Protein AF-0000000066475375 (afdb_homodimer)

Radius of gyration: 39.16 Å; Cα contacts (8 Å, |Δi|>4): 1827; chains: 2; bounding box: 102×163×121 Å

Sequence (1042 aa):
MEREALLHTSSFPKNSESSFPTKSISKSLLIIFALSNIAFFICFSKIKFSIGGSEIVRPEVIVSVPTETSTTTSTSLSSTSQFISSTNAPALRSPENKIFPQNSTNCPYEEWNQVRTDFIPNTDLHKQWSKKWKSNFKYLYHTLPSVAAAFLHEDQIVVTLTAENQADEIVYCRYYDCRRREIMDHFESTIFPRGTVYCARRPGAKFITVSKTLKKILEYSVPIVSRLGKPQHYFTVCMAPLYGDEPKFLQIVDFIEYHKLQGATFFHIYLRNVSDYDRVLLDNYAKTGDIELITLQDHFWRADYMWHNGQINDCHHRNRYFSKWTALIDIDERLEMKSDKFKIVADYLDSIQDDSIANLHFRVKWVMKHHDTPAKYENETQLKREMLFHKYQNLSQLGAIWDQPKCIIRPENVAIMTIHGPREMYKGEKMTVVPENVGFIRHYRNVELRIFHKAFERMMSHAPFNISPIDKDIDQDLSKKIMDRVKWIYEIVQPTCEQKAKMYRVESTSPSCNNETKTLNMEREALLHTSSFPKNSESSFPTKSISKSLLIIFALSNIAFFICFSKIKFSIGGSEIVRPEVIVSVPTETSTTTSTSLSSTSQFISSTNAPALRSPENKIFPQNSTNCPYEEWNQVRTDFIPNTDLHKQWSKKWKSNFKYLYHTLPSVAAAFLHEDQIVVTLTAENQADEIVYCRYYDCRRREIMDHFESTIFPRGTVYCARRPGAKFITVSKTLKKILEYSVPIVSRLGKPQHYFTVCMAPLYGDEPKFLQIVDFIEYHKLQGATFFHIYLRNVSDYDRVLLDNYAKTGDIELITLQDHFWRADYMWHNGQINDCHHRNRYFSKWTALIDIDERLEMKSDKFKIVADYLDSIQDDSIANLHFRVKWVMKHHDTPAKYENETQLKREMLFHKYQNLSQLGAIWDQPKCIIRPENVAIMTIHGPREMYKGEKMTVVPENVGFIRHYRNVELRIFHKAFERMMSHAPFNISPIDKDIDQDLSKKIMDRVKWIYEIVQPTCEQKAKMYRVESTSPSCNNETKTLN

Organism: Caenorhabditis elegans (NCBI:txid6239)

pLDDT: mean 76.48, std 29.84, range [13.13, 98.69]

Solvent-accessible surface area (backbone atoms only — not comparable to full-atom values): 61323 Å² total; per-residue (Å²): 141,75,87,83,84,84,87,91,84,93,83,92,86,91,87,95,88,93,85,87,93,84,94,85,92,86,94,82,97,84,95,82,92,92,87,95,81,93,78,92,74,92,80,89,87,80,87,76,86,76,85,89,84,84,77,84,77,79,77,73,82,75,78,77,74,76,74,78,72,81,77,79,75,73,78,73,77,70,78,74,75,73,77,72,74,82,70,80,65,77,76,67,76,70,66,80,74,72,66,52,50,85,34,76,81,56,62,78,67,49,89,87,24,58,53,72,40,92,54,63,85,64,51,69,59,50,51,54,50,18,64,72,53,40,65,74,59,74,60,54,75,72,58,80,66,38,73,64,46,33,39,29,48,94,56,30,27,44,31,30,26,58,30,52,68,52,35,62,39,66,31,32,36,40,34,14,30,75,81,66,47,72,45,96,69,66,39,82,34,42,26,34,58,55,17,31,33,66,32,52,34,49,57,42,42,41,26,38,34,68,31,76,52,91,84,62,85,85,56,71,43,23,42,54,42,76,40,73,60,76,32,81,32,41,32,31,39,36,35,42,53,63,76,74,83,62,47,48,49,63,47,50,45,49,41,54,52,47,42,40,71,28,52,36,61,37,33,44,38,37,47,42,84,68,50,74,74,32,44,57,56,53,48,49,38,38,54,42,52,42,36,45,84,40,75,73,76,57,46,52,67,71,54,64,71,51,49,50,47,26,49,49,41,41,49,43,59,65,29,35,56,32,26,51,28,37,32,50,49,51,54,51,42,39,86,43,53,63,23,87,86,25,69,31,56,36,53,48,58,56,68,62,78,61,76,48,66,23,22,41,33,27,27,24,24,44,23,76,29,81,65,73,56,64,82,65,91,86,47,69,67,57,50,59,55,62,34,61,69,68,63,48,31,44,32,33,41,76,42,52,83,80,49,74,22,33,33,38,26,27,36,75,26,50,69,34,70,50,88,50,42,58,75,40,60,75,45,51,41,68,68,39,75,47,53,72,66,43,26,33,28,46,32,55,43,50,53,66,50,83,58,52,67,63,44,53,61,58,54,58,72,31,54,70,65,41,85,53,68,69,59,66,67,56,48,55,53,41,51,50,52,43,50,53,53,51,40,44,66,68,55,52,47,69,75,53,59,68,55,50,46,56,42,20,59,73,68,53,31,79,64,54,69,81,65,58,65,62,76,84,104,140,85,79,72,80,73,82,87,82,92,80,84,79,86,78,87,79,82,86,84,91,86,96,83,95,93,90,87,95,86,93,87,91,95,88,96,88,94,88,96,85,90,92,85,89,85,92,83,91,87,90,91,83,86,78,88,80,79,80,74,85,70,82,78,75,77,75,81,74,83,79,79,76,74,78,71,78,72,77,73,74,73,76,71,74,82,68,81,65,74,77,67,76,70,66,81,75,72,65,49,49,86,35,75,81,55,63,79,68,49,88,87,23,60,53,71,40,91,56,64,84,64,51,69,59,49,51,53,50,17,65,72,53,40,60,79,60,80,64,60,72,72,67,72,61,39,73,63,46,34,39,29,49,94,59,29,27,44,31,29,26,58,27,52,68,49,35,61,38,66,31,31,37,38,32,14,29,74,81,67,48,72,45,97,70,65,40,82,36,43,26,33,59,53,16,31,34,69,31,50,33,48,56,44,42,38,24,38,32,68,30,77,53,91,82,63,84,84,56,71,42,23,41,56,41,74,40,74,60,73,33,80,32,40,31,30,38,36,36,43,53,63,76,74,82,61,45,48,48,63,46,49,47,50,41,55,54,47,41,42,72,27,54,37,61,36,32,45,36,37,47,43,83,67,48,74,74,33,43,56,55,53,48,50,37,39,54,43,52,43,38,46,82,39,74,74,77,59,46,54,61,70,55,64,71,51,49,49,48,24,50,50,40,44,49,44,60,64,29,36,54,32,24,50,28,37,32,52,48,51,53,51,41,38,85,42,53,63,22,89,86,25,72,31,57,37,54,48,58,55,67,61,77,61,76,48,67,24,22,41,33,26,29,22,25,44,23,78,30,83,67,74,56,63,82,66,91,86,48,70,67,57,50,59,56,63,35,61,68,69,62,48,31,43,32,32,41,77,42,53,81,80,48,75,22,32,35,38,28,27,34,75,25,50,69,34,69,49,87,50,41,59,76,40,60,76,44,51,40,70,69,39,75,46,53,74,67,43,26,33,29,46,32,55,43,51,50,68,46,80,55,47,67,64,42,52,62,59,55,57,71,32,55,68,63,40,83,53,70,71,60,67,68,57,49,55,52,41,51,48,52,42,51,53,53,50,41,45,66,69,55,52,46,70,74,51,58,68,53,50,45,54,42,21,60,73,68,56,30,83,64,56,68,80,66,60,64,61,76,83,103

InterPro domains:
  IPR008166 Glycosyltransferase family 92 [PF01697] (233-477)

Structure (mmCIF, N/CA/C/O backbone):
data_AF-0000000066475375-model_v1
#
loop_
_entity.id
_entity.type
_entity.pdbx_description
1 polymer 'Glycosyltransferase family 92 protein'
#
loop_
_atom_site.group_PDB
_atom_site.id
_atom_site.type_symbol
_atom_site.label_atom_id
_atom_site.label_alt_id
_atom_site.label_comp_id
_atom_site.label_asym_id
_atom_site.label_entity_id
_atom_site.label_seq_id
_atom_site.pdbx_PDB_ins_code
_atom_site.Cartn_x
_atom_site.Cartn_y
_atom_site.Cartn_z
_atom_site.occupancy
_atom_site.B_iso_or_equiv
_atom_site.auth_seq_id
_atom_site.auth_comp_id
_atom_site.auth_asym_id
_atom_site.auth_atom_id
_atom_site.pdbx_PDB_model_num
ATOM 1 N N . MET A 1 1 ? -10.789 -69.938 -59.812 1 15.35 1 MET A N 1
ATOM 2 C CA . MET A 1 1 ? -10.016 -71.188 -59.844 1 15.35 1 MET A CA 1
ATOM 3 C C . MET A 1 1 ? -8.797 -71.062 -58.938 1 15.35 1 MET A C 1
ATOM 5 O O . MET A 1 1 ? -8.445 -70 -58.469 1 15.35 1 MET A O 1
ATOM 9 N N . GLU A 1 2 ? -7.582 -71.75 -59.344 1 13.13 2 GLU A N 1
ATOM 10 C CA . GLU A 1 2 ? -6.617 -72.812 -59.031 1 13.13 2 GLU A CA 1
ATOM 11 C C . GLU A 1 2 ? -5.344 -72.25 -58.438 1 13.13 2 GLU A C 1
ATOM 13 O O . GLU A 1 2 ? -4.465 -73 -57.969 1 13.13 2 GLU A O 1
ATOM 18 N N . ARG A 1 3 ? -4.941 -71.062 -58.75 1 13.98 3 ARG A N 1
ATOM 19 C CA . ARG A 1 3 ? -3.498 -71.062 -58.969 1 13.98 3 ARG A CA 1
ATOM 20 C C . ARG A 1 3 ? -2.752 -71.562 -57.75 1 13.98 3 ARG A C 1
ATOM 22 O O . ARG A 1 3 ? -3.064 -71.188 -56.625 1 13.98 3 ARG A O 1
ATOM 29 N N . GLU A 1 4 ? -1.695 -72.312 -57.781 1 13.79 4 GLU A N 1
ATOM 30 C CA . GLU A 1 4 ? -0.788 -73.375 -57.406 1 13.79 4 GLU A CA 1
ATOM 31 C C . GLU A 1 4 ? 0.041 -73.062 -56.188 1 13.79 4 GLU A C 1
ATOM 33 O O . GLU A 1 4 ? 0.058 -71.875 -55.75 1 13.79 4 GLU A O 1
ATOM 38 N N . ALA A 1 5 ? 1.519 -73.125 -56.25 1 14.45 5 ALA A N 1
ATOM 39 C CA . ALA A 1 5 ? 2.369 -74.25 -55.875 1 14.45 5 ALA A CA 1
ATOM 40 C C . ALA A 1 5 ? 3.105 -74 -54.562 1 14.45 5 ALA A C 1
ATOM 42 O O . ALA A 1 5 ? 3.051 -74.812 -53.656 1 14.45 5 ALA A O 1
ATOM 43 N N . LEU A 1 6 ? 4.543 -74 -54.531 1 14.45 6 LEU A N 1
ATOM 44 C CA . LEU A 1 6 ? 5.453 -75.062 -54.188 1 14.45 6 LEU A CA 1
ATOM 45 C C . LEU A 1 6 ? 6.105 -74.875 -52.844 1 14.45 6 LEU A C 1
ATOM 47 O O . LEU A 1 6 ? 6.012 -73.75 -52.281 1 14.45 6 LEU A O 1
ATOM 51 N N . LEU A 1 7 ? 7.59 -74.812 -52.719 1 14.62 7 LEU A N 1
ATOM 52 C CA . LEU A 1 7 ? 8.453 -75.875 -52.25 1 14.62 7 LEU A CA 1
ATOM 53 C C . LEU A 1 7 ? 8.852 -75.688 -50.812 1 14.62 7 LEU A C 1
ATOM 55 O O . LEU A 1 7 ? 8.633 -74.625 -50.25 1 14.62 7 LEU A O 1
ATOM 59 N N . HIS A 1 8 ? 10.25 -75.625 -50.438 1 14.86 8 HIS A N 1
ATOM 60 C CA . HIS A 1 8 ? 11.219 -76.625 -49.969 1 14.86 8 HIS A CA 1
ATOM 61 C C . HIS A 1 8 ? 11.57 -76.375 -48.5 1 14.86 8 HIS A C 1
ATOM 63 O O . HIS A 1 8 ? 11.359 -75.25 -47.969 1 14.86 8 HIS A O 1
ATOM 69 N N . THR A 1 9 ? 12.711 -77.125 -47.844 1 14.41 9 THR A N 1
ATOM 70 C CA . THR A 1 9 ? 13.133 -78.188 -46.938 1 14.41 9 THR A CA 1
ATOM 71 C C . THR A 1 9 ? 13.836 -77.562 -45.719 1 14.41 9 THR A C 1
ATOM 73 O O . THR A 1 9 ? 13.516 -77.938 -44.562 1 14.41 9 THR A O 1
ATOM 76 N N . SER A 1 10 ? 15.18 -77 -45.719 1 14.77 10 SER A N 1
ATOM 77 C CA . SER A 1 10 ? 16.281 -77.875 -45.281 1 14.77 10 SER A CA 1
ATOM 78 C C . SER A 1 10 ? 16.5 -77.75 -43.781 1 14.77 10 SER A C 1
ATOM 80 O O . SER A 1 10 ? 16.094 -76.75 -43.156 1 14.77 10 SER A O 1
ATOM 82 N N . SER A 1 11 ? 17.625 -78.438 -43.094 1 14.4 11 SER A N 1
ATOM 83 C CA . SER A 1 11 ? 18.125 -79.5 -42.219 1 14.4 11 SER A CA 1
ATOM 84 C C . SER A 1 11 ? 18.703 -78.875 -40.938 1 14.4 11 SER A C 1
ATOM 86 O O . SER A 1 11 ? 18.406 -79.375 -39.844 1 14.4 11 SER A O 1
ATOM 88 N N . PHE A 1 12 ? 19.953 -78.188 -40.875 1 15.47 12 PHE A N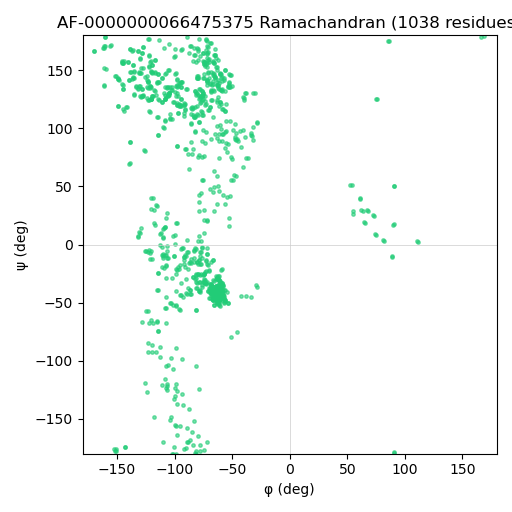 1
ATOM 89 C CA . PHE A 1 12 ? 21.047 -78.938 -40.281 1 15.47 12 PHE A CA 1
ATOM 90 C C . PHE A 1 12 ? 20.969 -78.938 -38.781 1 15.47 12 PHE A C 1
ATOM 92 O O . PHE A 1 12 ? 20.375 -78.062 -38.188 1 15.47 12 PHE A O 1
ATOM 99 N N . PRO A 1 13 ? 21.922 -79.688 -37.969 1 14.77 13 PRO A N 1
ATOM 100 C CA . PRO A 1 13 ? 22.203 -80.75 -36.938 1 14.77 13 PRO A CA 1
ATOM 101 C C . PRO A 1 13 ? 22.5 -80.125 -35.594 1 14.77 13 PRO A C 1
ATOM 103 O O . PRO A 1 13 ? 21.891 -80.5 -34.594 1 14.77 13 PRO A O 1
ATOM 106 N N . LYS A 1 14 ? 23.953 -80 -35.312 1 15.59 14 LYS A N 1
ATOM 107 C CA . LYS A 1 14 ? 24.766 -80.875 -34.438 1 15.59 14 LYS A CA 1
ATOM 108 C C . LYS A 1 14 ? 24.641 -80.438 -32.969 1 15.59 14 LYS A C 1
ATOM 110 O O . LYS A 1 14 ? 24.25 -79.312 -32.688 1 15.59 14 LYS A O 1
ATOM 115 N N . ASN A 1 15 ? 25.766 -80.688 -32 1 14.55 15 ASN A N 1
ATOM 116 C CA . ASN A 1 15 ? 26.25 -81.625 -30.969 1 14.55 15 ASN A CA 1
ATOM 117 C C . ASN A 1 15 ? 26.406 -80.938 -29.625 1 14.55 15 ASN A C 1
ATOM 119 O O . ASN A 1 15 ? 25.891 -81.375 -28.609 1 14.55 15 ASN A O 1
ATOM 123 N N . SER A 1 16 ? 27.703 -80.188 -29.25 1 14.88 16 SER A N 1
ATOM 124 C CA . SER A 1 16 ? 28.766 -80.812 -28.422 1 14.88 16 SER A CA 1
ATOM 125 C C . SER A 1 16 ? 28.609 -80.375 -26.969 1 14.88 16 SER A C 1
ATOM 127 O O . SER A 1 16 ? 27.953 -79.375 -26.672 1 14.88 16 SER A O 1
ATOM 129 N N . GLU A 1 17 ? 29.75 -80.562 -25.984 1 15.53 17 GLU A N 1
ATOM 130 C CA . GLU A 1 17 ? 30.266 -81.375 -24.844 1 15.53 17 GLU A CA 1
ATOM 131 C C . GLU A 1 17 ? 30.25 -80.5 -23.578 1 15.53 17 GLU A C 1
ATOM 133 O O . GLU A 1 17 ? 29.609 -80.875 -22.578 1 15.53 17 GLU A O 1
ATOM 138 N N . SER A 1 18 ? 31.578 -80.25 -22.828 1 15.48 18 SER A N 1
ATOM 139 C CA . SER A 1 18 ? 32.25 -80.938 -21.734 1 15.48 18 SER A CA 1
ATOM 140 C C . SER A 1 18 ? 32.094 -80.188 -20.422 1 15.48 18 SER A C 1
ATOM 142 O O . SER A 1 18 ? 31.703 -79 -20.391 1 15.48 18 SER A O 1
ATOM 144 N N . SER A 1 19 ? 33.188 -80.25 -19.406 1 14.96 19 SER A N 1
ATOM 145 C CA . SER A 1 19 ? 33.688 -80.875 -18.156 1 14.96 19 SER A CA 1
ATOM 146 C C . SER A 1 19 ? 33.781 -79.812 -17.062 1 14.96 19 SER A C 1
ATOM 148 O O . SER A 1 19 ? 33.25 -79.938 -15.969 1 14.96 19 SER A O 1
ATOM 150 N N . PHE A 1 20 ? 35.062 -79 -16.766 1 15.2 20 PHE A N 1
ATOM 151 C CA . PHE A 1 20 ? 35.938 -79.438 -15.68 1 15.2 20 PHE A CA 1
ATOM 152 C C . PHE A 1 20 ? 35.656 -78.625 -14.398 1 15.2 20 PHE A C 1
ATOM 154 O O . PHE A 1 20 ? 34.906 -77.688 -14.422 1 15.2 20 PHE A O 1
ATOM 161 N N . PRO A 1 21 ? 36.812 -77.938 -13.727 1 15.38 21 PRO A N 1
ATOM 162 C CA . PRO A 1 21 ? 37.531 -78.25 -12.5 1 15.38 21 PRO A CA 1
ATOM 163 C C . PRO A 1 21 ? 37.094 -77.375 -11.32 1 15.38 21 PRO A C 1
ATOM 165 O O . PRO A 1 21 ? 36.469 -76.375 -11.516 1 15.38 21 PRO A O 1
ATOM 168 N N . THR A 1 22 ? 37.875 -77.5 -9.984 1 14.95 22 THR A N 1
ATOM 169 C CA . THR A 1 22 ? 38.062 -77.75 -8.562 1 14.95 22 THR A CA 1
ATOM 170 C C . THR A 1 22 ? 38.312 -76.438 -7.809 1 14.95 22 THR A C 1
ATOM 172 O O . THR A 1 22 ? 37.75 -76.25 -6.734 1 14.95 22 THR A O 1
ATOM 175 N N . LYS A 1 23 ? 39.531 -75.625 -7.977 1 15.29 23 LYS A N 1
ATOM 176 C CA . LYS A 1 23 ? 40.531 -75.562 -6.922 1 15.29 23 LYS A CA 1
ATOM 177 C C . LYS A 1 23 ? 40.125 -74.562 -5.855 1 15.29 23 LYS A C 1
ATOM 179 O O . LYS A 1 23 ? 39.344 -73.625 -6.145 1 15.29 23 LYS A O 1
ATOM 184 N N . SER A 1 24 ? 41 -74.25 -4.664 1 14.84 24 SER A N 1
ATOM 185 C CA . SER A 1 24 ? 41.438 -74.375 -3.273 1 14.84 24 SER A CA 1
ATOM 186 C C . SER A 1 24 ? 41.531 -72.938 -2.648 1 14.84 24 SER A C 1
ATOM 188 O O . SER A 1 24 ? 41.031 -72.75 -1.546 1 14.84 24 SER A O 1
ATOM 190 N N . ILE A 1 25 ? 42.469 -71.938 -3.053 1 14.99 25 ILE A N 1
ATOM 191 C CA . ILE A 1 25 ? 43.594 -71.688 -2.168 1 14.99 25 ILE A CA 1
ATOM 192 C C . ILE A 1 25 ? 43.188 -70.688 -1.085 1 14.99 25 ILE A C 1
ATOM 194 O O . ILE A 1 25 ? 42.219 -69.938 -1.268 1 14.99 25 ILE A O 1
ATOM 198 N N . SER A 1 26 ? 44.25 -70 -0.368 1 14.74 26 SER A N 1
ATOM 199 C CA . SER A 1 26 ? 45.031 -69.875 0.853 1 14.74 26 SER A CA 1
ATOM 200 C C . SER A 1 26 ? 44.75 -68.562 1.557 1 14.74 26 SER A C 1
ATOM 202 O O . SER A 1 26 ? 44.438 -68.5 2.748 1 14.74 26 SER A O 1
ATOM 204 N N . LYS A 1 27 ? 45.625 -67.375 1.377 1 15.04 27 LYS A N 1
ATOM 205 C CA . LYS A 1 27 ? 46.688 -66.938 2.271 1 15.04 27 LYS A CA 1
ATOM 206 C C . LYS A 1 27 ? 46.188 -65.875 3.234 1 15.04 27 LYS A C 1
ATOM 208 O O . LYS A 1 27 ? 45.188 -65.188 2.971 1 15.04 27 LYS A O 1
ATOM 213 N N . SER A 1 28 ? 47.156 -64.875 3.896 1 14.52 28 SER A N 1
ATOM 214 C CA . SER A 1 28 ? 47.906 -64.625 5.105 1 14.52 28 SER A CA 1
ATOM 215 C C . SER A 1 28 ? 47.531 -63.281 5.719 1 14.52 28 SER A C 1
ATOM 217 O O . SER A 1 28 ? 47.281 -63.188 6.922 1 14.52 28 SER A O 1
ATOM 219 N N . LEU A 1 29 ? 47.781 -61.906 5.172 1 15.08 29 LEU A N 1
ATOM 220 C CA . LEU A 1 29 ? 48.875 -61.188 5.855 1 15.08 29 LEU A CA 1
ATOM 221 C C . LEU A 1 29 ? 48.344 -60.438 7.066 1 15.08 29 LEU A C 1
ATOM 223 O O . LEU A 1 29 ? 47.219 -59.906 7.043 1 15.08 29 LEU A O 1
ATOM 227 N N . LEU A 1 30 ? 49.25 -59.875 8.188 1 14.87 30 LEU A N 1
ATOM 228 C CA . LEU A 1 30 ? 49.781 -59.719 9.539 1 14.87 30 LEU A CA 1
ATOM 229 C C . LEU A 1 30 ? 49.5 -58.312 10.07 1 14.87 30 LEU A C 1
ATOM 231 O O . LEU A 1 30 ? 49.031 -58.156 11.195 1 14.87 30 LEU A O 1
ATOM 235 N N . ILE A 1 31 ? 50.031 -57.031 9.602 1 15.45 31 ILE A N 1
ATOM 236 C CA . ILE A 1 31 ? 51.031 -56.406 10.438 1 15.45 31 ILE A CA 1
ATOM 237 C C . ILE A 1 31 ? 50.375 -55.625 11.57 1 15.45 31 ILE A C 1
ATOM 239 O O . ILE A 1 31 ? 49.281 -55.125 11.406 1 15.45 31 ILE A O 1
ATOM 243 N N . ILE A 1 32 ? 51.156 -55.062 12.742 1 14.93 32 ILE A N 1
ATOM 244 C CA . ILE A 1 32 ? 51.594 -54.938 14.125 1 14.93 32 ILE A CA 1
ATOM 245 C C . ILE A 1 32 ? 51.375 -53.5 14.609 1 14.93 32 ILE A C 1
ATOM 247 O O . ILE A 1 32 ? 50.844 -53.281 15.695 1 14.93 32 ILE A O 1
ATOM 251 N N . PHE A 1 33 ? 51.906 -52.281 14.039 1 15.56 33 PHE A N 1
ATOM 252 C CA . PHE A 1 33 ? 52.875 -51.594 14.875 1 15.56 33 PHE A CA 1
ATOM 253 C C . PHE A 1 33 ? 52.156 -50.812 15.992 1 15.56 33 PHE A C 1
ATOM 255 O O . PHE A 1 33 ? 50.969 -50.531 15.891 1 15.56 33 PHE A O 1
ATOM 262 N N . ALA A 1 34 ? 52.906 -49.875 16.891 1 15.18 34 ALA A N 1
ATOM 263 C CA . ALA A 1 34 ? 53.594 -49.594 18.141 1 15.18 34 ALA A CA 1
ATOM 264 C C . ALA A 1 34 ? 52.969 -48.375 18.844 1 15.18 34 ALA A C 1
ATOM 266 O O . ALA A 1 34 ? 52.188 -47.656 18.25 1 15.18 34 ALA A O 1
ATOM 267 N N . LEU A 1 35 ? 53.812 -47.188 19.281 1 15.72 35 LEU A N 1
ATOM 268 C CA . LEU A 1 35 ? 54.375 -46.781 20.578 1 15.72 35 LEU A CA 1
ATOM 269 C C . LEU A 1 35 ? 53.625 -45.625 21.188 1 15.72 35 LEU A C 1
ATOM 271 O O . LEU A 1 35 ? 53.156 -45.719 22.328 1 15.72 35 LEU A O 1
ATOM 275 N N . SER A 1 36 ? 54.188 -44.188 21.172 1 15.54 36 SER A N 1
ATOM 276 C CA . SER A 1 36 ? 54.875 -43.531 22.266 1 15.54 36 SER A CA 1
ATOM 277 C C . SER A 1 36 ? 53.938 -42.594 23.016 1 15.54 36 SER A C 1
ATOM 279 O O . SER A 1 36 ? 52.938 -42.125 22.469 1 15.54 36 SER A O 1
ATOM 281 N N . ASN A 1 37 ? 54.312 -41.938 24.438 1 16.5 37 ASN A N 1
ATOM 282 C CA . ASN A 1 37 ? 54.125 -41.531 25.828 1 16.5 37 ASN A CA 1
ATOM 283 C C . ASN A 1 37 ? 53.938 -40.031 25.953 1 16.5 37 ASN A C 1
ATOM 285 O O . ASN A 1 37 ? 53.406 -39.531 26.953 1 16.5 37 ASN A O 1
ATOM 289 N N . ILE A 1 38 ? 54.438 -38.969 25.109 1 16.92 38 ILE A N 1
ATOM 290 C CA . ILE A 1 38 ? 55.219 -38 25.844 1 16.92 38 ILE A CA 1
ATOM 291 C C . ILE A 1 38 ? 54.312 -37.125 26.672 1 16.92 38 ILE A C 1
ATOM 293 O O . ILE A 1 38 ? 53.25 -36.688 26.219 1 16.92 38 ILE A O 1
ATOM 297 N N . ALA A 1 39 ? 54.75 -36.562 28.062 1 16.47 39 ALA A N 1
ATOM 298 C CA . ALA A 1 39 ? 54.625 -36.094 29.438 1 16.47 39 ALA A CA 1
ATOM 299 C C . ALA A 1 39 ? 54.5 -34.594 29.516 1 16.47 39 ALA A C 1
ATOM 301 O O . ALA A 1 39 ? 53.938 -34.031 30.469 1 16.47 39 ALA A O 1
ATOM 302 N N . PHE A 1 40 ? 54.812 -33.594 28.531 1 17.06 40 PHE A N 1
ATOM 303 C CA . PHE A 1 40 ? 55.625 -32.531 29.109 1 17.06 40 PHE A CA 1
ATOM 304 C C . PHE A 1 40 ? 54.812 -31.688 30.078 1 17.06 40 PHE A C 1
ATOM 306 O O . PHE A 1 40 ? 53.625 -31.438 29.844 1 17.06 40 PHE A O 1
ATOM 313 N N . PHE A 1 41 ? 55.438 -31.125 31.375 1 16.64 41 PHE A N 1
ATOM 314 C CA . PHE A 1 41 ? 55.438 -30.625 32.75 1 16.64 41 PHE A CA 1
ATOM 315 C C . PHE A 1 41 ? 55.281 -29.109 32.781 1 16.64 41 PHE A C 1
ATOM 317 O O . PHE A 1 41 ? 54.906 -28.531 33.781 1 16.64 41 PHE A O 1
ATOM 324 N N . ILE A 1 42 ? 55.469 -28.219 31.75 1 16.67 42 ILE A N 1
ATOM 325 C CA . ILE A 1 42 ? 56.312 -27.125 32.219 1 16.67 42 ILE A CA 1
ATOM 326 C C . ILE A 1 42 ? 55.562 -26.375 33.344 1 16.67 42 ILE A C 1
ATOM 328 O O . ILE A 1 42 ? 54.344 -26.188 33.281 1 16.67 42 ILE A O 1
ATOM 332 N N . CYS A 1 43 ? 56.375 -25.781 34.312 1 15.46 43 CYS A N 1
ATOM 333 C CA . CYS A 1 43 ? 56.688 -25.312 35.656 1 15.46 43 CYS A CA 1
ATOM 334 C C . CYS A 1 43 ? 56.062 -23.938 35.938 1 15.46 43 CYS A C 1
ATOM 336 O O . CYS A 1 43 ? 55.312 -23.766 36.906 1 15.46 43 CYS A O 1
ATOM 338 N N . PHE A 1 44 ? 56.906 -22.797 35.938 1 16.42 44 PHE A N 1
ATOM 339 C CA . PHE A 1 44 ? 57.438 -22.109 37.094 1 16.42 44 PHE A CA 1
ATOM 340 C C . PHE A 1 44 ? 56.531 -20.938 37.5 1 16.42 44 PHE A C 1
ATOM 342 O O . PHE A 1 44 ? 55.625 -20.578 36.781 1 16.42 44 PHE A O 1
ATOM 349 N N . SER A 1 45 ? 57.188 -19.609 37.688 1 15.43 45 SER A N 1
ATOM 350 C CA . SER A 1 45 ? 57.688 -18.781 38.781 1 15.43 45 SER A CA 1
ATOM 351 C C . SER A 1 45 ? 56.781 -17.562 38.969 1 15.43 45 SER A C 1
ATOM 353 O O . SER A 1 45 ? 56.062 -17.156 38.062 1 15.43 45 SER A O 1
ATOM 355 N N . LYS A 1 46 ? 57 -16.75 40.188 1 16.77 46 LYS A N 1
ATOM 356 C CA . LYS A 1 46 ? 56.438 -15.984 41.312 1 16.77 46 LYS A CA 1
ATOM 357 C C . LYS A 1 46 ? 56.312 -14.5 40.938 1 16.77 46 LYS A C 1
ATOM 359 O O . LYS A 1 46 ? 55.5 -13.781 41.5 1 16.77 46 LYS A O 1
ATOM 364 N N . ILE A 1 47 ? 56.906 -13.875 39.812 1 16.66 47 ILE A N 1
ATOM 365 C CA . ILE A 1 47 ? 57.688 -12.734 40.281 1 16.66 47 ILE A CA 1
ATOM 366 C C . ILE A 1 47 ? 56.781 -11.609 40.75 1 16.66 47 ILE A C 1
ATOM 368 O O . ILE A 1 47 ? 55.812 -11.266 40.031 1 16.66 47 ILE A O 1
ATOM 372 N N . LYS A 1 48 ? 57.125 -10.914 41.969 1 16.53 48 LYS A N 1
ATOM 373 C CA . LYS A 1 48 ? 56.688 -10.094 43.094 1 16.53 48 LYS A CA 1
ATOM 374 C C . LYS A 1 48 ? 56.562 -8.625 42.688 1 16.53 48 LYS A C 1
ATOM 376 O O . LYS A 1 48 ? 55.719 -7.895 43.219 1 16.53 48 LYS A O 1
ATOM 381 N N . PHE A 1 49 ? 57.125 -8.055 41.531 1 16.56 49 PHE A N 1
ATOM 382 C CA . PHE A 1 49 ? 57.875 -6.867 41.938 1 16.56 49 PHE A CA 1
ATOM 383 C C . PHE A 1 49 ? 56.938 -5.789 42.469 1 16.56 49 PHE A C 1
ATOM 385 O O . PHE A 1 49 ? 55.781 -5.703 42.062 1 16.56 49 PHE A O 1
ATOM 392 N N . SER A 1 50 ? 57.438 -4.93 43.562 1 15.59 50 SER A N 1
ATOM 393 C CA . SER A 1 50 ? 57.25 -4.031 44.688 1 15.59 50 SER A CA 1
ATOM 394 C C . SER A 1 50 ? 56.906 -2.617 44.25 1 15.59 50 SER A C 1
ATOM 396 O O . SER A 1 50 ? 56.219 -1.878 44.938 1 15.59 50 SER A O 1
ATOM 398 N N . ILE A 1 51 ? 57.281 -2.117 43.031 1 16.91 51 ILE A N 1
ATOM 399 C CA . ILE A 1 51 ? 58 -0.873 43.281 1 16.91 51 ILE A CA 1
ATOM 400 C C . ILE A 1 51 ? 57.062 0.16 43.875 1 16.91 51 ILE A C 1
ATOM 402 O O . ILE A 1 51 ? 55.844 0.101 43.656 1 16.91 51 ILE A O 1
ATOM 406 N N . GLY A 1 52 ? 57.719 1.243 44.5 1 16.41 52 GLY A N 1
ATOM 407 C CA . GLY A 1 52 ? 57.844 2.289 45.5 1 16.41 52 GLY A CA 1
ATOM 408 C C . GLY A 1 52 ? 56.906 3.459 45.281 1 16.41 52 GLY A C 1
ATOM 409 O O . GLY A 1 52 ? 56.312 3.588 44.188 1 16.41 52 GLY A O 1
ATOM 410 N N . GLY A 1 53 ? 56.938 4.441 46.219 1 17.12 53 GLY A N 1
ATOM 411 C CA . GLY A 1 53 ? 56.219 5.293 47.156 1 17.12 53 GLY A CA 1
ATOM 412 C C . GLY A 1 53 ? 55.844 6.641 46.594 1 17.12 53 GLY A C 1
ATOM 413 O O . GLY A 1 53 ? 54.812 7.223 46.969 1 17.12 53 GLY A O 1
ATOM 414 N N . SER A 1 54 ? 56.781 7.246 45.625 1 16.73 54 SER A N 1
ATOM 415 C CA . SER A 1 54 ? 57.188 8.578 46.062 1 16.73 54 SER A CA 1
ATOM 416 C C . SER A 1 54 ? 56.094 9.609 45.781 1 16.73 54 SER A C 1
ATOM 418 O O . SER A 1 54 ? 55.25 9.406 44.938 1 16.73 54 SER A O 1
ATOM 420 N N . GLU A 1 55 ? 56.188 10.828 46.5 1 18.03 55 GLU A N 1
ATOM 421 C CA . GLU A 1 55 ? 55.562 11.93 47.219 1 18.03 55 GLU A CA 1
ATOM 422 C C . GLU A 1 55 ? 55.188 13.062 46.281 1 18.03 55 GLU A C 1
ATOM 424 O O . GLU A 1 55 ? 54.5 14.008 46.688 1 18.03 55 GLU A O 1
ATOM 429 N N . ILE A 1 56 ? 55.375 12.953 44.875 1 17.67 56 ILE A N 1
ATOM 430 C CA . ILE A 1 56 ? 55.781 14.266 44.375 1 17.67 56 ILE A CA 1
ATOM 431 C C . ILE A 1 56 ? 54.688 15.281 44.656 1 17.67 56 ILE A C 1
ATOM 433 O O . ILE A 1 56 ? 53.5 14.992 44.438 1 17.67 56 ILE A O 1
ATOM 437 N N . VAL A 1 57 ? 55.188 16.516 45.094 1 17.5 57 VAL A N 1
ATOM 438 C CA . VAL A 1 57 ? 54.938 17.828 45.688 1 17.5 57 VAL A CA 1
ATOM 439 C C . VAL A 1 57 ? 54.094 18.672 44.719 1 17.5 57 VAL A C 1
ATOM 441 O O . VAL A 1 57 ? 54.438 18.797 43.531 1 17.5 57 VAL A O 1
ATOM 444 N N . ARG A 1 58 ? 52.844 18.938 45.031 1 17.41 58 ARG A N 1
ATOM 445 C CA . ARG A 1 58 ? 51.656 19.5 44.375 1 17.41 58 ARG A CA 1
ATOM 446 C C . ARG A 1 58 ? 51.812 20.984 44.094 1 17.41 58 ARG A C 1
ATOM 448 O O . ARG A 1 58 ? 51.281 21.828 44.812 1 17.41 58 ARG A O 1
ATOM 455 N N . PRO A 1 59 ? 53.156 21.234 43.438 1 17.22 59 PRO A N 1
ATOM 456 C CA . PRO A 1 59 ? 53.375 22.672 43.688 1 17.22 59 PRO A CA 1
ATOM 457 C C . PRO A 1 59 ? 52.188 23.516 43.219 1 17.22 59 PRO A C 1
ATOM 459 O O . PRO A 1 59 ? 51.438 23.094 42.344 1 17.22 59 PRO A O 1
ATOM 462 N N . GLU A 1 60 ? 51.938 24.641 43.969 1 18.78 60 GLU A N 1
ATOM 463 C CA . GLU A 1 60 ? 50.969 25.656 44.281 1 18.78 60 GLU A CA 1
ATOM 464 C C . GLU A 1 60 ? 50.844 26.672 43.156 1 18.78 60 GLU A C 1
ATOM 466 O O . GLU A 1 60 ? 50.031 27.625 43.25 1 18.78 60 GLU A O 1
ATOM 471 N N . VAL A 1 61 ? 51.094 26.234 41.812 1 18 61 VAL A N 1
ATOM 472 C CA . VAL A 1 61 ? 51.406 27.391 41 1 18 61 VAL A CA 1
ATOM 473 C C . VAL A 1 61 ? 50.25 28.391 41.031 1 18 61 VAL A C 1
ATOM 475 O O . VAL A 1 61 ? 49.094 28.016 40.812 1 18 61 VAL A O 1
ATOM 478 N N . ILE A 1 62 ? 50.531 29.609 41.594 1 18.59 62 ILE A N 1
ATOM 479 C CA . ILE A 1 62 ? 49.906 30.859 42 1 18.59 62 ILE A CA 1
ATOM 480 C C . ILE A 1 62 ? 49.406 31.625 40.75 1 18.59 62 ILE A C 1
ATOM 482 O O . ILE A 1 62 ? 50.219 32.156 40 1 18.59 62 ILE A O 1
ATOM 486 N N . VAL A 1 63 ? 48.75 31 39.781 1 17.72 63 VAL A N 1
ATOM 487 C CA . VAL A 1 63 ? 48.656 31.766 38.531 1 17.72 63 VAL A CA 1
ATOM 488 C C . VAL A 1 63 ? 47.812 33.031 38.781 1 17.72 63 VAL A C 1
ATOM 490 O O . VAL A 1 63 ? 46.688 32.938 39.281 1 17.72 63 VAL A O 1
ATOM 493 N N . SER A 1 64 ? 48.625 34.125 39.062 1 17.7 64 SER A N 1
ATOM 494 C CA . SER A 1 64 ? 48.188 35.5 39.344 1 17.7 64 SER A CA 1
ATOM 495 C C . SER A 1 64 ? 47.312 36.031 38.188 1 17.7 64 SER A C 1
ATOM 497 O O . SER A 1 64 ? 47.688 35.969 37.031 1 17.7 64 SER A O 1
ATOM 499 N N . VAL A 1 65 ? 46.062 35.938 38.375 1 19.45 65 VAL A N 1
ATOM 500 C CA . VAL A 1 65 ? 44.938 36.281 37.5 1 19.45 65 VAL A CA 1
ATOM 501 C C . VAL A 1 65 ? 44.938 37.781 37.219 1 19.45 65 VAL A C 1
ATOM 503 O O . VAL A 1 65 ? 44.656 38.594 38.125 1 19.45 65 VAL A O 1
ATOM 506 N N . PRO A 1 66 ? 46.156 38.219 36.594 1 18.45 66 PRO A N 1
ATOM 507 C CA . PRO A 1 66 ? 46.125 39.656 36.594 1 18.45 66 PRO A CA 1
ATOM 508 C C . PRO A 1 66 ? 44.812 40.219 35.969 1 18.45 66 PRO A C 1
ATOM 510 O O . PRO A 1 66 ? 44.188 39.531 35.156 1 18.45 66 PRO A O 1
ATOM 513 N N . THR A 1 67 ? 44.312 41.219 36.656 1 19.44 67 THR A N 1
ATOM 514 C CA . THR A 1 67 ? 43.094 42 36.719 1 19.44 67 THR A CA 1
ATOM 515 C C . THR A 1 67 ? 42.969 42.938 35.5 1 19.44 67 THR A C 1
ATOM 517 O O . THR A 1 67 ? 42.031 43.719 35.406 1 19.44 67 THR A O 1
ATOM 520 N N . GLU A 1 68 ? 43.75 42.594 34.344 1 18.81 68 GLU A N 1
ATOM 521 C CA . GLU A 1 68 ? 43.906 43.812 33.562 1 18.81 68 GLU A CA 1
ATOM 522 C C . GLU A 1 68 ? 42.562 44.375 33.125 1 18.81 68 GLU A C 1
ATOM 524 O O . GLU A 1 68 ? 41.625 43.594 32.875 1 18.81 68 GLU A O 1
ATOM 529 N N . THR A 1 69 ? 42.406 45.656 33.312 1 20.05 69 THR A N 1
ATOM 530 C CA . THR A 1 69 ? 41.438 46.75 33.312 1 20.05 69 THR A CA 1
ATOM 531 C C . THR A 1 69 ? 41 47.094 31.906 1 20.05 69 THR A C 1
ATOM 533 O O . THR A 1 69 ? 40.25 48.062 31.703 1 20.05 69 THR A O 1
ATOM 536 N N . SER A 1 70 ? 41.156 46.156 30.875 1 18.67 70 SER A N 1
ATOM 537 C CA . SER A 1 70 ? 41.156 46.875 29.609 1 18.67 70 SER A CA 1
ATOM 538 C C . SER A 1 70 ? 39.812 47.594 29.375 1 18.67 70 SER A C 1
ATOM 540 O O . SER A 1 70 ? 38.781 47.094 29.797 1 18.67 70 SER A O 1
ATOM 542 N N . THR A 1 71 ? 39.938 48.906 29.109 1 20.77 71 THR A N 1
ATOM 543 C CA . THR A 1 71 ? 39.125 50.094 28.797 1 20.77 71 THR A CA 1
ATOM 544 C C . THR A 1 71 ? 38.25 49.812 27.578 1 20.77 71 THR A C 1
ATOM 546 O O . THR A 1 71 ? 38.75 49.469 26.516 1 20.77 71 THR A O 1
ATOM 549 N N . THR A 1 72 ? 36.969 49.438 27.812 1 19.5 72 THR A N 1
ATOM 550 C CA . THR A 1 72 ? 35.875 49.062 26.953 1 19.5 72 THR A CA 1
ATOM 551 C C . THR A 1 72 ? 35.469 50.219 26.031 1 19.5 72 THR A C 1
ATOM 553 O O . THR A 1 72 ? 34.875 51.219 26.484 1 19.5 72 THR A O 1
ATOM 556 N N . THR A 1 73 ? 36.531 50.844 25.312 1 20.42 73 THR A N 1
ATOM 557 C CA . THR A 1 73 ? 36 51.969 24.562 1 20.42 73 THR A CA 1
ATOM 558 C C . THR A 1 73 ? 34.875 51.531 23.641 1 20.42 73 THR A C 1
ATOM 560 O O . THR A 1 73 ? 35 50.531 22.938 1 20.42 73 THR A O 1
ATOM 563 N N . SER A 1 74 ? 33.625 52.031 23.906 1 19.48 74 SER A N 1
ATOM 564 C CA . SER A 1 74 ? 32.281 51.875 23.391 1 19.48 74 SER A CA 1
ATOM 565 C C . SER A 1 74 ? 32.188 52.344 21.938 1 19.48 74 SER A C 1
ATOM 567 O O . SER A 1 74 ? 31.094 52.531 21.406 1 19.48 74 SER A O 1
ATOM 569 N N . THR A 1 75 ? 33.312 52.125 21.078 1 19.8 75 THR A N 1
ATOM 570 C CA . THR A 1 75 ? 33.094 52.812 19.812 1 19.8 75 THR A CA 1
ATOM 571 C C . THR A 1 75 ? 31.812 52.344 19.141 1 19.8 75 THR A C 1
ATOM 573 O O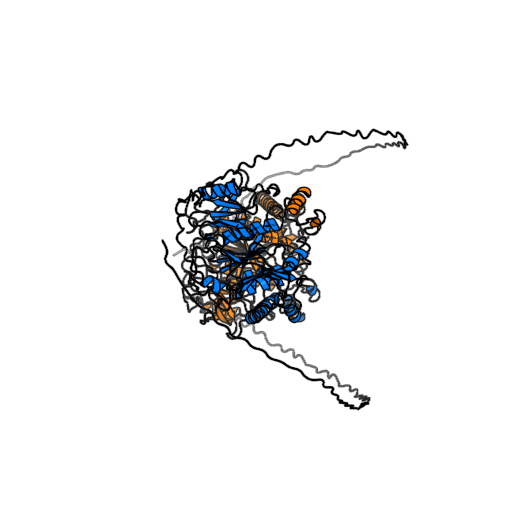 . THR A 1 75 ? 31.547 51.156 19.047 1 19.8 75 THR A O 1
ATOM 576 N N . SER A 1 76 ? 30.828 53.281 18.984 1 20.33 76 SER A N 1
ATOM 577 C CA . SER A 1 76 ? 29.484 53.312 18.422 1 20.33 76 SER A CA 1
ATOM 578 C C . SER A 1 76 ? 29.484 52.969 16.938 1 20.33 76 SER A C 1
ATOM 580 O O . SER A 1 76 ? 28.469 53.062 16.25 1 20.33 76 SER A O 1
ATOM 582 N N . LEU A 1 77 ? 30.25 51.844 16.516 1 19.52 77 LEU A N 1
ATOM 583 C CA . LEU A 1 77 ? 30.297 51.75 15.055 1 19.52 77 LEU A CA 1
ATOM 584 C C . LEU A 1 77 ? 28.906 51.594 14.469 1 19.52 77 LEU A C 1
ATOM 586 O O . LEU A 1 77 ? 28.141 50.719 14.883 1 19.52 77 LEU A O 1
ATOM 590 N N . SER A 1 78 ? 28.391 52.656 13.93 1 20.8 78 SER A N 1
ATOM 591 C CA . SER A 1 78 ? 27.188 52.906 13.133 1 20.8 78 SER A CA 1
ATOM 592 C C . SER A 1 78 ? 27.156 52 11.906 1 20.8 78 SER A C 1
ATOM 594 O O . SER A 1 78 ? 26.406 52.25 10.961 1 20.8 78 SER A O 1
ATOM 596 N N . SER A 1 79 ? 27.562 50.656 12.039 1 19.25 79 SER A N 1
ATOM 597 C CA . SER A 1 79 ? 27.656 49.969 10.758 1 19.25 79 SER A CA 1
ATOM 598 C C . SER A 1 79 ? 26.328 49.969 10.023 1 19.25 79 SER A C 1
ATOM 600 O O . SER A 1 79 ? 25.297 49.562 10.586 1 19.25 79 SER A O 1
ATOM 602 N N . THR A 1 80 ? 26.125 50.906 9.133 1 21.23 80 THR A N 1
ATOM 603 C CA . THR A 1 80 ? 25.125 51.062 8.078 1 21.23 80 THR A CA 1
ATOM 604 C C . THR A 1 80 ? 25.016 49.781 7.25 1 21.23 80 THR A C 1
ATOM 606 O O . THR A 1 80 ? 25.922 49.5 6.465 1 21.23 80 THR A O 1
ATOM 609 N N . SER A 1 81 ? 24.672 48.656 7.852 1 20.06 81 SER A N 1
ATOM 610 C CA . SER A 1 81 ? 24.547 47.469 6.996 1 20.06 81 SER A CA 1
ATOM 611 C C . SER A 1 81 ? 23.562 47.719 5.859 1 20.06 81 SER A C 1
ATOM 613 O O . SER A 1 81 ? 22.391 47.969 6.102 1 20.06 81 SER A O 1
ATOM 615 N N . GLN A 1 82 ? 24.047 48.344 4.797 1 21.39 82 GLN A N 1
ATOM 616 C CA . GLN A 1 82 ? 23.359 48.406 3.514 1 21.39 82 GLN A CA 1
ATOM 617 C C . GLN A 1 82 ? 22.844 47.031 3.09 1 21.39 82 GLN A C 1
ATOM 619 O O . GLN A 1 82 ? 23.641 46.094 2.959 1 21.39 82 GLN A O 1
ATOM 624 N N . PHE A 1 83 ? 21.625 46.719 3.467 1 21.88 83 PHE A N 1
ATOM 625 C CA . PHE A 1 83 ? 20.891 45.562 2.941 1 21.88 83 PHE A CA 1
ATOM 626 C C . PHE A 1 83 ? 20.922 45.562 1.419 1 21.88 83 PHE A C 1
ATOM 628 O O . PHE A 1 83 ? 20.406 46.469 0.771 1 21.88 83 PHE A O 1
ATOM 635 N N . ILE A 1 84 ? 22.109 45.188 0.862 1 23.81 84 ILE A N 1
ATOM 636 C CA . ILE A 1 84 ? 22.125 44.969 -0.58 1 23.81 84 ILE A CA 1
ATOM 637 C C . ILE A 1 84 ? 20.969 44.062 -0.979 1 23.81 84 ILE A C 1
ATOM 639 O O . ILE A 1 84 ? 20.844 42.938 -0.476 1 23.81 84 ILE A O 1
ATOM 643 N N . SER A 1 85 ? 19.938 44.688 -1.438 1 23.77 85 SER A N 1
ATOM 644 C CA . SER A 1 85 ? 18.828 44.062 -2.148 1 23.77 85 SER A CA 1
ATOM 645 C C . SER A 1 85 ? 19.328 43.188 -3.301 1 23.77 85 SER A C 1
ATOM 647 O O . SER A 1 85 ? 19.828 43.688 -4.293 1 23.77 85 SER A O 1
ATOM 649 N N . SER A 1 86 ? 20.219 42.219 -3.018 1 25.81 86 SER A N 1
ATOM 650 C CA . SER A 1 86 ? 20.641 41.375 -4.125 1 25.81 86 SER A CA 1
ATOM 651 C C . SER A 1 86 ? 19.453 40.906 -4.965 1 25.81 86 SER A C 1
ATOM 653 O O . SER A 1 86 ? 18.578 40.188 -4.484 1 25.81 86 SER A O 1
ATOM 655 N N . THR A 1 87 ? 19.078 41.656 -6 1 27.11 87 THR A N 1
ATOM 656 C CA . THR A 1 87 ? 18.047 41.688 -7.031 1 27.11 87 THR A CA 1
ATOM 657 C C . THR A 1 87 ? 17.969 40.344 -7.75 1 27.11 87 THR A C 1
ATOM 659 O O . THR A 1 87 ? 16.875 39.812 -7.957 1 27.11 87 THR A O 1
ATOM 662 N N . ASN A 1 88 ? 18.969 40.125 -8.742 1 27.5 88 ASN A N 1
ATOM 663 C CA . ASN A 1 88 ? 18.625 39.5 -10.023 1 27.5 88 ASN A CA 1
ATOM 664 C C . ASN A 1 88 ? 18.5 38 -9.914 1 27.5 88 ASN A C 1
ATOM 666 O O . ASN A 1 88 ? 19.469 37.281 -10.172 1 27.5 88 ASN A O 1
ATOM 670 N N . ALA A 1 89 ? 17.938 37.469 -8.992 1 31.94 89 ALA A N 1
ATOM 671 C CA . ALA A 1 89 ? 17.859 36.031 -9.133 1 31.94 89 ALA A CA 1
ATOM 672 C C . ALA A 1 89 ? 17.188 35.656 -10.453 1 31.94 89 ALA A C 1
ATOM 674 O O . ALA A 1 89 ? 16.156 36.219 -10.828 1 31.94 89 ALA A O 1
ATOM 675 N N . PRO A 1 90 ? 18.031 35.156 -11.453 1 32.47 90 PRO A N 1
ATOM 676 C CA . PRO A 1 90 ? 17.328 34.781 -12.695 1 32.47 90 PRO A CA 1
ATOM 677 C C . PRO A 1 90 ? 15.977 34.125 -12.438 1 32.47 90 PRO A C 1
ATOM 679 O O . PRO A 1 90 ? 15.773 33.5 -11.398 1 32.47 90 PRO A O 1
ATOM 682 N N . ALA A 1 91 ? 14.984 34.656 -13.156 1 33.44 91 ALA A N 1
ATOM 683 C CA . ALA A 1 91 ? 13.609 34.156 -13.141 1 33.44 91 ALA A CA 1
ATOM 684 C C . ALA A 1 91 ? 13.586 32.625 -13.195 1 33.44 91 ALA A C 1
ATOM 686 O O . ALA A 1 91 ? 14.156 32.031 -14.102 1 33.44 91 ALA A O 1
ATOM 687 N N . LEU A 1 92 ? 13.469 31.969 -12.18 1 38.66 92 LEU A N 1
ATOM 688 C CA . LEU A 1 92 ? 13.148 30.547 -12.133 1 38.66 92 LEU A CA 1
ATOM 689 C C . LEU A 1 92 ? 12.211 30.156 -13.281 1 38.66 92 LEU A C 1
ATOM 691 O O . LEU A 1 92 ? 11.188 30.812 -13.492 1 38.66 92 LEU A O 1
ATOM 695 N N . ARG A 1 93 ? 12.672 29.672 -14.336 1 39.41 93 ARG A N 1
ATOM 696 C CA . ARG A 1 93 ? 11.711 29.156 -15.312 1 39.41 93 ARG A CA 1
ATOM 697 C C . ARG A 1 93 ? 10.5 28.547 -14.609 1 39.41 93 ARG A C 1
ATOM 699 O O . ARG A 1 93 ? 10.633 27.578 -13.867 1 39.41 93 ARG A O 1
ATOM 706 N N . SER A 1 94 ? 9.453 29.344 -14.43 1 38.09 94 SER A N 1
ATOM 707 C CA . SER A 1 94 ? 8.219 28.797 -13.867 1 38.09 94 SER A CA 1
ATOM 708 C C . SER A 1 94 ? 7.82 27.5 -14.562 1 38.09 94 SER A C 1
ATOM 710 O O . SER A 1 94 ? 7.688 27.453 -15.781 1 38.09 94 SER A O 1
ATOM 712 N N . PRO A 1 95 ? 8.188 26.359 -14.102 1 44.5 95 PRO A N 1
ATOM 713 C CA . PRO A 1 95 ? 7.605 25.188 -14.766 1 44.5 95 PRO A CA 1
ATOM 714 C C . PRO A 1 95 ? 6.191 25.438 -15.281 1 44.5 95 PRO A C 1
ATOM 716 O O . PRO A 1 95 ? 5.477 26.297 -14.734 1 44.5 95 PRO A O 1
ATOM 719 N N . GLU A 1 96 ? 5.906 25.125 -16.516 1 47 96 GLU A N 1
ATOM 720 C CA . GLU A 1 96 ? 4.543 25.141 -17.047 1 47 96 GLU A CA 1
ATOM 721 C C . GLU A 1 96 ? 3.527 24.859 -15.945 1 47 96 GLU A C 1
ATOM 723 O O . GLU A 1 96 ? 3.691 23.906 -15.18 1 47 96 GLU A O 1
ATOM 728 N N . ASN A 1 97 ? 2.826 25.844 -15.469 1 55.44 97 ASN A N 1
ATOM 729 C CA . ASN A 1 97 ? 1.778 25.922 -14.461 1 55.44 97 ASN A CA 1
ATOM 730 C C . ASN A 1 97 ? 0.871 24.688 -14.508 1 55.44 97 ASN A C 1
ATOM 732 O O . ASN A 1 97 ? 0.081 24.531 -15.438 1 55.44 97 ASN A O 1
ATOM 736 N N . LYS A 1 98 ? 1.41 23.625 -14.023 1 66.06 98 LYS A N 1
ATOM 737 C CA . LYS A 1 98 ? 0.439 22.547 -13.898 1 66.06 98 LYS A CA 1
ATOM 738 C C . LYS A 1 98 ? -0.902 23.062 -13.391 1 66.06 98 LYS A C 1
ATOM 740 O O . LYS A 1 98 ? -0.946 23.969 -12.562 1 66.06 98 LYS A O 1
ATOM 745 N N . ILE A 1 99 ? -1.835 22.734 -14.125 1 74 99 ILE A N 1
ATOM 746 C CA . ILE A 1 99 ? -3.199 23.141 -13.789 1 74 99 ILE A CA 1
ATOM 747 C C . ILE A 1 99 ? -3.719 22.281 -12.633 1 74 99 ILE A C 1
ATOM 749 O O . ILE A 1 99 ? -3.986 21.094 -12.805 1 74 99 ILE A O 1
ATOM 753 N N . PHE A 1 100 ? -3.621 22.875 -11.484 1 79.25 100 PHE A N 1
ATOM 754 C CA . PHE A 1 100 ? -4.211 22.266 -10.297 1 79.25 100 PHE A CA 1
ATOM 755 C C . PHE A 1 100 ? -5.727 22.438 -10.297 1 79.25 100 PHE A C 1
ATOM 757 O O . PHE A 1 100 ? -6.254 23.312 -10.992 1 79.25 100 PHE A O 1
ATOM 764 N N . PRO A 1 101 ? -6.434 21.531 -9.508 1 78.56 101 PRO A N 1
ATOM 765 C CA . PRO A 1 101 ? -7.84 21.859 -9.266 1 78.56 101 PRO A CA 1
ATOM 766 C C . PRO A 1 101 ? -8.031 23.281 -8.742 1 78.56 101 PRO A C 1
ATOM 768 O O . PRO A 1 101 ? -7.258 23.75 -7.902 1 78.56 101 PRO A O 1
ATOM 771 N N . GLN A 1 102 ? -8.977 23.906 -9.289 1 78.75 102 GLN A N 1
ATOM 772 C CA . GLN A 1 102 ? -9.156 25.344 -9.055 1 78.75 102 GLN A CA 1
ATOM 773 C C . GLN A 1 102 ? -9.609 25.609 -7.621 1 78.75 102 GLN A C 1
ATOM 775 O O . GLN A 1 102 ? -9.242 26.625 -7.027 1 78.75 102 GLN A O 1
ATOM 780 N N . ASN A 1 103 ? -10.445 24.672 -7.242 1 81 103 ASN A N 1
ATOM 781 C CA . ASN A 1 103 ? -10.969 24.797 -5.891 1 81 103 ASN A CA 1
ATOM 782 C C . ASN A 1 103 ? -11.305 23.438 -5.289 1 81 103 ASN A C 1
ATOM 784 O O . ASN A 1 103 ? -11.078 22.406 -5.918 1 81 103 ASN A O 1
ATOM 788 N N . SER A 1 104 ? -11.852 23.469 -4.137 1 83.75 104 SER A N 1
ATOM 789 C CA . SER A 1 104 ? -12.07 22.25 -3.371 1 83.75 104 SER A CA 1
ATOM 790 C C . SER A 1 104 ? -13.281 21.484 -3.885 1 83.75 104 SER A C 1
ATOM 792 O O . SER A 1 104 ? -13.477 20.312 -3.541 1 83.75 104 SER A O 1
ATOM 794 N N . THR A 1 105 ? -14.055 22.047 -4.742 1 85.81 105 THR A N 1
ATOM 795 C CA . THR A 1 105 ? -15.266 21.375 -5.195 1 85.81 105 THR A CA 1
ATOM 796 C C . THR A 1 105 ? -15.102 20.859 -6.625 1 85.81 105 THR A C 1
ATOM 798 O O . THR A 1 105 ? -15.914 20.062 -7.102 1 85.81 105 THR A O 1
ATOM 801 N N . ASN A 1 106 ? -14.055 21.328 -7.18 1 86.06 106 ASN A N 1
ATOM 802 C CA . ASN A 1 106 ? -13.812 20.969 -8.57 1 86.06 106 ASN A CA 1
ATOM 803 C C . ASN A 1 106 ? -13.273 19.547 -8.703 1 86.06 106 ASN A C 1
ATOM 805 O O . ASN A 1 106 ? -12.336 19.172 -8.008 1 86.06 106 ASN A O 1
ATOM 809 N N . CYS A 1 107 ? -13.93 18.797 -9.539 1 89 107 CYS A N 1
ATOM 810 C CA . CYS A 1 107 ? -13.492 17.453 -9.898 1 89 107 CYS A CA 1
ATOM 811 C C . CYS A 1 107 ? -13.367 17.297 -11.406 1 89 107 CYS A C 1
ATOM 813 O O . CYS A 1 107 ? -14.25 16.75 -12.062 1 89 107 CYS A O 1
ATOM 815 N N . PRO A 1 108 ? -12.297 17.766 -11.883 1 84.44 108 PRO A N 1
ATOM 816 C CA . PRO A 1 108 ? -12.172 17.672 -13.344 1 84.44 108 PRO A CA 1
ATOM 817 C C . PRO A 1 108 ? -12.062 16.219 -13.836 1 84.44 108 PRO A C 1
ATOM 819 O O . PRO A 1 108 ? -11.477 15.375 -13.148 1 84.44 108 PRO A O 1
ATOM 822 N N . TYR A 1 109 ? -12.633 16.062 -15.055 1 89 109 TYR A N 1
ATOM 823 C CA . TYR A 1 109 ? -12.5 14.75 -15.664 1 89 109 TYR A CA 1
ATOM 824 C C . TYR A 1 109 ? -11.07 14.5 -16.125 1 89 109 TYR A C 1
ATOM 826 O O . TYR A 1 109 ? -10.391 15.43 -16.578 1 89 109 TYR A O 1
ATOM 834 N N . GLU A 1 110 ? -10.68 13.312 -15.914 1 88.5 110 GLU A N 1
ATOM 835 C CA . GLU A 1 110 ? -9.43 12.836 -16.484 1 88.5 110 GLU A CA 1
ATOM 836 C C . GLU A 1 110 ? -9.656 12.125 -17.812 1 88.5 110 GLU A C 1
ATOM 838 O O . GLU A 1 110 ? -10.805 11.852 -18.188 1 88.5 110 GLU A O 1
ATOM 843 N N . GLU A 1 111 ? -8.664 11.898 -18.484 1 87.5 111 GLU A N 1
ATOM 844 C CA . GLU A 1 111 ? -8.773 11.273 -19.797 1 87.5 111 GLU A CA 1
ATOM 845 C C . GLU A 1 111 ? -9.477 9.922 -19.703 1 87.5 111 GLU A C 1
ATOM 847 O O . GLU A 1 111 ? -10.281 9.57 -20.578 1 87.5 111 GLU A O 1
ATOM 852 N N . TRP A 1 112 ? -9.242 9.195 -18.594 1 92.19 112 TRP A N 1
ATOM 853 C CA . TRP A 1 112 ? -9.695 7.812 -18.531 1 92.19 112 TRP A CA 1
ATOM 854 C C . TRP A 1 112 ? -11.133 7.738 -18.016 1 92.19 112 TRP A C 1
ATOM 856 O O . TRP A 1 112 ? -11.797 6.703 -18.141 1 92.19 112 TRP A O 1
ATOM 866 N N . ASN A 1 113 ? -11.68 8.766 -17.422 1 95.25 113 ASN A N 1
ATOM 867 C CA . ASN A 1 113 ? -13 8.648 -16.812 1 95.25 113 ASN A CA 1
ATOM 868 C C . ASN A 1 113 ? -14.008 9.602 -17.453 1 95.25 113 ASN A C 1
ATOM 870 O O . ASN A 1 113 ? -14.867 10.156 -16.766 1 95.25 113 ASN A O 1
ATOM 874 N N . GLN A 1 114 ? -13.984 9.773 -18.797 1 95.56 114 GLN A N 1
ATOM 875 C CA . GLN A 1 114 ? -14.859 10.688 -19.516 1 95.56 114 GLN A CA 1
ATOM 876 C C . GLN A 1 114 ? -15.922 9.93 -20.297 1 95.56 114 GLN A C 1
ATOM 878 O O . GLN A 1 114 ? -16.844 10.531 -20.859 1 95.56 114 GLN A O 1
ATOM 883 N N . VAL A 1 115 ? -15.859 8.695 -20.391 1 97.12 115 VAL A N 1
ATOM 884 C CA . VAL A 1 115 ? -16.656 7.895 -21.312 1 97.12 115 VAL A CA 1
ATOM 885 C C . VAL A 1 115 ? -17.859 7.305 -20.578 1 97.12 115 VAL A C 1
ATOM 887 O O . VAL A 1 115 ? -17.734 6.852 -19.438 1 97.12 115 VAL A O 1
ATOM 890 N N . ARG A 1 116 ? -18.984 7.367 -21.219 1 97.69 116 ARG A N 1
ATOM 891 C CA . ARG A 1 116 ? -20.172 6.664 -20.766 1 97.69 116 ARG A CA 1
ATOM 892 C C . ARG A 1 116 ? -20.453 5.434 -21.625 1 97.69 116 ARG A C 1
ATOM 894 O O . ARG A 1 116 ? -20.344 5.488 -22.859 1 97.69 116 ARG A O 1
ATOM 901 N N . THR A 1 117 ? -20.672 4.332 -20.953 1 97.81 117 THR A N 1
ATOM 902 C CA . THR A 1 117 ? -21.172 3.137 -21.625 1 97.81 117 THR A CA 1
ATOM 903 C C . THR A 1 117 ? -22.484 2.672 -21.016 1 97.81 117 THR A C 1
ATOM 905 O O . THR A 1 117 ? -22.766 2.965 -19.844 1 97.81 117 THR A O 1
ATOM 908 N N . ASP A 1 118 ? -23.328 1.965 -21.812 1 96.75 118 ASP A N 1
ATOM 909 C CA . ASP A 1 118 ? -24.625 1.517 -21.297 1 96.75 118 ASP A CA 1
ATOM 910 C C . ASP A 1 118 ? -24.844 0.034 -21.594 1 96.75 118 ASP A C 1
ATOM 912 O O . ASP A 1 118 ? -25.938 -0.482 -21.406 1 96.75 118 ASP A O 1
ATOM 916 N N . PHE A 1 119 ? -23.812 -0.588 -22.031 1 95.44 119 PHE A N 1
ATOM 917 C CA . PHE A 1 119 ? -23.891 -2.016 -22.328 1 95.44 119 PHE A CA 1
ATOM 918 C C . PHE A 1 119 ? -22.641 -2.736 -21.828 1 95.44 119 PHE A C 1
ATOM 920 O O . PHE A 1 119 ? -21.547 -2.156 -21.812 1 95.44 119 PHE A O 1
ATOM 927 N N . ILE A 1 120 ? -22.781 -4.008 -21.422 1 96.44 120 ILE A N 1
ATOM 928 C CA . ILE A 1 120 ? -21.672 -4.852 -21 1 96.44 120 ILE A CA 1
ATOM 929 C C . ILE A 1 120 ? -21.359 -5.879 -22.078 1 96.44 120 ILE A C 1
ATOM 931 O O . ILE A 1 120 ? -22.25 -6.598 -22.531 1 96.44 120 ILE A O 1
ATOM 935 N N . PRO A 1 121 ? -20.141 -5.941 -22.453 1 95.44 121 PRO A N 1
ATOM 936 C CA . PRO A 1 121 ? -19.766 -6.977 -23.422 1 95.44 121 PRO A CA 1
ATOM 937 C C . PRO A 1 121 ? -20.047 -8.391 -22.906 1 95.44 121 PRO A C 1
ATOM 939 O O . PRO A 1 121 ? -19.953 -8.648 -21.703 1 95.44 121 PRO A O 1
ATOM 942 N N . ASN A 1 122 ? -20.438 -9.375 -23.844 1 94.12 122 ASN A N 1
ATOM 943 C CA . ASN A 1 122 ? -20.609 -10.797 -23.594 1 94.12 122 ASN A CA 1
ATOM 944 C C . ASN A 1 122 ? -21.734 -11.055 -22.594 1 94.12 122 ASN A C 1
ATOM 946 O O . ASN A 1 122 ? -21.672 -12 -21.797 1 94.12 122 ASN A O 1
ATOM 950 N N . THR A 1 123 ? -22.688 -10.211 -22.547 1 93.06 123 THR A N 1
ATOM 951 C CA . THR A 1 123 ? -23.766 -10.281 -21.562 1 93.06 123 THR A CA 1
ATOM 952 C C . THR A 1 123 ? -24.484 -11.633 -21.656 1 93.06 123 THR A C 1
ATOM 954 O O . THR A 1 123 ? -24.766 -12.25 -20.625 1 93.06 123 THR A O 1
ATOM 957 N N . ASP A 1 124 ? -24.797 -12.109 -22.859 1 93 124 ASP A N 1
ATOM 958 C CA . ASP A 1 124 ? -25.516 -13.375 -23.031 1 93 124 ASP A CA 1
ATOM 959 C C . ASP A 1 124 ? -24.672 -14.547 -22.531 1 93 124 ASP A C 1
ATOM 961 O O . ASP A 1 124 ? -25.188 -15.43 -21.844 1 93 124 ASP A O 1
ATOM 965 N N . LEU A 1 125 ? -23.453 -14.484 -22.859 1 94 125 LEU A N 1
ATOM 966 C CA . LEU A 1 125 ? -22.547 -15.523 -22.406 1 94 125 LEU A CA 1
ATOM 967 C C . LEU A 1 125 ? -22.438 -15.523 -20.875 1 94 125 LEU A C 1
ATOM 969 O O . LEU A 1 125 ? -22.438 -16.578 -20.25 1 94 125 LEU A O 1
ATOM 973 N N . HIS A 1 126 ? -22.312 -14.367 -20.328 1 94 126 HIS A N 1
ATOM 974 C CA . HIS A 1 126 ? -22.234 -14.227 -18.875 1 94 126 HIS A CA 1
ATOM 975 C C . HIS A 1 126 ? -23.5 -14.773 -18.203 1 94 126 HIS A C 1
ATOM 977 O O . HIS A 1 126 ? -23.406 -15.43 -17.156 1 94 126 HIS A O 1
ATOM 983 N N . LYS A 1 127 ? -24.562 -14.516 -18.766 1 90.94 127 LYS A N 1
ATOM 984 C CA . LYS A 1 127 ? -25.828 -15.031 -18.234 1 90.94 127 LYS A CA 1
ATOM 985 C C . LYS A 1 127 ? -25.859 -16.547 -18.281 1 90.94 127 LYS A C 1
ATOM 987 O O . LYS A 1 127 ? -26.312 -17.203 -17.328 1 90.94 127 LYS A O 1
ATOM 992 N N . GLN A 1 128 ? -25.469 -17.109 -19.359 1 92.5 128 GLN A N 1
ATOM 993 C CA . GLN A 1 128 ? -25.406 -18.562 -19.5 1 92.5 128 GLN A CA 1
ATOM 994 C C . GLN A 1 128 ? -24.531 -19.172 -18.422 1 92.5 128 GLN A C 1
ATOM 996 O O . GLN A 1 128 ? -24.906 -20.156 -17.781 1 92.5 128 GLN A O 1
ATOM 1001 N N . TRP A 1 129 ? -23.359 -18.594 -18.25 1 92.31 129 TRP A N 1
ATOM 1002 C CA . TRP A 1 129 ? -22.438 -19.125 -17.25 1 92.31 129 TRP A CA 1
ATOM 1003 C C . TRP A 1 129 ? -22.984 -18.938 -15.836 1 92.31 129 TRP A C 1
ATOM 1005 O O . TRP A 1 129 ? -22.781 -19.781 -14.961 1 92.31 129 TRP A O 1
ATOM 1015 N N . SER A 1 130 ? -23.641 -17.828 -15.633 1 89.06 130 SER A N 1
ATOM 1016 C CA . SER A 1 130 ? -24.234 -17.594 -14.328 1 89.06 130 SER A CA 1
ATOM 1017 C C . SER A 1 130 ? -25.297 -18.625 -14 1 89.06 130 SER A C 1
ATOM 1019 O O . SER A 1 130 ? -25.406 -19.078 -12.859 1 89.06 130 SER A O 1
ATOM 1021 N N . LYS A 1 131 ? -26.031 -19.016 -14.938 1 85.44 131 LYS A N 1
ATOM 1022 C CA . LYS A 1 131 ? -27.047 -20.047 -14.75 1 85.44 131 LYS A CA 1
ATOM 1023 C C . LYS A 1 131 ? -26.391 -21.406 -14.5 1 85.44 131 LYS A C 1
ATOM 1025 O O . LYS A 1 131 ? -26.828 -22.172 -13.641 1 85.44 131 LYS A O 1
ATOM 1030 N N . LYS A 1 132 ? -25.375 -21.641 -15.195 1 86 132 LYS A N 1
ATOM 1031 C CA . LYS A 1 132 ? -24.672 -22.922 -15.125 1 86 132 LYS A CA 1
ATOM 1032 C C . LYS A 1 132 ? -24 -23.109 -13.773 1 86 132 LYS A C 1
ATOM 1034 O O . LYS A 1 132 ? -23.984 -24.219 -13.234 1 86 132 LYS A O 1
ATOM 1039 N N . TRP A 1 133 ? -23.453 -22.047 -13.297 1 83.31 133 TRP A N 1
ATOM 1040 C CA . TRP A 1 133 ? -22.609 -22.172 -12.117 1 83.31 133 TRP A CA 1
ATOM 1041 C C . TRP A 1 133 ? -23.266 -21.531 -10.898 1 83.31 133 TRP A C 1
ATOM 1043 O O . TRP A 1 133 ? -22.594 -21.125 -9.961 1 83.31 133 TRP A O 1
ATOM 1053 N N . LYS A 1 134 ? -24.5 -21.266 -11.086 1 73.5 134 LYS A N 1
ATOM 1054 C CA . LYS A 1 134 ? -25.25 -20.766 -9.938 1 73.5 134 LYS A CA 1
ATOM 1055 C C . LYS A 1 134 ? -25.125 -21.703 -8.742 1 73.5 134 LYS A C 1
ATOM 1057 O O . LYS A 1 134 ? -25.281 -22.922 -8.891 1 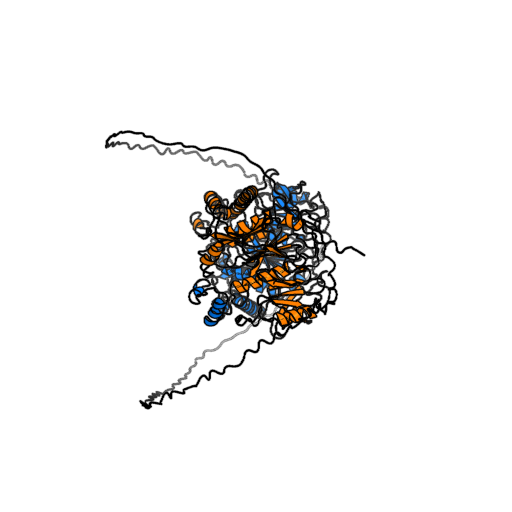73.5 134 LYS A O 1
ATOM 1062 N N . SER A 1 135 ? -24.094 -21.484 -8 1 57.72 135 SER A N 1
ATOM 1063 C CA . SER A 1 135 ? -23.719 -22.297 -6.855 1 57.72 135 SER A CA 1
ATOM 1064 C C . SER A 1 135 ? -24.938 -22.703 -6.031 1 57.72 135 SER A C 1
ATOM 1066 O O . SER A 1 135 ? -25.812 -21.875 -5.785 1 57.72 135 SER A O 1
ATOM 1068 N N . ASN A 1 136 ? -25.438 -23.906 -6.219 1 51.16 136 ASN A N 1
ATOM 1069 C CA . ASN A 1 136 ? -26.203 -24.453 -5.102 1 51.16 136 ASN A CA 1
ATOM 1070 C C . ASN A 1 136 ? -25.406 -24.406 -3.801 1 51.16 136 ASN A C 1
ATOM 1072 O O . ASN A 1 136 ? -25.609 -25.25 -2.912 1 51.16 136 ASN A O 1
ATOM 1076 N N . PHE A 1 137 ? -24.391 -23.625 -3.855 1 50.16 137 PHE A N 1
ATOM 1077 C CA . PHE A 1 137 ? -23.578 -23.875 -2.674 1 50.16 137 PHE A CA 1
ATOM 1078 C C . PHE A 1 137 ? -24.344 -23.562 -1.401 1 50.16 137 PHE A C 1
ATOM 1080 O O . PHE A 1 137 ? -24.578 -22.391 -1.077 1 50.16 137 PHE A O 1
ATOM 1087 N N . LYS A 1 138 ? -25.203 -24.391 -1.088 1 45.66 138 LYS A N 1
ATOM 1088 C CA . LYS A 1 138 ? -25.984 -24.422 0.139 1 45.66 138 LYS A CA 1
ATOM 1089 C C . LYS A 1 138 ? -25.188 -23.906 1.328 1 45.66 138 LYS A C 1
ATOM 1091 O O . LYS A 1 138 ? -25.75 -23.453 2.324 1 45.66 138 LYS A O 1
ATOM 1096 N N . TYR A 1 139 ? -24 -24.297 1.489 1 44.12 139 TYR A N 1
ATOM 1097 C CA . TYR A 1 139 ? -23.344 -24.125 2.781 1 44.12 139 TYR A CA 1
ATOM 1098 C C . TYR A 1 139 ? -22.703 -22.734 2.883 1 44.12 139 TYR A C 1
ATOM 1100 O O . TYR A 1 139 ? -22.125 -22.391 3.918 1 44.12 139 TYR A O 1
ATOM 1108 N N . LEU A 1 140 ? -22.625 -22.031 1.716 1 50.78 140 LEU A N 1
ATOM 1109 C CA . LEU A 1 140 ? -21.891 -20.797 1.938 1 50.78 140 LEU A CA 1
ATOM 1110 C C . LEU A 1 140 ? -22.828 -19.703 2.455 1 50.78 140 LEU A C 1
ATOM 1112 O O . LEU A 1 140 ? -23.812 -19.359 1.797 1 50.78 140 LEU A O 1
ATOM 1116 N N . TYR A 1 141 ? -23.125 -19.844 3.777 1 49.62 141 TYR A N 1
ATOM 1117 C CA . TYR A 1 141 ? -23.875 -18.734 4.367 1 49.62 141 TYR A CA 1
ATOM 1118 C C . TYR A 1 141 ? -23.516 -17.406 3.707 1 49.62 141 TYR A C 1
ATOM 1120 O O . TYR A 1 141 ? -22.328 -17.125 3.482 1 49.62 141 TYR A O 1
ATOM 1128 N N . HIS A 1 142 ? -24.484 -17.078 2.822 1 51.5 142 HIS A N 1
ATOM 1129 C CA . HIS A 1 142 ? -24.578 -15.852 2.049 1 51.5 142 HIS A CA 1
ATOM 1130 C C . HIS A 1 142 ? -24.188 -14.641 2.893 1 51.5 142 HIS A C 1
ATOM 1132 O O . HIS A 1 142 ? -24.969 -14.172 3.717 1 51.5 142 HIS A O 1
ATOM 1138 N N . THR A 1 143 ? -22.984 -14.602 3.236 1 58.16 143 THR A N 1
ATOM 1139 C CA . THR A 1 143 ? -22.672 -13.289 3.787 1 58.16 143 THR A CA 1
ATOM 1140 C C . THR A 1 143 ? -22.719 -12.219 2.697 1 58.16 143 THR A C 1
ATOM 1142 O O . THR A 1 143 ? -22.594 -12.531 1.51 1 58.16 143 THR A O 1
ATOM 1145 N N . LEU A 1 144 ? -23.391 -11.062 2.936 1 67.5 144 LEU A N 1
ATOM 1146 C CA . LEU A 1 144 ? -23.422 -9.875 2.094 1 67.5 144 LEU A CA 1
ATOM 1147 C C . LEU A 1 144 ? -22.047 -9.594 1.509 1 67.5 144 LEU A C 1
ATOM 1149 O O . LEU A 1 144 ? -21.031 -9.719 2.203 1 67.5 144 LEU A O 1
ATOM 1153 N N . PRO A 1 145 ? -22.031 -9.516 0.121 1 75.75 145 PRO A N 1
ATOM 1154 C CA . PRO A 1 145 ? -20.734 -9.25 -0.509 1 75.75 145 PRO A CA 1
ATOM 1155 C C . PRO A 1 145 ? -20.156 -7.902 -0.093 1 75.75 145 PRO A C 1
ATOM 1157 O O . PRO A 1 145 ? -20.891 -6.973 0.235 1 75.75 145 PRO A O 1
ATOM 1160 N N . SER A 1 146 ? -18.875 -7.961 0.08 1 86.44 146 SER A N 1
ATOM 1161 C CA . SER A 1 146 ? -18.141 -6.707 0.202 1 86.44 146 SER A CA 1
ATOM 1162 C C . SER A 1 146 ? -17.297 -6.441 -1.039 1 86.44 146 SER A C 1
ATOM 1164 O O . SER A 1 146 ? -16.844 -7.379 -1.708 1 86.44 146 SER A O 1
ATOM 1166 N N . VAL A 1 147 ? -17.156 -5.211 -1.379 1 93.25 147 VAL A N 1
ATOM 1167 C CA . VAL A 1 147 ? -16.406 -4.812 -2.564 1 93.25 147 VAL A CA 1
ATOM 1168 C C . VAL A 1 147 ? -14.914 -4.938 -2.293 1 93.25 147 VAL A C 1
ATOM 1170 O O . VAL A 1 147 ? -14.422 -4.48 -1.258 1 93.25 147 VAL A O 1
ATOM 1173 N N . ALA A 1 148 ? -14.211 -5.598 -3.219 1 94.69 148 ALA A N 1
ATOM 1174 C CA . ALA A 1 148 ? -12.773 -5.785 -3.066 1 94.69 148 ALA A CA 1
ATOM 1175 C C . ALA A 1 148 ? -11.992 -4.762 -3.889 1 94.69 148 ALA A C 1
ATOM 1177 O O . ALA A 1 148 ? -11.125 -4.062 -3.363 1 94.69 148 ALA A O 1
ATOM 1178 N N . ALA A 1 149 ? -12.281 -4.641 -5.148 1 97.38 149 ALA A N 1
ATOM 1179 C CA . ALA A 1 149 ? -11.562 -3.754 -6.055 1 97.38 149 ALA A CA 1
ATOM 1180 C C . ALA A 1 149 ? -12.375 -3.475 -7.316 1 97.38 149 ALA A C 1
ATOM 1182 O O . ALA A 1 149 ? -13.445 -4.062 -7.516 1 97.38 149 ALA A O 1
ATOM 1183 N N . ALA A 1 150 ? -11.922 -2.547 -8.125 1 98.56 150 ALA A N 1
ATOM 1184 C CA . ALA A 1 150 ? -12.578 -2.189 -9.383 1 98.56 150 ALA A CA 1
ATOM 1185 C C . ALA A 1 150 ? -11.547 -1.828 -10.453 1 98.56 150 ALA A C 1
ATOM 1187 O O . ALA A 1 150 ? -10.609 -1.078 -10.188 1 98.56 150 ALA A O 1
ATOM 1188 N N . PHE A 1 151 ? -11.719 -2.357 -11.648 1 98.62 151 PHE A N 1
ATOM 1189 C CA . PHE A 1 151 ? -10.797 -2.145 -12.758 1 98.62 151 PHE A CA 1
ATOM 1190 C C . PHE A 1 151 ? -11.539 -1.661 -13.992 1 98.62 151 PHE A C 1
ATOM 1192 O O . PHE A 1 151 ? -12.508 -2.291 -14.438 1 98.62 151 PHE A O 1
ATOM 1199 N N . LEU A 1 152 ? -11.086 -0.593 -14.555 1 98.56 152 LEU A N 1
ATOM 1200 C CA . LEU A 1 152 ? -11.727 0.009 -15.719 1 98.56 152 LEU A CA 1
ATOM 1201 C C . LEU A 1 152 ? -11.055 -0.455 -17.016 1 98.56 152 LEU A C 1
ATOM 1203 O O . LEU A 1 152 ? -9.852 -0.287 -17.188 1 98.56 152 LEU A O 1
ATOM 1207 N N . HIS A 1 153 ? -11.852 -1.051 -17.812 1 96.94 153 HIS A N 1
ATOM 1208 C CA . HIS A 1 153 ? -11.492 -1.394 -19.172 1 96.94 153 HIS A CA 1
ATOM 1209 C C . HIS A 1 153 ? -12.109 -0.418 -20.172 1 96.94 153 HIS A C 1
ATOM 1211 O O . HIS A 1 153 ? -12.75 0.56 -19.766 1 96.94 153 HIS A O 1
ATOM 1217 N N . GLU A 1 154 ? -11.891 -0.577 -21.438 1 95.25 154 GLU A N 1
ATOM 1218 C CA . GLU A 1 154 ? -12.367 0.334 -22.469 1 95.25 154 GLU A CA 1
ATOM 1219 C C . GLU A 1 154 ? -13.891 0.434 -22.469 1 95.25 154 GLU A C 1
ATOM 1221 O O . GLU A 1 154 ? -14.453 1.518 -22.656 1 95.25 154 GLU A O 1
ATOM 1226 N N . ASP A 1 155 ? -14.508 -0.654 -22.125 1 96 155 ASP A N 1
ATOM 1227 C CA . ASP A 1 155 ? -15.945 -0.691 -22.375 1 96 155 ASP A CA 1
ATOM 1228 C C . ASP A 1 155 ? -16.719 -0.939 -21.078 1 96 155 ASP A C 1
ATOM 1230 O O . ASP A 1 155 ? -17.938 -0.906 -21.062 1 96 155 ASP A O 1
ATOM 1234 N N . GLN A 1 156 ? -16 -1.167 -20.031 1 98.06 156 GLN A N 1
ATOM 1235 C CA . GLN A 1 156 ? -16.688 -1.535 -18.797 1 98.06 156 GLN A CA 1
ATOM 1236 C C . GLN A 1 156 ? -15.789 -1.343 -17.578 1 98.06 156 GLN A C 1
ATOM 1238 O O . GLN A 1 156 ? -14.594 -1.06 -17.734 1 98.06 156 GLN A O 1
ATOM 1243 N N . ILE A 1 157 ? -16.391 -1.433 -16.375 1 98.69 157 ILE A N 1
ATOM 1244 C CA . ILE A 1 157 ? -15.672 -1.526 -15.109 1 98.69 157 ILE A CA 1
ATOM 1245 C C . ILE A 1 157 ? -15.938 -2.885 -14.469 1 98.69 157 ILE A C 1
ATOM 1247 O O . ILE A 1 157 ? -17.094 -3.283 -14.297 1 98.69 157 ILE A O 1
ATOM 1251 N N . VAL A 1 158 ? -14.945 -3.604 -14.164 1 98.5 158 VAL A N 1
ATOM 1252 C CA . VAL A 1 158 ? -15.062 -4.895 -13.492 1 98.5 158 VAL A CA 1
ATOM 1253 C C . VAL A 1 158 ? -14.883 -4.715 -11.984 1 98.5 158 VAL A C 1
ATOM 1255 O O . VAL A 1 158 ? -13.828 -4.266 -11.531 1 98.5 158 VAL A O 1
ATOM 1258 N N . VAL A 1 159 ? -15.875 -5.066 -11.203 1 97.75 159 VAL A N 1
ATOM 1259 C CA . VAL A 1 159 ? -15.82 -4.977 -9.742 1 97.75 159 VAL A CA 1
ATOM 1260 C C . VAL A 1 159 ? -15.734 -6.375 -9.141 1 97.75 159 VAL A C 1
ATOM 1262 O O . VAL A 1 159 ? -16.562 -7.242 -9.453 1 97.75 159 VAL A O 1
ATOM 1265 N N . THR A 1 160 ? -14.734 -6.609 -8.336 1 96.56 160 THR A N 1
ATOM 1266 C CA . THR A 1 160 ? -14.602 -7.898 -7.672 1 96.56 160 THR A CA 1
ATOM 1267 C C . THR A 1 160 ? -15.156 -7.836 -6.254 1 96.56 160 THR A C 1
ATOM 1269 O O . THR A 1 160 ? -14.992 -6.832 -5.562 1 96.56 160 THR A O 1
ATOM 1272 N N . LEU A 1 161 ? -15.797 -8.914 -5.848 1 92.69 161 LEU A N 1
ATOM 1273 C CA . LEU A 1 161 ? -16.422 -9.023 -4.535 1 92.69 161 LEU A CA 1
ATOM 1274 C C . LEU A 1 161 ? -15.758 -10.125 -3.711 1 92.69 161 LEU A C 1
ATOM 1276 O O . LEU A 1 161 ? -15.133 -11.031 -4.266 1 92.69 161 LEU A O 1
ATOM 1280 N N . THR A 1 162 ? -15.898 -10.062 -2.381 1 85.81 162 THR A N 1
ATOM 1281 C CA . THR A 1 162 ? -15.336 -11.078 -1.497 1 85.81 162 THR A CA 1
ATOM 1282 C C . THR A 1 162 ? -16.328 -12.219 -1.274 1 85.81 162 THR A C 1
ATOM 1284 O O . THR A 1 162 ? -15.992 -13.234 -0.671 1 85.81 162 THR A O 1
ATOM 1287 N N . ALA A 1 163 ? -17.578 -12.172 -1.738 1 76 163 ALA A N 1
ATOM 1288 C CA . ALA A 1 163 ? -18.547 -13.258 -1.589 1 76 163 ALA A CA 1
ATOM 1289 C C . ALA A 1 163 ? -18.75 -13.992 -2.908 1 76 163 ALA A C 1
ATOM 1291 O O . ALA A 1 163 ? -18.891 -13.367 -3.961 1 76 163 ALA A O 1
ATOM 1292 N N . GLU A 1 164 ? -18.766 -15.305 -2.832 1 66.69 164 GLU A N 1
ATOM 1293 C CA . GLU A 1 164 ? -18.828 -16.078 -4.062 1 66.69 164 GLU A CA 1
ATOM 1294 C C . GLU A 1 164 ? -20.219 -16.688 -4.254 1 66.69 164 GLU A C 1
ATOM 1296 O O . GLU A 1 164 ? -20.516 -17.266 -5.309 1 66.69 164 GLU A O 1
ATOM 1301 N N . ASN A 1 165 ? -21.031 -16.547 -3.344 1 70.81 165 ASN A N 1
ATOM 1302 C CA . ASN A 1 165 ? -22.234 -17.375 -3.422 1 70.81 165 ASN A CA 1
ATOM 1303 C C . ASN A 1 165 ? -23.453 -16.547 -3.814 1 70.81 165 ASN A C 1
ATOM 1305 O O . ASN A 1 165 ? -24.594 -16.922 -3.5 1 70.81 165 ASN A O 1
ATOM 1309 N N . GLN A 1 166 ? -23.266 -15.531 -4.473 1 79.44 166 GLN A N 1
ATOM 1310 C CA . GLN A 1 166 ? -24.406 -14.672 -4.793 1 79.44 166 GLN A CA 1
ATOM 1311 C C . GLN A 1 166 ? -24.578 -14.531 -6.305 1 79.44 166 GLN A C 1
ATOM 1313 O O . GLN A 1 166 ? -25.094 -13.516 -6.781 1 79.44 166 GLN A O 1
ATOM 1318 N N . ALA A 1 167 ? -24.203 -15.555 -7.02 1 83.06 167 ALA A N 1
ATOM 1319 C CA . ALA A 1 167 ? -24.266 -15.461 -8.477 1 83.06 167 ALA A CA 1
ATOM 1320 C C . ALA A 1 167 ? -25.703 -15.258 -8.953 1 83.06 167 ALA A C 1
ATOM 1322 O O . ALA A 1 167 ? -26.625 -15.883 -8.438 1 83.06 167 ALA A O 1
ATOM 1323 N N . ASP A 1 168 ? -25.906 -14.398 -9.883 1 86.44 168 ASP A N 1
ATOM 1324 C CA . ASP A 1 168 ? -27.141 -14.094 -10.602 1 86.44 168 ASP A CA 1
ATOM 1325 C C . ASP A 1 168 ? -28.031 -13.156 -9.789 1 86.44 168 ASP A C 1
ATOM 1327 O O . ASP A 1 168 ? -29.141 -12.82 -10.219 1 86.44 168 ASP A O 1
ATOM 1331 N N . GLU A 1 169 ? -27.562 -12.727 -8.664 1 86.19 169 GLU A N 1
ATOM 1332 C CA . GLU A 1 169 ? -28.312 -11.719 -7.914 1 86.19 169 GLU A CA 1
ATOM 1333 C C . GLU A 1 169 ? -28.188 -10.344 -8.555 1 86.19 169 GLU A C 1
ATOM 1335 O O . GLU A 1 169 ? -27.109 -9.977 -9.031 1 86.19 169 GLU A O 1
ATOM 1340 N N . ILE A 1 170 ? -29.297 -9.633 -8.477 1 91.12 170 ILE A N 1
ATOM 1341 C CA . ILE A 1 170 ? -29.312 -8.281 -9.031 1 91.12 170 ILE A CA 1
ATOM 1342 C C . ILE A 1 170 ? -28.625 -7.32 -8.055 1 91.12 170 ILE A C 1
ATOM 1344 O O . ILE A 1 170 ? -28.859 -7.379 -6.848 1 91.12 170 ILE A O 1
ATOM 1348 N N . VAL A 1 171 ? -27.781 -6.523 -8.586 1 92.75 171 VAL A N 1
ATOM 1349 C CA . VAL A 1 171 ? -27.109 -5.492 -7.801 1 92.75 171 VAL A CA 1
ATOM 1350 C C . VAL A 1 171 ? -27.047 -4.195 -8.602 1 92.75 171 VAL A C 1
ATOM 1352 O O . VAL A 1 171 ? -27.375 -4.176 -9.797 1 92.75 171 VAL A O 1
ATOM 1355 N N . TYR A 1 172 ? -26.688 -3.115 -7.941 1 95.19 172 TYR A N 1
ATOM 1356 C CA . TYR A 1 172 ? -26.562 -1.803 -8.562 1 95.19 172 TYR A CA 1
ATOM 1357 C C . TYR A 1 172 ? -25.141 -1.257 -8.414 1 95.19 172 TYR A C 1
ATOM 1359 O O . TYR A 1 172 ? -24.609 -1.193 -7.301 1 95.19 172 TYR A O 1
ATOM 1367 N N . CYS A 1 173 ? -24.562 -0.916 -9.57 1 97.19 173 CYS A N 1
ATOM 1368 C CA . CYS A 1 173 ? -23.297 -0.173 -9.555 1 97.19 173 CYS A CA 1
ATOM 1369 C C . CYS A 1 173 ? -23.531 1.293 -9.211 1 97.19 173 CYS A C 1
ATOM 1371 O O . CYS A 1 173 ? -24.312 1.973 -9.875 1 97.19 173 CYS A O 1
ATOM 1373 N N . ARG A 1 174 ? -22.859 1.702 -8.211 1 96.88 174 ARG A N 1
ATOM 1374 C CA . ARG A 1 174 ? -22.969 3.078 -7.738 1 96.88 174 ARG A CA 1
ATOM 1375 C C . ARG A 1 174 ? -21.641 3.812 -7.859 1 96.88 174 ARG A C 1
ATOM 1377 O O . ARG A 1 174 ? -20.594 3.295 -7.445 1 96.88 174 ARG A O 1
ATOM 1384 N N . TYR A 1 175 ? -21.672 5.031 -8.414 1 97.75 175 TYR A N 1
ATOM 1385 C CA . TYR A 1 175 ? -20.469 5.758 -8.82 1 97.75 175 TYR A CA 1
ATOM 1386 C C . TYR A 1 175 ? -20.297 7.012 -7.973 1 97.75 175 TYR A C 1
ATOM 1388 O O . TYR A 1 175 ? -21.266 7.656 -7.582 1 97.75 175 TYR A O 1
ATOM 1396 N N . TYR A 1 176 ? -19.016 7.336 -7.75 1 96.94 176 TYR A N 1
ATOM 1397 C CA . TYR A 1 176 ? -18.672 8.523 -6.977 1 96.94 176 TYR A CA 1
ATOM 1398 C C . TYR A 1 176 ? -17.562 9.312 -7.652 1 96.94 176 TYR A C 1
ATOM 1400 O O . TYR A 1 176 ? -16.688 8.734 -8.305 1 96.94 176 TYR A O 1
ATOM 1408 N N . ASP A 1 177 ? -17.609 10.594 -7.469 1 95.62 177 ASP A N 1
ATOM 1409 C CA . ASP A 1 177 ? -16.594 11.461 -8.07 1 95.62 177 ASP A CA 1
ATOM 1410 C C . ASP A 1 177 ? -15.391 11.617 -7.148 1 95.62 177 ASP A C 1
ATOM 1412 O O . ASP A 1 177 ? -15.234 10.859 -6.188 1 95.62 177 ASP A O 1
ATOM 1416 N N . CYS A 1 178 ? -14.453 12.57 -7.473 1 93.06 178 CYS A N 1
ATOM 1417 C CA . CYS A 1 178 ? -13.18 12.734 -6.781 1 93.06 178 CYS A CA 1
ATOM 1418 C C . CYS A 1 178 ? -13.391 13.195 -5.348 1 93.06 178 CYS A C 1
ATOM 1420 O O . CYS A 1 178 ? -12.469 13.133 -4.527 1 93.06 178 CYS A O 1
ATOM 1422 N N . ARG A 1 179 ? -14.641 13.656 -4.98 1 92.31 179 ARG A N 1
ATOM 1423 C CA . ARG A 1 179 ? -14.961 14.102 -3.629 1 92.31 179 ARG A CA 1
ATOM 1424 C C . ARG A 1 179 ? -15.898 13.125 -2.936 1 92.31 179 ARG A C 1
ATOM 1426 O O . ARG A 1 179 ? -16.5 13.453 -1.907 1 92.31 179 ARG A O 1
ATOM 1433 N N . ARG A 1 180 ? -16.156 12.062 -3.57 1 93.12 180 ARG A N 1
ATOM 1434 C CA . ARG A 1 180 ? -16.984 10.984 -3.047 1 93.12 180 ARG A CA 1
ATOM 1435 C C . ARG A 1 180 ? -18.453 11.375 -3.037 1 93.12 180 ARG A C 1
ATOM 1437 O O . ARG A 1 180 ? -19.203 10.992 -2.135 1 93.12 180 ARG A O 1
ATOM 1444 N N . ARG A 1 181 ? -18.781 12.297 -3.902 1 94.06 181 ARG A N 1
ATOM 1445 C CA . ARG A 1 181 ? -20.203 12.57 -4.133 1 94.06 181 ARG A CA 1
ATOM 1446 C C . ARG A 1 181 ? -20.797 11.57 -5.117 1 94.06 181 ARG A C 1
ATOM 1448 O O . ARG A 1 181 ? -20.219 11.312 -6.176 1 94.06 181 ARG A O 1
ATOM 1455 N N . GLU A 1 182 ? -21.875 11.047 -4.773 1 95.25 182 GLU A N 1
ATOM 1456 C CA . GLU A 1 182 ? -22.469 10.023 -5.621 1 95.25 182 GLU A CA 1
ATOM 1457 C C . GLU A 1 182 ? -22.953 10.617 -6.941 1 95.25 182 GLU A C 1
ATOM 1459 O O . GLU A 1 182 ? -23.578 11.68 -6.957 1 95.25 182 GLU A O 1
ATOM 1464 N N . ILE A 1 183 ? -22.609 9.977 -7.969 1 96.5 183 ILE A N 1
ATOM 1465 C CA . ILE A 1 183 ? -23.141 10.266 -9.297 1 96.5 183 ILE A CA 1
ATOM 1466 C C . ILE A 1 183 ? -24.453 9.523 -9.492 1 96.5 183 ILE A C 1
ATOM 1468 O O . ILE A 1 183 ? -24.484 8.297 -9.57 1 96.5 183 ILE A O 1
ATOM 1472 N N . MET A 1 184 ? -25.578 10.273 -9.578 1 95.44 184 MET A N 1
ATOM 1473 C CA . MET A 1 184 ? -26.922 9.688 -9.602 1 95.44 184 MET A CA 1
ATOM 1474 C C . MET A 1 184 ? -27.219 9.086 -10.969 1 95.44 184 MET A C 1
ATOM 1476 O O . MET A 1 184 ? -28.172 9.5 -11.641 1 95.44 184 MET A O 1
ATOM 1480 N N . ASP A 1 185 ? -26.453 8.219 -11.469 1 96.94 185 ASP A N 1
ATOM 1481 C CA . ASP A 1 185 ? -26.562 7.453 -12.711 1 96.94 185 ASP A CA 1
ATOM 1482 C C . ASP A 1 185 ? -26.125 6.004 -12.5 1 96.94 185 ASP A C 1
ATOM 1484 O O . ASP A 1 185 ? -25.125 5.562 -13.07 1 96.94 185 ASP A O 1
ATOM 1488 N N . HIS A 1 186 ? -26.969 5.312 -11.742 1 96.56 186 HIS A N 1
ATOM 1489 C CA . HIS A 1 186 ? -26.656 3.941 -11.352 1 96.56 186 HIS A CA 1
ATOM 1490 C C . HIS A 1 186 ? -26.812 2.982 -12.523 1 96.56 186 HIS A C 1
ATOM 1492 O O . HIS A 1 186 ? -27.516 3.295 -13.492 1 96.56 186 HIS A O 1
ATOM 1498 N N . PHE A 1 187 ? -26.172 1.884 -12.484 1 97.94 187 PHE A N 1
ATOM 1499 C CA . PHE A 1 187 ? -26.281 0.833 -13.484 1 97.94 187 PHE A CA 1
ATOM 1500 C C . PHE A 1 187 ? -26.688 -0.488 -12.844 1 97.94 187 PHE A C 1
ATOM 1502 O O . PHE A 1 187 ? -26.047 -0.952 -11.906 1 97.94 187 PHE A O 1
ATOM 1509 N N . GLU A 1 188 ? -27.75 -1.055 -13.328 1 96.31 188 GLU A N 1
ATOM 1510 C CA . GLU A 1 188 ? -28.203 -2.357 -12.852 1 96.31 188 GLU A CA 1
ATOM 1511 C C . GLU A 1 188 ? -27.406 -3.49 -13.5 1 96.31 188 GLU A C 1
ATOM 1513 O O . GLU A 1 188 ? -27.234 -3.514 -14.719 1 96.31 188 GLU A O 1
ATOM 1518 N N . SER A 1 189 ? -26.906 -4.41 -12.672 1 95.62 189 SER A N 1
ATOM 1519 C CA . SER A 1 189 ? -26.141 -5.562 -13.125 1 95.62 189 SER A CA 1
ATOM 1520 C C . SER A 1 189 ? -26.453 -6.801 -12.289 1 95.62 189 SER A C 1
ATOM 1522 O O . SER A 1 189 ? -27.438 -6.828 -11.555 1 95.62 189 SER A O 1
ATOM 1524 N N . THR A 1 190 ? -25.703 -7.859 -12.555 1 93 190 THR A N 1
ATOM 1525 C CA . THR A 1 190 ? -25.812 -9.102 -11.797 1 93 190 THR A CA 1
ATOM 1526 C C . THR A 1 190 ? -24.453 -9.57 -11.312 1 93 190 THR A C 1
ATOM 1528 O O . THR A 1 190 ? -23.422 -9.211 -11.891 1 93 190 THR A O 1
ATOM 1531 N N . ILE A 1 191 ? -24.469 -10.273 -10.219 1 91.56 191 ILE A N 1
ATOM 1532 C CA . ILE A 1 191 ? -23.234 -10.852 -9.727 1 91.56 191 ILE A CA 1
ATOM 1533 C C . ILE A 1 191 ? -22.859 -12.07 -10.562 1 91.56 191 ILE A C 1
ATOM 1535 O O . ILE A 1 191 ? -23.641 -13.023 -10.672 1 91.56 191 ILE A O 1
ATOM 1539 N N . PHE A 1 192 ? -21.812 -12 -11.258 1 92.88 192 PHE A N 1
ATOM 1540 C CA . PHE A 1 192 ? -21.219 -13.078 -12.039 1 92.88 192 PHE A CA 1
ATOM 1541 C C . PHE A 1 192 ? -20.578 -14.117 -11.133 1 92.88 192 PHE A C 1
ATOM 1543 O O . PHE A 1 192 ? -20.219 -13.812 -9.992 1 92.88 192 PHE A O 1
ATOM 1550 N N . PRO A 1 193 ? -20.469 -15.344 -11.516 1 88.19 193 PRO A N 1
ATOM 1551 C CA . PRO A 1 193 ? -19.891 -16.375 -10.656 1 88.19 193 PRO A CA 1
ATOM 1552 C C . PRO A 1 193 ? -18.516 -15.969 -10.102 1 88.19 193 PRO A C 1
ATOM 1554 O O . PRO A 1 193 ? -17.75 -15.305 -10.789 1 88.19 193 PRO A O 1
ATOM 1557 N N . ARG A 1 194 ? -18.219 -16.391 -8.891 1 87.5 194 ARG A N 1
ATOM 1558 C CA . ARG A 1 194 ? -16.984 -16.156 -8.148 1 87.5 194 ARG A CA 1
ATOM 1559 C C . ARG A 1 194 ? -16.922 -14.719 -7.637 1 87.5 194 ARG A C 1
ATOM 1561 O O . ARG A 1 194 ? -15.898 -14.297 -7.094 1 87.5 194 ARG A O 1
ATOM 1568 N N . GLY A 1 195 ? -17.938 -13.977 -7.738 1 89.62 195 GLY A N 1
ATOM 1569 C CA . GLY A 1 195 ? -18.031 -12.688 -7.07 1 89.62 195 GLY A CA 1
ATOM 1570 C C . GLY A 1 195 ? -17.516 -11.539 -7.914 1 89.62 195 GLY A C 1
ATOM 1571 O O . GLY A 1 195 ? -16.703 -10.742 -7.449 1 89.62 195 GLY A O 1
ATOM 1572 N N . THR A 1 196 ? -17.984 -11.453 -9.164 1 95.31 196 THR A N 1
ATOM 1573 C CA . THR A 1 196 ? -17.641 -10.367 -10.07 1 95.31 196 THR A CA 1
ATOM 1574 C C . THR A 1 196 ? -18.875 -9.625 -10.531 1 95.31 196 THR A C 1
ATOM 1576 O O . THR A 1 196 ? -19.922 -10.242 -10.805 1 95.31 196 THR A O 1
ATOM 1579 N N . VAL A 1 197 ? -18.812 -8.328 -10.555 1 96.38 197 VAL A N 1
ATOM 1580 C CA . VAL A 1 197 ? -19.875 -7.512 -11.125 1 96.38 197 VAL A CA 1
ATOM 1581 C C . VAL A 1 197 ? -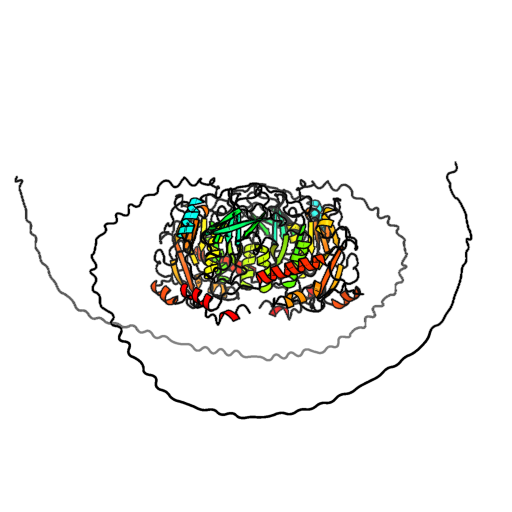19.328 -6.668 -12.273 1 96.38 197 VAL A C 1
ATOM 1583 O O . VAL A 1 197 ? -18.328 -5.957 -12.102 1 96.38 197 VAL A O 1
ATOM 1586 N N . TYR A 1 198 ? -19.953 -6.785 -13.445 1 98.06 198 TYR A N 1
ATOM 1587 C CA . TYR A 1 198 ? -19.609 -5.938 -14.586 1 98.06 198 TYR A CA 1
ATOM 1588 C C . TYR A 1 198 ? -20.453 -4.68 -14.609 1 98.06 198 TYR A C 1
ATOM 1590 O O . TYR A 1 198 ? -21.688 -4.754 -14.664 1 98.06 198 TYR A O 1
ATOM 1598 N N . CYS A 1 199 ? -19.828 -3.561 -14.562 1 98.5 199 CYS A N 1
ATOM 1599 C CA . CYS A 1 199 ? -20.5 -2.271 -14.477 1 98.5 199 CYS A CA 1
ATOM 1600 C C . CYS A 1 199 ? -20.203 -1.418 -15.703 1 98.5 199 CYS A C 1
ATOM 1602 O O . CYS A 1 199 ? -19.125 -1.502 -16.281 1 98.5 199 CYS A O 1
ATOM 1604 N N . ALA A 1 200 ? -21.141 -0.603 -16.078 1 98.69 200 ALA A N 1
ATOM 1605 C CA . ALA A 1 200 ? -20.953 0.375 -17.156 1 98.69 200 ALA A CA 1
ATOM 1606 C C . ALA A 1 200 ? -20.047 1.522 -16.688 1 98.69 200 ALA A C 1
ATOM 1608 O O . ALA A 1 200 ? -19.891 1.744 -15.492 1 98.69 200 ALA A O 1
ATOM 1609 N N . ARG A 1 201 ? -19.422 2.154 -17.641 1 98.56 201 ARG A N 1
ATOM 1610 C CA . ARG A 1 201 ? -18.609 3.324 -17.328 1 98.56 201 ARG A CA 1
ATOM 1611 C C . ARG A 1 201 ? -19.469 4.57 -17.172 1 98.56 201 ARG A C 1
ATOM 1613 O O . ARG A 1 201 ? -20.484 4.723 -17.859 1 98.56 201 ARG A O 1
ATOM 1620 N N . ARG A 1 202 ? -19.172 5.477 -16.266 1 98.56 202 ARG A N 1
ATOM 1621 C CA . ARG A 1 202 ? -19.812 6.77 -16.062 1 98.56 202 ARG A CA 1
ATOM 1622 C C . ARG A 1 202 ? -18.781 7.895 -16.031 1 98.56 202 ARG A C 1
ATOM 1624 O O . ARG A 1 202 ? -17.75 7.789 -15.367 1 98.56 202 ARG A O 1
ATOM 1631 N N . PRO A 1 203 ? -19.047 8.977 -16.75 1 97.62 203 PRO A N 1
ATOM 1632 C CA . PRO A 1 203 ? -18.141 10.117 -16.719 1 97.62 203 PRO A CA 1
ATOM 1633 C C . PRO A 1 203 ? -17.953 10.703 -15.312 1 97.62 203 PRO A C 1
ATOM 1635 O O . PRO A 1 203 ? -18.938 10.859 -14.578 1 97.62 203 PRO A O 1
ATOM 1638 N N . GLY A 1 204 ? -16.703 10.938 -14.992 1 96.31 204 GLY A N 1
ATOM 1639 C CA . GLY A 1 204 ? -16.391 11.578 -13.727 1 96.31 204 GLY A CA 1
ATOM 1640 C C . GLY A 1 204 ? -16.219 10.594 -12.586 1 96.31 204 GLY A C 1
ATOM 1641 O O . GLY A 1 204 ? -15.75 10.961 -11.508 1 96.31 204 GLY A O 1
ATOM 1642 N N . ALA A 1 205 ? -16.578 9.297 -12.789 1 98.19 205 ALA A N 1
ATOM 1643 C CA . ALA A 1 205 ? -16.469 8.305 -11.727 1 98.19 205 ALA A CA 1
ATOM 1644 C C . ALA A 1 205 ? -15.016 8.023 -11.375 1 98.19 205 ALA A C 1
ATOM 1646 O O . ALA A 1 205 ? -14.203 7.742 -12.258 1 98.19 205 ALA A O 1
ATOM 1647 N N . LYS A 1 206 ? -14.711 8.188 -10.148 1 97.62 206 LYS A N 1
ATOM 1648 C CA . LYS A 1 206 ? -13.375 7.863 -9.648 1 97.62 206 LYS A CA 1
ATOM 1649 C C . LYS A 1 206 ? -13.43 6.703 -8.656 1 97.62 206 LYS A C 1
ATOM 1651 O O . LYS A 1 206 ? -12.422 6.039 -8.414 1 97.62 206 LYS A O 1
ATOM 1656 N N . PHE A 1 207 ? -14.594 6.551 -8.062 1 97.88 207 PHE A N 1
ATOM 1657 C CA . PHE A 1 207 ? -14.859 5.477 -7.113 1 97.88 207 PHE A CA 1
ATOM 1658 C C . PHE A 1 207 ? -16.141 4.746 -7.465 1 97.88 207 PHE A C 1
ATOM 1660 O O . PHE A 1 207 ? -17 5.289 -8.164 1 97.88 207 PHE A O 1
ATOM 1667 N N . ILE A 1 208 ? -16.281 3.545 -6.961 1 98 208 ILE A N 1
ATOM 1668 C CA . ILE A 1 208 ? -17.469 2.75 -7.27 1 98 208 ILE A CA 1
ATOM 1669 C C . ILE A 1 208 ? -17.766 1.788 -6.121 1 98 208 ILE A C 1
ATOM 1671 O O . ILE A 1 208 ? -16.844 1.347 -5.426 1 98 208 ILE A O 1
ATOM 1675 N N . THR A 1 209 ? -18.969 1.559 -5.887 1 96.25 209 THR A N 1
ATOM 1676 C CA . THR A 1 209 ? -19.438 0.492 -5.004 1 96.25 209 THR A CA 1
ATOM 1677 C C . THR A 1 209 ? -20.609 -0.249 -5.617 1 96.25 209 THR A C 1
ATOM 1679 O O . THR A 1 209 ? -21.078 0.108 -6.699 1 96.25 209 THR A O 1
ATOM 1682 N N . VAL A 1 210 ? -20.922 -1.359 -5.031 1 94.12 210 VAL A N 1
ATOM 1683 C CA . VAL A 1 210 ? -22.047 -2.182 -5.457 1 94.12 210 VAL A CA 1
ATOM 1684 C C . VAL A 1 210 ? -23 -2.402 -4.281 1 94.12 210 VAL A C 1
ATOM 1686 O O . VAL A 1 210 ? -22.562 -2.629 -3.152 1 94.12 210 VAL A O 1
ATOM 1689 N N . SER A 1 211 ? -24.297 -2.254 -4.555 1 91.19 211 SER A N 1
ATOM 1690 C CA . SER A 1 211 ? -25.281 -2.486 -3.516 1 91.19 211 SER A CA 1
ATOM 1691 C C . SER A 1 211 ? -26.469 -3.297 -4.051 1 91.19 211 SER A C 1
ATOM 1693 O O . SER A 1 211 ? -26.734 -3.289 -5.25 1 91.19 211 SER A O 1
ATOM 1695 N N . LYS A 1 212 ? -27.125 -3.996 -3.146 1 87.44 212 LYS A N 1
ATOM 1696 C CA . LYS A 1 212 ? -28.312 -4.766 -3.529 1 87.44 212 LYS A CA 1
ATOM 1697 C C . LYS A 1 212 ? -29.516 -3.855 -3.77 1 87.44 212 LYS A C 1
ATOM 1699 O O . LYS A 1 212 ? -30.391 -4.184 -4.559 1 87.44 212 LYS A O 1
ATOM 1704 N N . THR A 1 213 ? -29.5 -2.727 -2.979 1 88.62 213 THR A N 1
ATOM 1705 C CA . THR A 1 213 ? -30.562 -1.741 -3.141 1 88.62 213 THR A CA 1
ATOM 1706 C C . THR A 1 213 ? -29.984 -0.333 -3.248 1 88.62 213 THR A C 1
ATOM 1708 O O . THR A 1 213 ? -28.812 -0.113 -2.938 1 88.62 213 THR A O 1
ATOM 1711 N N . LEU A 1 214 ? -30.781 0.544 -3.656 1 88.88 214 LEU A N 1
ATOM 1712 C CA . LEU A 1 214 ? -30.328 1.928 -3.789 1 88.88 214 LEU A CA 1
ATOM 1713 C C . LEU A 1 214 ? -30.641 2.721 -2.523 1 88.88 214 LEU A C 1
ATOM 1715 O O . LEU A 1 214 ? -30.266 3.891 -2.412 1 88.88 214 LEU A O 1
ATOM 1719 N N . LYS A 1 215 ? -31.266 2.25 -1.499 1 80.44 215 LYS A N 1
ATOM 1720 C CA . LYS A 1 215 ? -31.641 2.984 -0.294 1 80.44 215 LYS A CA 1
ATOM 1721 C C . LYS A 1 215 ? -30.469 3.098 0.672 1 80.44 215 LYS A C 1
ATOM 1723 O O . LYS A 1 215 ? -30.234 4.156 1.266 1 80.44 215 LYS A O 1
ATOM 1728 N N . LYS A 1 216 ? -29.859 2.004 1.09 1 69.06 216 LYS A N 1
ATOM 1729 C CA . LYS A 1 216 ? -28.781 2.082 2.064 1 69.06 216 LYS A CA 1
ATOM 1730 C C . LYS A 1 216 ? -27.469 1.538 1.481 1 69.06 216 LYS A C 1
ATOM 1732 O O . LYS A 1 216 ? -27.484 0.538 0.761 1 69.06 216 LYS A O 1
ATOM 1737 N N . ILE A 1 217 ? -26.422 2.559 1.68 1 62.12 217 ILE A N 1
ATOM 1738 C CA . ILE A 1 217 ? -25.109 2.074 1.255 1 62.12 217 ILE A CA 1
ATOM 1739 C C . ILE A 1 217 ? -24.391 1.431 2.438 1 62.12 217 ILE A C 1
ATOM 1741 O O . ILE A 1 217 ? -24.141 2.086 3.453 1 62.12 217 ILE A O 1
ATOM 1745 N N . LEU A 1 218 ? -24.234 0.19 2.295 1 67.88 218 LEU A N 1
ATOM 1746 C CA . LEU A 1 218 ? -23.531 -0.447 3.408 1 67.88 218 LEU A CA 1
ATOM 1747 C C . LEU A 1 218 ? -22.047 -0.612 3.1 1 67.88 218 LEU A C 1
ATOM 1749 O O . LEU A 1 218 ? -21.219 -0.589 4.008 1 67.88 218 LEU A O 1
ATOM 1753 N N . GLU A 1 219 ? -21.656 -0.55 1.791 1 83.12 219 GLU A N 1
ATOM 1754 C CA . GLU A 1 219 ? -20.266 -0.851 1.472 1 83.12 219 GLU A CA 1
ATOM 1755 C C . GLU A 1 219 ? -19.5 0.41 1.069 1 83.12 219 GLU A C 1
ATOM 1757 O O . GLU A 1 219 ? -20.047 1.283 0.395 1 83.12 219 GLU A O 1
ATOM 1762 N N . TYR A 1 220 ? -18.344 0.498 1.608 1 91.5 220 TYR A N 1
ATOM 1763 C CA . TYR A 1 220 ? -17.484 1.604 1.189 1 91.5 220 TYR A CA 1
ATOM 1764 C C . TYR A 1 220 ? -17.094 1.463 -0.276 1 91.5 220 TYR A C 1
ATOM 1766 O O . TYR A 1 220 ? -16.906 0.348 -0.771 1 91.5 220 TYR A O 1
ATOM 1774 N N . SER A 1 221 ? -17.016 2.588 -0.954 1 95.62 221 SER A N 1
ATOM 1775 C CA . SER A 1 221 ? -16.562 2.58 -2.342 1 95.62 221 SER A CA 1
ATOM 1776 C C . SER A 1 221 ? -15.055 2.361 -2.434 1 95.62 221 SER A C 1
ATOM 1778 O O . SER A 1 221 ? -14.328 2.6 -1.468 1 95.62 221 SER A O 1
ATOM 1780 N N . VAL A 1 222 ? -14.617 1.837 -3.562 1 97.19 222 VAL A N 1
ATOM 1781 C CA . VAL A 1 222 ? -13.203 1.626 -3.85 1 97.19 222 VAL A CA 1
ATOM 1782 C C . VAL A 1 222 ? -12.805 2.424 -5.086 1 97.19 222 VAL A C 1
ATOM 1784 O O . VAL A 1 222 ? -13.656 2.803 -5.895 1 97.19 222 VAL A O 1
ATOM 1787 N N . PRO A 1 223 ? -11.508 2.783 -5.188 1 97.94 223 PRO A N 1
ATOM 1788 C CA . PRO A 1 223 ? -11.07 3.506 -6.383 1 97.94 223 PRO A CA 1
ATOM 1789 C C . PRO A 1 223 ? -11.195 2.668 -7.656 1 97.94 223 PRO A C 1
ATOM 1791 O O . PRO A 1 223 ? -10.969 1.454 -7.621 1 97.94 223 PRO A O 1
ATOM 1794 N N . ILE A 1 224 ? -11.539 3.328 -8.719 1 98.5 224 ILE A N 1
ATOM 1795 C CA . ILE A 1 224 ? -11.508 2.703 -10.031 1 98.5 224 ILE A CA 1
ATOM 1796 C C . ILE A 1 224 ? -10.102 2.773 -10.609 1 98.5 224 ILE A C 1
ATOM 1798 O O . ILE A 1 224 ? -9.562 3.865 -10.828 1 98.5 224 ILE A O 1
ATOM 1802 N N . VAL A 1 225 ? -9.492 1.639 -10.836 1 97.75 225 VAL A N 1
ATOM 1803 C CA . VAL A 1 225 ? -8.141 1.573 -11.391 1 97.75 225 VAL A CA 1
ATOM 1804 C C . VAL A 1 225 ? -8.211 1.414 -12.906 1 97.75 225 VAL A C 1
ATOM 1806 O O . VAL A 1 225 ? -8.734 0.417 -13.406 1 97.75 225 VAL A O 1
ATOM 1809 N N . SER A 1 226 ? -7.684 2.34 -13.617 1 96.56 226 SER A N 1
ATOM 1810 C CA . SER A 1 226 ? -7.738 2.311 -15.078 1 96.56 226 SER A CA 1
ATOM 1811 C C . SER A 1 226 ? -6.746 1.302 -15.648 1 96.56 226 SER A C 1
ATOM 1813 O O . SER A 1 226 ? -5.582 1.272 -15.242 1 96.56 226 SER A O 1
ATOM 1815 N N . ARG A 1 227 ? -7.184 0.496 -16.531 1 96.31 227 ARG A N 1
ATOM 1816 C CA . ARG A 1 227 ? -6.355 -0.439 -17.297 1 96.31 227 ARG A CA 1
ATOM 1817 C C . ARG A 1 227 ? -6.359 -0.1 -18.781 1 96.31 227 ARG A C 1
ATOM 1819 O O . ARG A 1 227 ? -6.277 -0.993 -19.625 1 96.31 227 ARG A O 1
ATOM 1826 N N . LEU A 1 228 ? -6.457 1.207 -19.078 1 93.38 228 LEU A N 1
ATOM 1827 C CA . LEU A 1 228 ? -6.504 1.664 -20.469 1 93.38 228 LEU A CA 1
ATOM 1828 C C . LEU A 1 228 ? -5.102 1.745 -21.062 1 93.38 228 LEU A C 1
ATOM 1830 O O . LEU A 1 228 ? -4.926 1.6 -22.266 1 93.38 228 LEU A O 1
ATOM 1834 N N . GLY A 1 229 ? -4.129 1.993 -20.234 1 86.12 229 GLY A N 1
ATOM 1835 C CA . GLY A 1 229 ? -2.77 2.133 -20.734 1 86.12 229 GLY A CA 1
ATOM 1836 C C . GLY A 1 229 ? -2.154 0.815 -21.172 1 86.12 229 GLY A C 1
ATOM 1837 O O . GLY A 1 229 ? -2.787 -0.237 -21.062 1 86.12 229 GLY A O 1
ATOM 1838 N N . LYS A 1 230 ? -0.979 0.899 -21.703 1 86.06 230 LYS A N 1
ATOM 1839 C CA . LYS A 1 230 ? -0.251 -0.305 -22.094 1 86.06 230 LYS A CA 1
ATOM 1840 C C . LYS A 1 230 ? 0.067 -1.176 -20.875 1 86.06 230 LYS A C 1
ATOM 1842 O O . LYS A 1 230 ? 0.47 -0.667 -19.828 1 86.06 230 LYS A O 1
ATOM 1847 N N . PRO A 1 231 ? -0.143 -2.494 -21.125 1 88.81 231 PRO A N 1
ATOM 1848 C CA . PRO A 1 231 ? 0.203 -3.377 -20.016 1 88.81 231 PRO A CA 1
ATOM 1849 C C . PRO A 1 231 ? 1.673 -3.273 -19.609 1 88.81 231 PRO A C 1
ATOM 1851 O O . PRO A 1 231 ? 2.551 -3.217 -20.484 1 88.81 231 PRO A O 1
ATOM 1854 N N . GLN A 1 232 ? 1.94 -3.365 -18.422 1 86.88 232 GLN A N 1
ATOM 1855 C CA . GLN A 1 232 ? 3.244 -3.004 -17.875 1 86.88 232 GLN A CA 1
ATOM 1856 C C . GLN A 1 232 ? 4.125 -4.234 -17.703 1 86.88 232 GLN A C 1
ATOM 1858 O O . GLN A 1 232 ? 5.352 -4.121 -17.609 1 86.88 232 GLN A O 1
ATOM 1863 N N . HIS A 1 233 ? 3.488 -5.422 -17.625 1 93.88 233 HIS A N 1
ATOM 1864 C CA . HIS A 1 233 ? 4.262 -6.586 -17.203 1 93.88 233 HIS A CA 1
ATOM 1865 C C . HIS A 1 233 ? 4.074 -7.75 -18.172 1 93.88 233 HIS A C 1
ATOM 1867 O O . HIS A 1 233 ? 3.023 -7.875 -18.812 1 93.88 233 HIS A O 1
ATOM 1873 N N . TYR A 1 234 ? 5.129 -8.516 -18.297 1 95.44 234 TYR A N 1
ATOM 1874 C CA . TYR A 1 234 ? 5.082 -9.727 -19.125 1 95.44 234 TYR A CA 1
ATOM 1875 C C . TYR A 1 234 ? 4.641 -10.93 -18.297 1 95.44 234 TYR A C 1
ATOM 1877 O O . TYR A 1 234 ? 3.797 -11.711 -18.734 1 95.44 234 TYR A O 1
ATOM 1885 N N . PHE A 1 235 ? 5.148 -10.992 -17.172 1 97.5 235 PHE A N 1
ATOM 1886 C CA . PHE A 1 235 ? 4.91 -12.133 -16.297 1 97.5 235 PHE A CA 1
ATOM 1887 C C . PHE A 1 235 ? 4.773 -11.68 -14.852 1 97.5 235 PHE A C 1
ATOM 1889 O O . PHE A 1 235 ? 5.703 -11.109 -14.281 1 97.5 235 PHE A O 1
ATOM 1896 N N . THR A 1 236 ? 3.592 -11.898 -14.164 1 98.12 236 THR A N 1
ATOM 1897 C CA . THR A 1 236 ? 3.324 -11.57 -12.766 1 98.12 236 THR A CA 1
ATOM 1898 C C . THR A 1 236 ? 2.91 -12.812 -11.984 1 98.12 236 THR A C 1
ATOM 1900 O O . THR A 1 236 ? 2.588 -13.844 -12.578 1 98.12 236 THR A O 1
ATOM 1903 N N . VAL A 1 237 ? 2.986 -12.719 -10.648 1 98.56 237 VAL A N 1
ATOM 1904 C CA . VAL A 1 237 ? 2.629 -13.844 -9.797 1 98.56 237 VAL A CA 1
ATOM 1905 C C . VAL A 1 237 ? 1.669 -13.383 -8.703 1 98.56 237 VAL A C 1
ATOM 1907 O O . VAL A 1 237 ? 1.854 -12.312 -8.117 1 98.56 237 VAL A O 1
ATOM 1910 N N . CYS A 1 238 ? 0.597 -14.188 -8.445 1 97.69 238 CYS A N 1
ATOM 1911 C CA . CYS A 1 238 ? -0.359 -13.977 -7.363 1 97.69 238 CYS A CA 1
ATOM 1912 C C . CYS A 1 238 ? -0.093 -14.922 -6.199 1 97.69 238 CYS A C 1
ATOM 1914 O O . CYS A 1 238 ? 0.088 -16.125 -6.402 1 97.69 238 CYS A O 1
ATOM 1916 N N . MET A 1 239 ? -0.087 -14.32 -5.008 1 93.94 239 MET A N 1
ATOM 1917 C CA . MET A 1 239 ? 0.164 -15.18 -3.852 1 93.94 239 MET A CA 1
ATOM 1918 C C . MET A 1 239 ? -0.57 -14.656 -2.619 1 93.94 239 MET A C 1
ATOM 1920 O O . MET A 1 239 ? -0.667 -13.445 -2.418 1 93.94 239 MET A O 1
ATOM 1924 N N . ALA A 1 240 ? -1.087 -15.586 -1.847 1 87.62 240 ALA A N 1
ATOM 1925 C CA . ALA A 1 240 ? -1.656 -15.25 -0.545 1 87.62 240 ALA A CA 1
ATOM 1926 C C . ALA A 1 240 ? -1.086 -16.141 0.554 1 87.62 240 ALA A C 1
ATOM 1928 O O . ALA A 1 240 ? -1.068 -17.359 0.421 1 87.62 240 ALA A O 1
ATOM 1929 N N . PRO A 1 241 ? -0.57 -15.5 1.615 1 85.56 241 PRO A N 1
ATOM 1930 C CA . PRO A 1 241 ? -0.122 -16.297 2.756 1 85.56 241 PRO A CA 1
ATOM 1931 C C . PRO A 1 241 ? -1.281 -16.844 3.584 1 85.56 241 PRO A C 1
ATOM 1933 O O . PRO A 1 241 ? -1.475 -16.438 4.73 1 85.56 241 PRO A O 1
ATOM 1936 N N . LEU A 1 242 ? -1.845 -17.859 2.986 1 82 242 LEU A N 1
ATOM 1937 C CA . LEU A 1 242 ? -3.039 -18.406 3.617 1 82 242 LEU A CA 1
ATOM 1938 C C . LEU A 1 242 ? -2.703 -19.672 4.398 1 82 242 LEU A C 1
ATOM 1940 O O . LEU A 1 242 ? -1.604 -20.219 4.27 1 82 242 LEU A O 1
ATOM 1944 N N . TYR A 1 243 ? -3.533 -20.078 5.293 1 76.5 243 TYR A N 1
ATOM 1945 C CA . TYR A 1 243 ? -3.629 -21.375 5.977 1 76.5 243 TYR A CA 1
ATOM 1946 C C . TYR A 1 243 ? -2.539 -21.5 7.035 1 76.5 243 TYR A C 1
ATOM 1948 O O . TYR A 1 243 ? -1.358 -21.297 6.75 1 76.5 243 TYR A O 1
ATOM 1956 N N . GLY A 1 244 ? -2.924 -21.766 8.195 1 74.69 244 GLY A N 1
ATOM 1957 C CA . GLY A 1 244 ? -2.055 -22.203 9.273 1 74.69 244 GLY A CA 1
ATOM 1958 C C . GLY A 1 244 ? -1.404 -21.062 10.031 1 74.69 244 GLY A C 1
ATOM 1959 O O . GLY A 1 244 ? -1.614 -19.891 9.695 1 74.69 244 GLY A O 1
ATOM 1960 N N . ASP A 1 245 ? -0.712 -21.422 11.039 1 79.56 245 ASP A N 1
ATOM 1961 C CA . ASP A 1 245 ? -0.1 -20.453 11.945 1 79.56 245 ASP A CA 1
ATOM 1962 C C . ASP A 1 245 ? 1.423 -20.484 11.828 1 79.56 245 ASP A C 1
ATOM 1964 O O . ASP A 1 245 ? 2.123 -19.875 12.641 1 79.56 245 ASP A O 1
ATOM 1968 N N . GLU A 1 246 ? 1.873 -21.203 10.828 1 87.12 246 GLU A N 1
ATOM 1969 C CA . GLU A 1 246 ? 3.314 -21.234 10.602 1 87.12 246 GLU A CA 1
ATOM 1970 C C . GLU A 1 246 ? 3.852 -19.844 10.281 1 87.12 246 GLU A C 1
ATOM 1972 O O . GLU A 1 246 ? 3.252 -19.109 9.492 1 87.12 246 GLU A O 1
ATOM 1977 N N . PRO A 1 247 ? 5.07 -19.5 11.008 1 91.69 247 PRO A N 1
ATOM 1978 C CA . PRO A 1 247 ? 5.691 -18.234 10.602 1 91.69 247 PRO A CA 1
ATOM 1979 C C . PRO A 1 247 ? 6.008 -18.188 9.109 1 91.69 247 PRO A C 1
ATOM 1981 O O . PRO A 1 247 ? 6.383 -19.203 8.523 1 91.69 247 PRO A O 1
ATOM 1984 N N . LYS A 1 248 ? 5.988 -16.984 8.523 1 94.88 248 LYS A N 1
ATOM 1985 C CA . LYS A 1 248 ? 5.953 -17.016 7.066 1 94.88 248 LYS A CA 1
ATOM 1986 C C . LYS A 1 248 ? 7.09 -16.188 6.469 1 94.88 248 LYS A C 1
ATOM 1988 O O . LYS A 1 248 ? 7.32 -16.219 5.258 1 94.88 248 LYS A O 1
ATOM 1993 N N . PHE A 1 249 ? 7.914 -15.461 7.191 1 96.56 249 PHE A N 1
ATOM 1994 C CA . PHE A 1 249 ? 8.867 -14.531 6.59 1 96.56 249 PHE A CA 1
ATOM 1995 C C . PHE A 1 249 ? 9.812 -15.266 5.645 1 96.56 249 PHE A C 1
ATOM 1997 O O . PHE A 1 249 ? 10.117 -14.773 4.555 1 96.56 249 PHE A O 1
ATOM 2004 N N . LEU A 1 250 ? 10.234 -16.484 6.078 1 97.31 250 LEU A N 1
ATOM 2005 C CA . LEU A 1 250 ? 11.164 -17.234 5.242 1 97.31 250 LEU A CA 1
ATOM 2006 C C . LEU A 1 250 ? 10.477 -17.75 3.979 1 97.31 250 LEU A C 1
ATOM 2008 O O . LEU A 1 250 ? 11.055 -17.703 2.891 1 97.31 250 LEU A O 1
ATOM 2012 N N . GLN A 1 251 ? 9.25 -18.203 4.102 1 96.19 251 GLN A N 1
ATOM 2013 C CA . GLN A 1 251 ? 8.5 -18.641 2.934 1 96.19 251 GLN A CA 1
ATOM 2014 C C . GLN A 1 251 ? 8.242 -17.484 1.972 1 96.19 251 GLN A C 1
ATOM 2016 O O . GLN A 1 251 ? 8.281 -17.672 0.753 1 96.19 251 GLN A O 1
ATOM 2021 N N . ILE A 1 252 ? 7.996 -16.344 2.549 1 97.31 252 ILE A N 1
ATOM 2022 C CA . ILE A 1 252 ? 7.699 -15.172 1.739 1 97.31 252 ILE A CA 1
ATOM 2023 C C . ILE A 1 252 ? 8.93 -14.773 0.925 1 97.31 252 ILE A C 1
ATOM 2025 O O . ILE A 1 252 ? 8.852 -14.617 -0.295 1 97.31 252 ILE A O 1
ATOM 2029 N N . VAL A 1 253 ? 10.055 -14.617 1.572 1 98.31 253 VAL A N 1
ATOM 2030 C CA . VAL A 1 253 ? 11.258 -14.18 0.87 1 98.31 253 VAL A CA 1
ATOM 2031 C C . VAL A 1 253 ? 11.688 -15.25 -0.131 1 98.31 253 VAL A C 1
ATOM 2033 O O . VAL A 1 253 ? 12.133 -14.93 -1.237 1 98.31 253 VAL A O 1
ATOM 2036 N N . ASP A 1 254 ? 11.578 -16.516 0.247 1 97.81 254 ASP A N 1
ATOM 2037 C CA . ASP A 1 254 ? 11.867 -17.625 -0.658 1 97.81 254 ASP A CA 1
ATOM 2038 C C . ASP A 1 254 ? 11 -17.547 -1.912 1 97.81 254 ASP A C 1
ATOM 2040 O O . ASP A 1 254 ? 11.508 -17.609 -3.031 1 97.81 254 ASP A O 1
ATOM 2044 N N . PHE A 1 255 ? 9.75 -17.391 -1.704 1 97.88 255 PHE A N 1
ATOM 2045 C CA . PHE A 1 255 ? 8.773 -17.359 -2.781 1 97.88 255 PHE A CA 1
ATOM 2046 C C . PHE A 1 255 ? 9.055 -16.203 -3.744 1 97.88 255 PHE A C 1
ATOM 2048 O O . PHE A 1 255 ? 9.164 -16.422 -4.953 1 97.88 255 PHE A O 1
ATOM 2055 N N . ILE A 1 256 ? 9.195 -14.961 -3.236 1 98.38 256 ILE A N 1
ATOM 2056 C CA . ILE A 1 256 ? 9.344 -13.766 -4.059 1 98.38 256 ILE A CA 1
ATOM 2057 C C . ILE A 1 256 ? 10.672 -13.812 -4.805 1 98.38 256 ILE A C 1
ATOM 2059 O O . ILE A 1 256 ? 10.711 -13.648 -6.027 1 98.38 256 ILE A O 1
ATOM 2063 N N . GLU A 1 257 ? 11.773 -14.125 -4.121 1 98.44 257 GLU A N 1
ATOM 2064 C CA . GLU A 1 257 ? 13.086 -14.125 -4.758 1 98.44 257 GLU A CA 1
ATOM 2065 C C . GLU A 1 257 ? 13.203 -15.234 -5.793 1 98.44 257 GLU A C 1
ATOM 2067 O O . GLU A 1 257 ? 13.844 -15.062 -6.832 1 98.44 257 GLU A O 1
ATOM 2072 N N . TYR A 1 258 ? 12.617 -16.391 -5.516 1 98.25 258 TYR A N 1
ATOM 2073 C CA . TYR A 1 258 ? 12.648 -17.484 -6.477 1 98.25 258 TYR A CA 1
ATOM 2074 C C . TYR A 1 258 ? 11.945 -17.094 -7.773 1 98.25 258 TYR A C 1
ATOM 2076 O O . TYR A 1 258 ? 12.492 -17.281 -8.859 1 98.25 258 TYR A O 1
ATOM 2084 N N . HIS A 1 259 ? 10.766 -16.562 -7.652 1 98.38 259 HIS A N 1
ATOM 2085 C CA . HIS A 1 259 ? 9.984 -16.297 -8.859 1 98.38 259 HIS A CA 1
ATOM 2086 C C . HIS A 1 259 ? 10.516 -15.078 -9.594 1 98.38 259 HIS A C 1
ATOM 2088 O O . HIS A 1 259 ? 10.32 -14.945 -10.805 1 98.38 259 HIS A O 1
ATOM 2094 N N . LYS A 1 260 ? 11.156 -14.164 -8.875 1 97.44 260 LYS A N 1
ATOM 2095 C CA . LYS A 1 260 ? 11.914 -13.133 -9.586 1 97.44 260 LYS A CA 1
ATOM 2096 C C . LYS A 1 260 ? 12.977 -13.758 -10.484 1 97.44 260 LYS A C 1
ATOM 2098 O O . LYS A 1 260 ? 13.141 -13.352 -11.633 1 97.44 260 LYS A O 1
ATOM 2103 N N . LEU A 1 261 ? 13.703 -14.766 -9.977 1 97.19 261 LEU A N 1
ATOM 2104 C CA . LEU A 1 261 ? 14.711 -15.469 -10.75 1 97.19 261 LEU A CA 1
ATOM 2105 C C . LEU A 1 261 ? 14.086 -16.188 -11.938 1 97.19 261 LEU A C 1
ATOM 2107 O O . LEU A 1 261 ? 14.742 -16.391 -12.961 1 97.19 261 LEU A O 1
ATOM 2111 N N . GLN A 1 262 ? 12.805 -16.547 -11.75 1 97.19 262 GLN A N 1
ATOM 2112 C CA . GLN A 1 262 ? 12.102 -17.234 -12.828 1 97.19 262 GLN A CA 1
ATOM 2113 C C . GLN A 1 262 ? 11.586 -16.25 -13.867 1 97.19 262 GLN A C 1
ATOM 2115 O O . GLN A 1 262 ? 10.953 -16.656 -14.852 1 97.19 262 GLN A O 1
ATOM 2120 N N . GLY A 1 263 ? 11.75 -14.961 -13.633 1 96.25 263 GLY A N 1
ATOM 2121 C CA . GLY A 1 263 ? 11.43 -13.961 -14.641 1 96.25 263 GLY A CA 1
ATOM 2122 C C . GLY A 1 263 ? 10.227 -13.109 -14.281 1 96.25 263 GLY A C 1
ATOM 2123 O O . GLY A 1 263 ? 9.828 -12.234 -15.047 1 96.25 263 GLY A O 1
ATOM 2124 N N . ALA A 1 264 ? 9.633 -13.312 -13.109 1 97.5 264 ALA A N 1
ATOM 2125 C CA . ALA A 1 264 ? 8.516 -12.469 -12.688 1 97.5 264 ALA A CA 1
ATOM 2126 C C . ALA A 1 264 ? 8.977 -11.047 -12.383 1 97.5 264 ALA A C 1
ATOM 2128 O O . ALA A 1 264 ? 10.031 -10.852 -11.766 1 97.5 264 ALA A O 1
ATOM 2129 N N . THR A 1 265 ? 8.141 -10.062 -12.828 1 95.94 265 THR A N 1
ATOM 2130 C CA . THR A 1 265 ? 8.547 -8.672 -12.641 1 95.94 265 THR A CA 1
ATOM 2131 C C . THR A 1 265 ? 7.664 -7.988 -11.609 1 95.94 265 THR A C 1
ATOM 2133 O O . THR A 1 265 ? 7.938 -6.855 -11.203 1 95.94 265 THR A O 1
ATOM 2136 N N . PHE A 1 266 ? 6.613 -8.648 -11.195 1 97.44 266 PHE A N 1
ATOM 2137 C CA . PHE A 1 266 ? 5.711 -8.039 -10.227 1 97.44 266 PHE A CA 1
ATOM 2138 C C . PHE A 1 266 ? 4.875 -9.094 -9.523 1 97.44 266 PHE A C 1
ATOM 2140 O O . PHE A 1 266 ? 4.582 -10.148 -10.094 1 97.44 266 PHE A O 1
ATOM 2147 N N . PHE A 1 267 ? 4.461 -8.82 -8.266 1 98.5 267 PHE A N 1
ATOM 2148 C CA . PHE A 1 267 ? 3.699 -9.758 -7.449 1 98.5 267 PHE A CA 1
ATOM 2149 C C . PHE A 1 267 ? 2.484 -9.078 -6.828 1 98.5 267 PHE A C 1
ATOM 2151 O O . PHE A 1 267 ? 2.572 -7.941 -6.367 1 98.5 267 PHE A O 1
ATOM 2158 N N . HIS A 1 268 ? 1.36 -9.727 -6.906 1 98.38 268 HIS A N 1
ATOM 2159 C CA . HIS A 1 268 ? 0.218 -9.359 -6.074 1 98.38 268 HIS A CA 1
ATOM 2160 C C . HIS A 1 268 ? 0.132 -10.242 -4.836 1 98.38 268 HIS A C 1
ATOM 2162 O O . HIS A 1 268 ? -0.118 -11.445 -4.938 1 98.38 268 HIS A O 1
ATOM 2168 N N . ILE A 1 269 ? 0.342 -9.641 -3.67 1 97.81 269 ILE A N 1
ATOM 2169 C CA . ILE A 1 269 ? 0.356 -10.383 -2.414 1 97.81 269 ILE A CA 1
ATOM 2170 C C . ILE A 1 269 ? -0.87 -10.008 -1.582 1 97.81 269 ILE A C 1
ATOM 2172 O O . ILE A 1 269 ? -1.088 -8.836 -1.278 1 97.81 269 ILE A O 1
ATOM 2176 N N . TYR A 1 270 ? -1.646 -11 -1.238 1 96.12 270 TYR A N 1
ATOM 2177 C CA . TYR A 1 270 ? -2.871 -10.805 -0.475 1 96.12 270 TYR A CA 1
ATOM 2178 C C . TYR A 1 270 ? -2.643 -11.078 1.007 1 96.12 270 TYR A C 1
ATOM 2180 O O . TYR A 1 270 ? -2.301 -12.195 1.393 1 96.12 270 TYR A O 1
ATOM 2188 N N . LEU A 1 271 ? -2.896 -10.055 1.778 1 91 271 LEU A N 1
ATOM 2189 C CA . LEU A 1 271 ? -2.557 -10.078 3.197 1 91 271 LEU A CA 1
ATOM 2190 C C . LEU A 1 271 ? -3.609 -10.836 3.998 1 91 271 LEU A C 1
ATOM 2192 O O . LEU A 1 271 ? -4.773 -10.43 4.035 1 91 271 LEU A O 1
ATOM 2196 N N . ARG A 1 272 ? -3.115 -11.836 4.578 1 86.38 272 ARG A N 1
ATOM 2197 C CA . ARG A 1 272 ? -3.875 -12.617 5.551 1 86.38 272 ARG A CA 1
ATOM 2198 C C . ARG A 1 272 ? -2.951 -13.461 6.426 1 86.38 272 ARG A C 1
ATOM 2200 O O . ARG A 1 272 ? -1.963 -14.016 5.938 1 86.38 272 ARG A O 1
ATOM 2207 N N . ASN A 1 273 ? -3.193 -13.508 7.727 1 81.88 273 ASN A N 1
ATOM 2208 C CA . ASN A 1 273 ? -2.461 -14.391 8.633 1 81.88 273 ASN A CA 1
ATOM 2209 C C . ASN A 1 273 ? -0.968 -14.078 8.633 1 81.88 273 ASN A C 1
ATOM 2211 O O . ASN A 1 273 ? -0.14 -14.984 8.508 1 81.88 273 ASN A O 1
ATOM 2215 N N . VAL A 1 274 ? -0.607 -12.859 8.602 1 88.62 274 VAL A N 1
ATOM 2216 C CA . VAL A 1 274 ? 0.791 -12.445 8.664 1 88.62 274 VAL A CA 1
ATOM 2217 C C . VAL A 1 274 ? 1.061 -11.75 10 1 88.62 274 VAL A C 1
ATOM 2219 O O . VAL A 1 274 ? 0.186 -11.062 10.531 1 88.62 274 VAL A O 1
ATOM 2222 N N . SER A 1 275 ? 2.23 -11.992 10.5 1 90.44 275 SER A N 1
ATOM 2223 C CA . SER A 1 275 ? 2.68 -11.328 11.711 1 90.44 275 SER A CA 1
ATOM 2224 C C . SER A 1 275 ? 3.326 -9.977 11.398 1 90.44 275 SER A C 1
ATOM 2226 O O . SER A 1 275 ? 3.576 -9.664 10.234 1 90.44 275 SER A O 1
ATOM 2228 N N . ASP A 1 276 ? 3.58 -9.25 12.492 1 89.56 276 ASP A N 1
ATOM 2229 C CA . ASP A 1 276 ? 4.316 -8 12.328 1 89.56 276 ASP A CA 1
ATOM 2230 C C . ASP A 1 276 ? 5.695 -8.25 11.719 1 89.56 276 ASP A C 1
ATOM 2232 O O . ASP A 1 276 ? 6.188 -7.438 10.93 1 89.56 276 ASP A O 1
ATOM 2236 N N . TYR A 1 277 ? 6.238 -9.383 12.125 1 93.31 277 TYR A N 1
ATOM 2237 C CA . TYR A 1 277 ? 7.555 -9.75 11.617 1 93.31 277 TYR A CA 1
ATOM 2238 C C . TYR A 1 277 ? 7.5 -10.008 10.109 1 93.31 277 TYR A C 1
ATOM 2240 O O . TYR A 1 277 ? 8.398 -9.602 9.375 1 93.31 277 TYR A O 1
ATOM 2248 N N . ASP A 1 278 ? 6.434 -10.617 9.609 1 94.31 278 ASP A N 1
ATOM 2249 C CA . ASP A 1 278 ? 6.227 -10.844 8.18 1 94.31 278 ASP A CA 1
ATOM 2250 C C . ASP A 1 278 ? 5.996 -9.531 7.438 1 94.31 278 ASP A C 1
ATOM 2252 O O . ASP A 1 278 ? 6.48 -9.352 6.316 1 94.31 278 ASP A O 1
ATOM 2256 N N . ARG A 1 279 ? 5.32 -8.664 8.117 1 93.25 279 ARG A N 1
ATOM 2257 C CA . ARG A 1 279 ? 4.863 -7.438 7.473 1 93.25 279 ARG A CA 1
ATOM 2258 C C . ARG A 1 279 ? 6.039 -6.523 7.141 1 93.25 279 ARG A C 1
ATOM 2260 O O . ARG A 1 279 ? 6.012 -5.809 6.141 1 93.25 279 ARG A O 1
ATOM 2267 N N . VAL A 1 280 ? 7.043 -6.523 7.969 1 93.38 280 VAL A N 1
ATOM 2268 C CA . VAL A 1 280 ? 8.203 -5.676 7.711 1 93.38 280 VAL A CA 1
ATOM 2269 C C . VAL A 1 280 ? 8.844 -6.074 6.383 1 93.38 280 VAL A C 1
ATOM 2271 O O . VAL A 1 280 ? 9.25 -5.211 5.598 1 93.38 280 VAL A O 1
ATOM 2274 N N . LEU A 1 281 ? 8.914 -7.301 6.18 1 95.56 281 LEU A N 1
ATOM 2275 C CA . LEU A 1 281 ? 9.461 -7.836 4.934 1 95.56 281 LEU A CA 1
ATOM 2276 C C . LEU A 1 281 ? 8.586 -7.453 3.748 1 95.56 281 LEU A C 1
ATOM 2278 O O . LEU A 1 281 ? 9.086 -6.949 2.738 1 95.56 281 LEU A O 1
ATOM 2282 N N . LEU A 1 282 ? 7.305 -7.625 3.881 1 96.25 282 LEU A N 1
ATOM 2283 C CA . LEU A 1 282 ? 6.355 -7.316 2.818 1 96.25 282 LEU A CA 1
ATOM 2284 C C . LEU A 1 282 ? 6.34 -5.82 2.52 1 96.25 282 LEU A C 1
ATOM 2286 O O . LEU A 1 282 ? 6.289 -5.418 1.355 1 96.25 282 LEU A O 1
ATOM 2290 N N . ASP A 1 283 ? 6.406 -5.055 3.527 1 95.38 283 ASP A N 1
ATOM 2291 C CA . ASP A 1 283 ? 6.445 -3.605 3.346 1 95.38 283 ASP A CA 1
ATOM 2292 C C . ASP A 1 283 ? 7.688 -3.182 2.566 1 95.38 283 ASP A C 1
ATOM 2294 O O . ASP A 1 283 ? 7.633 -2.244 1.768 1 95.38 283 ASP A O 1
ATOM 2298 N N . ASN A 1 284 ? 8.805 -3.805 2.836 1 95.56 284 ASN A N 1
ATOM 2299 C CA . ASN A 1 284 ? 10.023 -3.479 2.096 1 95.56 284 ASN A CA 1
ATOM 2300 C C . ASN A 1 284 ? 9.883 -3.816 0.615 1 95.56 284 ASN A C 1
ATOM 2302 O O . ASN A 1 284 ? 10.312 -3.047 -0.245 1 95.56 284 ASN A O 1
ATOM 2306 N N . TYR A 1 285 ? 9.289 -4.977 0.325 1 97.31 285 TYR A N 1
ATOM 2307 C CA . TYR A 1 285 ? 9.078 -5.352 -1.068 1 97.31 285 TYR A CA 1
ATOM 2308 C C . TYR A 1 285 ? 8.125 -4.375 -1.759 1 97.31 285 TYR A C 1
ATOM 2310 O O . TYR A 1 285 ? 8.258 -4.117 -2.957 1 97.31 285 TYR A O 1
ATOM 2318 N N . ALA A 1 286 ? 7.121 -3.877 -0.996 1 96.94 286 ALA A N 1
ATOM 2319 C CA . ALA A 1 286 ? 6.246 -2.85 -1.552 1 96.94 286 ALA A CA 1
ATOM 2320 C C . ALA A 1 286 ? 7.02 -1.567 -1.845 1 96.94 286 ALA A C 1
ATOM 2322 O O . ALA A 1 286 ? 6.855 -0.966 -2.91 1 96.94 286 ALA A O 1
ATOM 2323 N N . LYS A 1 287 ? 7.852 -1.207 -0.957 1 95.69 287 LYS A N 1
ATOM 2324 C CA . LYS A 1 287 ? 8.656 0.001 -1.092 1 95.69 287 LYS A CA 1
ATOM 2325 C C . LYS A 1 287 ? 9.555 -0.073 -2.322 1 95.69 287 LYS A C 1
ATOM 2327 O O . LYS A 1 287 ? 9.703 0.91 -3.053 1 95.69 287 LYS A O 1
ATOM 2332 N N . THR A 1 288 ? 10.148 -1.225 -2.566 1 96.44 288 THR A N 1
ATOM 2333 C CA . THR A 1 288 ? 11.086 -1.366 -3.674 1 96.44 288 THR A CA 1
ATOM 2334 C C . THR A 1 288 ? 10.344 -1.614 -4.984 1 96.44 288 THR A C 1
ATOM 2336 O O . THR A 1 288 ? 10.969 -1.731 -6.043 1 96.44 288 THR A O 1
ATOM 2339 N N . GLY A 1 289 ? 9.031 -1.771 -4.938 1 96.94 289 GLY A N 1
ATOM 2340 C CA . GLY A 1 289 ? 8.219 -1.823 -6.141 1 96.94 289 GLY A CA 1
ATOM 2341 C C . GLY A 1 289 ? 8.047 -3.23 -6.68 1 96.94 289 GLY A C 1
ATOM 2342 O O . GLY A 1 289 ? 7.625 -3.416 -7.824 1 96.94 289 GLY A O 1
ATOM 2343 N N . ASP A 1 290 ? 8.328 -4.207 -5.805 1 97.81 290 ASP A N 1
ATOM 2344 C CA . ASP A 1 290 ? 8.242 -5.598 -6.238 1 97.81 290 ASP A CA 1
ATOM 2345 C C . ASP A 1 290 ? 6.809 -6.117 -6.148 1 97.81 290 ASP A C 1
ATOM 2347 O O . ASP A 1 290 ? 6.422 -7.016 -6.895 1 97.81 290 ASP A O 1
ATOM 2351 N N . ILE A 1 291 ? 6.043 -5.508 -5.195 1 98.19 291 ILE A N 1
ATOM 2352 C CA . ILE A 1 291 ? 4.754 -6.137 -4.934 1 98.19 291 ILE A CA 1
ATOM 2353 C C . ILE A 1 291 ? 3.689 -5.062 -4.727 1 98.19 291 ILE A C 1
ATOM 2355 O O . ILE A 1 291 ? 4.016 -3.896 -4.488 1 98.19 291 ILE A O 1
ATOM 2359 N N . GLU A 1 292 ? 2.471 -5.441 -4.941 1 97.69 292 GLU A N 1
ATOM 2360 C CA . GLU A 1 292 ? 1.296 -4.77 -4.391 1 97.69 292 GLU A CA 1
ATOM 2361 C C . GLU A 1 292 ? 0.69 -5.57 -3.242 1 97.69 292 GLU A C 1
ATOM 2363 O O . GLU A 1 292 ? 0.513 -6.785 -3.352 1 97.69 292 GLU A O 1
ATOM 2368 N N . LEU A 1 293 ? 0.461 -4.871 -2.17 1 96.25 293 LEU A N 1
ATOM 2369 C CA . LEU A 1 293 ? -0.196 -5.5 -1.031 1 96.25 293 LEU A CA 1
ATOM 2370 C C . LEU A 1 293 ? -1.701 -5.258 -1.069 1 96.25 293 LEU A C 1
ATOM 2372 O O . LEU A 1 293 ? -2.146 -4.113 -1.19 1 96.25 293 LEU A O 1
ATOM 2376 N N . ILE A 1 294 ? -2.455 -6.367 -1.021 1 96.38 294 ILE A N 1
ATOM 2377 C CA . ILE A 1 294 ? -3.912 -6.301 -1.025 1 96.38 294 ILE A CA 1
ATOM 2378 C C . ILE A 1 294 ? -4.461 -6.93 0.254 1 96.38 294 ILE A C 1
ATOM 2380 O O . ILE A 1 294 ? -4.094 -8.047 0.61 1 96.38 294 ILE A O 1
ATOM 2384 N N . THR A 1 295 ? -5.285 -6.25 0.949 1 90.19 295 THR A N 1
ATOM 2385 C CA . THR A 1 295 ? -5.812 -6.777 2.203 1 90.19 295 THR A CA 1
ATOM 2386 C C . THR A 1 295 ? -7.098 -7.566 1.962 1 90.19 295 THR A C 1
ATOM 2388 O O . THR A 1 295 ? -7.992 -7.102 1.253 1 90.19 295 THR A O 1
ATOM 2391 N N . LEU A 1 296 ? -7.117 -8.688 2.566 1 89.06 296 LEU A N 1
ATOM 2392 C CA . LEU A 1 296 ? -8.328 -9.5 2.574 1 89.06 296 LEU A CA 1
ATOM 2393 C C . LEU A 1 296 ? -9.109 -9.305 3.869 1 89.06 296 LEU A C 1
ATOM 2395 O O . LEU A 1 296 ? -8.906 -10.047 4.836 1 89.06 296 LEU A O 1
ATOM 2399 N N . GLN A 1 297 ? -9.891 -8.297 3.865 1 85.31 297 GLN A N 1
ATOM 2400 C CA . GLN A 1 297 ? -10.703 -7.961 5.031 1 85.31 297 GLN A CA 1
ATOM 2401 C C . GLN A 1 297 ? -12.055 -7.379 4.617 1 85.31 297 GLN A C 1
ATOM 2403 O O . GLN A 1 297 ? -12.141 -6.641 3.631 1 85.31 297 GLN A O 1
ATOM 2408 N N . ASP A 1 298 ? -13.031 -7.82 5.312 1 85.44 298 ASP A N 1
ATOM 2409 C CA . ASP A 1 298 ? -14.344 -7.199 5.16 1 85.44 298 ASP A CA 1
ATOM 2410 C C . ASP A 1 298 ? -15.172 -7.336 6.441 1 85.44 298 ASP A C 1
ATOM 2412 O O . ASP A 1 298 ? -14.641 -7.711 7.488 1 85.44 298 ASP A O 1
ATOM 2416 N N . HIS A 1 299 ? -16.344 -6.898 6.371 1 86.25 299 HIS A N 1
ATOM 2417 C CA . HIS A 1 299 ? -17.203 -6.816 7.543 1 86.25 299 HIS A CA 1
ATOM 2418 C C . HIS A 1 299 ? -17.766 -8.188 7.91 1 86.25 299 HIS A C 1
ATOM 2420 O O . HIS A 1 299 ? -18.438 -8.328 8.938 1 86.25 299 HIS A O 1
ATOM 2426 N N . PHE A 1 300 ? -17.391 -9.234 7.219 1 84.62 300 PHE A N 1
ATOM 2427 C CA . PHE A 1 300 ? -17.922 -10.562 7.449 1 84.62 300 PHE A CA 1
ATOM 2428 C C . PHE A 1 300 ? -16.812 -11.57 7.703 1 84.62 300 PHE A C 1
ATOM 2430 O O . PHE A 1 300 ? -15.75 -11.492 7.082 1 84.62 300 PHE A O 1
ATOM 2437 N N . TRP A 1 301 ? -17.141 -12.492 8.586 1 85.19 301 TRP A N 1
ATOM 2438 C CA . TRP A 1 301 ? -16.203 -13.602 8.789 1 85.19 301 TRP A CA 1
ATOM 2439 C C . TRP A 1 301 ? -16.109 -14.469 7.539 1 85.19 301 TRP A C 1
ATOM 2441 O O . TRP A 1 301 ? -17.125 -14.758 6.902 1 85.19 301 TRP A O 1
ATOM 2451 N N . ARG A 1 302 ? -14.977 -14.836 7.227 1 84.25 302 ARG A N 1
ATOM 2452 C CA . ARG A 1 302 ? -14.734 -15.781 6.141 1 84.25 302 ARG A CA 1
ATOM 2453 C C . ARG A 1 302 ? -13.633 -16.766 6.512 1 84.25 302 ARG A C 1
ATOM 2455 O O . ARG A 1 302 ? -12.641 -16.391 7.133 1 84.25 302 ARG A O 1
ATOM 2462 N N . ALA A 1 303 ? -13.867 -18 6.086 1 83.06 303 ALA A N 1
ATOM 2463 C CA . ALA A 1 303 ? -12.812 -19 6.266 1 83.06 303 ALA A CA 1
ATOM 2464 C C . ALA A 1 303 ? -11.688 -18.812 5.262 1 83.06 303 ALA A C 1
ATOM 2466 O O . ALA A 1 303 ? -11.867 -18.141 4.238 1 83.06 303 ALA A O 1
ATOM 2467 N N . ASP A 1 304 ? -10.539 -19.438 5.516 1 84.25 304 ASP A N 1
ATOM 2468 C CA . ASP A 1 304 ? -9.367 -19.281 4.66 1 84.25 304 ASP A CA 1
ATOM 2469 C C . ASP A 1 304 ? -9.664 -19.734 3.232 1 84.25 304 ASP A C 1
ATOM 2471 O O . ASP A 1 304 ? -9.188 -19.125 2.271 1 84.25 304 ASP A O 1
ATOM 2475 N N . TYR A 1 305 ? -10.406 -20.812 3.088 1 83.06 305 TYR A N 1
ATOM 2476 C CA . TYR A 1 305 ? -10.68 -21.297 1.74 1 83.06 305 TYR A CA 1
ATOM 2477 C C . TYR A 1 305 ? -11.555 -20.312 0.974 1 83.06 305 TYR A C 1
ATOM 2479 O O . TYR A 1 305 ? -11.445 -20.203 -0.25 1 83.06 305 TYR A O 1
ATOM 2487 N N . MET A 1 306 ? -12.438 -19.562 1.673 1 84.75 306 MET A N 1
ATOM 2488 C CA . MET A 1 306 ? -13.242 -18.531 1.048 1 84.75 306 MET A CA 1
ATOM 2489 C C . MET A 1 306 ? -12.375 -17.359 0.604 1 84.75 306 MET A C 1
ATOM 2491 O O . MET A 1 306 ? -12.531 -16.844 -0.507 1 84.75 306 MET A O 1
ATOM 2495 N N . TRP A 1 307 ? -11.453 -17.016 1.458 1 89.88 307 TRP A N 1
ATOM 2496 C CA . TRP A 1 307 ? -10.5 -15.969 1.102 1 89.88 307 TRP A CA 1
ATOM 2497 C C . TRP A 1 307 ? -9.641 -16.406 -0.08 1 89.88 307 TRP A C 1
ATOM 2499 O O . TRP A 1 307 ? -9.281 -15.578 -0.928 1 89.88 307 TRP A O 1
ATOM 2509 N N . HIS A 1 308 ? -9.32 -17.672 -0.094 1 90.81 308 HIS A N 1
ATOM 2510 C CA . HIS A 1 308 ? -8.516 -18.203 -1.187 1 90.81 308 HIS A CA 1
ATOM 2511 C C . HIS A 1 308 ? -9.219 -18.016 -2.527 1 90.81 308 HIS A C 1
ATOM 2513 O O . HIS A 1 308 ? -8.602 -17.578 -3.5 1 90.81 308 HIS A O 1
ATOM 2519 N N . ASN A 1 309 ? -10.477 -18.297 -2.521 1 89.19 309 ASN A N 1
ATOM 2520 C CA . ASN A 1 309 ? -11.258 -18.109 -3.742 1 89.19 309 ASN A CA 1
ATOM 2521 C C . ASN A 1 309 ? -11.352 -16.641 -4.137 1 89.19 309 ASN A C 1
ATOM 2523 O O . ASN A 1 309 ? -11.219 -16.312 -5.316 1 89.19 309 ASN A O 1
ATOM 2527 N N . GLY A 1 310 ? -11.625 -15.789 -3.129 1 91.12 310 GLY A N 1
ATOM 2528 C CA . GLY A 1 310 ? -11.672 -14.359 -3.389 1 91.12 310 GLY A CA 1
ATOM 2529 C C . GLY A 1 310 ? -10.367 -13.812 -3.941 1 91.12 310 GLY A C 1
ATOM 2530 O O . GLY A 1 310 ? -10.375 -12.984 -4.855 1 91.12 310 GLY A O 1
ATOM 2531 N N . GLN A 1 311 ? -9.281 -14.32 -3.369 1 94.81 311 GLN A N 1
ATOM 2532 C CA . GLN A 1 311 ? -7.949 -13.906 -3.809 1 94.81 311 GLN A CA 1
ATOM 2533 C C . GLN A 1 311 ? -7.703 -14.297 -5.262 1 94.81 311 GLN A C 1
ATOM 2535 O O . GLN A 1 311 ? -7.184 -13.5 -6.047 1 94.81 311 GLN A O 1
ATOM 2540 N N . ILE A 1 312 ? -8.07 -15.453 -5.641 1 95.5 312 ILE A N 1
ATOM 2541 C CA . ILE A 1 312 ? -7.863 -15.945 -7 1 95.5 312 ILE A CA 1
ATOM 2542 C C . ILE A 1 312 ? -8.672 -15.109 -7.984 1 95.5 312 ILE A C 1
ATOM 2544 O O . ILE A 1 312 ? -8.156 -14.672 -9.016 1 95.5 312 ILE A O 1
ATOM 2548 N N . ASN A 1 313 ? -9.898 -14.891 -7.648 1 94.81 313 ASN A N 1
ATOM 2549 C CA . ASN A 1 313 ? -10.766 -14.102 -8.523 1 94.81 313 ASN A CA 1
ATOM 2550 C C . ASN A 1 313 ? -10.25 -12.672 -8.68 1 94.81 313 ASN A C 1
ATOM 2552 O O . ASN A 1 313 ? -10.133 -12.172 -9.805 1 94.81 313 ASN A O 1
ATOM 2556 N N . ASP A 1 314 ? -9.984 -12.039 -7.59 1 96.69 314 ASP A N 1
ATOM 2557 C CA . ASP A 1 314 ? -9.516 -10.656 -7.633 1 96.69 314 ASP A CA 1
ATOM 2558 C C . ASP A 1 314 ? -8.195 -10.547 -8.406 1 96.69 314 ASP A C 1
ATOM 2560 O O . ASP A 1 314 ? -8.031 -9.648 -9.227 1 96.69 314 ASP A O 1
ATOM 2564 N N . CYS A 1 315 ? -7.305 -11.438 -8.125 1 97.88 315 CYS A N 1
ATOM 2565 C CA . CYS A 1 315 ? -5.992 -11.375 -8.766 1 97.88 315 CYS A CA 1
ATOM 2566 C C . CYS A 1 315 ? -6.113 -11.594 -10.273 1 97.88 315 CYS A C 1
ATOM 2568 O O . CYS A 1 315 ? -5.395 -10.969 -11.055 1 97.88 315 CYS A O 1
ATOM 2570 N N . HIS A 1 316 ? -6.977 -12.508 -10.664 1 97.62 316 HIS A N 1
ATOM 2571 C CA . HIS A 1 316 ? -7.258 -12.703 -12.078 1 97.62 316 HIS A CA 1
ATOM 2572 C C . HIS A 1 316 ? -7.656 -11.391 -12.75 1 97.62 316 HIS A C 1
ATOM 2574 O O . HIS A 1 316 ? -7.035 -10.969 -13.727 1 97.62 316 HIS A O 1
ATOM 2580 N N . HIS A 1 317 ? -8.57 -10.688 -12.211 1 97.94 317 HIS A N 1
ATOM 2581 C CA . HIS A 1 317 ? -9.07 -9.453 -12.805 1 97.94 317 HIS A CA 1
ATOM 2582 C C . HIS A 1 317 ? -8.055 -8.32 -12.672 1 97.94 317 HIS A C 1
ATOM 2584 O O . HIS A 1 317 ? -7.953 -7.465 -13.555 1 97.94 317 HIS A O 1
ATOM 2590 N N . ARG A 1 318 ? -7.328 -8.344 -11.617 1 97.81 318 ARG A N 1
ATOM 2591 C CA . ARG A 1 318 ? -6.277 -7.359 -11.383 1 97.81 318 ARG A CA 1
ATOM 2592 C C . ARG A 1 318 ? -5.203 -7.438 -12.461 1 97.81 318 ARG A C 1
ATOM 2594 O O . ARG A 1 318 ? -4.574 -6.43 -12.797 1 97.81 318 ARG A O 1
ATOM 2601 N N . ASN A 1 319 ? -5.039 -8.562 -13.031 1 97.94 319 ASN A N 1
ATOM 2602 C CA . ASN A 1 319 ? -3.953 -8.766 -13.984 1 97.94 319 ASN A CA 1
ATOM 2603 C C . ASN A 1 319 ? -4.449 -8.688 -15.43 1 97.94 319 ASN A C 1
ATOM 2605 O O . ASN A 1 319 ? -3.65 -8.664 -16.359 1 97.94 319 ASN A O 1
ATOM 2609 N N . ARG A 1 320 ? -5.801 -8.664 -15.641 1 97.25 320 ARG A N 1
ATOM 2610 C CA . ARG A 1 320 ? -6.312 -8.422 -16.984 1 97.25 320 ARG A CA 1
ATOM 2611 C C . ARG A 1 320 ? -5.859 -7.062 -17.5 1 97.25 320 ARG A C 1
ATOM 2613 O O . ARG A 1 320 ? -6.051 -6.039 -16.844 1 97.25 320 ARG A O 1
ATOM 2620 N N . TYR A 1 321 ? -5.168 -7.086 -18.672 1 95.56 321 TYR A N 1
ATOM 2621 C CA . TYR A 1 321 ? -4.605 -5.918 -19.328 1 95.56 321 TYR A CA 1
ATOM 2622 C C . TYR A 1 321 ? -3.508 -5.281 -18.484 1 95.56 321 TYR A C 1
ATOM 2624 O O . TYR A 1 321 ? -3.221 -4.09 -18.625 1 95.56 321 TYR A O 1
ATOM 2632 N N . PHE A 1 322 ? -2.99 -6 -17.594 1 96.19 322 PHE A N 1
ATOM 2633 C CA . PHE A 1 322 ? -1.871 -5.578 -16.75 1 96.19 322 PHE A CA 1
ATOM 2634 C C . PHE A 1 322 ? -0.643 -6.441 -17.016 1 96.19 322 PHE A C 1
ATOM 2636 O O . PHE A 1 322 ? 0.483 -5.938 -17.031 1 96.19 322 PHE A O 1
ATOM 2643 N N . SER A 1 323 ? -0.893 -7.734 -17.219 1 96.5 323 SER A N 1
ATOM 2644 C CA . SER A 1 323 ? 0.172 -8.703 -17.438 1 96.5 323 SER A CA 1
ATOM 2645 C C . SER A 1 323 ? -0.188 -9.672 -18.562 1 96.5 323 SER A C 1
ATOM 2647 O O . SER A 1 323 ? -1.341 -10.094 -18.688 1 96.5 323 SER A O 1
ATOM 2649 N N . LYS A 1 324 ? 0.825 -10.039 -19.375 1 96.12 324 LYS A N 1
ATOM 2650 C CA . LYS A 1 324 ? 0.574 -11.016 -20.422 1 96.12 324 LYS A CA 1
ATOM 2651 C C . LYS A 1 324 ? 0.32 -12.398 -19.844 1 96.12 324 LYS A C 1
ATOM 2653 O O . LYS A 1 324 ? -0.576 -13.117 -20.281 1 96.12 324 LYS A O 1
ATOM 2658 N N . TRP A 1 325 ? 1.173 -12.734 -18.922 1 97.69 325 TRP A N 1
ATOM 2659 C CA . TRP A 1 325 ? 1.079 -14.008 -18.219 1 97.69 325 TRP A CA 1
ATOM 2660 C C . TRP A 1 325 ? 0.989 -13.797 -16.703 1 97.69 325 TRP A C 1
ATOM 2662 O O . TRP A 1 325 ? 1.661 -12.914 -16.156 1 97.69 325 TRP A O 1
ATOM 2672 N N . THR A 1 326 ? 0.172 -14.555 -16.031 1 98.25 326 THR A N 1
ATOM 2673 C CA . THR A 1 326 ? 0.072 -14.484 -14.578 1 98.25 326 THR A CA 1
ATOM 2674 C C . THR A 1 326 ? 0.041 -15.883 -13.961 1 98.25 326 THR A C 1
ATOM 2676 O O . THR A 1 326 ? -0.74 -16.734 -14.391 1 98.25 326 THR A O 1
ATOM 2679 N N . ALA A 1 327 ? 0.897 -16.078 -13 1 98.56 327 ALA A N 1
ATOM 2680 C CA . ALA A 1 327 ? 0.899 -17.344 -12.266 1 98.56 327 ALA A CA 1
ATOM 2681 C C . ALA A 1 327 ? 0.052 -17.234 -11 1 98.56 327 ALA A C 1
ATOM 2683 O O . ALA A 1 327 ? 0.096 -16.234 -10.289 1 98.56 327 ALA A O 1
ATOM 2684 N N . LEU A 1 328 ? -0.74 -18.203 -10.75 1 97.44 328 LEU A N 1
ATOM 2685 C CA . LEU A 1 328 ? -1.479 -18.375 -9.5 1 97.44 328 LEU A CA 1
ATOM 2686 C C . LEU A 1 328 ? -0.93 -19.547 -8.695 1 97.44 328 LEU A C 1
ATOM 2688 O O . LEU A 1 328 ? -1.207 -20.703 -9.016 1 97.44 328 LEU A O 1
ATOM 2692 N N . ILE A 1 329 ? -0.123 -19.219 -7.688 1 95.06 329 ILE A N 1
ATOM 2693 C CA . ILE A 1 329 ? 0.675 -20.203 -6.957 1 95.06 329 ILE A CA 1
ATOM 2694 C C . ILE A 1 329 ? 0.575 -19.922 -5.457 1 95.06 329 ILE A C 1
ATOM 2696 O O . ILE A 1 329 ? 0.519 -18.766 -5.027 1 95.06 329 ILE A O 1
ATOM 2700 N N . ASP A 1 330 ? 0.551 -20.953 -4.652 1 94.19 330 ASP A N 1
ATOM 2701 C CA . ASP A 1 330 ? 0.499 -20.812 -3.199 1 94.19 330 ASP A CA 1
ATOM 2702 C C . ASP A 1 330 ? 1.892 -20.562 -2.623 1 94.19 330 ASP A C 1
ATOM 2704 O O . ASP A 1 330 ? 2.898 -20.859 -3.27 1 94.19 330 ASP A O 1
ATOM 2708 N N . ILE A 1 331 ? 1.921 -20.094 -1.428 1 94.69 331 ILE A N 1
ATOM 2709 C CA . ILE A 1 331 ? 3.152 -19.656 -0.783 1 94.69 331 ILE A CA 1
ATOM 2710 C C . ILE A 1 331 ? 4.109 -20.828 -0.628 1 94.69 331 ILE A C 1
ATOM 2712 O O . ILE A 1 331 ? 5.328 -20.656 -0.62 1 94.69 331 ILE A O 1
ATOM 2716 N N . ASP A 1 332 ? 3.588 -22.062 -0.496 1 93.19 332 ASP A N 1
ATOM 2717 C CA . ASP A 1 332 ? 4.43 -23.234 -0.275 1 93.19 332 ASP A CA 1
ATOM 2718 C C . ASP A 1 332 ? 4.684 -23.984 -1.582 1 93.19 332 ASP A C 1
ATOM 2720 O O . ASP A 1 332 ? 5.043 -25.156 -1.567 1 93.19 332 ASP A O 1
ATOM 2724 N N . GLU A 1 333 ? 4.461 -23.297 -2.643 1 95.5 333 GLU A N 1
ATOM 2725 C CA . GLU A 1 333 ? 4.652 -23.891 -3.963 1 95.5 333 GLU A CA 1
ATOM 2726 C C . GLU A 1 333 ? 5.695 -23.109 -4.77 1 95.5 333 GLU A C 1
ATOM 2728 O O . GLU A 1 333 ? 5.812 -21.891 -4.633 1 95.5 333 GLU A O 1
ATOM 2733 N N . ARG A 1 334 ? 6.426 -23.891 -5.68 1 96.25 334 ARG A N 1
ATOM 2734 C CA . ARG A 1 334 ? 7.383 -23.312 -6.613 1 96.25 334 ARG A CA 1
ATOM 2735 C C . ARG A 1 334 ? 7.191 -23.875 -8.016 1 96.25 334 ARG A C 1
ATOM 2737 O O . ARG A 1 334 ? 7.008 -25.078 -8.188 1 96.25 334 ARG A O 1
ATOM 2744 N N . LEU A 1 335 ? 7.219 -22.969 -8.938 1 97.25 335 LEU A N 1
ATOM 2745 C CA . LEU A 1 335 ? 7.285 -23.391 -10.328 1 97.25 335 LEU A CA 1
ATOM 2746 C C . LEU A 1 335 ? 8.703 -23.797 -10.711 1 97.25 335 LEU A C 1
ATOM 2748 O O . LEU A 1 335 ? 9.547 -22.938 -10.992 1 97.25 335 LEU A O 1
ATOM 2752 N N . GLU A 1 336 ? 8.961 -25.062 -10.844 1 96.88 336 GLU A N 1
ATOM 2753 C CA . GLU A 1 336 ? 10.32 -25.516 -11.117 1 96.88 336 GLU A CA 1
ATOM 2754 C C . GLU A 1 336 ? 10.469 -25.969 -12.57 1 96.88 336 GLU A C 1
ATOM 2756 O O . GLU A 1 336 ? 9.672 -26.766 -13.062 1 96.88 336 GLU A O 1
ATOM 2761 N N . MET A 1 337 ? 11.5 -25.422 -13.227 1 96.88 337 MET A N 1
ATOM 2762 C CA . MET A 1 337 ? 11.82 -25.797 -14.602 1 96.88 337 MET A CA 1
ATOM 2763 C C . MET A 1 337 ? 12.867 -26.906 -14.633 1 96.88 337 MET A C 1
ATOM 2765 O O . MET A 1 337 ? 13.812 -26.891 -13.844 1 96.88 337 MET A O 1
ATOM 2769 N N . LYS A 1 338 ? 12.742 -27.891 -15.516 1 92.5 338 LYS A N 1
ATOM 2770 C CA . LYS A 1 338 ? 13.648 -29.016 -15.609 1 92.5 338 LYS A CA 1
ATOM 2771 C C . LYS A 1 338 ? 14.289 -29.109 -16.984 1 92.5 338 LYS A C 1
ATOM 2773 O O . LYS A 1 338 ? 15.266 -29.828 -17.188 1 92.5 338 LYS A O 1
ATOM 2778 N N . SER A 1 339 ? 13.867 -28.344 -17.828 1 91.75 339 SER A N 1
ATOM 2779 C CA . SER A 1 339 ? 14.336 -28.391 -19.203 1 91.75 339 SER A CA 1
ATOM 2780 C C . SER A 1 339 ? 15.688 -27.703 -19.359 1 91.75 339 SER A C 1
ATOM 2782 O O . SER A 1 339 ? 15.938 -26.672 -18.734 1 91.75 339 SER A O 1
ATOM 2784 N N . ASP A 1 340 ? 16.547 -28.281 -20.234 1 90.56 340 ASP A N 1
ATOM 2785 C CA . ASP A 1 340 ? 17.797 -27.609 -20.578 1 90.56 340 ASP A CA 1
ATOM 2786 C C . ASP A 1 340 ? 17.547 -26.422 -21.516 1 90.56 340 ASP A C 1
ATOM 2788 O O . ASP A 1 340 ? 18.359 -25.5 -21.562 1 90.56 340 ASP A O 1
ATOM 2792 N N . LYS A 1 341 ? 16.5 -26.562 -22.172 1 92.44 341 LYS A N 1
ATOM 2793 C CA . LYS A 1 341 ? 16.156 -25.516 -23.141 1 92.44 341 LYS A CA 1
ATOM 2794 C C . LYS A 1 341 ? 15.539 -24.312 -22.438 1 92.44 341 LYS A C 1
ATOM 2796 O O . LYS A 1 341 ? 15.773 -23.156 -22.828 1 92.44 341 LYS A O 1
ATOM 2801 N N . PHE A 1 342 ? 14.719 -24.578 -21.484 1 94.88 342 PHE A N 1
ATOM 2802 C CA . PHE A 1 342 ? 14.031 -23.531 -20.734 1 94.88 342 PHE A CA 1
ATOM 2803 C C . PHE A 1 342 ? 14.492 -23.516 -19.281 1 94.88 342 PHE A C 1
ATOM 2805 O O . PHE A 1 342 ? 13.867 -24.141 -18.422 1 94.88 342 PHE A O 1
ATOM 2812 N N . LYS A 1 343 ? 15.453 -22.703 -19 1 91.81 343 LYS A N 1
ATOM 2813 C CA . LYS A 1 343 ? 16.078 -22.719 -17.672 1 91.81 343 LYS A CA 1
ATOM 2814 C C . LYS A 1 343 ? 15.203 -22 -16.656 1 91.81 343 LYS A C 1
ATOM 2816 O O . LYS A 1 343 ? 15.234 -22.328 -15.469 1 91.81 343 LYS A O 1
ATOM 2821 N N . ILE A 1 344 ? 14.484 -21 -17.109 1 95.44 344 ILE A N 1
ATOM 2822 C CA . ILE A 1 344 ? 13.562 -20.281 -16.234 1 95.44 344 ILE A CA 1
ATOM 2823 C C . ILE A 1 344 ? 12.18 -20.219 -16.891 1 95.44 344 ILE A C 1
ATOM 2825 O O . ILE A 1 344 ? 12.039 -20.469 -18.078 1 95.44 344 ILE A O 1
ATOM 2829 N N . VAL A 1 345 ? 11.164 -19.891 -16.125 1 97.75 345 VAL A N 1
ATOM 2830 C CA . VAL A 1 345 ? 9.773 -19.875 -16.562 1 97.75 345 VAL A CA 1
ATOM 2831 C C . VAL A 1 345 ? 9.609 -18.906 -17.719 1 97.75 345 VAL A C 1
ATOM 2833 O O . VAL A 1 345 ? 8.945 -19.219 -18.719 1 97.75 345 VAL A O 1
ATOM 2836 N N . ALA A 1 346 ? 10.234 -17.781 -17.688 1 96.38 346 ALA A N 1
ATOM 2837 C CA . ALA A 1 346 ? 10.094 -16.75 -18.703 1 96.38 346 ALA A CA 1
ATOM 2838 C C . ALA A 1 346 ? 10.562 -17.266 -20.062 1 96.38 346 ALA A C 1
ATOM 2840 O O . ALA A 1 346 ? 9.984 -16.922 -21.109 1 96.38 346 ALA A O 1
ATOM 2841 N N . ASP A 1 347 ? 11.617 -18.141 -20.078 1 95.5 347 ASP A N 1
ATOM 2842 C CA . ASP A 1 347 ? 12.094 -18.734 -21.312 1 95.5 347 ASP A CA 1
ATOM 2843 C C . ASP A 1 347 ? 11.008 -19.594 -21.969 1 95.5 347 ASP A C 1
ATOM 2845 O O . ASP A 1 347 ? 10.828 -19.578 -23.188 1 95.5 347 ASP A O 1
ATOM 2849 N N . TYR A 1 348 ? 10.406 -20.344 -21.188 1 97.38 348 TYR A N 1
ATOM 2850 C CA . TYR A 1 348 ? 9.336 -21.188 -21.672 1 97.38 348 TYR A CA 1
ATOM 2851 C C . TYR A 1 348 ? 8.172 -20.359 -22.203 1 97.38 348 TYR A C 1
ATOM 2853 O O . TYR A 1 348 ? 7.668 -20.609 -23.297 1 97.38 348 TYR A O 1
ATOM 2861 N N . LEU A 1 349 ? 7.781 -19.312 -21.469 1 97.5 349 LEU A N 1
ATOM 2862 C CA . LEU A 1 349 ? 6.695 -18.438 -21.875 1 97.5 349 LEU A CA 1
ATOM 2863 C C . LEU A 1 349 ? 7.031 -17.75 -23.203 1 97.5 349 LEU A C 1
ATOM 2865 O O . LEU A 1 349 ? 6.164 -17.609 -24.062 1 97.5 349 LEU A O 1
ATOM 2869 N N . ASP A 1 350 ? 8.273 -17.375 -23.406 1 96.31 350 ASP A N 1
ATOM 2870 C CA . ASP A 1 350 ? 8.742 -16.734 -24.625 1 96.31 350 ASP A CA 1
ATOM 2871 C C . ASP A 1 350 ? 8.562 -17.656 -25.828 1 96.31 350 ASP A C 1
ATOM 2873 O O . ASP A 1 350 ? 8.391 -17.188 -26.953 1 96.31 350 ASP A O 1
ATOM 2877 N N . SER A 1 351 ? 8.625 -18.906 -25.578 1 95.69 351 SER A N 1
ATOM 2878 C CA . SER A 1 351 ? 8.586 -19.875 -26.672 1 95.69 351 SER A CA 1
ATOM 2879 C C . SER A 1 351 ? 7.16 -20.125 -27.156 1 95.69 351 SER A C 1
ATOM 2881 O O . SER A 1 351 ? 6.945 -20.703 -28.219 1 95.69 351 SER A O 1
ATOM 2883 N N . ILE A 1 352 ? 6.199 -19.703 -26.359 1 95.25 352 ILE A N 1
ATOM 2884 C CA . ILE A 1 352 ? 4.801 -19.969 -26.688 1 95.25 352 ILE A CA 1
ATOM 2885 C C . ILE A 1 352 ? 4.297 -18.922 -27.688 1 95.25 352 ILE A C 1
ATOM 2887 O O . ILE A 1 352 ? 4.078 -17.766 -27.312 1 95.25 352 ILE A O 1
ATOM 2891 N N . GLN A 1 353 ? 4.055 -19.344 -28.922 1 91.5 353 GLN A N 1
ATOM 2892 C CA . GLN A 1 353 ? 3.576 -18.453 -29.969 1 91.5 353 GLN A CA 1
ATOM 2893 C C . GLN A 1 353 ? 2.113 -18.734 -30.297 1 91.5 353 GLN A C 1
ATOM 2895 O O . GLN A 1 353 ? 1.432 -17.891 -30.891 1 91.5 353 GLN A O 1
ATOM 2900 N N . ASP A 1 354 ? 1.702 -19.906 -29.875 1 93.06 354 ASP A N 1
ATOM 2901 C CA . ASP A 1 354 ? 0.331 -20.344 -30.141 1 93.06 354 ASP A CA 1
ATOM 2902 C C . ASP A 1 354 ? -0.664 -19.547 -29.297 1 93.06 354 ASP A C 1
ATOM 2904 O O . ASP A 1 354 ? -0.711 -19.688 -28.078 1 93.06 354 ASP A O 1
ATOM 2908 N N . ASP A 1 355 ? -1.496 -18.797 -29.906 1 90.81 355 ASP A N 1
ATOM 2909 C CA . ASP A 1 355 ? -2.443 -17.922 -29.234 1 90.81 355 ASP A CA 1
ATOM 2910 C C . ASP A 1 355 ? -3.576 -18.719 -28.594 1 90.81 355 ASP A C 1
ATOM 2912 O O . ASP A 1 355 ? -4.336 -18.188 -27.781 1 90.81 355 ASP A O 1
ATOM 2916 N N . SER A 1 356 ? -3.656 -19.938 -28.984 1 94.31 356 SER A N 1
ATOM 2917 C CA . SER A 1 356 ? -4.711 -20.766 -28.406 1 94.31 356 SER A CA 1
ATOM 2918 C C . SER A 1 356 ? -4.344 -21.219 -27 1 94.31 356 SER A C 1
ATOM 2920 O O . SER A 1 356 ? -5.207 -21.688 -26.25 1 94.31 356 SER A O 1
ATOM 2922 N N . ILE A 1 357 ? -3.125 -21.109 -26.688 1 96.06 357 ILE A N 1
ATOM 2923 C CA . ILE A 1 357 ? -2.691 -21.484 -25.344 1 96.06 357 ILE A CA 1
ATOM 2924 C C . ILE A 1 357 ? -2.996 -20.359 -24.375 1 96.06 357 ILE A C 1
ATOM 2926 O O . ILE A 1 357 ? -2.381 -19.297 -24.438 1 96.06 357 ILE A O 1
ATOM 2930 N N . ALA A 1 358 ? -3.93 -20.594 -23.469 1 96 358 ALA A N 1
ATOM 2931 C CA . ALA A 1 358 ? -4.367 -19.562 -22.547 1 96 358 ALA A CA 1
ATOM 2932 C C . ALA A 1 358 ? -4.152 -19.984 -21.094 1 96 358 ALA A C 1
ATOM 2934 O O . ALA A 1 358 ? -4.215 -19.156 -20.188 1 96 358 ALA A O 1
ATOM 2935 N N . ASN A 1 359 ? -3.879 -21.219 -20.906 1 97.69 359 ASN A N 1
ATOM 2936 C CA . ASN A 1 359 ? -3.609 -21.797 -19.594 1 97.69 359 ASN A CA 1
ATOM 2937 C C . ASN A 1 359 ? -2.545 -22.891 -19.656 1 97.69 359 ASN A C 1
ATOM 2939 O O . ASN A 1 359 ? -2.723 -23.891 -20.359 1 97.69 359 ASN A O 1
ATOM 2943 N N . LEU A 1 360 ? -1.47 -22.625 -19.031 1 98.12 360 LEU A N 1
ATOM 2944 C CA . LEU A 1 360 ? -0.448 -23.641 -18.828 1 98.12 360 LEU A CA 1
ATOM 2945 C C . LEU A 1 360 ? -0.669 -24.359 -17.5 1 98.12 360 LEU A C 1
ATOM 2947 O O . LEU A 1 360 ? -0.6 -23.75 -16.438 1 98.12 360 LEU A O 1
ATOM 2951 N N . HIS A 1 361 ? -0.877 -25.656 -17.578 1 97.38 361 HIS A N 1
ATOM 2952 C CA . HIS A 1 361 ? -1.261 -26.516 -16.469 1 97.38 361 HIS A CA 1
ATOM 2953 C C . HIS A 1 361 ? -0.07 -27.312 -15.945 1 97.38 361 HIS A C 1
ATOM 2955 O O . HIS A 1 361 ? 0.37 -28.266 -16.594 1 97.38 361 HIS A O 1
ATOM 2961 N N . PHE A 1 362 ? 0.42 -26.938 -14.734 1 97.81 362 PHE A N 1
ATOM 2962 C CA . PHE A 1 362 ? 1.574 -27.609 -14.141 1 97.81 362 PHE A CA 1
ATOM 2963 C C . PHE A 1 362 ? 1.134 -28.672 -13.141 1 97.81 362 PHE A C 1
ATOM 2965 O O . PHE A 1 362 ? 0.358 -28.375 -12.227 1 97.81 362 PHE A O 1
ATOM 2972 N N . ARG A 1 363 ? 1.648 -29.844 -13.32 1 97.25 363 ARG A N 1
ATOM 2973 C CA . ARG A 1 363 ? 1.396 -30.906 -12.359 1 97.25 363 ARG A CA 1
ATOM 2974 C C . ARG A 1 363 ? 2.311 -30.781 -11.141 1 97.25 363 ARG A C 1
ATOM 2976 O O . ARG A 1 363 ? 3.256 -29.984 -11.156 1 97.25 363 ARG A O 1
ATOM 2983 N N . VAL A 1 364 ? 1.966 -31.609 -10.086 1 95.88 364 VAL A N 1
ATOM 2984 C CA . VAL A 1 364 ? 2.607 -31.328 -8.805 1 95.88 364 VAL A CA 1
ATOM 2985 C C . VAL A 1 364 ? 3.516 -32.5 -8.422 1 95.88 364 VAL A C 1
ATOM 2987 O O . VAL A 1 364 ? 3.197 -33.656 -8.703 1 95.88 364 VAL A O 1
ATOM 2990 N N . LYS A 1 365 ? 4.641 -32.219 -7.887 1 96.56 365 LYS A N 1
ATOM 2991 C CA . LYS A 1 365 ? 5.438 -33.125 -7.059 1 96.56 365 LYS A CA 1
ATOM 2992 C C . LYS A 1 365 ? 5.551 -32.594 -5.629 1 96.56 365 LYS A C 1
ATOM 2994 O O . LYS A 1 365 ? 5.785 -31.406 -5.414 1 96.56 365 LYS A O 1
ATOM 2999 N N . TRP A 1 366 ? 5.457 -33.469 -4.695 1 94.75 366 TRP A N 1
ATOM 3000 C CA . TRP A 1 366 ? 5.375 -33.062 -3.293 1 94.75 366 TRP A CA 1
ATOM 3001 C C . TRP A 1 366 ? 6.734 -33.188 -2.611 1 94.75 366 TRP A C 1
ATOM 3003 O O . TRP A 1 366 ? 7.523 -34.094 -2.945 1 94.75 366 TRP A O 1
ATOM 3013 N N . VAL A 1 367 ? 6.949 -32.312 -1.722 1 95.38 367 VAL A N 1
ATOM 3014 C CA . VAL A 1 367 ? 8.031 -32.375 -0.745 1 95.38 367 VAL A CA 1
ATOM 3015 C C . VAL A 1 367 ? 7.449 -32.375 0.668 1 95.38 367 VAL A C 1
ATOM 3017 O O . VAL A 1 367 ? 6.688 -31.469 1.027 1 95.38 367 VAL A O 1
ATOM 3020 N N . MET A 1 368 ? 7.789 -33.344 1.448 1 91.56 368 MET A N 1
ATOM 3021 C CA . MET A 1 368 ? 7.266 -33.406 2.811 1 91.56 368 MET A CA 1
ATOM 3022 C C . MET A 1 368 ? 8.117 -32.594 3.766 1 91.56 368 MET A C 1
ATOM 3024 O O . MET A 1 368 ? 9.328 -32.781 3.867 1 91.56 368 MET A O 1
ATOM 3028 N N . LYS A 1 369 ? 7.453 -31.594 4.32 1 90.44 369 LYS A N 1
ATOM 3029 C CA . LYS A 1 369 ? 8.062 -30.812 5.387 1 90.44 369 LYS A CA 1
ATOM 3030 C C . LYS A 1 369 ? 7.613 -31.297 6.758 1 90.44 369 LYS A C 1
ATOM 3032 O O . LYS A 1 369 ? 6.418 -31.484 7 1 90.44 369 LYS A O 1
ATOM 3037 N N . HIS A 1 370 ? 8.539 -31.406 7.703 1 87.69 370 HIS A N 1
ATOM 3038 C CA . HIS A 1 370 ? 8.211 -32 8.992 1 87.69 370 HIS A CA 1
ATOM 3039 C C . HIS A 1 370 ? 8.273 -30.969 10.109 1 87.69 370 HIS A C 1
ATOM 3041 O O . HIS A 1 370 ? 7.984 -31.281 11.273 1 87.69 370 HIS A O 1
ATOM 3047 N N . HIS A 1 371 ? 8.602 -29.75 9.812 1 88.81 371 HIS A N 1
ATOM 3048 C CA . HIS A 1 371 ? 8.703 -28.719 10.828 1 88.81 371 HIS A CA 1
ATOM 3049 C C . HIS A 1 371 ? 8.273 -27.359 10.289 1 88.81 371 HIS A C 1
ATOM 3051 O O . HIS A 1 371 ? 8.305 -27.141 9.07 1 88.81 371 HIS A O 1
ATOM 3057 N N . ASP A 1 372 ? 7.902 -26.5 11.211 1 91 372 ASP A N 1
ATOM 3058 C CA . ASP A 1 372 ? 7.645 -25.094 10.867 1 91 372 ASP A CA 1
ATOM 3059 C C . ASP A 1 372 ? 8.938 -24.359 10.531 1 91 372 ASP A C 1
ATOM 3061 O O . ASP A 1 372 ? 10.008 -24.719 11.023 1 91 372 ASP A O 1
ATOM 3065 N N . THR A 1 373 ? 8.836 -23.406 9.641 1 93.25 373 THR A N 1
ATOM 3066 C CA . THR A 1 373 ? 9.953 -22.5 9.438 1 93.25 373 THR A CA 1
ATOM 3067 C C . THR A 1 373 ? 10.18 -21.625 10.672 1 93.25 373 THR A C 1
ATOM 3069 O O . THR A 1 373 ? 9.266 -21.453 11.484 1 93.25 373 THR A O 1
ATOM 3072 N N . PRO A 1 374 ? 11.375 -21.109 10.828 1 95.12 374 PRO A N 1
ATOM 3073 C CA . PRO A 1 374 ? 11.641 -20.312 12.023 1 95.12 374 PRO A CA 1
ATOM 3074 C C . PRO A 1 374 ? 10.789 -19.047 12.086 1 95.12 374 PRO A C 1
ATOM 3076 O O . PRO A 1 374 ? 10.469 -18.453 11.047 1 95.12 374 PRO A O 1
ATOM 3079 N N . ALA A 1 375 ? 10.547 -18.594 13.328 1 94.44 375 ALA A N 1
ATOM 3080 C CA . ALA A 1 375 ? 9.711 -17.406 13.547 1 94.44 375 ALA A CA 1
ATOM 3081 C C . ALA A 1 375 ? 10.508 -16.125 13.297 1 94.44 375 ALA A C 1
ATOM 3083 O O . ALA A 1 375 ? 9.922 -15.078 13 1 94.44 375 ALA A O 1
ATOM 3084 N N . LYS A 1 376 ? 11.828 -16.266 13.469 1 96.94 376 LYS A N 1
ATOM 3085 C CA . LYS A 1 376 ? 12.656 -15.078 13.344 1 96.94 376 LYS A CA 1
ATOM 3086 C C . LYS A 1 376 ? 14.016 -15.422 12.734 1 96.94 376 LYS A C 1
ATOM 3088 O O . LYS A 1 376 ? 14.461 -16.578 12.797 1 96.94 376 LYS A O 1
ATOM 3093 N N . TYR A 1 377 ? 14.609 -14.43 12.172 1 97.62 377 TYR A N 1
ATOM 3094 C CA . TYR A 1 377 ? 16 -14.5 11.727 1 97.62 377 TYR A CA 1
ATOM 3095 C C . TYR A 1 377 ? 16.953 -14.359 12.906 1 97.62 377 TYR A C 1
ATOM 3097 O O . TYR A 1 377 ? 16.844 -13.422 13.703 1 97.62 377 TYR A O 1
ATOM 3105 N N . GLU A 1 378 ? 17.891 -15.32 13.023 1 97.12 378 GLU A N 1
ATOM 3106 C CA . GLU A 1 378 ? 18.859 -15.281 14.109 1 97.12 378 GLU A CA 1
ATOM 3107 C C . GLU A 1 378 ? 20.25 -14.906 13.594 1 97.12 378 GLU A C 1
ATOM 3109 O O . GLU A 1 378 ? 20.906 -14 14.133 1 97.12 378 GLU A O 1
ATOM 3114 N N . ASN A 1 379 ? 20.734 -15.656 12.617 1 97.06 379 ASN A N 1
ATOM 3115 C CA . ASN A 1 379 ? 22.031 -15.414 11.984 1 97.06 379 ASN A CA 1
ATOM 3116 C C . ASN A 1 379 ? 22.125 -16.094 10.625 1 97.06 379 ASN A C 1
ATOM 3118 O O . ASN A 1 379 ? 21.203 -16.812 10.219 1 97.06 379 ASN A O 1
ATOM 3122 N N . GLU A 1 380 ? 23.234 -15.891 10 1 97.12 380 GLU A N 1
ATOM 3123 C CA . GLU A 1 380 ? 23.422 -16.391 8.641 1 97.12 380 GLU A CA 1
ATOM 3124 C C . GLU A 1 380 ? 23.406 -17.922 8.609 1 97.12 380 GLU A C 1
ATOM 3126 O O . GLU A 1 380 ? 22.844 -18.516 7.688 1 97.12 380 GLU A O 1
ATOM 3131 N N . THR A 1 381 ? 23.984 -18.469 9.539 1 97.56 381 THR A N 1
ATOM 3132 C CA . THR A 1 381 ? 24.094 -19.922 9.578 1 97.56 381 THR A CA 1
ATOM 3133 C C . THR A 1 381 ? 22.719 -20.562 9.727 1 97.56 381 THR A C 1
ATOM 3135 O O . THR A 1 381 ? 22.375 -21.5 9 1 97.56 381 THR A O 1
ATOM 3138 N N . GLN A 1 382 ? 21.984 -20.016 10.625 1 97.62 382 GLN A N 1
ATOM 3139 C CA . GLN A 1 382 ? 20.625 -20.516 10.805 1 97.62 382 GLN A CA 1
ATOM 3140 C C . GLN A 1 382 ? 19.797 -20.344 9.531 1 97.62 382 GLN A C 1
ATOM 3142 O O . GLN A 1 382 ? 19.062 -21.25 9.133 1 97.62 382 GLN A O 1
ATOM 3147 N N . LEU A 1 383 ? 19.891 -19.203 8.938 1 98 383 LEU A N 1
ATOM 3148 C CA . LEU A 1 383 ? 19.109 -18.906 7.742 1 98 383 LEU A CA 1
ATOM 3149 C C . LEU A 1 383 ? 19.453 -19.891 6.617 1 98 383 LEU A C 1
ATOM 3151 O O . LEU A 1 383 ? 18.547 -20.469 6 1 98 383 LEU A O 1
ATOM 3155 N N . LYS A 1 384 ? 20.719 -20.094 6.418 1 97.5 384 LYS A N 1
ATOM 3156 C CA . LYS A 1 384 ? 21.156 -21 5.352 1 97.5 384 LYS A CA 1
ATOM 3157 C C . LYS A 1 384 ? 20.641 -22.406 5.582 1 97.5 384 LYS A C 1
ATOM 3159 O O . LYS A 1 384 ? 20.188 -23.078 4.641 1 97.5 384 LYS A O 1
ATOM 3164 N N . ARG A 1 385 ? 20.672 -22.812 6.77 1 97.12 385 ARG A N 1
ATOM 3165 C CA . ARG A 1 385 ? 20.219 -24.156 7.121 1 97.12 385 ARG A CA 1
ATOM 3166 C C . ARG A 1 385 ? 18.719 -24.297 6.949 1 97.12 385 ARG A C 1
ATOM 3168 O O . ARG A 1 385 ? 18.219 -25.344 6.535 1 97.12 385 ARG A O 1
ATOM 3175 N N . GLU A 1 386 ? 18.031 -23.219 7.215 1 97.5 386 GLU A N 1
ATOM 3176 C CA . GLU A 1 386 ? 16.578 -23.297 7.305 1 97.5 386 GLU A CA 1
ATOM 3177 C C . GLU A 1 386 ? 15.93 -23.016 5.953 1 97.5 386 GLU A C 1
ATOM 3179 O O . GLU A 1 386 ? 14.719 -23.203 5.789 1 97.5 386 GLU A O 1
ATOM 3184 N N . MET A 1 387 ? 16.703 -22.578 4.973 1 97.88 387 MET A N 1
ATOM 3185 C CA . MET A 1 387 ? 16.125 -22.391 3.645 1 97.88 387 MET A CA 1
ATOM 3186 C C . MET A 1 387 ? 15.43 -23.672 3.166 1 97.88 387 MET A C 1
ATOM 3188 O O . MET A 1 387 ? 15.992 -24.766 3.268 1 97.88 387 MET A O 1
ATOM 3192 N N . LEU A 1 388 ? 14.25 -23.531 2.602 1 96.5 388 LEU A N 1
ATOM 3193 C CA . LEU A 1 388 ? 13.383 -24.672 2.312 1 96.5 388 LEU A CA 1
ATOM 3194 C C . LEU A 1 388 ? 14.062 -25.656 1.37 1 96.5 388 LEU A C 1
ATOM 3196 O O . LEU A 1 388 ? 14.023 -26.859 1.594 1 96.5 388 LEU A O 1
ATOM 3200 N N . PHE A 1 389 ? 14.719 -25.141 0.359 1 96.69 389 PHE A N 1
ATOM 3201 C CA . PHE A 1 389 ? 15.297 -25.984 -0.684 1 96.69 389 PHE A CA 1
ATOM 3202 C C . PHE A 1 389 ? 16.609 -26.609 -0.209 1 96.69 389 PHE A C 1
ATOM 3204 O O . PHE A 1 389 ? 17.109 -27.531 -0.836 1 96.69 389 PHE A O 1
ATOM 3211 N N . HIS A 1 390 ? 17.172 -26.141 0.879 1 97.12 390 HIS A N 1
ATOM 3212 C CA . HIS A 1 390 ? 18.312 -26.781 1.516 1 97.12 390 HIS A CA 1
ATOM 3213 C C . HIS A 1 390 ? 17.859 -27.875 2.492 1 97.12 390 HIS A C 1
ATOM 3215 O O . HIS A 1 390 ? 18.422 -28.953 2.527 1 97.12 390 HIS A O 1
ATOM 3221 N N . LYS A 1 391 ? 16.875 -27.578 3.213 1 96.69 391 LYS A N 1
ATOM 3222 C CA . LYS A 1 391 ? 16.438 -28.422 4.324 1 96.69 391 LYS A CA 1
ATOM 3223 C C . LYS A 1 391 ? 15.594 -29.594 3.834 1 96.69 391 LYS A C 1
ATOM 3225 O O . LYS A 1 391 ? 15.633 -30.688 4.41 1 96.69 391 LYS A O 1
ATOM 3230 N N . TYR A 1 392 ? 14.773 -29.375 2.836 1 96.38 392 TYR A N 1
ATOM 3231 C CA . TYR A 1 392 ? 13.852 -30.375 2.33 1 96.38 392 TYR A CA 1
ATOM 3232 C C . TYR A 1 392 ? 14.086 -30.641 0.847 1 96.38 392 TYR A C 1
ATOM 3234 O O . TYR A 1 392 ? 13.789 -29.781 0.007 1 96.38 392 TYR A O 1
ATOM 3242 N N . GLN A 1 393 ? 14.523 -31.875 0.521 1 96.31 393 GLN A N 1
ATOM 3243 C CA . GLN A 1 393 ? 14.906 -32.188 -0.854 1 96.31 393 GLN A CA 1
ATOM 3244 C C . GLN A 1 393 ? 14.266 -33.5 -1.324 1 96.31 393 GLN A C 1
ATOM 3246 O O . GLN A 1 393 ? 14.57 -33.969 -2.412 1 96.31 393 GLN A O 1
ATOM 3251 N N . ASN A 1 394 ? 13.383 -34.031 -0.474 1 95.56 394 ASN A N 1
ATOM 3252 C CA . ASN A 1 394 ? 12.672 -35.219 -0.876 1 95.56 394 ASN A CA 1
ATOM 3253 C C . ASN A 1 394 ? 11.555 -34.906 -1.864 1 95.56 394 ASN A C 1
ATOM 3255 O O . ASN A 1 394 ? 10.695 -34.062 -1.592 1 95.56 394 ASN A O 1
ATOM 3259 N N . LEU A 1 395 ? 11.547 -35.438 -2.938 1 96.69 395 LEU A N 1
ATOM 3260 C CA . LEU A 1 395 ? 10.578 -35.156 -3.986 1 96.69 395 LEU A CA 1
ATOM 3261 C C . LEU A 1 395 ? 9.805 -36.406 -4.387 1 96.69 395 LEU A C 1
ATOM 3263 O O . LEU A 1 395 ? 10.398 -37.438 -4.637 1 96.69 395 LEU A O 1
ATOM 3267 N N . SER A 1 396 ? 8.578 -36.281 -4.5 1 96.81 396 SER A N 1
ATOM 3268 C CA . SER A 1 396 ? 7.711 -37.406 -4.844 1 96.81 396 SER A CA 1
ATOM 3269 C C . SER A 1 396 ? 7.699 -37.656 -6.348 1 96.81 396 SER A C 1
ATOM 3271 O O . SER A 1 396 ? 8.344 -36.938 -7.109 1 96.81 396 SER A O 1
ATOM 3273 N N . GLN A 1 397 ? 6.902 -38.688 -6.68 1 96.12 397 GLN A N 1
ATOM 3274 C CA . GLN A 1 397 ? 6.531 -38.875 -8.078 1 96.12 397 GLN A CA 1
ATOM 3275 C C . GLN A 1 397 ? 5.566 -37.781 -8.539 1 96.12 397 GLN A C 1
ATOM 3277 O O . GLN A 1 397 ? 4.996 -37.062 -7.719 1 96.12 397 GLN A O 1
ATOM 3282 N N . LEU A 1 398 ? 5.512 -37.625 -9.859 1 96.31 398 LEU A N 1
ATOM 3283 C CA . LEU A 1 398 ? 4.629 -36.625 -10.445 1 96.31 398 LEU A CA 1
ATOM 3284 C C . LEU A 1 398 ? 3.166 -37 -10.195 1 96.31 398 LEU A C 1
ATOM 3286 O O . LEU A 1 398 ? 2.754 -38.125 -10.383 1 96.31 398 LEU A O 1
ATOM 3290 N N . GLY A 1 399 ? 2.434 -36.062 -9.766 1 95.19 399 GLY A N 1
ATOM 3291 C CA . GLY A 1 399 ? 1.009 -36.281 -9.562 1 95.19 399 GLY A CA 1
ATOM 3292 C C . GLY A 1 399 ? 0.235 -36.375 -10.867 1 95.19 399 GLY A C 1
ATOM 3293 O O . GLY A 1 399 ? 0.746 -36.031 -11.93 1 95.19 399 GLY A O 1
ATOM 3294 N N . ALA A 1 400 ? -1 -36.844 -10.672 1 94.31 400 ALA A N 1
ATOM 3295 C CA . ALA A 1 400 ? -1.907 -36.906 -11.82 1 94.31 400 ALA A CA 1
ATOM 3296 C C . ALA A 1 400 ? -2.301 -35.5 -12.266 1 94.31 400 ALA A C 1
ATOM 3298 O O . ALA A 1 400 ? -1.964 -34.5 -11.609 1 94.31 400 ALA A O 1
ATOM 3299 N N . ILE A 1 401 ? -2.979 -35.406 -13.328 1 93.69 401 ILE A N 1
ATOM 3300 C CA . ILE A 1 401 ? -3.305 -34.156 -13.992 1 93.69 401 ILE A CA 1
ATOM 3301 C C . ILE A 1 401 ? -4.145 -33.281 -13.055 1 93.69 401 ILE A C 1
ATOM 3303 O O . ILE A 1 401 ? -4.031 -32.031 -13.07 1 93.69 401 ILE A O 1
ATOM 3307 N N . TRP A 1 402 ? -4.945 -33.812 -12.172 1 91.25 402 TRP A N 1
ATOM 3308 C CA . TRP A 1 402 ? -5.844 -33 -11.336 1 91.25 402 TRP A CA 1
ATOM 3309 C C . TRP A 1 402 ? -5.492 -33.156 -9.859 1 91.25 402 TRP A C 1
ATOM 3311 O O . TRP A 1 402 ? -6.332 -32.938 -8.984 1 91.25 402 TRP A O 1
ATOM 3321 N N . ASP A 1 403 ? -4.234 -33.656 -9.594 1 91.5 403 ASP A N 1
ATOM 3322 C CA . ASP A 1 403 ? -3.742 -33.688 -8.219 1 91.5 403 ASP A CA 1
ATOM 3323 C C . ASP A 1 403 ? -3.227 -32.312 -7.805 1 91.5 403 ASP A C 1
ATOM 3325 O O . ASP A 1 403 ? -2.018 -32.062 -7.781 1 91.5 403 ASP A O 1
ATOM 3329 N N . GLN A 1 404 ? -4.035 -31.359 -7.523 1 90 404 GLN A N 1
ATOM 3330 C CA . GLN A 1 404 ? -3.803 -30 -7.039 1 90 404 GLN A CA 1
ATOM 3331 C C . GLN A 1 404 ? -2.834 -29.25 -7.949 1 90 404 GLN A C 1
ATOM 3333 O O . GLN A 1 404 ? -1.857 -28.672 -7.477 1 90 404 GLN A O 1
ATOM 3338 N N . PRO A 1 405 ? -3.1 -29.25 -9.219 1 93.69 405 PRO A N 1
ATOM 3339 C CA . PRO A 1 405 ? -2.25 -28.5 -10.148 1 93.69 405 PRO A CA 1
ATOM 3340 C C . PRO A 1 405 ? -2.307 -27 -9.922 1 93.69 405 PRO A C 1
ATOM 3342 O O . PRO A 1 405 ? -3.148 -26.516 -9.156 1 93.69 405 PRO A O 1
ATOM 3345 N N . LYS A 1 406 ? -1.367 -26.312 -10.453 1 96.19 406 LYS A N 1
ATOM 3346 C CA . LYS A 1 406 ? -1.395 -24.859 -10.547 1 96.19 406 LYS A CA 1
ATOM 3347 C C . LYS A 1 406 ? -1.15 -24.391 -11.977 1 96.19 406 LYS A C 1
ATOM 3349 O O . LYS A 1 406 ? -0.837 -25.203 -12.859 1 96.19 406 LYS A O 1
ATOM 3354 N N . CYS A 1 407 ? -1.353 -23.109 -12.211 1 96.75 407 CYS A N 1
ATOM 3355 C CA . CYS A 1 407 ? -1.365 -22.719 -13.617 1 96.75 407 CYS A CA 1
ATOM 3356 C C . CYS A 1 407 ? -0.758 -21.344 -13.812 1 96.75 407 CYS A C 1
ATOM 3358 O O . CYS A 1 407 ? -0.605 -20.594 -12.852 1 96.75 407 CYS A O 1
ATOM 3360 N N . ILE A 1 408 ? -0.284 -21.078 -14.984 1 98.38 408 ILE A N 1
ATOM 3361 C CA . ILE A 1 408 ? -0.003 -19.766 -15.555 1 98.38 408 ILE A CA 1
ATOM 3362 C C . ILE A 1 408 ? -1.025 -19.453 -16.641 1 98.38 408 ILE A C 1
ATOM 3364 O O . ILE A 1 408 ? -1.192 -20.219 -17.594 1 98.38 408 ILE A O 1
ATOM 3368 N N . ILE A 1 409 ? -1.621 -18.312 -16.531 1 98.31 409 ILE A N 1
ATOM 3369 C CA . ILE A 1 409 ? -2.719 -18.016 -17.438 1 98.31 409 ILE A CA 1
ATOM 3370 C C . ILE A 1 409 ? -2.404 -16.75 -18.234 1 98.31 409 ILE A C 1
ATOM 3372 O O . ILE A 1 409 ? -1.527 -15.969 -17.844 1 98.31 409 ILE A O 1
ATOM 3376 N N . ARG A 1 410 ? -3.053 -16.641 -19.375 1 97.19 410 ARG A N 1
ATOM 3377 C CA . ARG A 1 410 ? -3.305 -15.344 -20 1 97.19 410 ARG A CA 1
ATOM 3378 C C . ARG A 1 410 ? -4.578 -14.711 -19.453 1 97.19 410 ARG A C 1
ATOM 3380 O O . ARG A 1 410 ? -5.684 -15.055 -19.875 1 97.19 410 ARG A O 1
ATOM 3387 N N . PRO A 1 411 ? -4.477 -13.703 -18.562 1 97.12 411 PRO A N 1
ATOM 3388 C CA . PRO A 1 411 ? -5.637 -13.25 -17.797 1 97.12 411 PRO A CA 1
ATOM 3389 C C . PRO A 1 411 ? -6.785 -12.773 -18.688 1 97.12 411 PRO A C 1
ATOM 3391 O O . PRO A 1 411 ? -7.953 -12.984 -18.359 1 97.12 411 PRO A O 1
ATOM 3394 N N . GLU A 1 412 ? -6.508 -12.195 -19.828 1 95.19 412 GLU A N 1
ATOM 3395 C CA . GLU A 1 412 ? -7.539 -11.617 -20.688 1 95.19 412 GLU A CA 1
ATOM 3396 C C . GLU A 1 412 ? -8.406 -12.711 -21.312 1 95.19 412 GLU A C 1
ATOM 3398 O O . GLU A 1 412 ? -9.547 -12.453 -21.703 1 95.19 412 GLU A O 1
ATOM 3403 N N . ASN A 1 413 ? -7.863 -13.922 -21.391 1 96.69 413 ASN A N 1
ATOM 3404 C CA . ASN A 1 413 ? -8.555 -15.008 -22.078 1 96.69 413 ASN A CA 1
ATOM 3405 C C . ASN A 1 413 ? -9.422 -15.812 -21.109 1 96.69 413 ASN A C 1
ATOM 3407 O O . ASN A 1 413 ? -10.258 -16.609 -21.547 1 96.69 413 ASN A O 1
ATOM 3411 N N . VAL A 1 414 ? -9.258 -15.578 -19.859 1 97.25 414 VAL A N 1
ATOM 3412 C CA . VAL A 1 414 ? -9.961 -16.344 -18.844 1 97.25 414 VAL A CA 1
ATOM 3413 C C . VAL A 1 414 ? -11.219 -15.609 -18.406 1 97.25 414 VAL A C 1
ATOM 3415 O O . VAL A 1 414 ? -11.203 -14.391 -18.219 1 97.25 414 VAL A O 1
ATOM 3418 N N . ALA A 1 415 ? -12.305 -16.375 -18.219 1 96.5 415 ALA A N 1
ATOM 3419 C CA . ALA A 1 415 ? -13.547 -15.758 -17.766 1 96.5 415 ALA A CA 1
ATOM 3420 C C . ALA A 1 415 ? -13.781 -16.047 -16.281 1 96.5 415 ALA A C 1
ATOM 3422 O O . ALA A 1 415 ? -14.094 -15.141 -15.508 1 96.5 415 ALA A O 1
ATOM 3423 N N . ILE A 1 416 ? -13.68 -17.297 -15.891 1 94.75 416 ILE A N 1
ATOM 3424 C CA . ILE A 1 416 ? -13.898 -17.734 -14.516 1 94.75 416 ILE A CA 1
ATOM 3425 C C . ILE A 1 416 ? -12.703 -18.562 -14.039 1 94.75 416 ILE A C 1
ATOM 3427 O O . ILE A 1 416 ? -12.297 -19.516 -14.703 1 94.75 416 ILE A O 1
ATOM 3431 N N . MET A 1 417 ? -12.203 -18.156 -12.898 1 93.88 417 MET A N 1
ATOM 3432 C CA . MET A 1 417 ? -11.086 -18.891 -12.305 1 93.88 417 MET A CA 1
ATOM 3433 C C . MET A 1 417 ? -11.555 -19.719 -11.125 1 93.88 417 MET A C 1
ATOM 3435 O O . MET A 1 417 ? -12.508 -19.359 -10.43 1 93.88 417 MET A O 1
ATOM 3439 N N . THR A 1 418 ? -10.883 -20.797 -10.93 1 90.62 418 THR A N 1
ATOM 3440 C CA . THR A 1 418 ? -10.914 -21.562 -9.695 1 90.62 418 THR A CA 1
ATOM 3441 C C . THR A 1 418 ? -9.516 -21.703 -9.102 1 90.62 418 THR A C 1
ATOM 3443 O O . THR A 1 418 ? -8.539 -21.234 -9.695 1 90.62 418 THR A O 1
ATOM 3446 N N . ILE A 1 419 ? -9.43 -22.312 -7.98 1 89.12 419 ILE A N 1
ATOM 3447 C CA . ILE A 1 419 ? -8.172 -22.391 -7.242 1 89.12 419 ILE A CA 1
ATOM 3448 C C . ILE A 1 419 ? -7.133 -23.141 -8.062 1 89.12 419 ILE A C 1
ATOM 3450 O O . ILE A 1 419 ? -5.941 -22.812 -8.023 1 89.12 419 ILE A O 1
ATOM 3454 N N . HIS A 1 420 ? -7.547 -24.094 -8.906 1 91.12 420 HIS A N 1
ATOM 3455 C CA . HIS A 1 420 ? -6.582 -24.969 -9.57 1 91.12 420 HIS A CA 1
ATOM 3456 C C . HIS A 1 420 ? -6.496 -24.656 -11.062 1 91.12 420 HIS A C 1
ATOM 3458 O O . HIS A 1 420 ? -5.605 -25.141 -11.758 1 91.12 420 HIS A O 1
ATOM 3464 N N . GLY A 1 421 ? -7.418 -23.875 -11.562 1 92.88 421 GLY A N 1
ATOM 3465 C CA . GLY A 1 421 ? -7.395 -23.531 -12.977 1 92.88 421 GLY A CA 1
ATOM 3466 C C . GLY A 1 421 ? -8.672 -22.859 -13.453 1 92.88 421 GLY A C 1
ATOM 3467 O O . GLY A 1 421 ? -9.633 -22.734 -12.688 1 92.88 421 GLY A O 1
ATOM 3468 N N . PRO A 1 422 ? -8.68 -22.516 -14.734 1 95.44 422 PRO A N 1
ATOM 3469 C CA . PRO A 1 422 ? -9.859 -21.844 -15.281 1 95.44 422 PRO A CA 1
ATOM 3470 C C . PRO A 1 422 ? -11.055 -22.781 -15.43 1 95.44 422 PRO A C 1
ATOM 3472 O O . PRO A 1 422 ? -10.883 -23.953 -15.773 1 95.44 422 PRO A O 1
ATOM 3475 N N . ARG A 1 423 ? -12.18 -22.25 -15.141 1 93.44 423 ARG A N 1
ATOM 3476 C CA . ARG A 1 423 ? -13.438 -22.969 -15.328 1 93.44 423 ARG A CA 1
ATOM 3477 C C . ARG A 1 423 ? -14.07 -22.625 -16.672 1 93.44 423 ARG A C 1
ATOM 3479 O O . ARG A 1 423 ? -14.617 -23.5 -17.344 1 93.44 423 ARG A O 1
ATOM 3486 N N . GLU A 1 424 ? -14.086 -21.391 -17.062 1 95.5 424 GLU A N 1
ATOM 3487 C CA . GLU A 1 424 ? -14.594 -20.906 -18.344 1 95.5 424 GLU A CA 1
ATOM 3488 C C . GLU A 1 424 ? -13.594 -19.969 -19.016 1 95.5 424 GLU A C 1
ATOM 3490 O O . GLU A 1 424 ? -12.844 -19.266 -18.344 1 95.5 424 GLU A O 1
ATOM 3495 N N . MET A 1 425 ? -13.586 -20 -20.359 1 96.25 425 MET A N 1
ATOM 3496 C CA . MET A 1 425 ? -12.656 -19.219 -21.156 1 96.25 425 MET A CA 1
ATOM 3497 C C . MET A 1 425 ? -13.398 -18.328 -22.141 1 96.25 425 MET A C 1
ATOM 3499 O O . MET A 1 425 ? -14.414 -18.719 -22.719 1 96.25 425 MET A O 1
ATOM 3503 N N . TYR A 1 426 ? -12.875 -17.156 -22.312 1 95.31 426 TYR A N 1
ATOM 3504 C CA . TYR A 1 426 ? -13.328 -16.344 -23.422 1 95.31 426 TYR A CA 1
A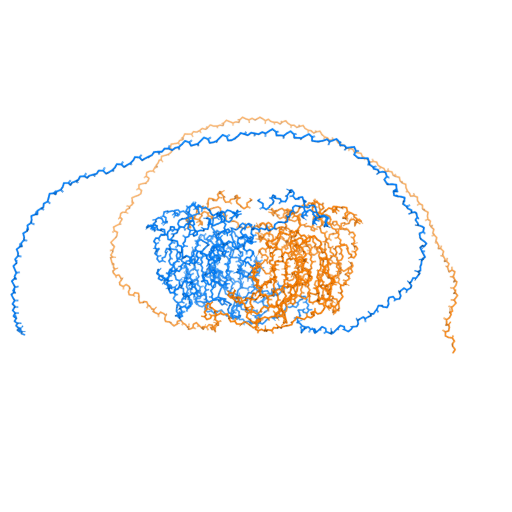TOM 3505 C C . TYR A 1 426 ? -12.68 -16.797 -24.734 1 95.31 426 TYR A C 1
ATOM 3507 O O . TYR A 1 426 ? -13.312 -16.781 -25.781 1 95.31 426 TYR A O 1
ATOM 3515 N N . LYS A 1 427 ? -11.375 -17.141 -24.625 1 94.06 427 LYS A N 1
ATOM 3516 C CA . LYS A 1 427 ? -10.578 -17.531 -25.781 1 94.06 427 LYS A CA 1
ATOM 3517 C C . LYS A 1 427 ? -9.492 -18.531 -25.375 1 94.06 427 LYS A C 1
ATOM 3519 O O . LYS A 1 427 ? -8.891 -18.406 -24.312 1 94.06 427 LYS A O 1
ATOM 3524 N N . GLY A 1 428 ? -9.281 -19.469 -26.281 1 93.19 428 GLY A N 1
ATOM 3525 C CA . GLY A 1 428 ? -8.172 -20.406 -26.094 1 93.19 428 GLY A CA 1
ATOM 3526 C C . GLY A 1 428 ? -8.562 -21.656 -25.328 1 93.19 428 GLY A C 1
ATOM 3527 O O . GLY A 1 428 ? -9.734 -21.844 -24.984 1 93.19 428 GLY A O 1
ATOM 3528 N N . GLU A 1 429 ? -7.539 -22.469 -25.172 1 90.69 429 GLU A N 1
ATOM 3529 C CA . GLU A 1 429 ? -7.746 -23.75 -24.516 1 90.69 429 GLU A CA 1
ATOM 3530 C C . GLU A 1 429 ? -7.777 -23.594 -23 1 90.69 429 GLU A C 1
ATOM 3532 O O . GLU A 1 429 ? -7.008 -22.812 -22.438 1 90.69 429 GLU A O 1
ATOM 3537 N N . LYS A 1 430 ? -8.602 -24.406 -22.453 1 88.19 430 LYS A N 1
ATOM 3538 C CA . LYS A 1 430 ? -8.781 -24.359 -21 1 88.19 430 LYS A CA 1
ATOM 3539 C C . LYS A 1 430 ? -7.578 -24.953 -20.281 1 88.19 430 LYS A C 1
ATOM 3541 O O . LYS A 1 430 ? -7.289 -24.594 -19.141 1 88.19 430 LYS A O 1
ATOM 3546 N N . MET A 1 431 ? -6.984 -25.891 -20.969 1 93.44 431 MET A N 1
ATOM 3547 C CA . MET A 1 431 ? -5.883 -26.578 -20.312 1 93.44 431 MET A CA 1
ATOM 3548 C C . MET A 1 431 ? -4.836 -27.047 -21.312 1 93.44 431 MET A C 1
ATOM 3550 O O . MET A 1 431 ? -5.156 -27.781 -22.25 1 93.44 431 MET A O 1
ATOM 3554 N N . THR A 1 432 ? -3.717 -26.594 -21.188 1 96.5 432 THR A N 1
ATOM 3555 C CA . THR A 1 432 ? -2.523 -27.125 -21.844 1 96.5 432 THR A CA 1
ATOM 3556 C C . THR A 1 432 ? -1.539 -27.672 -20.812 1 96.5 432 THR A C 1
ATOM 3558 O O . THR A 1 432 ? -0.898 -26.906 -20.078 1 96.5 432 THR A O 1
ATOM 3561 N N . VAL A 1 433 ? -1.386 -28.969 -20.766 1 97.25 433 VAL A N 1
ATOM 3562 C CA . VAL A 1 433 ? -0.55 -29.609 -19.766 1 97.25 433 VAL A CA 1
ATOM 3563 C C . VAL A 1 433 ? 0.924 -29.391 -20.094 1 97.25 433 VAL A C 1
ATOM 3565 O O . VAL A 1 433 ? 1.357 -29.625 -21.219 1 97.25 433 VAL A O 1
ATOM 3568 N N . VAL A 1 434 ? 1.662 -28.922 -19.172 1 97.56 434 VAL A N 1
ATOM 3569 C CA . VAL A 1 434 ? 3.105 -28.766 -19.312 1 97.56 434 VAL A CA 1
ATOM 3570 C C . VAL A 1 434 ? 3.793 -30.125 -19.141 1 97.56 434 VAL A C 1
ATOM 3572 O O . VAL A 1 434 ? 3.588 -30.797 -18.141 1 97.56 434 VAL A O 1
ATOM 3575 N N . PRO A 1 435 ? 4.586 -30.469 -20.125 1 96.12 435 PRO A N 1
ATOM 3576 C CA . PRO A 1 435 ? 5.277 -31.75 -20 1 96.12 435 PRO A CA 1
ATOM 3577 C C . PRO A 1 435 ? 6.199 -31.812 -18.781 1 96.12 435 PRO A C 1
ATOM 3579 O O . PRO A 1 435 ? 6.82 -30.812 -18.422 1 96.12 435 PRO A O 1
ATOM 3582 N N . GLU A 1 436 ? 6.316 -32.969 -18.203 1 93.12 436 GLU A N 1
ATOM 3583 C CA . GLU A 1 436 ? 7.105 -33.188 -17 1 93.12 436 GLU A CA 1
ATOM 3584 C C . GLU A 1 436 ? 8.562 -32.812 -17.219 1 93.12 436 GLU A C 1
ATOM 3586 O O . GLU A 1 436 ? 9.242 -32.375 -16.281 1 93.12 436 GLU A O 1
ATOM 3591 N N . ASN A 1 437 ? 9.07 -33.031 -18.406 1 95.12 437 ASN A N 1
ATOM 3592 C CA . ASN A 1 437 ? 10.477 -32.75 -18.688 1 95.12 437 ASN A CA 1
ATOM 3593 C C . ASN A 1 437 ? 10.695 -31.25 -18.891 1 95.12 437 ASN A C 1
ATOM 3595 O O . ASN A 1 437 ? 11.836 -30.797 -19.031 1 95.12 437 ASN A O 1
ATOM 3599 N N . VAL A 1 438 ? 9.633 -30.5 -18.922 1 97.12 438 VAL A N 1
ATOM 3600 C CA . VAL A 1 438 ? 9.734 -29.047 -19.016 1 97.12 438 VAL A CA 1
ATOM 3601 C C . VAL A 1 438 ? 9.648 -28.422 -17.625 1 97.12 438 VAL A C 1
ATOM 3603 O O . VAL A 1 438 ? 10.508 -27.625 -17.25 1 97.12 438 VAL A O 1
ATOM 3606 N N . GLY A 1 439 ? 8.602 -28.719 -16.922 1 97.25 439 GLY A N 1
ATOM 3607 C CA . GLY A 1 439 ? 8.492 -28.156 -15.594 1 97.25 439 GLY A CA 1
ATOM 3608 C C . GLY A 1 439 ? 7.359 -28.75 -14.781 1 97.25 439 GLY A C 1
ATOM 3609 O O . GLY A 1 439 ? 6.508 -29.453 -15.32 1 97.25 439 GLY A O 1
ATOM 3610 N N . PHE A 1 440 ? 7.301 -28.531 -13.484 1 97.75 440 PHE A N 1
ATOM 3611 C CA . PHE A 1 440 ? 6.281 -28.969 -12.547 1 97.75 440 PHE A CA 1
ATOM 3612 C C . PHE A 1 440 ? 6.242 -28.062 -11.32 1 97.75 440 PHE A C 1
ATOM 3614 O O . PHE A 1 440 ? 7.055 -27.141 -11.203 1 97.75 440 PHE A O 1
ATOM 3621 N N . ILE A 1 441 ? 5.203 -28.25 -10.453 1 97.31 441 ILE A N 1
ATOM 3622 C CA . ILE A 1 441 ? 5.098 -27.531 -9.18 1 97.31 441 ILE A CA 1
ATOM 3623 C C . ILE A 1 441 ? 5.773 -28.328 -8.078 1 97.31 441 ILE A C 1
ATOM 3625 O O . ILE A 1 441 ? 5.426 -29.5 -7.844 1 97.31 441 ILE A O 1
ATOM 3629 N N . ARG A 1 442 ? 6.781 -27.812 -7.523 1 96.94 442 ARG A N 1
ATOM 3630 C CA . ARG A 1 442 ? 7.348 -28.375 -6.301 1 96.94 442 ARG A CA 1
ATOM 3631 C C . ARG A 1 442 ? 6.598 -27.875 -5.07 1 96.94 442 ARG A C 1
ATOM 3633 O O . ARG A 1 442 ? 6.699 -26.703 -4.707 1 96.94 442 ARG A O 1
ATOM 3640 N N . HIS A 1 443 ? 5.848 -28.688 -4.395 1 95.5 443 HIS A N 1
ATOM 3641 C CA . HIS A 1 443 ? 4.93 -28.312 -3.326 1 95.5 443 HIS A CA 1
ATOM 3642 C C . HIS A 1 443 ? 5.453 -28.75 -1.966 1 95.5 443 HIS A C 1
ATOM 3644 O O . HIS A 1 443 ? 5.449 -29.953 -1.654 1 95.5 443 HIS A O 1
ATOM 3650 N N . TYR A 1 444 ? 5.914 -27.797 -1.161 1 93.31 444 TYR A N 1
ATOM 3651 C CA . TYR A 1 444 ? 6.41 -28.047 0.187 1 93.31 444 TYR A CA 1
ATOM 3652 C C . TYR A 1 444 ? 5.262 -28.125 1.185 1 93.31 444 TYR A C 1
ATOM 3654 O O . TYR A 1 444 ? 4.852 -27.109 1.75 1 93.31 444 TYR A O 1
ATOM 3662 N N . ARG A 1 445 ? 4.816 -29.312 1.512 1 89.62 445 ARG A N 1
ATOM 3663 C CA . ARG A 1 445 ? 3.668 -29.469 2.396 1 89.62 445 ARG A CA 1
ATOM 3664 C C . ARG A 1 445 ? 4.113 -29.797 3.816 1 89.62 445 ARG A C 1
ATOM 3666 O O . ARG A 1 445 ? 4.812 -30.797 4.039 1 89.62 445 ARG A O 1
ATOM 3673 N N . ASN A 1 446 ? 3.691 -28.969 4.723 1 87.38 446 ASN A N 1
ATOM 3674 C CA . ASN A 1 446 ? 3.926 -29.234 6.137 1 87.38 446 ASN A CA 1
ATOM 3675 C C . ASN A 1 446 ? 2.984 -30.312 6.66 1 87.38 446 ASN A C 1
ATOM 3677 O O . ASN A 1 446 ? 1.78 -30.094 6.789 1 87.38 446 ASN A O 1
ATOM 3681 N N . VAL A 1 447 ? 3.48 -31.438 6.988 1 80.88 447 VAL A N 1
ATOM 3682 C CA . VAL A 1 447 ? 2.648 -32.594 7.332 1 80.88 447 VAL A CA 1
ATOM 3683 C C . VAL A 1 447 ? 2.287 -32.531 8.812 1 80.88 447 VAL A C 1
ATOM 3685 O O . VAL A 1 447 ? 1.418 -33.281 9.273 1 80.88 447 VAL A O 1
ATOM 3688 N N . GLU A 1 448 ? 3.07 -31.688 9.461 1 70.12 448 GLU A N 1
ATOM 3689 C CA . GLU A 1 448 ? 2.686 -31.516 10.859 1 70.12 448 GLU A CA 1
ATOM 3690 C C . GLU A 1 448 ? 1.468 -30.609 10.992 1 70.12 448 GLU A C 1
ATOM 3692 O O . GLU A 1 448 ? 0.799 -30.594 12.023 1 70.12 448 GLU A O 1
ATOM 3697 N N . LEU A 1 449 ? 1.508 -29.828 9.852 1 60.09 449 LEU A N 1
ATOM 3698 C CA . LEU A 1 449 ? 0.492 -28.781 9.906 1 60.09 449 LEU A CA 1
ATOM 3699 C C . LEU A 1 449 ? -0.907 -29.391 9.945 1 60.09 449 LEU A C 1
ATOM 3701 O O . LEU A 1 449 ? -1.2 -30.344 9.227 1 60.09 449 LEU A O 1
ATOM 3705 N N . ARG A 1 450 ? -1.7 -29.016 11.008 1 56.94 450 ARG A N 1
ATOM 3706 C CA . ARG A 1 450 ? -2.936 -29.422 11.672 1 56.94 450 ARG A CA 1
ATOM 3707 C C . ARG A 1 450 ? -4.152 -29.094 10.812 1 56.94 450 ARG A C 1
ATOM 3709 O O . ARG A 1 450 ? -5.27 -29.5 11.125 1 56.94 450 ARG A O 1
ATOM 3716 N N . ILE A 1 451 ? -3.834 -28.422 9.625 1 58.25 451 ILE A N 1
ATOM 3717 C CA . ILE A 1 451 ? -5.031 -27.844 9.031 1 58.25 451 ILE A CA 1
ATOM 3718 C C . ILE A 1 451 ? -5.688 -28.859 8.102 1 58.25 451 ILE A C 1
ATOM 3720 O O . ILE A 1 451 ? -6.914 -28.969 8.055 1 58.25 451 ILE A O 1
ATOM 3724 N N . PHE A 1 452 ? -4.832 -29.609 7.414 1 64.38 452 PHE A N 1
ATOM 3725 C CA . PHE A 1 452 ? -5.43 -30.469 6.402 1 64.38 452 PHE A CA 1
ATOM 3726 C C . PHE A 1 452 ? -5.473 -31.922 6.879 1 64.38 452 PHE A C 1
ATOM 3728 O O . PHE A 1 452 ? -4.426 -32.531 7.082 1 64.38 452 PHE A O 1
ATOM 3735 N N . HIS A 1 453 ? -6.656 -32.312 7.066 1 65.44 453 HIS A N 1
ATOM 3736 C CA . HIS A 1 453 ? -6.852 -33.688 7.52 1 65.44 453 HIS A CA 1
ATOM 3737 C C . HIS A 1 453 ? -6.207 -34.688 6.559 1 65.44 453 HIS A C 1
ATOM 3739 O O . HIS A 1 453 ? -6.293 -34.531 5.34 1 65.44 453 HIS A O 1
ATOM 3745 N N . LYS A 1 454 ? -5.465 -35.625 7 1 71.25 454 LYS A N 1
ATOM 3746 C CA . LYS A 1 454 ? -4.887 -36.75 6.281 1 71.25 454 LYS A CA 1
ATOM 3747 C C . LYS A 1 454 ? -3.816 -36.281 5.293 1 71.25 454 LYS A C 1
ATOM 3749 O O . LYS A 1 454 ? -3.678 -36.844 4.211 1 71.25 454 LYS A O 1
ATOM 3754 N N . ALA A 1 455 ? -3.217 -35.25 5.609 1 73.12 455 ALA A N 1
ATOM 3755 C CA . ALA A 1 455 ? -2.193 -34.719 4.715 1 73.12 455 ALA A CA 1
ATOM 3756 C C . ALA A 1 455 ? -1.066 -35.719 4.508 1 73.12 455 ALA A C 1
ATOM 3758 O O . ALA A 1 455 ? -0.61 -35.938 3.383 1 73.12 455 ALA A O 1
ATOM 3759 N N . PHE A 1 456 ? -0.688 -36.344 5.57 1 79.38 456 PHE A N 1
ATOM 3760 C CA . PHE A 1 456 ? 0.409 -37.281 5.488 1 79.38 456 PHE A CA 1
ATOM 3761 C C . PHE A 1 456 ? 0.044 -38.469 4.578 1 79.38 456 PHE A C 1
ATOM 3763 O O . PHE A 1 456 ? 0.833 -38.844 3.717 1 79.38 456 PHE A O 1
ATOM 3770 N N . GLU A 1 457 ? -1.077 -38.969 4.727 1 80.81 457 GLU A N 1
ATOM 3771 C CA . GLU A 1 457 ? -1.533 -40.094 3.906 1 80.81 457 GLU A CA 1
ATOM 3772 C C . GLU A 1 457 ? -1.604 -39.719 2.432 1 80.81 457 GLU A C 1
ATOM 3774 O O . GLU A 1 457 ? -1.208 -40.5 1.561 1 80.81 457 GLU A O 1
ATOM 3779 N N . ARG A 1 458 ? -2.068 -38.594 2.236 1 79.44 458 ARG A N 1
ATOM 3780 C CA . ARG A 1 458 ? -2.154 -38.094 0.866 1 79.44 458 ARG A CA 1
ATOM 3781 C C . ARG A 1 458 ? -0.768 -37.969 0.247 1 79.44 458 ARG A C 1
ATOM 3783 O O . ARG A 1 458 ? -0.567 -38.312 -0.922 1 79.44 458 ARG A O 1
ATOM 3790 N N . MET A 1 459 ? 0.111 -37.531 1.023 1 84.38 459 MET A N 1
ATOM 3791 C CA . MET A 1 459 ? 1.472 -37.375 0.518 1 84.38 459 MET A CA 1
ATOM 3792 C C . MET A 1 459 ? 2.107 -38.719 0.223 1 84.38 459 MET A C 1
ATOM 3794 O O . MET A 1 459 ? 2.746 -38.906 -0.816 1 84.38 459 MET A O 1
ATOM 3798 N N . MET A 1 460 ? 1.853 -39.688 1.075 1 88.12 460 MET A N 1
ATOM 3799 C CA . MET A 1 460 ? 2.486 -40.969 0.946 1 88.12 460 MET A CA 1
ATOM 3800 C C . MET A 1 460 ? 1.936 -41.75 -0.259 1 88.12 460 MET A C 1
ATOM 3802 O O . MET A 1 460 ? 2.586 -42.656 -0.778 1 88.12 460 MET A O 1
ATOM 3806 N N . SER A 1 461 ? 0.812 -41.281 -0.701 1 89.75 461 SER A N 1
ATOM 3807 C CA . SER A 1 461 ? 0.249 -41.906 -1.895 1 89.75 461 SER A CA 1
ATOM 3808 C C . SER A 1 461 ? 1.049 -41.531 -3.141 1 89.75 461 SER A C 1
ATOM 3810 O O . SER A 1 461 ? 0.884 -42.156 -4.195 1 89.75 461 SER A O 1
ATOM 3812 N N . HIS A 1 462 ? 1.931 -40.656 -3.006 1 93.12 462 HIS A N 1
ATOM 3813 C CA . HIS A 1 462 ? 2.77 -40.25 -4.125 1 93.12 462 HIS A CA 1
ATOM 3814 C C . HIS A 1 462 ? 4.199 -40.75 -3.961 1 93.12 462 HIS A C 1
ATOM 3816 O O . HIS A 1 462 ? 5.113 -40.281 -4.633 1 93.12 462 HIS A O 1
ATOM 3822 N N . ALA A 1 463 ? 4.367 -41.656 -3.09 1 93.94 463 ALA A N 1
ATOM 3823 C CA . ALA A 1 463 ? 5.664 -42.312 -2.922 1 93.94 463 ALA A CA 1
ATOM 3824 C C . ALA A 1 463 ? 6.07 -43.062 -4.191 1 93.94 463 ALA A C 1
ATOM 3826 O O . ALA A 1 463 ? 5.223 -43.375 -5.035 1 93.94 463 ALA A O 1
ATOM 3827 N N . PRO A 1 464 ? 7.418 -43.375 -4.418 1 95.69 464 PRO A N 1
ATOM 3828 C CA . PRO A 1 464 ? 8.523 -43.094 -3.498 1 95.69 464 PRO A CA 1
ATOM 3829 C C . PRO A 1 464 ? 9.016 -41.656 -3.6 1 95.69 464 PRO A C 1
ATOM 3831 O O . PRO A 1 464 ? 8.75 -40.969 -4.594 1 95.69 464 PRO A O 1
ATOM 3834 N N . PHE A 1 465 ? 9.625 -41.219 -2.564 1 96 465 PHE A N 1
ATOM 3835 C CA . PHE A 1 465 ? 10.289 -39.938 -2.504 1 96 465 PHE A CA 1
ATOM 3836 C C . PHE A 1 465 ? 11.789 -40.062 -2.742 1 96 465 PHE A C 1
ATOM 3838 O O . PHE A 1 465 ? 12.422 -40.969 -2.189 1 96 465 PHE A O 1
ATOM 3845 N N . ASN A 1 466 ? 12.336 -39.281 -3.613 1 96.69 466 ASN A N 1
ATOM 3846 C CA . ASN A 1 466 ? 13.766 -39.281 -3.902 1 96.69 466 ASN A CA 1
ATOM 3847 C C . ASN A 1 466 ? 14.391 -37.906 -3.605 1 96.69 466 ASN A C 1
ATOM 3849 O O . ASN A 1 466 ? 13.742 -36.875 -3.768 1 96.69 466 ASN A O 1
ATOM 3853 N N . ILE A 1 467 ? 15.664 -38 -3.188 1 97.25 467 ILE A N 1
ATOM 3854 C CA . ILE A 1 467 ? 16.391 -36.75 -2.943 1 97.25 467 ILE A CA 1
ATOM 3855 C C . ILE A 1 467 ? 16.656 -36.031 -4.27 1 97.25 467 ILE A C 1
ATOM 3857 O O . ILE A 1 467 ? 17.281 -36.594 -5.164 1 97.25 467 ILE A O 1
ATOM 3861 N N . SER A 1 468 ? 16.125 -34.875 -4.402 1 96.12 468 SER A N 1
ATOM 3862 C CA . SER A 1 468 ? 16.219 -34.094 -5.633 1 96.12 468 SER A CA 1
ATOM 3863 C C . SER A 1 468 ? 16.469 -32.625 -5.336 1 96.12 468 SER A C 1
ATOM 3865 O O . SER A 1 468 ? 15.539 -31.812 -5.328 1 96.12 468 SER A O 1
ATOM 3867 N N . PRO A 1 469 ? 17.734 -32.219 -5.219 1 95.88 469 PRO A N 1
ATOM 3868 C CA . PRO A 1 469 ? 18.031 -30.781 -5.02 1 95.88 469 PRO A CA 1
ATOM 3869 C C . PRO A 1 469 ? 17.641 -29.938 -6.227 1 95.88 469 PRO A C 1
ATOM 3871 O O . PRO A 1 469 ? 17.516 -30.453 -7.34 1 95.88 469 PRO A O 1
ATOM 3874 N N . ILE A 1 470 ? 17.406 -28.688 -5.988 1 95 470 ILE A N 1
ATOM 3875 C CA . ILE A 1 470 ? 17.125 -27.781 -7.102 1 95 470 ILE A CA 1
ATOM 3876 C C . ILE A 1 470 ? 18.406 -27.531 -7.895 1 95 470 ILE A C 1
ATOM 3878 O O . ILE A 1 470 ? 19.484 -27.969 -7.496 1 95 470 ILE A O 1
ATOM 3882 N N . ASP A 1 471 ? 18.219 -26.859 -9.07 1 94.06 471 ASP A N 1
ATOM 3883 C CA . ASP A 1 471 ? 19.359 -26.516 -9.914 1 94.06 471 ASP A CA 1
ATOM 3884 C C . ASP A 1 471 ? 20.422 -25.766 -9.125 1 94.06 471 ASP A C 1
ATOM 3886 O O . ASP A 1 471 ? 20.109 -24.859 -8.352 1 94.06 471 ASP A O 1
ATOM 3890 N N . LYS A 1 472 ? 21.703 -26.109 -9.391 1 94.81 472 LYS A N 1
ATOM 3891 C CA . LYS A 1 472 ? 22.812 -25.594 -8.602 1 94.81 472 LYS A CA 1
ATOM 3892 C C . LYS A 1 472 ? 22.953 -24.078 -8.781 1 94.81 472 LYS A C 1
ATOM 3894 O O . LYS A 1 472 ? 23.219 -23.359 -7.816 1 94.81 472 LYS A O 1
ATOM 3899 N N . ASP A 1 473 ? 22.844 -23.641 -9.969 1 95.19 473 ASP A N 1
ATOM 3900 C CA . ASP A 1 473 ? 22.969 -22.203 -10.219 1 95.19 473 ASP A CA 1
ATOM 3901 C C . ASP A 1 473 ? 21.828 -21.422 -9.562 1 95.19 473 ASP A C 1
ATOM 3903 O O . ASP A 1 473 ? 22.062 -20.359 -8.984 1 95.19 473 ASP A O 1
ATOM 3907 N N . ILE A 1 474 ? 20.625 -21.938 -9.648 1 96.06 474 ILE A N 1
ATOM 3908 C CA . ILE A 1 474 ? 19.469 -21.312 -9.008 1 96.06 474 ILE A CA 1
ATOM 3909 C C . ILE A 1 474 ? 19.656 -21.297 -7.492 1 96.06 474 ILE A C 1
ATOM 3911 O O . ILE A 1 474 ? 19.344 -20.312 -6.824 1 96.06 474 ILE A O 1
ATOM 3915 N N . ASP A 1 475 ? 20.156 -22.422 -6.953 1 97.25 475 ASP A N 1
ATOM 3916 C CA . ASP A 1 475 ? 20.422 -22.5 -5.52 1 97.25 475 ASP A CA 1
ATOM 3917 C C . ASP A 1 475 ? 21.359 -21.391 -5.07 1 97.25 475 ASP A C 1
ATOM 3919 O O . ASP A 1 475 ? 21.094 -20.703 -4.082 1 97.25 475 ASP A O 1
ATOM 3923 N N . GLN A 1 476 ? 22.422 -21.219 -5.793 1 97.94 476 GLN A N 1
ATOM 3924 C CA . GLN A 1 476 ? 23.422 -20.219 -5.434 1 97.94 476 GLN A CA 1
ATOM 3925 C C . GLN A 1 476 ? 22.828 -18.812 -5.484 1 97.94 476 GLN A C 1
ATOM 3927 O O . GLN A 1 476 ? 22.953 -18.047 -4.527 1 97.94 476 GLN A O 1
ATOM 3932 N N . ASP A 1 477 ? 22.188 -18.5 -6.547 1 97.69 477 ASP A N 1
ATOM 3933 C CA . ASP A 1 477 ? 21.609 -17.172 -6.723 1 97.69 477 ASP A CA 1
ATOM 3934 C C . ASP A 1 477 ? 20.5 -16.906 -5.699 1 97.69 477 ASP A C 1
ATOM 3936 O O . ASP A 1 477 ? 20.438 -15.828 -5.102 1 97.69 477 ASP A O 1
ATOM 3940 N N . LEU A 1 478 ? 19.625 -17.891 -5.535 1 98.25 478 LEU A N 1
ATOM 3941 C CA . LEU A 1 478 ? 18.516 -17.75 -4.613 1 98.25 478 LEU A CA 1
ATOM 3942 C C . LEU A 1 478 ? 19 -17.578 -3.18 1 98.25 478 LEU A C 1
ATOM 3944 O O . LEU A 1 478 ? 18.5 -16.719 -2.447 1 98.25 478 LEU A O 1
ATOM 3948 N N . SER A 1 479 ? 19.969 -18.391 -2.807 1 98.5 479 SER A N 1
ATOM 3949 C CA . SER A 1 479 ? 20.547 -18.281 -1.467 1 98.5 479 SER A CA 1
ATOM 3950 C C . SER A 1 479 ? 21.109 -16.891 -1.211 1 98.5 479 SER A C 1
ATOM 3952 O O . SER A 1 479 ? 20.875 -16.312 -0.15 1 98.5 479 SER A O 1
ATOM 3954 N N . LYS A 1 480 ? 21.781 -16.406 -2.166 1 97.56 480 LYS A N 1
ATOM 3955 C CA . LYS A 1 480 ? 22.375 -15.07 -2.035 1 97.56 480 LYS A CA 1
ATOM 3956 C C . LYS A 1 480 ? 21.281 -14 -1.911 1 97.56 480 LYS A C 1
ATOM 3958 O O . LYS A 1 480 ? 21.359 -13.125 -1.044 1 97.56 480 LYS A O 1
ATOM 3963 N N . LYS A 1 481 ? 20.281 -14.023 -2.744 1 97.5 481 LYS A N 1
ATOM 3964 C CA . LYS A 1 481 ? 19.219 -13.031 -2.75 1 97.5 481 LYS A CA 1
ATOM 3965 C C . LYS A 1 481 ? 18.438 -13.062 -1.439 1 97.5 481 LYS A C 1
ATOM 3967 O O . LYS A 1 481 ? 18.094 -12.016 -0.893 1 97.5 481 LYS A O 1
ATOM 3972 N N . ILE A 1 482 ? 18.125 -14.266 -0.962 1 98.38 482 ILE A N 1
ATOM 3973 C CA . ILE A 1 482 ? 17.422 -14.414 0.308 1 98.38 482 ILE A CA 1
ATOM 3974 C C . ILE A 1 482 ? 18.266 -13.828 1.437 1 98.38 482 ILE A C 1
ATOM 3976 O O . ILE A 1 482 ? 17.766 -13.055 2.258 1 98.38 482 ILE A O 1
ATOM 3980 N N . MET A 1 483 ? 19.547 -14.211 1.434 1 97.75 483 MET A N 1
ATOM 3981 C CA . MET A 1 483 ? 20.469 -13.734 2.467 1 97.75 483 MET A CA 1
ATOM 3982 C C . MET A 1 483 ? 20.547 -12.211 2.461 1 97.75 483 MET A C 1
ATOM 3984 O O . MET A 1 483 ? 20.422 -11.57 3.506 1 97.75 483 MET A O 1
ATOM 3988 N N . ASP A 1 484 ? 20.719 -11.625 1.329 1 95.12 484 ASP A N 1
ATOM 3989 C CA . ASP A 1 484 ? 20.844 -10.172 1.199 1 95.12 484 ASP A CA 1
ATOM 3990 C C . ASP A 1 484 ? 19.594 -9.461 1.69 1 95.12 484 ASP A C 1
ATOM 3992 O O . ASP A 1 484 ? 19.672 -8.508 2.463 1 95.12 484 ASP A O 1
ATOM 3996 N N . ARG A 1 485 ? 18.438 -9.922 1.281 1 96.88 485 ARG A N 1
ATOM 3997 C CA . ARG A 1 485 ? 17.172 -9.281 1.643 1 96.88 485 ARG A CA 1
ATOM 3998 C C . ARG A 1 485 ? 16.906 -9.398 3.141 1 96.88 485 ARG A C 1
ATOM 4000 O O . ARG A 1 485 ? 16.547 -8.414 3.789 1 96.88 485 ARG A O 1
ATOM 4007 N N . VAL A 1 486 ? 17.078 -10.586 3.631 1 97.56 486 VAL A N 1
ATOM 4008 C CA . VAL A 1 486 ? 16.797 -10.828 5.043 1 97.56 486 VAL A CA 1
ATOM 4009 C C . VAL A 1 486 ? 17.75 -10.016 5.906 1 97.56 486 VAL A C 1
ATOM 4011 O O . VAL A 1 486 ? 17.328 -9.375 6.875 1 97.56 486 VAL A O 1
ATOM 4014 N N . LYS A 1 487 ? 18.969 -9.977 5.555 1 95.06 487 LYS A N 1
ATOM 4015 C CA . LYS A 1 487 ? 19.953 -9.211 6.324 1 95.06 487 LYS A CA 1
ATOM 4016 C C . LYS A 1 487 ? 19.656 -7.715 6.258 1 95.06 487 LYS A C 1
ATOM 4018 O O . LYS A 1 487 ? 19.719 -7.016 7.273 1 95.06 487 LYS A O 1
ATOM 4023 N N . TRP A 1 488 ? 19.344 -7.297 5.121 1 92.62 488 TRP A N 1
ATOM 4024 C CA . TRP A 1 488 ? 19.062 -5.875 4.961 1 92.62 488 TRP A CA 1
ATOM 4025 C C . TRP A 1 488 ? 17.891 -5.457 5.852 1 92.62 488 TRP A C 1
ATOM 4027 O O . TRP A 1 488 ? 17.906 -4.367 6.422 1 92.62 488 TRP A O 1
ATOM 4037 N N . ILE A 1 489 ? 16.938 -6.281 5.98 1 94.19 489 ILE A N 1
ATOM 4038 C CA . ILE A 1 489 ? 15.68 -5.926 6.641 1 94.19 489 ILE A CA 1
ATOM 4039 C C . ILE A 1 489 ? 15.812 -6.148 8.148 1 94.19 489 ILE A C 1
ATOM 4041 O O . ILE A 1 489 ? 15.352 -5.332 8.945 1 94.19 489 ILE A O 1
ATOM 4045 N N . TYR A 1 490 ? 16.5 -7.234 8.531 1 95 490 TYR A N 1
ATOM 4046 C CA . TYR A 1 490 ? 16.359 -7.629 9.93 1 95 490 TYR A CA 1
ATOM 4047 C C . TYR A 1 490 ? 17.672 -7.395 10.688 1 95 490 TYR A C 1
ATOM 4049 O O . TYR A 1 490 ? 17.672 -7.363 11.922 1 95 490 TYR A O 1
ATOM 4057 N N . GLU A 1 491 ? 18.766 -7.281 9.984 1 92.44 491 GLU A N 1
ATOM 4058 C CA . GLU A 1 491 ? 20.016 -6.922 10.648 1 92.44 491 GLU A CA 1
ATOM 4059 C C . GLU A 1 491 ? 20.219 -5.41 10.672 1 92.44 491 GLU A C 1
ATOM 4061 O O . GLU A 1 491 ? 21 -4.871 9.891 1 92.44 491 GLU A O 1
ATOM 4066 N N . ILE A 1 492 ? 19.641 -4.816 11.57 1 89.62 492 ILE A N 1
ATOM 4067 C CA . ILE A 1 492 ? 19.672 -3.363 11.68 1 89.62 492 ILE A CA 1
ATOM 4068 C C . ILE A 1 492 ? 20.984 -2.93 12.352 1 89.62 492 ILE A C 1
ATOM 4070 O O . ILE A 1 492 ? 21.328 -3.42 13.43 1 89.62 492 ILE A O 1
ATOM 4074 N N . VAL A 1 493 ? 21.594 -2.037 11.688 1 86.56 493 VAL A N 1
ATOM 4075 C CA . VAL A 1 493 ? 22.828 -1.48 12.258 1 86.56 493 VAL A CA 1
ATOM 4076 C C . VAL A 1 493 ? 22.469 -0.56 13.43 1 86.56 493 VAL A C 1
ATOM 4078 O O . VAL A 1 493 ? 21.75 0.424 13.258 1 86.56 493 VAL A O 1
ATOM 4081 N N . GLN A 1 494 ? 23.016 -0.929 14.586 1 85.44 494 GLN A N 1
ATOM 4082 C CA . GLN A 1 494 ? 22.703 -0.191 15.805 1 85.44 494 GLN A CA 1
ATOM 4083 C C . GLN A 1 494 ? 23.859 0.724 16.203 1 85.44 494 GLN A C 1
ATOM 4085 O O . GLN A 1 494 ? 25.016 0.324 16.141 1 85.44 494 GLN A O 1
ATOM 4090 N N . PRO A 1 495 ? 23.422 1.941 16.562 1 82.38 495 PRO A N 1
ATOM 4091 C CA . PRO A 1 495 ? 24.453 2.727 17.25 1 82.38 495 PRO A CA 1
ATOM 4092 C C . PRO A 1 495 ? 24.734 2.217 18.672 1 82.38 495 PRO A C 1
ATOM 4094 O O . PRO A 1 495 ? 23.969 1.42 19.203 1 82.38 495 PRO A O 1
ATOM 4097 N N . THR A 1 496 ? 25.859 2.68 19.219 1 83.12 496 THR A N 1
ATOM 4098 C CA . THR A 1 496 ? 26.172 2.318 20.594 1 83.12 496 THR A CA 1
ATOM 4099 C C . THR A 1 496 ? 25.234 3.027 21.562 1 83.12 496 THR A C 1
ATOM 4101 O O . THR A 1 496 ? 24.594 4.02 21.203 1 83.12 496 THR A O 1
ATOM 4104 N N . CYS A 1 497 ? 25.156 2.449 22.688 1 82.88 497 CYS A N 1
ATOM 4105 C CA . CYS A 1 497 ? 24.328 3.055 23.734 1 82.88 497 CYS A CA 1
ATOM 4106 C C . CYS A 1 497 ? 24.781 4.484 24.016 1 82.88 497 CYS A C 1
ATOM 4108 O O . CYS A 1 497 ? 23.938 5.359 24.266 1 82.88 497 CYS A O 1
ATOM 4110 N N . GLU A 1 498 ? 26.047 4.656 24 1 79.56 498 GLU A N 1
ATOM 4111 C CA . GLU A 1 498 ? 26.594 5.996 24.219 1 79.56 498 GLU A CA 1
ATOM 4112 C C . GLU A 1 498 ? 26.156 6.957 23.125 1 79.56 498 GLU A C 1
ATOM 4114 O O . GLU A 1 498 ? 25.797 8.102 23.406 1 79.56 498 GLU A O 1
ATOM 4119 N N . GLN A 1 499 ? 26.172 6.438 21.891 1 79.38 499 GLN A N 1
ATOM 4120 C CA . GLN A 1 499 ? 25.75 7.254 20.766 1 79.38 499 GLN A CA 1
ATOM 4121 C C . GLN A 1 499 ? 24.266 7.605 20.859 1 79.38 499 GLN A C 1
ATOM 4123 O O . GLN A 1 499 ? 23.875 8.75 20.625 1 79.38 499 GLN A O 1
ATOM 4128 N N . LYS A 1 500 ? 23.453 6.703 21.219 1 80.19 500 LYS A N 1
ATOM 4129 C CA . LYS A 1 500 ? 22.016 6.938 21.375 1 80.19 500 LYS A CA 1
ATOM 4130 C C . LYS A 1 500 ? 21.75 7.965 22.484 1 80.19 500 LYS A C 1
ATOM 4132 O O . LYS A 1 500 ? 20.938 8.867 22.312 1 80.19 500 LYS A O 1
ATOM 4137 N N . ALA A 1 501 ? 22.484 7.777 23.594 1 77.75 501 ALA A N 1
ATOM 4138 C CA . ALA A 1 501 ? 22.328 8.703 24.703 1 77.75 501 ALA A CA 1
ATOM 4139 C C . ALA A 1 501 ? 22.656 10.133 24.297 1 77.75 501 ALA A C 1
ATOM 4141 O O . ALA A 1 501 ? 21.969 11.078 24.688 1 77.75 501 ALA A O 1
ATOM 4142 N N . LYS A 1 502 ? 23.672 10.234 23.516 1 76 502 LYS A N 1
ATOM 4143 C CA . LYS A 1 502 ? 24.062 11.555 23.047 1 76 502 LYS A CA 1
ATOM 4144 C C . LYS A 1 502 ? 22.984 12.164 22.156 1 76 502 LYS A C 1
ATOM 4146 O O . LYS A 1 502 ? 22.703 13.367 22.25 1 76 502 LYS A O 1
ATOM 4151 N N . MET A 1 503 ? 22.391 11.328 21.391 1 76 503 MET A N 1
ATOM 4152 C CA . MET A 1 503 ? 21.344 11.797 20.484 1 76 503 MET A CA 1
ATOM 4153 C C . MET A 1 503 ? 20.109 12.242 21.25 1 76 503 MET A C 1
ATOM 4155 O O . MET A 1 503 ? 19.516 13.281 20.953 1 76 503 MET A O 1
ATOM 4159 N N . TYR A 1 504 ? 19.688 11.57 22.203 1 75.75 504 TYR A N 1
ATOM 4160 C CA . TYR A 1 504 ? 18.484 11.867 22.969 1 75.75 504 TYR A CA 1
ATOM 4161 C C . TYR A 1 504 ? 18.703 13.07 23.891 1 75.75 504 TYR A C 1
ATOM 4163 O O . TYR A 1 504 ? 17.766 13.812 24.172 1 75.75 504 TYR A O 1
ATOM 4171 N N . ARG A 1 505 ? 19.875 13.203 24.359 1 70.94 505 ARG A N 1
ATOM 4172 C CA . ARG A 1 505 ? 20.188 14.367 25.188 1 70.94 505 ARG A CA 1
ATOM 4173 C C . ARG A 1 505 ? 19.969 15.664 24.406 1 70.94 505 ARG A C 1
ATOM 4175 O O . ARG A 1 505 ? 19.438 16.641 24.953 1 70.94 505 ARG A O 1
ATOM 4182 N N . VAL A 1 506 ? 20.25 15.586 23.172 1 66.38 506 VAL A N 1
ATOM 4183 C CA . VAL A 1 506 ? 20.109 16.766 22.344 1 66.38 506 VAL A CA 1
ATOM 4184 C C . VAL A 1 506 ? 18.641 17.094 22.125 1 66.38 506 VAL A C 1
ATOM 4186 O O . VAL A 1 506 ? 18.25 18.266 22.125 1 66.38 506 VAL A O 1
ATOM 4189 N N . GLU A 1 507 ? 17.828 16.078 22.078 1 63.47 507 GLU A N 1
ATOM 4190 C CA . GLU A 1 507 ? 16.422 16.297 21.734 1 63.47 507 GLU A CA 1
ATOM 4191 C C . GLU A 1 507 ? 15.539 16.281 22.984 1 63.47 507 GLU A C 1
ATOM 4193 O O . GLU A 1 507 ? 14.312 16.375 22.891 1 63.47 507 GLU A O 1
ATOM 4198 N N . SER A 1 508 ? 16.234 16.234 24.125 1 55.53 508 SER A N 1
ATOM 4199 C CA . SER A 1 508 ? 15.555 16.25 25.422 1 55.53 508 SER A CA 1
ATOM 4200 C C . SER A 1 508 ? 14.523 15.125 25.5 1 55.53 508 SER A C 1
ATOM 4202 O O . SER A 1 508 ? 13.414 15.328 26 1 55.53 508 SER A O 1
ATOM 4204 N N . THR A 1 509 ? 14.82 14.078 24.766 1 60.06 509 THR A N 1
ATOM 4205 C CA . THR A 1 509 ? 14.016 12.867 24.875 1 60.06 509 THR A CA 1
ATOM 4206 C C . THR A 1 509 ? 14.812 11.75 25.562 1 60.06 509 THR A C 1
ATOM 4208 O O . THR A 1 509 ? 16.047 11.797 25.594 1 60.06 509 THR A O 1
ATOM 4211 N N . SER A 1 510 ? 14.391 10.914 26.672 1 54.91 510 SER A N 1
ATOM 4212 C CA . SER A 1 510 ? 15.141 9.961 27.5 1 54.91 510 SER A CA 1
ATOM 4213 C C . SER A 1 510 ? 15.18 8.578 26.844 1 54.91 510 SER A C 1
ATOM 4215 O O . SER A 1 510 ? 14.164 7.875 26.828 1 54.91 510 SER A O 1
ATOM 4217 N N . PRO A 1 511 ? 16.219 8.305 25.938 1 55.12 511 PRO A N 1
ATOM 4218 C CA . PRO A 1 511 ? 16.25 6.898 25.516 1 55.12 511 PRO A CA 1
ATOM 4219 C C . PRO A 1 511 ? 16.828 5.98 26.594 1 55.12 511 PRO A C 1
ATOM 4221 O O . PRO A 1 511 ? 17.75 6.367 27.312 1 55.12 511 PRO A O 1
ATOM 4224 N N . SER A 1 512 ? 16.188 5.367 27.578 1 53.62 512 SER A N 1
ATOM 4225 C CA . SER A 1 512 ? 17.047 4.512 28.391 1 53.62 512 SER A CA 1
ATOM 4226 C C . SER A 1 512 ? 17.641 3.377 27.578 1 53.62 512 SER A C 1
ATOM 4228 O O . SER A 1 512 ? 16.922 2.646 26.891 1 53.62 512 SER A O 1
ATOM 4230 N N . CYS A 1 513 ? 18.797 3.574 27.016 1 57.84 513 CYS A N 1
ATOM 4231 C CA . CYS A 1 513 ? 19.469 2.441 26.391 1 57.84 513 CYS A CA 1
ATOM 4232 C C . CYS A 1 513 ? 19.078 1.133 27.062 1 57.84 513 CYS A C 1
ATOM 4234 O O . CYS A 1 513 ? 19.203 0.061 26.469 1 57.84 513 CYS A O 1
ATOM 4236 N N . ASN A 1 514 ? 18.891 1.095 28.281 1 49.03 514 ASN A N 1
ATOM 4237 C CA . ASN A 1 514 ? 18.609 -0.146 29 1 49.03 514 ASN A CA 1
ATOM 4238 C C . ASN A 1 514 ? 17.234 -0.701 28.625 1 49.03 514 ASN A C 1
ATOM 4240 O O . ASN A 1 514 ? 17 -1.91 28.688 1 49.03 514 ASN A O 1
ATOM 4244 N N . ASN A 1 515 ? 16.25 0.103 28.406 1 44.5 515 ASN A N 1
ATOM 4245 C CA . ASN A 1 515 ? 14.891 -0.384 28.266 1 44.5 515 ASN A CA 1
ATOM 4246 C C . ASN A 1 515 ? 14.562 -0.698 26.797 1 44.5 515 ASN A C 1
ATOM 4248 O O . ASN A 1 515 ? 13.461 -1.164 26.5 1 44.5 515 ASN A O 1
ATOM 4252 N N . GLU A 1 516 ? 15.172 -0.262 25.891 1 44.44 516 GLU A N 1
ATOM 4253 C CA . GLU A 1 516 ? 14.805 -0.418 24.484 1 44.44 516 GLU A CA 1
ATOM 4254 C C . GLU A 1 516 ? 15.07 -1.841 24 1 44.44 516 GLU A C 1
ATOM 4256 O O . GLU A 1 516 ? 14.633 -2.223 22.906 1 44.44 516 GLU A O 1
ATOM 4261 N N . THR A 1 517 ? 15.898 -2.58 24.547 1 36.81 517 THR A N 1
ATOM 4262 C CA . THR A 1 517 ? 16.188 -3.943 24.109 1 36.81 517 THR A CA 1
ATOM 4263 C C . THR A 1 517 ? 14.93 -4.801 24.156 1 36.81 517 THR A C 1
ATOM 4265 O O . THR A 1 517 ? 14.875 -5.867 23.531 1 36.81 517 THR A O 1
ATOM 4268 N N . LYS A 1 518 ? 13.875 -4.523 24.891 1 34.84 518 LYS A N 1
ATOM 4269 C CA . LYS A 1 518 ? 12.766 -5.465 25.047 1 34.84 518 LYS A CA 1
ATOM 4270 C C . LYS A 1 518 ? 11.828 -5.41 23.844 1 34.84 518 LYS A C 1
ATOM 4272 O O . LYS A 1 518 ? 10.93 -6.25 23.703 1 34.84 518 LYS A O 1
ATOM 4277 N N . THR A 1 519 ? 11.664 -4.301 23.25 1 33.28 519 THR A N 1
ATOM 4278 C CA . THR A 1 519 ? 10.539 -4.203 22.328 1 33.28 519 THR A CA 1
ATOM 4279 C C . THR A 1 519 ? 10.852 -4.93 21.031 1 33.28 519 THR A C 1
ATOM 4281 O O . THR A 1 519 ? 9.945 -5.215 20.234 1 33.28 519 THR A O 1
ATOM 4284 N N . LEU A 1 520 ? 12.039 -4.922 20.516 1 31.84 520 LEU A N 1
ATOM 4285 C CA . LEU A 1 520 ? 12.234 -5.594 19.234 1 31.84 520 LEU A CA 1
ATOM 4286 C C . LEU A 1 520 ? 12.398 -7.098 19.438 1 31.84 520 LEU A C 1
ATOM 4288 O O . LEU A 1 520 ? 12.461 -7.848 18.453 1 31.84 520 LEU A O 1
ATOM 4292 N N . ASN A 1 521 ? 12.891 -7.574 20.672 1 24.98 521 ASN A N 1
ATOM 4293 C CA . ASN A 1 521 ? 13.047 -9.023 20.797 1 24.98 521 ASN A CA 1
ATOM 4294 C C . ASN A 1 521 ? 11.711 -9.711 21.062 1 24.98 521 ASN A C 1
ATOM 4296 O O . ASN A 1 521 ? 10.953 -9.289 21.938 1 24.98 521 ASN A O 1
ATOM 4300 N N . MET B 1 1 ? 3.525 80.75 -0.992 1 13.87 1 MET B N 1
ATOM 4301 C CA . MET B 1 1 ? 3.564 81 0.45 1 13.87 1 MET B CA 1
ATOM 4302 C C . MET B 1 1 ? 3.367 79.688 1.213 1 13.87 1 MET B C 1
ATOM 4304 O O . MET B 1 1 ? 4.219 79.312 2.012 1 13.87 1 MET B O 1
ATOM 4308 N N . GLU B 1 2 ? 2.201 79.438 1.98 1 14.25 2 GLU B N 1
ATOM 4309 C CA . GLU B 1 2 ? 1.816 79.812 3.326 1 14.25 2 GLU B CA 1
ATOM 4310 C C . GLU B 1 2 ? 1.336 78.625 4.152 1 14.25 2 GLU B C 1
ATOM 4312 O O . GLU B 1 2 ? 0.611 78.812 5.133 1 14.25 2 GLU B O 1
ATOM 4317 N N . ARG B 1 3 ? 1.583 77.312 3.705 1 14.6 3 ARG B N 1
ATOM 4318 C CA . ARG B 1 3 ? 1.02 76 3.826 1 14.6 3 ARG B CA 1
ATOM 4319 C C . ARG B 1 3 ? 1.342 75.375 5.184 1 14.6 3 ARG B C 1
ATOM 4321 O O . ARG B 1 3 ? 1.345 74.125 5.336 1 14.6 3 ARG B O 1
ATOM 4328 N N . GLU B 1 4 ? 2.133 76.188 5.965 1 16.19 4 GLU B N 1
ATOM 4329 C CA . GLU B 1 4 ? 2.703 75.812 7.254 1 16.19 4 GLU B CA 1
ATOM 4330 C C . GLU B 1 4 ? 1.616 75.375 8.227 1 16.19 4 GLU B C 1
ATOM 4332 O O . GLU B 1 4 ? 1.687 75.625 9.422 1 16.19 4 GLU B O 1
ATOM 4337 N N . ALA B 1 5 ? 0.533 74.688 7.637 1 16.03 5 ALA B N 1
ATOM 4338 C CA . ALA B 1 5 ? -0.731 74.938 8.32 1 16.03 5 ALA B CA 1
ATOM 4339 C C . ALA B 1 5 ? -0.75 74.312 9.703 1 16.03 5 ALA B C 1
ATOM 4341 O O . ALA B 1 5 ? -0.664 73.062 9.836 1 16.03 5 ALA B O 1
ATOM 4342 N N . LEU B 1 6 ? -0.367 74.938 10.789 1 15.29 6 LEU B N 1
ATOM 4343 C CA . LEU B 1 6 ? 0.017 75 12.195 1 15.29 6 LEU B CA 1
ATOM 4344 C C . LEU B 1 6 ? -1.066 74.375 13.094 1 15.29 6 LEU B C 1
ATOM 4346 O O . LEU B 1 6 ? -0.764 73.812 14.125 1 15.29 6 LEU B O 1
ATOM 4350 N N . LEU B 1 7 ? -2.438 74.688 12.734 1 15.15 7 LEU B N 1
ATOM 4351 C CA . LEU B 1 7 ? -3.072 75.5 13.758 1 15.15 7 LEU B CA 1
ATOM 4352 C C . LEU B 1 7 ? -3.371 74.688 15.008 1 15.15 7 LEU B C 1
ATOM 4354 O O . LEU B 1 7 ? -3.453 73.5 14.945 1 15.15 7 LEU B O 1
ATOM 4358 N N . HIS B 1 8 ? -4.133 75.25 15.938 1 15.15 8 HIS B N 1
ATOM 4359 C CA . HIS B 1 8 ? -4.398 75.75 17.281 1 15.15 8 HIS B CA 1
ATOM 4360 C C . HIS B 1 8 ? -5.148 74.75 18.109 1 15.15 8 HIS B C 1
ATOM 4362 O O . HIS B 1 8 ? -5.637 73.75 17.578 1 15.15 8 HIS B O 1
ATOM 4368 N N . THR B 1 9 ? -6.191 75.125 18.906 1 14.8 9 THR B N 1
ATOM 4369 C CA . THR B 1 9 ? -6.41 75.5 20.297 1 14.8 9 THR B CA 1
ATOM 4370 C C . THR B 1 9 ? -7.281 74.5 21 1 14.8 9 THR B C 1
ATOM 4372 O O . THR B 1 9 ? -6.996 74.062 22.141 1 14.8 9 THR B O 1
ATOM 4375 N N . SER B 1 10 ? -8.648 74.25 20.688 1 14.84 10 SER B N 1
ATOM 4376 C CA . SER B 1 10 ? -9.688 74.75 21.578 1 14.84 10 SER B CA 1
ATOM 4377 C C . SER B 1 10 ? -10.102 73.688 22.594 1 14.84 10 SER B C 1
ATOM 4379 O O . SER B 1 10 ? -10.141 72.5 22.281 1 14.84 10 SER B O 1
ATOM 4381 N N . SER B 1 11 ? -10.375 74.062 23.984 1 14.87 11 SER B N 1
ATOM 4382 C CA . SER B 1 11 ? -10.555 73.875 25.422 1 14.87 11 SER B CA 1
ATOM 4383 C C . SER B 1 11 ? -11.789 73.062 25.734 1 14.87 11 SER B C 1
ATOM 4385 O O . SER B 1 11 ? -11.836 72.375 26.766 1 14.87 11 SER B O 1
ATOM 4387 N N . PHE B 1 12 ? -13 73.25 25.141 1 15.27 12 PHE B N 1
ATOM 4388 C CA . PHE B 1 12 ? -14.031 73.625 26.094 1 15.27 12 PHE B CA 1
ATOM 4389 C C . PHE B 1 12 ? -14.445 72.375 26.922 1 15.27 12 PHE B C 1
ATOM 4391 O O . PHE B 1 12 ? -14.258 71.25 26.5 1 15.27 12 PHE B O 1
ATOM 4398 N N . PRO B 1 13 ? -15.516 72.625 27.859 1 14.34 13 PRO B N 1
ATOM 4399 C CA . PRO B 1 13 ? -16.031 72.562 29.234 1 14.34 13 PRO B CA 1
ATOM 4400 C C . PRO B 1 13 ? -16.922 71.375 29.469 1 14.34 13 PRO B C 1
ATOM 4402 O O . PRO B 1 13 ? -17.188 71 30.625 1 14.34 13 PRO B O 1
ATOM 4405 N N . LYS B 1 14 ? -17.578 70.812 28.406 1 15.23 14 LYS B N 1
ATOM 4406 C CA . LYS B 1 14 ? -19 70.75 28.75 1 15.23 14 LYS B CA 1
ATOM 4407 C C . LYS B 1 14 ? -19.25 69.812 29.938 1 15.23 14 LYS B C 1
ATOM 4409 O O . LYS B 1 14 ? -18.594 68.812 30.062 1 15.23 14 LYS B O 1
ATOM 4414 N N . ASN B 1 15 ? -20.391 69.875 30.453 1 14.6 15 ASN B N 1
ATOM 4415 C CA . ASN B 1 15 ? -21.219 70.062 31.641 1 14.6 15 ASN B CA 1
ATOM 4416 C C . ASN B 1 15 ? -21.562 68.75 32.281 1 14.6 15 ASN B C 1
ATOM 4418 O O . ASN B 1 15 ? -21.375 68.562 33.5 1 14.6 15 ASN B O 1
ATOM 4422 N N . SER B 1 16 ? -22.781 68.25 31.984 1 14.84 16 SER B N 1
ATOM 4423 C CA . SER B 1 16 ? -23.859 68.312 32.969 1 14.84 16 SER B CA 1
ATOM 4424 C C . SER B 1 16 ? -23.891 67.125 33.844 1 14.84 16 SER B C 1
ATOM 4426 O O . SER B 1 16 ? -23.344 66.062 33.469 1 14.84 16 SER B O 1
ATOM 4428 N N . GLU B 1 17 ? -25.078 66.875 34.438 1 14.83 17 GLU B N 1
ATOM 4429 C CA . GLU B 1 17 ? -25.641 66.812 35.781 1 14.83 17 GLU B CA 1
ATOM 4430 C C . GLU B 1 17 ? -25.734 65.375 36.312 1 14.83 17 GLU B C 1
ATOM 4432 O O . GLU B 1 17 ? -25.281 65.062 37.406 1 14.83 17 GLU B O 1
ATOM 4437 N N . SER B 1 18 ? -26.922 64.625 36.031 1 14.55 18 SER B N 1
ATOM 4438 C CA . SER B 1 18 ? -27.828 64.562 37.188 1 14.55 18 SER B CA 1
ATOM 4439 C C . SER B 1 18 ? -27.516 63.406 38.094 1 14.55 18 SER B C 1
ATOM 4441 O O . SER B 1 18 ? -26.828 62.469 37.688 1 14.55 18 SER B O 1
ATOM 4443 N N . SER B 1 19 ? -28.609 62.781 38.625 1 14.41 19 SER B N 1
ATOM 4444 C CA . SER B 1 19 ? -29.078 62.656 40.031 1 14.41 19 SER B CA 1
ATOM 4445 C C . SER B 1 19 ? -28.688 61.312 40.594 1 14.41 19 SER B C 1
ATOM 4447 O O . SER B 1 19 ? -28.281 60.406 39.875 1 14.41 19 SER B O 1
ATOM 4449 N N . PHE B 1 20 ? -29.797 60.562 41.25 1 14.86 20 PHE B N 1
ATOM 4450 C CA . PHE B 1 20 ? -29.922 60.375 42.719 1 14.86 20 PHE B CA 1
ATOM 4451 C C . PHE B 1 20 ? -29.406 59.031 43.125 1 14.86 20 PHE B C 1
ATOM 4453 O O . PHE B 1 20 ? -28.469 58.938 43.938 1 14.86 20 PHE B O 1
ATOM 4460 N N . PRO B 1 21 ? -30.359 58.156 43.781 1 14.96 21 PRO B N 1
ATOM 4461 C CA . PRO B 1 21 ? -30.312 57.844 45.219 1 14.96 21 PRO B CA 1
ATOM 4462 C C . PRO B 1 21 ? -29.641 56.5 45.5 1 14.96 21 PRO B C 1
ATOM 4464 O O . PRO B 1 21 ? -29.438 55.719 44.562 1 14.96 21 PRO B O 1
ATOM 4467 N N . THR B 1 22 ? -29.969 55.844 46.719 1 14.9 22 THR B N 1
ATOM 4468 C CA . THR B 1 22 ? -29.484 55.438 48.031 1 14.9 22 THR B CA 1
ATOM 4469 C C . THR B 1 22 ? -29.391 53.906 48.094 1 14.9 22 THR B C 1
ATOM 4471 O O . THR B 1 22 ? -28.359 53.344 48.469 1 14.9 22 THR B O 1
ATOM 4474 N N . LYS B 1 23 ? -30.672 53.031 48.562 1 14.73 23 LYS B N 1
ATOM 4475 C CA . LYS B 1 23 ? -30.812 52.469 49.906 1 14.73 23 LYS B CA 1
ATOM 4476 C C . LYS B 1 23 ? -30.25 51.031 49.938 1 14.73 23 LYS B C 1
ATOM 4478 O O . LYS B 1 23 ? -30.109 50.406 48.906 1 14.73 23 LYS B O 1
ATOM 4483 N N . SER B 1 24 ? -31.078 49.906 50.75 1 14.35 24 SER B N 1
ATOM 4484 C CA . SER B 1 24 ? -31.047 49.281 52.062 1 14.35 24 SER B CA 1
ATOM 4485 C C . SER B 1 24 ? -30.812 47.781 51.969 1 14.35 24 SER B C 1
ATOM 4487 O O . SER B 1 24 ? -29.953 47.219 52.656 1 14.35 24 SER B O 1
ATOM 4489 N N . ILE B 1 25 ? -31.719 46.719 51.406 1 14.34 25 ILE B N 1
ATOM 4490 C CA . ILE B 1 25 ? -32.469 45.906 52.375 1 14.34 25 ILE B CA 1
ATOM 4491 C C . ILE B 1 25 ? -31.656 44.688 52.781 1 14.34 25 ILE B C 1
ATOM 4493 O O . ILE B 1 25 ? -30.828 44.188 52 1 14.34 25 ILE B O 1
ATOM 4497 N N . SER B 1 26 ? -32.25 43.719 53.812 1 15.04 26 SER B N 1
ATOM 4498 C CA . SER B 1 26 ? -32.156 43.031 55.062 1 15.04 26 SER B CA 1
ATOM 4499 C C . SER B 1 26 ? -31.859 41.531 54.875 1 15.04 26 SER B C 1
ATOM 4501 O O . SER B 1 26 ? -30.859 41.031 55.375 1 15.04 26 SER B O 1
ATOM 4503 N N . LYS B 1 27 ? -32.812 40.469 55.531 1 15.2 27 LYS B N 1
ATOM 4504 C CA . LYS B 1 27 ? -32.906 39.625 56.719 1 15.2 27 LYS B CA 1
ATOM 4505 C C . LYS B 1 27 ? -32.688 38.156 56.375 1 15.2 27 LYS B C 1
ATOM 4507 O O . LYS B 1 27 ? -31.859 37.5 57 1 15.2 27 LYS B O 1
ATOM 4512 N N . SER B 1 28 ? -33.812 37.094 56.562 1 14.21 28 SER B N 1
ATOM 4513 C CA . SER B 1 28 ? -34.156 36.156 57.656 1 14.21 28 SER B CA 1
ATOM 4514 C C . SER B 1 28 ? -33.812 34.719 57.281 1 14.21 28 SER B C 1
ATOM 4516 O O . SER B 1 28 ? -33.125 34.031 58.031 1 14.21 28 SER B O 1
ATOM 4518 N N . LEU B 1 29 ? -34.875 33.656 56.875 1 14.23 29 LEU B N 1
ATOM 4519 C CA . LEU B 1 29 ? -35.562 32.781 57.812 1 14.23 29 LEU B CA 1
ATOM 4520 C C . LEU B 1 29 ? -34.969 31.359 57.719 1 14.23 29 LEU B C 1
ATOM 4522 O O . LEU B 1 29 ? -34.344 31 56.719 1 14.23 29 LEU B O 1
ATOM 4526 N N . LEU B 1 30 ? -35.844 30.047 58.031 1 14.58 30 LEU B N 1
ATOM 4527 C CA . LEU B 1 30 ? -36.156 29.094 59.094 1 14.58 30 LEU B CA 1
ATOM 4528 C C . LEU B 1 30 ? -35.844 27.656 58.656 1 14.58 30 LEU B C 1
ATOM 4530 O O . LEU B 1 30 ? -35.188 26.906 59.375 1 14.58 30 LEU B O 1
ATOM 4534 N N . ILE B 1 31 ? -36.781 26.641 58 1 14.41 31 ILE B N 1
ATOM 4535 C CA . ILE B 1 31 ? -37.531 25.672 58.781 1 14.41 31 ILE B CA 1
ATOM 4536 C C . ILE B 1 31 ? -36.812 24.328 58.75 1 14.41 31 ILE B C 1
ATOM 4538 O O . ILE B 1 31 ? -36.031 24.031 57.844 1 14.41 31 ILE B O 1
ATOM 4542 N N . ILE B 1 32 ? -37.562 22.969 58.969 1 14.69 32 ILE B N 1
ATOM 4543 C CA . ILE B 1 32 ? -37.906 22 60 1 14.69 32 ILE B CA 1
ATOM 4544 C C . ILE B 1 32 ? -37.438 20.609 59.562 1 14.69 32 ILE B C 1
ATOM 4546 O O . ILE B 1 32 ? -36.688 19.938 60.281 1 14.69 32 ILE B O 1
ATOM 4550 N N . PHE B 1 33 ? -38.375 19.375 59.344 1 14.76 33 PHE B N 1
ATOM 4551 C CA . PHE B 1 33 ? -38.719 18.312 60.281 1 14.76 33 PHE B CA 1
ATOM 4552 C C . PHE B 1 33 ? -38.031 17 59.906 1 14.76 33 PHE B C 1
ATOM 4554 O O . PHE B 1 33 ? -37.5 16.891 58.812 1 14.76 33 PHE B O 1
ATOM 4561 N N . ALA B 1 34 ? -38.844 15.602 59.625 1 14.93 34 ALA B N 1
ATOM 4562 C CA . ALA B 1 34 ? -39.312 14.539 60.5 1 14.93 34 ALA B CA 1
ATOM 4563 C C . ALA B 1 34 ? -38.656 13.211 60.156 1 14.93 34 ALA B C 1
ATOM 4565 O O . ALA B 1 34 ? -38.156 13.031 59.062 1 14.93 34 ALA B O 1
ATOM 4566 N N . LEU B 1 35 ? -39.312 11.742 60.312 1 15.67 35 LEU B N 1
ATOM 4567 C CA . LEU B 1 35 ? -39.312 10.633 61.25 1 15.67 35 LEU B CA 1
ATOM 4568 C C . LEU B 1 35 ? -38.781 9.359 60.594 1 15.67 35 LEU B C 1
ATOM 4570 O O . LEU B 1 35 ? -37.875 8.719 61.094 1 15.67 35 LEU B O 1
ATOM 4574 N N . SER B 1 36 ? -39.625 8.219 59.875 1 15.22 36 SER B N 1
ATOM 4575 C CA . SER B 1 36 ? -40.062 7.004 60.531 1 15.22 36 SER B CA 1
ATOM 4576 C C . SER B 1 36 ? -39.156 5.828 60.219 1 15.22 36 SER B C 1
ATOM 4578 O O . SER B 1 36 ? -38.469 5.832 59.188 1 15.22 36 SER B O 1
ATOM 4580 N N . ASN B 1 37 ? -39.344 4.305 60.781 1 16.58 37 ASN B N 1
ATOM 4581 C CA . ASN B 1 37 ? -38.875 3.178 61.594 1 16.58 37 ASN B CA 1
ATOM 4582 C C . ASN B 1 37 ? -38.656 1.938 60.719 1 16.58 37 ASN B C 1
ATOM 4584 O O . ASN B 1 37 ? -37.625 1.288 60.781 1 16.58 37 ASN B O 1
ATOM 4588 N N . ILE B 1 38 ? -39.688 1.125 59.938 1 16.62 38 ILE B N 1
ATOM 4589 C CA . ILE B 1 38 ? -40.125 -0.158 60.469 1 16.62 38 ILE B CA 1
ATOM 4590 C C . ILE B 1 38 ? -39.188 -1.264 60.031 1 16.62 38 ILE B C 1
ATOM 4592 O O . ILE B 1 38 ? -38.531 -1.133 59 1 16.62 38 ILE B O 1
ATOM 4596 N N . ALA B 1 39 ? -39.531 -2.814 60.219 1 16.11 39 ALA B N 1
ATOM 4597 C CA . ALA B 1 39 ? -39.219 -4.039 60.969 1 16.11 39 ALA B CA 1
ATOM 4598 C C . ALA B 1 39 ? -38.812 -5.156 60 1 16.11 39 ALA B C 1
ATOM 4600 O O . ALA B 1 39 ? -37.75 -5.777 60.188 1 16.11 39 ALA B O 1
ATOM 4601 N N . PHE B 1 40 ? -39.781 -6.09 59.25 1 16.77 40 PHE B N 1
ATOM 4602 C CA . PHE B 1 40 ? -40.094 -7.441 59.688 1 16.77 40 PHE B CA 1
ATOM 4603 C C . PHE B 1 40 ? -39.156 -8.453 59.031 1 16.77 40 PHE B C 1
ATOM 4605 O O . PHE B 1 40 ? -38.562 -8.188 58 1 16.77 40 PHE B O 1
ATOM 4612 N N . PHE B 1 41 ? -39.312 -10.039 59.25 1 16.55 41 PHE B N 1
ATOM 4613 C CA . PHE B 1 41 ? -38.812 -11.297 59.781 1 16.55 41 PHE B CA 1
ATOM 4614 C C . PHE B 1 41 ? -38.656 -12.328 58.688 1 16.55 41 PHE B C 1
ATOM 4616 O O . PHE B 1 41 ? -37.625 -12.992 58.594 1 16.55 41 PHE B O 1
ATOM 4623 N N . ILE B 1 42 ? -39.656 -12.828 57.781 1 16.36 42 ILE B N 1
ATOM 4624 C CA . ILE B 1 42 ? -40.156 -14.188 57.969 1 16.36 42 ILE B CA 1
ATOM 4625 C C . ILE B 1 42 ? -39.156 -15.18 57.375 1 16.36 42 ILE B C 1
ATOM 4627 O O . ILE B 1 42 ? -38.375 -14.828 56.469 1 16.36 42 ILE B O 1
ATOM 4631 N N . CYS B 1 43 ? -39.625 -16.562 57.156 1 15.95 43 CYS B N 1
ATOM 4632 C CA . CYS B 1 43 ? -39.562 -17.953 57.562 1 15.95 43 CYS B CA 1
ATOM 4633 C C . CYS B 1 43 ? -38.938 -18.812 56.469 1 15.95 43 CYS B C 1
ATOM 4635 O O . CYS B 1 43 ? -38.906 -18.406 55.312 1 15.95 43 CYS B O 1
ATOM 4637 N N . PHE B 1 44 ? -38.688 -20.234 56.688 1 17.3 44 PHE B N 1
ATOM 4638 C CA . PHE B 1 44 ? -37.844 -21.406 56.688 1 17.3 44 PHE B CA 1
ATOM 4639 C C . PHE B 1 44 ? -38.094 -22.297 55.469 1 17.3 44 PHE B C 1
ATOM 4641 O O . PHE B 1 44 ? -37.156 -22.75 54.812 1 17.3 44 PHE B O 1
ATOM 4648 N N . SER B 1 45 ? -39.344 -22.766 55.062 1 15.47 45 SER B N 1
ATOM 4649 C CA . SER B 1 45 ? -39.656 -24.172 55.219 1 15.47 45 SER B CA 1
ATOM 4650 C C . SER B 1 45 ? -39.125 -25 54.062 1 15.47 45 SER B C 1
ATOM 4652 O O . SER B 1 45 ? -38.844 -24.453 53 1 15.47 45 SER B O 1
ATOM 4654 N N . LYS B 1 46 ? -39.5 -26.484 53.969 1 16.45 46 LYS B N 1
ATOM 4655 C CA . LYS B 1 46 ? -39.062 -27.875 53.969 1 16.45 46 LYS B CA 1
ATOM 4656 C C . LYS B 1 46 ? -39.156 -28.469 52.562 1 16.45 46 LYS B C 1
ATOM 4658 O O . LYS B 1 46 ? -38.25 -29.203 52.156 1 16.45 46 LYS B O 1
ATOM 4663 N N . ILE B 1 47 ? -40.219 -28.375 51.594 1 16.52 47 ILE B N 1
ATOM 4664 C CA . ILE B 1 47 ? -41 -29.578 51.406 1 16.52 47 ILE B CA 1
ATOM 4665 C C . ILE B 1 47 ? -40.281 -30.5 50.406 1 16.52 47 ILE B C 1
ATOM 4667 O O . ILE B 1 47 ? -39.688 -30.016 49.438 1 16.52 47 ILE B O 1
ATOM 4671 N N . LYS B 1 48 ? -40.594 -31.984 50.406 1 16.61 48 LYS B N 1
ATOM 4672 C CA . LYS B 1 48 ? -40.125 -33.375 50.281 1 16.61 48 LYS B CA 1
ATOM 4673 C C . LYS B 1 48 ? -40.25 -33.875 48.844 1 16.61 48 LYS B C 1
ATOM 4675 O O . LYS B 1 48 ? -39.312 -34.5 48.312 1 16.61 48 LYS B O 1
ATOM 4680 N N . PHE B 1 49 ? -41.312 -33.75 47.938 1 16.14 49 PHE B N 1
ATOM 4681 C CA . PHE B 1 49 ? -42.062 -35 47.656 1 16.14 49 PHE B CA 1
ATOM 4682 C C . PHE B 1 49 ? -41.281 -35.875 46.688 1 16.14 49 PHE B C 1
ATOM 4684 O O . PHE B 1 49 ? -40.438 -35.375 45.938 1 16.14 49 PHE B O 1
ATOM 4691 N N . SER B 1 50 ? -41.906 -37.156 46.25 1 15.62 50 SER B N 1
ATOM 4692 C CA . SER B 1 50 ? -41.844 -38.625 46.125 1 15.62 50 SER B CA 1
ATOM 4693 C C . SER B 1 50 ? -41.469 -39.031 44.719 1 15.62 50 SER B C 1
ATOM 4695 O O . SER B 1 50 ? -40.469 -39.75 44.531 1 15.62 50 SER B O 1
ATOM 4697 N N . ILE B 1 51 ? -42.438 -39.625 43.781 1 16.72 51 ILE B N 1
ATOM 4698 C CA . ILE B 1 51 ? -42.719 -41.031 43.594 1 16.72 51 ILE B CA 1
ATOM 4699 C C . ILE B 1 51 ? -42 -41.562 42.344 1 16.72 51 ILE B C 1
ATOM 4701 O O . ILE B 1 51 ? -41.531 -40.781 41.531 1 16.72 51 ILE B O 1
ATOM 4705 N N . GLY B 1 52 ? -42.781 -42.406 41.375 1 16.31 52 GLY B N 1
ATOM 4706 C CA . GLY B 1 52 ? -42.938 -43.781 40.938 1 16.31 52 GLY B CA 1
ATOM 4707 C C . GLY B 1 52 ? -42.281 -44.031 39.594 1 16.31 52 GLY B C 1
ATOM 4708 O O . GLY B 1 52 ? -41.938 -43.094 38.844 1 16.31 52 GLY B O 1
ATOM 4709 N N . GLY B 1 53 ? -42.188 -45.438 39.031 1 17 53 GLY B N 1
ATOM 4710 C CA . GLY B 1 53 ? -41.469 -46.562 38.469 1 17 53 GLY B CA 1
ATOM 4711 C C . GLY B 1 53 ? -41.594 -46.625 36.969 1 17 53 GLY B C 1
ATOM 4712 O O . GLY B 1 53 ? -40.656 -47.125 36.281 1 17 53 GLY B O 1
ATOM 4713 N N . SER B 1 54 ? -42.781 -46.344 36.25 1 16.34 54 SER B N 1
ATOM 4714 C CA . SER B 1 54 ? -43.344 -47.438 35.438 1 16.34 54 SER B CA 1
ATOM 4715 C C . SER B 1 54 ? -42.594 -47.562 34.125 1 16.34 54 SER B C 1
ATOM 4717 O O . SER B 1 54 ? -42 -46.594 33.656 1 16.34 54 SER B O 1
ATOM 4719 N N . GLU B 1 55 ? -42.812 -48.812 33.312 1 17.88 55 GLU B N 1
ATOM 4720 C CA . GLU B 1 55 ? -42.344 -49.938 32.531 1 17.88 55 GLU B CA 1
ATOM 4721 C C . GLU B 1 55 ? -42.469 -49.688 31.031 1 17.88 55 GLU B C 1
ATOM 4723 O O . GLU B 1 55 ? -41.969 -50.438 30.203 1 17.88 55 GLU B O 1
ATOM 4728 N N . ILE B 1 56 ? -42.969 -48.5 30.484 1 17.05 56 ILE B N 1
ATOM 4729 C CA . ILE B 1 56 ? -43.781 -48.844 29.328 1 17.05 56 ILE B CA 1
ATOM 4730 C C . ILE B 1 56 ? -42.906 -49.438 28.234 1 17.05 56 ILE B C 1
ATOM 4732 O O . ILE B 1 56 ? -41.781 -48.969 28 1 17.05 56 ILE B O 1
ATOM 4736 N N . VAL B 1 57 ? -43.562 -50.438 27.438 1 17.25 57 VAL B N 1
ATOM 4737 C CA . VAL B 1 57 ? -43.562 -51.594 26.531 1 17.25 57 VAL B CA 1
ATOM 4738 C C . VAL B 1 57 ? -43.125 -51.125 25.141 1 17.25 57 VAL B C 1
ATOM 4740 O O . VAL B 1 57 ? -43.625 -50.125 24.641 1 17.25 57 VAL B O 1
ATOM 4743 N N . ARG B 1 58 ? -42.031 -51.75 24.547 1 17.31 58 ARG B N 1
ATOM 4744 C CA . ARG B 1 58 ? -41.094 -51.594 23.453 1 17.31 58 ARG B CA 1
ATOM 4745 C C . ARG B 1 58 ? -41.719 -51.969 22.125 1 17.31 58 ARG B C 1
ATOM 4747 O O . ARG B 1 58 ? -41.031 -52.281 21.156 1 17.31 58 ARG B O 1
ATOM 4754 N N . PRO B 1 59 ? -43.125 -51.406 21.938 1 16.95 59 PRO B N 1
ATOM 4755 C CA . PRO B 1 59 ? -43.688 -52.281 20.906 1 16.95 59 PRO B CA 1
ATOM 4756 C C . PRO B 1 59 ? -42.844 -52.281 19.625 1 16.95 59 PRO B C 1
ATOM 4758 O O . PRO B 1 59 ? -42.125 -51.312 19.328 1 16.95 59 PRO B O 1
ATOM 4761 N N . GLU B 1 60 ? -42.75 -53.531 18.938 1 18.58 60 GLU B N 1
ATOM 4762 C CA . GLU B 1 60 ? -42 -54.312 17.953 1 18.58 60 GLU B CA 1
ATOM 4763 C C . GLU B 1 60 ? -42.375 -53.875 16.531 1 18.58 60 GLU B C 1
ATOM 4765 O O . GLU B 1 60 ? -41.812 -54.406 15.562 1 18.58 60 GLU B O 1
ATOM 4770 N N . VAL B 1 61 ? -42.812 -52.562 16.234 1 18.17 61 VAL B N 1
ATOM 4771 C CA . VAL B 1 61 ? -43.562 -52.562 14.992 1 18.17 61 VAL B CA 1
ATOM 4772 C C . VAL B 1 61 ? -42.688 -53.062 13.844 1 18.17 61 VAL B C 1
ATOM 4774 O O . VAL B 1 61 ? -41.562 -52.594 13.656 1 18.17 61 VAL B O 1
ATOM 4777 N N . ILE B 1 62 ? -43.094 -54.188 13.141 1 18.25 62 ILE B N 1
ATOM 4778 C CA . ILE B 1 62 ? -42.719 -55.219 12.188 1 18.25 62 ILE B CA 1
ATOM 4779 C C . ILE B 1 62 ? -42.656 -54.625 10.773 1 18.25 62 ILE B C 1
ATOM 4781 O O . ILE B 1 62 ? -42.188 -55.281 9.844 1 18.25 62 ILE B O 1
ATOM 4785 N N . VAL B 1 63 ? -42.719 -53.312 10.484 1 18.83 63 VAL B N 1
ATOM 4786 C CA . VAL B 1 63 ? -43.344 -53.094 9.188 1 18.83 63 VAL B CA 1
ATOM 4787 C C . VAL B 1 63 ? -42.5 -53.719 8.086 1 18.83 63 VAL B C 1
ATOM 4789 O O . VAL B 1 63 ? -41.281 -53.625 8.094 1 18.83 63 VAL B O 1
ATOM 4792 N N . SER B 1 64 ? -43.156 -54.656 7.309 1 17.77 64 SER B N 1
ATOM 4793 C CA . SER B 1 64 ? -42.906 -55.625 6.246 1 17.77 64 SER B CA 1
ATOM 4794 C C . SER B 1 64 ? -42.406 -54.969 4.98 1 17.77 64 SER B C 1
ATOM 4796 O O . SER B 1 64 ? -43.031 -54.031 4.469 1 17.77 64 SER B O 1
ATOM 4798 N N . VAL B 1 65 ? -41.094 -54.906 4.777 1 19.11 65 VAL B N 1
ATOM 4799 C CA . VAL B 1 65 ? -40.281 -54.281 3.738 1 19.11 65 VAL B CA 1
ATOM 4800 C C . VAL B 1 65 ? -40.531 -54.969 2.402 1 19.11 65 VAL B C 1
ATOM 4802 O O . VAL B 1 65 ? -40.156 -56.125 2.221 1 19.11 65 VAL B O 1
ATOM 4805 N N . PRO B 1 66 ? -41.906 -54.812 1.958 1 18.7 66 PRO B N 1
ATOM 4806 C CA . PRO B 1 66 ? -42.062 -55.719 0.804 1 18.7 66 PRO B CA 1
ATOM 4807 C C . PRO B 1 66 ? -41 -55.5 -0.263 1 18.7 66 PRO B C 1
ATOM 4809 O O . PRO B 1 66 ? -40.438 -54.406 -0.369 1 18.7 66 PRO B O 1
ATOM 4812 N N . THR B 1 67 ? -40.438 -56.594 -0.78 1 19.09 67 THR B N 1
ATOM 4813 C CA . THR B 1 67 ? -39.312 -57 -1.627 1 19.09 67 THR B CA 1
ATOM 4814 C C . THR B 1 67 ? -39.594 -56.656 -3.088 1 19.09 67 THR B C 1
ATOM 4816 O O . THR B 1 67 ? -38.781 -56.969 -3.969 1 19.09 67 THR B O 1
ATOM 4819 N N . GLU B 1 68 ? -40.562 -55.656 -3.395 1 19.36 68 GLU B N 1
ATOM 4820 C CA . GLU B 1 68 ? -41.031 -55.875 -4.762 1 19.36 68 GLU B CA 1
ATOM 4821 C C . GLU B 1 68 ? -39.875 -55.812 -5.75 1 19.36 68 GLU B C 1
ATOM 4823 O O . GLU B 1 68 ? -38.906 -55.062 -5.539 1 19.36 68 GLU B O 1
ATOM 4828 N N . THR B 1 69 ? -39.875 -56.719 -6.789 1 20 69 THR B N 1
ATOM 4829 C CA . THR B 1 69 ? -39.094 -57.406 -7.812 1 20 69 THR B CA 1
ATOM 4830 C C . THR B 1 69 ? -38.875 -56.5 -9.023 1 20 69 THR B C 1
ATOM 4832 O O . THR B 1 69 ? -38.156 -56.875 -9.961 1 20 69 THR B O 1
ATOM 4835 N N . SER B 1 70 ? -39.312 -55.188 -9.062 1 19.12 70 SER B N 1
ATOM 4836 C CA . SER B 1 70 ? -39.656 -54.812 -10.43 1 19.12 70 SER B CA 1
ATOM 4837 C C . SER B 1 70 ? -38.406 -54.875 -11.336 1 19.12 70 SER B C 1
ATOM 4839 O O . SER B 1 70 ? -37.281 -54.688 -10.883 1 19.12 70 SER B O 1
ATOM 4841 N N . THR B 1 71 ? -38.688 -55.406 -12.617 1 21.02 71 THR B N 1
ATOM 4842 C CA . THR B 1 71 ? -38.062 -55.844 -13.859 1 21.02 71 THR B CA 1
ATOM 4843 C C . THR B 1 71 ? -37.344 -54.719 -14.562 1 21.02 71 THR B C 1
ATOM 4845 O O . THR B 1 71 ? -37.938 -53.656 -14.82 1 21.02 71 THR B O 1
ATOM 4848 N N . THR B 1 72 ? -36 -54.656 -14.461 1 19.72 72 THR B N 1
ATOM 4849 C CA . THR B 1 72 ? -34.969 -53.719 -14.898 1 19.72 72 THR B CA 1
ATOM 4850 C C . THR B 1 72 ? -34.875 -53.688 -16.422 1 19.72 72 THR B C 1
ATOM 4852 O O . THR B 1 72 ? -34.344 -54.625 -17.031 1 19.72 72 THR B O 1
ATOM 4855 N N . THR B 1 73 ? -36.125 -53.531 -17.109 1 20.67 73 THR B N 1
ATOM 4856 C CA . THR B 1 73 ? -35.875 -53.656 -18.547 1 20.67 73 THR B CA 1
ATOM 4857 C C . THR B 1 73 ? -34.812 -52.656 -19 1 20.67 73 THR B C 1
ATOM 4859 O O . THR B 1 73 ? -34.812 -51.5 -18.594 1 20.67 73 THR B O 1
ATOM 4862 N N . SER B 1 74 ? -33.688 -53.219 -19.578 1 19.84 74 SER B N 1
ATOM 4863 C CA . SER B 1 74 ? -32.375 -52.75 -20.062 1 19.84 74 SER B CA 1
ATOM 4864 C C . SER B 1 74 ? -32.531 -51.844 -21.266 1 19.84 74 SER B C 1
ATOM 4866 O O . SER B 1 74 ? -31.531 -51.469 -21.891 1 19.84 74 SER B O 1
ATOM 4868 N N . THR B 1 75 ? -33.719 -51.094 -21.391 1 20.64 75 THR B N 1
ATOM 4869 C CA . THR B 1 75 ? -33.781 -50.531 -22.75 1 20.64 75 THR B CA 1
ATOM 4870 C C . THR B 1 75 ? -32.531 -49.688 -23.031 1 20.64 75 THR B C 1
ATOM 4872 O O . THR B 1 75 ? -32.156 -48.844 -22.219 1 20.64 75 THR B O 1
ATOM 4875 N N . SER B 1 76 ? -31.688 -50.125 -24 1 20.7 76 SER B N 1
ATOM 4876 C CA . SER B 1 76 ? -30.453 -49.688 -24.641 1 20.7 76 SER B CA 1
ATOM 4877 C C . SER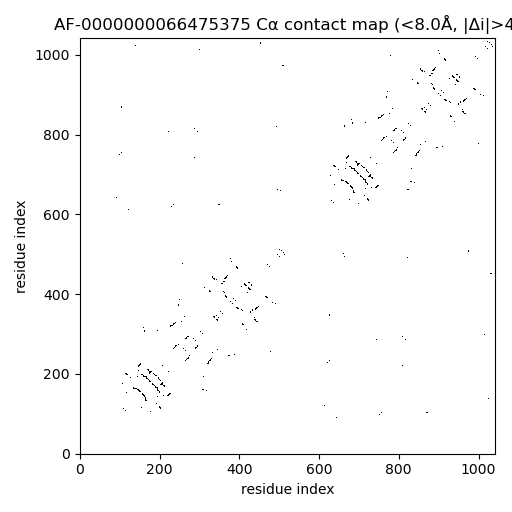 B 1 76 ? -30.609 -48.312 -25.266 1 20.7 76 SER B C 1
ATOM 4879 O O . SER B 1 76 ? -29.719 -47.844 -25.984 1 20.7 76 SER B O 1
ATOM 4881 N N . LEU B 1 77 ? -31.297 -47.312 -24.547 1 19.77 77 LEU B N 1
ATOM 4882 C CA . LEU B 1 77 ? -31.516 -46.125 -25.359 1 19.77 77 LEU B CA 1
ATOM 4883 C C . LEU B 1 77 ? -30.188 -45.531 -25.844 1 19.77 77 LEU B C 1
ATOM 4885 O O . LEU B 1 77 ? -29.297 -45.281 -25.031 1 19.77 77 LEU B O 1
ATOM 4889 N N . SER B 1 78 ? -29.859 -45.844 -27.078 1 21.23 78 SER B N 1
ATOM 4890 C CA . SER B 1 78 ? -28.797 -45.344 -27.938 1 21.23 78 SER B CA 1
ATOM 4891 C C . SER B 1 78 ? -28.812 -43.812 -28.016 1 21.23 78 SER B C 1
ATOM 4893 O O . SER B 1 78 ? -28.641 -43.25 -29.078 1 21.23 78 SER B O 1
ATOM 4895 N N . SER B 1 79 ? -29.031 -43.094 -26.859 1 19.31 79 SER B N 1
ATOM 4896 C CA . SER B 1 79 ? -29.203 -41.688 -27.078 1 19.31 79 SER B CA 1
ATOM 4897 C C . SER B 1 79 ? -27.984 -41.062 -27.766 1 19.31 79 SER B C 1
ATOM 4899 O O . SER B 1 79 ? -26.859 -41.188 -27.266 1 19.31 79 SER B O 1
ATOM 4901 N N . THR B 1 80 ? -27.984 -41.062 -29.094 1 21.64 80 THR B N 1
ATOM 4902 C CA . THR B 1 80 ? -27.125 -40.344 -30.031 1 21.64 80 THR B CA 1
ATOM 4903 C C . THR B 1 80 ? -27 -38.875 -29.609 1 21.64 80 THR B C 1
ATOM 4905 O O . THR B 1 80 ? -27.953 -38.094 -29.75 1 21.64 80 THR B O 1
ATOM 4908 N N . SER B 1 81 ? -26.516 -38.594 -28.406 1 20.16 81 SER B N 1
ATOM 4909 C CA . SER B 1 81 ? -26.375 -37.156 -28.094 1 20.16 81 SER B CA 1
ATOM 4910 C C . SER B 1 81 ? -25.547 -36.438 -29.156 1 20.16 81 SER B C 1
ATOM 4912 O O . SER B 1 81 ? -24.375 -36.75 -29.359 1 20.16 81 SER B O 1
ATOM 4914 N N . GLN B 1 82 ? -26.188 -36.125 -30.281 1 21.41 82 GLN B N 1
ATOM 4915 C CA . GLN B 1 82 ? -25.656 -35.188 -31.266 1 21.41 82 GLN B CA 1
ATOM 4916 C C . GLN B 1 82 ? -25.094 -33.938 -30.578 1 21.41 82 GLN B C 1
ATOM 4918 O O . GLN B 1 82 ? -25.797 -33.219 -29.859 1 21.41 82 GLN B O 1
ATOM 4923 N N . PHE B 1 83 ? -23.828 -34 -30.234 1 22.14 83 PHE B N 1
ATOM 4924 C CA . PHE B 1 83 ? -23.094 -32.812 -29.828 1 22.14 83 PHE B CA 1
ATOM 4925 C C . PHE B 1 83 ? -23.281 -31.688 -30.828 1 22.14 83 PHE B C 1
ATOM 4927 O O . PHE B 1 83 ? -22.906 -31.812 -31.984 1 22.14 83 PHE B O 1
ATOM 4934 N N . ILE B 1 84 ? -24.5 -31.078 -30.812 1 24.19 84 ILE B N 1
ATOM 4935 C CA . ILE B 1 84 ? -24.672 -29.859 -31.594 1 24.19 84 ILE B CA 1
ATOM 4936 C C . ILE B 1 84 ? -23.484 -28.922 -31.328 1 24.19 84 ILE B C 1
ATOM 4938 O O . ILE B 1 84 ? -23.219 -28.547 -30.188 1 24.19 84 ILE B O 1
ATOM 4942 N N . SER B 1 85 ? -22.547 -29.016 -32.219 1 24.22 85 SER B N 1
ATOM 4943 C CA . SER B 1 85 ? -21.484 -28.031 -32.344 1 24.22 85 SER B CA 1
ATOM 4944 C C . SER B 1 85 ? -22.047 -26.609 -32.375 1 24.22 85 SER B C 1
ATOM 4946 O O . SER B 1 85 ? -22.703 -26.219 -33.344 1 24.22 85 SER B O 1
ATOM 4948 N N . SER B 1 86 ? -22.844 -26.234 -31.344 1 26.09 86 SER B N 1
ATOM 4949 C CA . SER B 1 86 ? -23.312 -24.844 -31.359 1 26.09 86 SER B CA 1
ATOM 4950 C C . SER B 1 86 ? -22.203 -23.891 -31.75 1 26.09 86 SER B C 1
ATOM 4952 O O . SER B 1 86 ? -21.234 -23.703 -31.016 1 26.09 86 SER B O 1
ATOM 4954 N N . THR B 1 87 ? -21.953 -23.703 -33.031 1 27.53 87 THR B N 1
ATOM 4955 C CA . THR B 1 87 ? -21.047 -22.906 -33.875 1 27.53 87 THR B CA 1
ATOM 4956 C C . THR B 1 87 ? -21 -21.469 -33.375 1 27.53 87 THR B C 1
ATOM 4958 O O . THR B 1 87 ? -19.922 -20.875 -33.281 1 27.53 87 THR B O 1
ATOM 4961 N N . ASN B 1 88 ? -22.156 -20.703 -33.688 1 27.73 88 ASN B N 1
ATOM 4962 C CA . ASN B 1 88 ? -21.984 -19.312 -34.125 1 27.73 88 ASN B CA 1
ATOM 4963 C C . ASN B 1 88 ? -21.719 -18.391 -32.938 1 27.73 88 ASN B C 1
ATOM 4965 O O . ASN B 1 88 ? -22.641 -17.766 -32.406 1 27.73 88 ASN B O 1
ATOM 4969 N N . ALA B 1 89 ? -21.031 -18.797 -32 1 32.19 89 ALA B N 1
ATOM 4970 C CA . ALA B 1 89 ? -20.844 -17.734 -31.031 1 32.19 89 ALA B CA 1
ATOM 4971 C C . ALA B 1 89 ? -20.328 -16.453 -31.703 1 32.19 89 ALA B C 1
ATOM 4973 O O . ALA B 1 89 ? -19.422 -16.516 -32.531 1 32.19 89 ALA B O 1
ATOM 4974 N N . PRO B 1 90 ? -21.234 -15.391 -31.844 1 32.12 90 PRO B N 1
ATOM 4975 C CA . PRO B 1 90 ? -20.688 -14.188 -32.469 1 32.12 90 PRO B CA 1
ATOM 4976 C C . PRO B 1 90 ? -19.25 -13.906 -32.031 1 32.12 90 PRO B C 1
ATOM 4978 O O . PRO B 1 90 ? -18.844 -14.305 -30.938 1 32.12 90 PRO B O 1
ATOM 4981 N N . ALA B 1 91 ? -18.406 -13.68 -33 1 33.91 91 ALA B N 1
ATOM 4982 C CA . ALA B 1 91 ? -17 -13.289 -32.844 1 33.91 91 ALA B CA 1
ATOM 4983 C C . ALA B 1 91 ? -16.859 -12.297 -31.688 1 33.91 91 ALA B C 1
ATOM 4985 O O . ALA B 1 91 ? -17.484 -11.234 -31.688 1 33.91 91 ALA B O 1
ATOM 4986 N N . LEU B 1 92 ? -16.594 -12.719 -30.516 1 39.41 92 LEU B N 1
ATOM 4987 C CA . LEU B 1 92 ? -16.156 -11.844 -29.438 1 39.41 92 LEU B CA 1
ATOM 4988 C C . LEU B 1 92 ? -15.336 -10.68 -29.984 1 39.41 92 LEU B C 1
ATOM 4990 O O . LEU B 1 92 ? -14.391 -10.883 -30.75 1 39.41 92 LEU B O 1
ATOM 4994 N N . ARG B 1 93 ? -15.93 -9.586 -30.328 1 37.31 93 ARG B N 1
ATOM 4995 C CA . ARG B 1 93 ? -15.07 -8.461 -30.688 1 37.31 93 ARG B CA 1
ATOM 4996 C C . ARG B 1 93 ? -13.773 -8.477 -29.891 1 37.31 93 ARG B C 1
ATOM 4998 O O . ARG B 1 93 ? -13.805 -8.398 -28.656 1 37.31 93 ARG B O 1
ATOM 5005 N N . SER B 1 94 ? -12.734 -9.078 -30.438 1 40.09 94 SER B N 1
ATOM 5006 C CA . SER B 1 94 ? -11.406 -9.07 -29.828 1 40.09 94 SER B CA 1
ATOM 5007 C C . SER B 1 94 ? -11.016 -7.668 -29.375 1 40.09 94 SER B C 1
ATOM 5009 O O . SER B 1 94 ? -11.047 -6.723 -30.172 1 40.09 94 SER B O 1
ATOM 5011 N N . PRO B 1 95 ? -11.289 -7.246 -28.203 1 44.69 95 PRO B N 1
ATOM 5012 C CA . PRO B 1 95 ? -10.734 -5.941 -27.828 1 44.69 95 PRO B CA 1
ATOM 5013 C C . PRO B 1 95 ? -9.414 -5.645 -28.531 1 44.69 95 PRO B C 1
ATOM 5015 O O . PRO B 1 95 ? -8.688 -6.566 -28.906 1 44.69 95 PRO B O 1
ATOM 5018 N N . GLU B 1 96 ? -9.273 -4.512 -29.125 1 46.84 96 GLU B N 1
ATOM 5019 C CA . GLU B 1 96 ? -7.996 -4.039 -29.641 1 46.84 96 GLU B CA 1
ATOM 5020 C C . GLU B 1 96 ? -6.828 -4.613 -28.844 1 46.84 96 GLU B C 1
ATOM 5022 O O . GLU B 1 96 ? -6.84 -4.586 -27.609 1 46.84 96 GLU B O 1
ATOM 5027 N N . ASN B 1 97 ? -6.121 -5.562 -29.391 1 55.28 97 ASN B N 1
ATOM 5028 C CA . ASN B 1 97 ? -4.953 -6.301 -28.922 1 55.28 97 ASN B CA 1
ATOM 5029 C C . ASN B 1 97 ? -3.992 -5.402 -28.156 1 55.28 97 ASN B C 1
ATOM 5031 O O . ASN B 1 97 ? -3.328 -4.547 -28.734 1 55.28 97 ASN B O 1
ATOM 5035 N N . LYS B 1 98 ? -4.371 -5.066 -26.969 1 65.56 98 LYS B N 1
ATOM 5036 C CA . LYS B 1 98 ? -3.328 -4.387 -26.219 1 65.56 98 LYS B CA 1
ATOM 5037 C C . LYS B 1 98 ? -1.963 -5.023 -26.469 1 65.56 98 LYS B C 1
ATOM 5039 O O . LYS B 1 98 ? -1.859 -6.238 -26.625 1 65.56 98 LYS B O 1
ATOM 5044 N N . ILE B 1 99 ? -1.12 -4.195 -26.844 1 72.81 99 ILE B N 1
ATOM 5045 C CA . ILE B 1 99 ? 0.249 -4.613 -27.125 1 72.81 99 ILE B CA 1
ATOM 5046 C C . ILE B 1 99 ? 0.977 -4.914 -25.812 1 72.81 99 ILE B C 1
ATOM 5048 O O . ILE B 1 99 ? 1.302 -4 -25.047 1 72.81 99 ILE B O 1
ATOM 5052 N N . PHE B 1 100 ? 0.994 -6.164 -25.5 1 78.56 100 PHE B N 1
ATOM 5053 C CA . PHE B 1 100 ? 1.786 -6.645 -24.375 1 78.56 100 PHE B CA 1
ATOM 5054 C C . PHE B 1 100 ? 3.27 -6.656 -24.734 1 78.56 100 PHE B C 1
ATOM 5056 O O . PHE B 1 100 ? 3.637 -6.637 -25.906 1 78.56 100 PHE B O 1
ATOM 5063 N N . PRO B 1 101 ? 4.145 -6.613 -23.625 1 77.75 101 PRO B N 1
ATOM 5064 C CA . PRO B 1 101 ? 5.543 -6.922 -23.938 1 77.75 101 PRO B CA 1
ATOM 5065 C C . PRO B 1 101 ? 5.703 -8.211 -24.734 1 77.75 101 PRO B C 1
ATOM 5067 O O . PRO B 1 101 ? 5.016 -9.203 -24.453 1 77.75 101 PRO B O 1
ATOM 5070 N N . GLN B 1 102 ? 6.531 -8.125 -25.688 1 78.12 102 GLN B N 1
ATOM 5071 C CA . GLN B 1 102 ? 6.641 -9.203 -26.672 1 78.12 102 GLN B CA 1
ATOM 5072 C C . GLN B 1 102 ? 7.262 -10.453 -26.047 1 78.12 102 GLN B C 1
ATOM 5074 O O . GLN B 1 102 ? 6.91 -11.578 -26.406 1 78.12 102 GLN B O 1
ATOM 5079 N N . ASN B 1 103 ? 8.195 -10.117 -25.203 1 80.75 103 ASN B N 1
ATOM 5080 C CA . ASN B 1 103 ? 8.891 -11.203 -24.531 1 80.75 103 ASN B CA 1
ATOM 5081 C C . ASN B 1 103 ? 9.391 -10.781 -23.156 1 80.75 103 ASN B C 1
ATOM 5083 O O . ASN B 1 103 ? 9.148 -9.648 -22.719 1 80.75 103 ASN B O 1
ATOM 5087 N N . SER B 1 104 ? 10.055 -11.656 -22.516 1 83.88 104 SER B N 1
ATOM 5088 C CA . SER B 1 104 ? 10.453 -11.453 -21.125 1 83.88 104 SER B CA 1
ATOM 5089 C C . SER B 1 104 ? 11.625 -10.484 -21.031 1 83.88 104 SER B C 1
ATOM 5091 O O . SER B 1 104 ? 11.938 -9.992 -19.953 1 83.88 104 SER B O 1
ATOM 5093 N N . THR B 1 105 ? 12.25 -10.148 -22.109 1 85.81 105 THR B N 1
ATOM 5094 C CA . THR B 1 105 ? 13.43 -9.289 -22.047 1 85.81 105 THR B CA 1
ATOM 5095 C C . THR B 1 105 ? 13.094 -7.879 -22.531 1 85.81 105 THR B C 1
ATOM 5097 O O . THR B 1 105 ? 13.875 -6.949 -22.328 1 85.81 105 THR B O 1
ATOM 5100 N N . ASN B 1 106 ? 11.953 -7.828 -23.094 1 86.06 106 ASN B N 1
ATOM 5101 C CA . ASN B 1 106 ? 11.539 -6.547 -23.656 1 86.06 106 ASN B CA 1
ATOM 5102 C C . ASN B 1 106 ? 11.094 -5.574 -22.578 1 86.06 106 ASN B C 1
ATOM 5104 O O . ASN B 1 106 ? 10.281 -5.922 -21.719 1 86.06 106 ASN B O 1
ATOM 5108 N N . CYS B 1 107 ? 11.672 -4.41 -22.625 1 88.69 107 CYS B N 1
ATOM 5109 C CA . CYS B 1 107 ? 11.281 -3.303 -21.75 1 88.69 107 CYS B CA 1
ATOM 5110 C C . CYS B 1 107 ? 10.969 -2.055 -22.562 1 88.69 107 CYS B C 1
ATOM 5112 O O . CYS B 1 107 ? 11.797 -1.15 -22.672 1 88.69 107 CYS B O 1
ATOM 5114 N N . PRO B 1 108 ? 9.812 -2.037 -23.062 1 84 108 PRO B N 1
ATOM 5115 C CA . PRO B 1 108 ? 9.508 -0.869 -23.891 1 84 108 PRO B CA 1
ATOM 5116 C C . PRO B 1 108 ? 9.422 0.423 -23.078 1 84 108 PRO B C 1
ATOM 5118 O O . PRO B 1 108 ? 8.992 0.403 -21.922 1 84 108 PRO B O 1
ATOM 5121 N N . TYR B 1 109 ? 9.82 1.495 -23.812 1 88.75 109 TYR B N 1
ATOM 5122 C CA . TYR B 1 109 ? 9.688 2.799 -23.172 1 88.75 109 TYR B CA 1
ATOM 5123 C C . TYR B 1 109 ? 8.227 3.215 -23.078 1 88.75 109 TYR B C 1
ATOM 5125 O O . TYR B 1 109 ? 7.43 2.926 -23.984 1 88.75 109 TYR B O 1
ATOM 5133 N N . GLU B 1 110 ? 7.934 3.777 -21.969 1 88.44 110 GLU B N 1
ATOM 5134 C CA . GLU B 1 110 ? 6.645 4.438 -21.797 1 88.44 110 GLU B CA 1
ATOM 5135 C C . GLU B 1 110 ? 6.738 5.926 -22.109 1 88.44 110 GLU B C 1
ATOM 5137 O O . GLU B 1 110 ? 7.832 6.461 -22.297 1 88.44 110 GLU B O 1
ATOM 5142 N N . GLU B 1 111 ? 5.684 6.52 -22.219 1 87.5 111 GLU B N 1
ATOM 5143 C CA . GLU B 1 111 ? 5.648 7.934 -22.578 1 87.5 111 GLU B CA 1
ATOM 5144 C C . GLU B 1 111 ? 6.438 8.773 -21.578 1 87.5 111 GLU B C 1
ATOM 5146 O O . GLU B 1 111 ? 7.129 9.719 -21.969 1 87.5 111 GLU B O 1
ATOM 5151 N N . TRP B 1 112 ? 6.395 8.375 -20.297 1 92.12 112 TRP B N 1
ATOM 5152 C CA . TRP B 1 112 ? 6.938 9.227 -19.25 1 92.12 112 TRP B CA 1
ATOM 5153 C C . TRP B 1 112 ? 8.43 8.977 -19.062 1 92.12 112 TRP B C 1
ATOM 5155 O O . TRP B 1 112 ? 9.133 9.789 -18.438 1 92.12 112 TRP B O 1
ATOM 5165 N N . ASN B 1 113 ? 8.992 7.918 -19.562 1 95.19 113 ASN B N 1
ATOM 5166 C CA . ASN B 1 113 ? 10.391 7.602 -19.266 1 95.19 113 ASN B CA 1
ATOM 5167 C C . ASN B 1 113 ? 11.234 7.547 -20.531 1 95.19 113 ASN B C 1
ATOM 5169 O O . ASN B 1 113 ? 12.141 6.723 -20.641 1 95.19 113 ASN B O 1
ATOM 5173 N N . GLN B 1 114 ? 11.023 8.461 -21.5 1 95.5 114 GLN B N 1
ATOM 5174 C CA . GLN B 1 114 ? 11.734 8.484 -22.781 1 95.5 114 GLN B CA 1
ATOM 5175 C C . GLN B 1 114 ? 12.719 9.641 -22.844 1 95.5 114 GLN B C 1
ATOM 5177 O O . GLN B 1 114 ? 13.516 9.742 -23.781 1 95.5 114 GLN B O 1
ATOM 5182 N N . VAL B 1 115 ? 12.711 10.5 -21.953 1 97.06 115 VAL B N 1
ATOM 5183 C CA . VAL B 1 115 ? 13.43 11.766 -22.031 1 97.06 115 VAL B CA 1
ATOM 5184 C C . VAL B 1 115 ? 14.758 11.656 -21.281 1 97.06 115 VAL B C 1
ATOM 5186 O O . VAL B 1 115 ? 14.82 11.062 -20.188 1 97.06 115 VAL B O 1
ATOM 5189 N N . ARG B 1 116 ? 15.781 12.188 -21.875 1 97.69 116 ARG B N 1
ATOM 5190 C CA . ARG B 1 116 ? 17.078 12.375 -21.219 1 97.69 116 ARG B CA 1
ATOM 5191 C C . ARG B 1 116 ? 17.297 13.836 -20.844 1 97.69 116 ARG B C 1
ATOM 5193 O O . ARG B 1 116 ? 17 14.734 -21.625 1 97.69 116 ARG B O 1
ATOM 5200 N N . THR B 1 117 ? 17.672 14.039 -19.625 1 97.88 117 THR B N 1
ATOM 5201 C CA . THR B 1 117 ? 18.156 15.352 -19.188 1 97.88 117 THR B CA 1
ATOM 5202 C C . THR B 1 117 ? 19.562 15.25 -18.625 1 97.88 117 THR B C 1
ATOM 5204 O O . THR B 1 117 ? 19.969 14.188 -18.141 1 97.88 117 THR B O 1
ATOM 5207 N N . ASP B 1 118 ? 20.344 16.359 -18.703 1 96.94 118 ASP B N 1
ATOM 5208 C CA . ASP B 1 118 ? 21.719 16.344 -18.219 1 96.94 118 ASP B CA 1
ATOM 5209 C C . ASP B 1 118 ? 22 17.531 -17.297 1 96.94 118 ASP B C 1
ATOM 5211 O O . ASP B 1 118 ? 23.141 17.781 -16.938 1 96.94 118 ASP B O 1
ATOM 5215 N N . PHE B 1 119 ? 20.953 18.203 -16.953 1 95.56 119 PHE B N 1
ATOM 5216 C CA . PHE B 1 119 ? 21.094 19.344 -16.047 1 95.56 119 PHE B CA 1
ATOM 5217 C C . PHE B 1 119 ? 19.953 19.359 -15.031 1 95.56 119 PHE B C 1
ATOM 5219 O O . PHE B 1 119 ? 18.844 18.922 -15.312 1 95.56 119 PHE B O 1
ATOM 5226 N N . ILE B 1 120 ? 20.25 19.859 -13.82 1 96.62 120 ILE B N 1
ATOM 5227 C CA . ILE B 1 120 ? 19.266 20 -12.75 1 96.62 120 ILE B CA 1
ATOM 5228 C C . ILE B 1 120 ? 18.875 21.484 -12.602 1 96.62 120 ILE B C 1
ATOM 5230 O O . ILE B 1 120 ? 19.75 22.344 -12.461 1 96.62 120 ILE B O 1
ATOM 5234 N N . PRO B 1 121 ? 17.625 21.734 -12.617 1 95.5 121 PRO B N 1
ATOM 5235 C CA . PRO B 1 121 ? 17.203 23.109 -12.383 1 95.5 121 PRO B CA 1
ATOM 5236 C C . PRO B 1 121 ? 17.641 23.641 -11.016 1 95.5 121 PRO B C 1
ATOM 5238 O O . PRO B 1 121 ? 17.719 22.875 -10.055 1 95.5 121 PRO B O 1
ATOM 5241 N N . ASN B 1 122 ? 17.938 25 -10.898 1 94.38 122 ASN B N 1
ATOM 5242 C CA . ASN B 1 122 ? 18.25 25.719 -9.656 1 94.38 122 ASN B CA 1
ATOM 5243 C C . ASN B 1 122 ? 19.516 25.172 -9 1 94.38 122 ASN B C 1
ATOM 5245 O O . ASN B 1 122 ? 19.625 25.172 -7.77 1 94.38 122 ASN B O 1
ATOM 5249 N N . THR B 1 123 ? 20.406 24.672 -9.742 1 93.5 123 THR B N 1
ATOM 5250 C CA . THR B 1 123 ? 21.609 24.031 -9.227 1 93.5 123 THR B CA 1
ATOM 5251 C C . THR B 1 123 ? 22.391 25 -8.336 1 93.5 123 THR B C 1
ATOM 5253 O O . THR B 1 123 ? 22.844 24.625 -7.254 1 93.5 123 THR B O 1
ATOM 5256 N N . ASP B 1 124 ? 22.594 26.266 -8.766 1 93.19 124 ASP B N 1
ATOM 5257 C CA . ASP B 1 124 ? 23.344 27.25 -7.996 1 93.19 124 ASP B CA 1
ATOM 5258 C C . ASP B 1 124 ? 22.672 27.547 -6.664 1 93.19 124 ASP B C 1
ATOM 5260 O O . ASP B 1 124 ? 23.328 27.625 -5.625 1 93.19 124 ASP B O 1
ATOM 5264 N N . LEU B 1 125 ? 21.406 27.688 -6.758 1 94.25 125 LEU B N 1
ATOM 5265 C CA . LEU B 1 125 ? 20.625 27.938 -5.543 1 94.25 125 LEU B CA 1
ATOM 5266 C C . LEU B 1 125 ? 20.734 26.766 -4.582 1 94.25 125 LEU B C 1
ATOM 5268 O O . LEU B 1 125 ? 20.891 26.953 -3.373 1 94.25 125 LEU B O 1
ATOM 5272 N N . HIS B 1 126 ? 20.609 25.578 -5.109 1 94.25 126 HIS B N 1
ATOM 5273 C CA . HIS B 1 126 ? 20.719 24.375 -4.301 1 94.25 126 HIS B CA 1
ATOM 5274 C C . HIS B 1 126 ? 22.094 24.281 -3.633 1 94.25 126 HIS B C 1
ATOM 5276 O O . HIS B 1 126 ? 22.188 23.906 -2.465 1 94.25 126 HIS B O 1
ATOM 5282 N N . LYS B 1 127 ? 23.062 24.625 -4.336 1 91.12 127 LYS B N 1
ATOM 5283 C CA . LYS B 1 127 ? 24.422 24.625 -3.787 1 91.12 127 LYS B CA 1
ATOM 5284 C C . LYS B 1 127 ? 24.547 25.625 -2.648 1 91.12 127 LYS B C 1
ATOM 5286 O O . LYS B 1 127 ? 25.156 25.328 -1.619 1 91.12 127 LYS B O 1
ATOM 5291 N N . GLN B 1 128 ? 24.047 26.781 -2.842 1 92.88 128 GLN B N 1
ATOM 5292 C CA . GLN B 1 128 ? 24.062 27.812 -1.807 1 92.88 128 GLN B CA 1
ATOM 5293 C C . GLN B 1 128 ? 23.391 27.328 -0.534 1 92.88 128 GLN B C 1
ATOM 5295 O O . GLN B 1 128 ? 23.922 27.469 0.565 1 92.88 128 GLN B O 1
ATOM 5300 N N . TRP B 1 129 ? 22.203 26.75 -0.7 1 92.75 129 TRP B N 1
ATOM 5301 C CA . TRP B 1 129 ? 21.469 26.266 0.456 1 92.75 129 TRP B CA 1
ATOM 5302 C C . TRP B 1 129 ? 22.188 25.094 1.117 1 92.75 129 TRP B C 1
ATOM 5304 O O . TRP B 1 129 ? 22.172 24.953 2.342 1 92.75 129 TRP B O 1
ATOM 5314 N N . SER B 1 130 ? 22.781 24.266 0.31 1 89.69 130 SER B N 1
ATOM 5315 C CA . SER B 1 130 ? 23.531 23.141 0.855 1 89.69 130 SER B CA 1
ATOM 5316 C C . SER B 1 130 ? 24.703 23.609 1.711 1 89.69 130 SER B C 1
ATOM 5318 O O . SER B 1 130 ? 25 23.031 2.758 1 89.69 130 SER B O 1
ATOM 5320 N N . LYS B 1 131 ? 25.328 24.625 1.315 1 86.25 131 LYS B N 1
ATOM 5321 C CA . LYS B 1 131 ? 26.422 25.203 2.094 1 86.25 131 LYS B CA 1
ATOM 5322 C C . LYS B 1 131 ? 25.906 25.844 3.377 1 86.25 131 LYS B C 1
ATOM 5324 O O . LYS B 1 131 ? 26.516 25.703 4.441 1 86.25 131 LYS B O 1
ATOM 5329 N N . LYS B 1 132 ? 24.828 26.484 3.256 1 86.81 132 LYS B N 1
ATOM 5330 C CA . LYS B 1 132 ? 24.234 27.203 4.375 1 86.81 132 LYS B CA 1
ATOM 5331 C C . LYS B 1 132 ? 23.766 26.234 5.465 1 86.81 132 LYS B C 1
ATOM 5333 O O . LYS B 1 132 ? 23.891 26.531 6.656 1 86.81 132 LYS B O 1
ATOM 5338 N N . TRP B 1 133 ? 23.203 25.156 5.008 1 84.56 133 TRP B N 1
ATOM 5339 C CA . TRP B 1 133 ? 22.531 24.281 5.973 1 84.56 133 TRP B CA 1
ATOM 5340 C C . TRP B 1 133 ? 23.312 22.984 6.156 1 84.56 133 TRP B C 1
ATOM 5342 O O . TRP B 1 133 ? 22.734 21.953 6.527 1 84.56 133 TRP B O 1
ATOM 5352 N N . LYS B 1 134 ? 24.484 23.031 5.688 1 74.06 134 LYS B N 1
ATOM 5353 C CA . LYS B 1 134 ? 25.359 21.875 5.922 1 74.06 134 LYS B CA 1
ATOM 5354 C C . LYS B 1 134 ? 25.469 21.578 7.414 1 74.06 134 LYS B C 1
ATOM 5356 O O . LYS B 1 134 ? 25.688 22.469 8.227 1 74.06 134 LYS B O 1
ATOM 5361 N N . SER B 1 135 ? 24.531 20.797 7.852 1 57.78 135 SER B N 1
ATOM 5362 C CA . SER B 1 135 ? 24.359 20.453 9.266 1 57.78 135 SER B CA 1
ATOM 5363 C C . SER B 1 135 ? 25.688 20.047 9.891 1 57.78 135 SER B C 1
ATOM 5365 O O . SER B 1 135 ? 26.484 19.344 9.266 1 57.78 135 SER B O 1
ATOM 5367 N N . ASN B 1 136 ? 26.328 20.922 10.703 1 51.31 136 ASN B N 1
ATOM 5368 C CA . ASN B 1 136 ? 27.203 20.359 11.719 1 51.31 136 ASN B CA 1
ATOM 5369 C C . ASN B 1 136 ? 26.5 19.312 12.57 1 51.31 136 ASN B C 1
ATOM 5371 O O . ASN B 1 136 ? 26.469 19.422 13.797 1 51.31 136 ASN B O 1
ATOM 5375 N N . PHE B 1 137 ? 25.469 18.781 11.969 1 50.25 137 PHE B N 1
ATOM 5376 C CA . PHE B 1 137 ? 24.75 17.984 12.969 1 50.25 137 PHE B CA 1
ATOM 5377 C C . PHE B 1 137 ? 25.641 16.875 13.508 1 50.25 137 PHE B C 1
ATOM 5379 O O . PHE B 1 137 ? 26.109 16.016 12.75 1 50.25 137 PHE B O 1
ATOM 5386 N N . LYS B 1 138 ? 26.297 17.25 14.5 1 45.53 138 LYS B N 1
ATOM 5387 C CA . LYS B 1 138 ? 27.188 16.438 15.328 1 45.53 138 LYS B CA 1
ATOM 5388 C C . LYS B 1 138 ? 26.625 15.031 15.516 1 45.53 138 LYS B C 1
ATOM 5390 O O . LYS B 1 138 ? 27.359 14.102 15.844 1 45.53 138 LYS B O 1
ATOM 5395 N N . TYR B 1 139 ? 25.391 14.883 15.789 1 43.94 139 TYR B N 1
ATOM 5396 C CA . TYR B 1 139 ? 24.938 13.664 16.453 1 43.94 139 TYR B CA 1
ATOM 5397 C C . TYR B 1 139 ? 24.453 12.641 15.438 1 43.94 139 TYR B C 1
ATOM 5399 O O . TYR B 1 139 ? 23.922 11.586 15.812 1 43.94 139 TYR B O 1
ATOM 5407 N N . LEU B 1 140 ? 24.422 12.992 14.125 1 50.47 140 LEU B N 1
ATOM 5408 C CA . LEU B 1 140 ? 23.703 12.016 13.32 1 50.47 140 LEU B CA 1
ATOM 5409 C C . LEU B 1 140 ? 24.641 10.906 12.844 1 50.47 140 LEU B C 1
ATOM 5411 O O . LEU B 1 140 ? 25.328 11.062 11.836 1 50.47 140 LEU B O 1
ATOM 5415 N N . TYR B 1 141 ? 25.156 10.148 13.742 1 47.03 141 TYR B N 1
ATOM 5416 C CA . TYR B 1 141 ? 26.062 9.031 13.5 1 47.03 141 TYR B CA 1
ATOM 5417 C C . TYR B 1 141 ? 25.594 8.211 12.305 1 47.03 141 TYR B C 1
ATOM 5419 O O . TYR B 1 141 ? 26.406 7.531 11.656 1 47.03 141 TYR B O 1
ATOM 5427 N N . HIS B 1 142 ? 24.234 7.871 12.141 1 52.69 142 HIS B N 1
ATOM 5428 C CA . HIS B 1 142 ? 23.984 6.758 11.234 1 52.69 142 HIS B CA 1
ATOM 5429 C C . HIS B 1 142 ? 23.828 7.246 9.797 1 52.69 142 HIS B C 1
ATOM 5431 O O . HIS B 1 142 ? 22.734 7.605 9.367 1 52.69 142 HIS B O 1
ATOM 5437 N N . THR B 1 143 ? 25.125 7.543 9.219 1 57.31 143 THR B N 1
ATOM 5438 C CA . THR B 1 143 ? 25.578 8.328 8.078 1 57.31 143 THR B CA 1
ATOM 5439 C C . THR B 1 143 ? 25.156 7.668 6.77 1 57.31 143 THR B C 1
ATOM 5441 O O . THR B 1 143 ? 25.078 8.336 5.734 1 57.31 143 THR B O 1
ATOM 5444 N N . LEU B 1 144 ? 24.734 6.348 6.77 1 68.5 144 LEU B N 1
ATOM 5445 C CA . LEU B 1 144 ? 24.516 6.012 5.367 1 68.5 144 LEU B CA 1
ATOM 5446 C C . LEU B 1 144 ? 23.047 6.125 4.996 1 68.5 144 LEU B C 1
ATOM 5448 O O . LEU B 1 144 ? 22.172 5.621 5.723 1 68.5 144 LEU B O 1
ATOM 5452 N N . PRO B 1 145 ? 22.781 6.949 4.082 1 75.5 145 PRO B N 1
ATOM 5453 C CA . PRO B 1 145 ? 21.406 7.141 3.65 1 75.5 145 PRO B CA 1
ATOM 5454 C C . PRO B 1 145 ? 20.828 5.906 2.967 1 75.5 145 PRO B C 1
ATOM 5456 O O . PRO B 1 145 ? 21.562 5.102 2.396 1 75.5 145 PRO B O 1
ATOM 5459 N N . SER B 1 146 ? 19.562 5.676 3.293 1 87.12 146 SER B N 1
ATOM 5460 C CA . SER B 1 146 ? 18.797 4.734 2.488 1 87.12 146 SER B CA 1
ATOM 5461 C C . SER B 1 146 ? 17.781 5.461 1.614 1 87.12 146 SER B C 1
ATOM 5463 O O . SER B 1 146 ? 17.312 6.543 1.969 1 87.12 146 SER B O 1
ATOM 5465 N N . VAL B 1 147 ? 17.547 4.906 0.477 1 93.44 147 VAL B N 1
ATOM 5466 C CA . VAL B 1 147 ? 16.609 5.512 -0.473 1 93.44 147 VAL B CA 1
ATOM 5467 C C . VAL B 1 147 ? 15.18 5.285 -0.008 1 93.44 147 VAL B C 1
ATOM 5469 O O . VAL B 1 147 ? 14.805 4.168 0.356 1 93.44 147 VAL B O 1
ATOM 5472 N N . ALA B 1 148 ? 14.414 6.367 0.014 1 94.81 148 ALA B N 1
ATOM 5473 C CA . ALA B 1 148 ? 13.023 6.277 0.449 1 94.81 148 ALA B CA 1
ATOM 5474 C C . ALA B 1 148 ? 12.078 6.203 -0.746 1 94.81 148 ALA B C 1
ATOM 5476 O O . ALA B 1 148 ? 11.242 5.297 -0.832 1 94.81 148 ALA B O 1
ATOM 5477 N N . ALA B 1 149 ? 12.172 7.117 -1.667 1 97.44 149 ALA B N 1
ATOM 5478 C CA . ALA B 1 149 ? 11.273 7.199 -2.814 1 97.44 149 ALA B CA 1
ATOM 5479 C C . ALA B 1 149 ? 11.891 8.039 -3.934 1 97.44 149 ALA B C 1
ATOM 5481 O O . ALA B 1 149 ? 12.953 8.633 -3.758 1 97.44 149 ALA B O 1
ATOM 5482 N N . ALA B 1 150 ? 11.266 8.047 -5.09 1 98.62 150 ALA B N 1
ATOM 5483 C CA . ALA B 1 150 ? 11.711 8.82 -6.246 1 98.62 150 ALA B CA 1
ATOM 5484 C C . ALA B 1 150 ? 10.523 9.344 -7.051 1 98.62 150 ALA B C 1
ATOM 5486 O O . ALA B 1 150 ? 9.586 8.594 -7.332 1 98.62 150 ALA B O 1
ATOM 5487 N N . PHE B 1 151 ? 10.57 10.602 -7.418 1 98.62 151 PHE B N 1
ATOM 5488 C CA . PHE B 1 151 ? 9.484 11.25 -8.148 1 98.62 151 PHE B CA 1
ATOM 5489 C C . PHE B 1 151 ? 10.016 11.945 -9.398 1 98.62 151 PHE B C 1
ATOM 5491 O O . PHE B 1 151 ? 10.945 12.75 -9.32 1 98.62 151 PHE B O 1
ATOM 5498 N N . LEU B 1 152 ? 9.43 11.656 -10.516 1 98.56 152 LEU B N 1
ATOM 5499 C CA . LEU B 1 152 ? 9.859 12.203 -11.789 1 98.56 152 LEU B CA 1
ATOM 5500 C C . LEU B 1 152 ? 9.047 13.445 -12.148 1 98.56 152 LEU B C 1
ATOM 5502 O O . LEU B 1 152 ? 7.816 13.391 -12.219 1 98.56 152 LEU B O 1
ATOM 5506 N N . HIS B 1 153 ? 9.758 14.5 -12.297 1 97 153 HIS B N 1
ATOM 5507 C CA . HIS B 1 153 ? 9.234 15.742 -12.844 1 97 153 HIS B CA 1
ATOM 5508 C C . HIS B 1 153 ? 9.648 15.922 -14.305 1 97 153 HIS B C 1
ATOM 5510 O O . HIS B 1 153 ? 10.273 15.031 -14.883 1 97 153 HIS B O 1
ATOM 5516 N N . GLU B 1 154 ? 9.266 16.984 -14.953 1 95.38 154 GLU B N 1
ATOM 5517 C CA . GLU B 1 154 ? 9.531 17.219 -16.375 1 95.38 154 GLU B CA 1
ATOM 5518 C C . GLU B 1 154 ? 11.031 17.25 -16.641 1 95.38 154 GLU B C 1
ATOM 5520 O O . GLU B 1 154 ? 11.484 16.734 -17.672 1 95.38 154 GLU B O 1
ATOM 5525 N N . ASP B 1 155 ? 11.758 17.734 -15.695 1 96.06 155 ASP B N 1
ATOM 5526 C CA . ASP B 1 155 ? 13.148 18.031 -16.016 1 96.06 155 ASP B CA 1
ATOM 5527 C C . ASP B 1 155 ? 14.102 17.234 -15.125 1 96.06 155 ASP B C 1
ATOM 5529 O O . ASP B 1 155 ? 15.32 17.266 -15.328 1 96.06 155 ASP B O 1
ATOM 5533 N N . GLN B 1 156 ? 13.562 16.531 -14.18 1 98.12 156 GLN B N 1
ATOM 5534 C CA . GLN B 1 156 ? 14.438 15.859 -13.219 1 98.12 156 GLN B CA 1
ATOM 5535 C C . GLN B 1 156 ? 13.695 14.75 -12.484 1 98.12 156 GLN B C 1
ATOM 5537 O O . GLN B 1 156 ? 12.477 14.609 -12.625 1 98.12 156 GLN B O 1
ATOM 5542 N N . ILE B 1 157 ? 14.461 13.922 -11.75 1 98.69 157 ILE B N 1
ATOM 5543 C CA . ILE B 1 157 ? 13.938 12.961 -10.781 1 98.69 157 ILE B CA 1
ATOM 5544 C C . ILE B 1 157 ? 14.375 13.359 -9.375 1 98.69 157 ILE B C 1
ATOM 5546 O O . ILE B 1 157 ? 15.57 13.555 -9.117 1 98.69 157 ILE B O 1
ATOM 5550 N N . VAL B 1 158 ? 13.484 13.523 -8.492 1 98.56 158 VAL B N 1
ATOM 5551 C CA . VAL B 1 158 ? 13.781 13.852 -7.098 1 98.56 158 VAL B CA 1
ATOM 5552 C C . VAL B 1 158 ? 13.797 12.578 -6.262 1 98.56 158 VAL B C 1
ATOM 5554 O O . VAL B 1 158 ? 12.781 11.875 -6.164 1 98.56 158 VAL B O 1
ATOM 5557 N N . VAL B 1 159 ? 14.914 12.258 -5.637 1 97.81 159 VAL B N 1
ATOM 5558 C CA . VAL B 1 159 ? 15.055 11.086 -4.781 1 97.81 159 VAL B CA 1
ATOM 5559 C C . VAL B 1 159 ? 15.141 11.516 -3.32 1 97.81 159 VAL B C 1
ATOM 5561 O O . VAL B 1 159 ? 15.961 12.367 -2.967 1 97.81 159 VAL B O 1
ATOM 5564 N N . THR B 1 160 ? 14.289 10.977 -2.492 1 96.56 160 THR B N 1
ATOM 5565 C CA . THR B 1 160 ? 14.328 11.281 -1.068 1 96.56 160 THR B CA 1
ATOM 5566 C C . THR B 1 160 ? 15.07 10.195 -0.3 1 96.56 160 THR B C 1
ATOM 5568 O O . THR B 1 160 ? 14.938 9.008 -0.606 1 96.56 160 THR B O 1
ATOM 5571 N N . LEU B 1 161 ? 15.836 10.617 0.68 1 92.75 161 LEU B N 1
ATOM 5572 C CA . LEU B 1 161 ? 16.641 9.719 1.507 1 92.75 161 LEU B CA 1
ATOM 5573 C C . LEU B 1 161 ? 16.188 9.766 2.961 1 92.75 161 LEU B C 1
ATOM 5575 O O . LEU B 1 161 ? 15.547 10.734 3.387 1 92.75 161 LEU B O 1
ATOM 5579 N N . THR B 1 162 ? 16.5 8.719 3.744 1 86.25 162 THR B N 1
ATOM 5580 C CA . THR B 1 162 ? 16.125 8.656 5.152 1 86.25 162 THR B CA 1
ATOM 5581 C C . THR B 1 162 ? 17.203 9.305 6.023 1 86.25 162 THR B C 1
ATOM 5583 O O . THR B 1 162 ? 17 9.5 7.223 1 86.25 162 THR B O 1
ATOM 5586 N N . ALA B 1 163 ? 18.359 9.719 5.516 1 76.25 163 ALA B N 1
ATOM 5587 C CA . ALA B 1 163 ? 19.406 10.375 6.309 1 76.25 163 ALA B CA 1
ATOM 5588 C C . ALA B 1 163 ? 19.469 11.867 6 1 76.25 163 ALA B C 1
ATOM 5590 O O . ALA B 1 163 ? 19.438 12.273 4.836 1 76.25 163 ALA B O 1
ATOM 5591 N N . GLU B 1 164 ? 19.562 12.664 7.051 1 67 164 GLU B N 1
ATOM 5592 C CA . GLU B 1 164 ? 19.516 14.109 6.848 1 67 164 GLU B CA 1
ATOM 5593 C C . GLU B 1 164 ? 20.891 14.742 7.043 1 67 164 GLU B C 1
ATOM 5595 O O . GLU B 1 164 ? 21.062 15.938 6.812 1 67 164 GLU B O 1
ATOM 5600 N N . ASN B 1 165 ? 21.812 13.969 7.363 1 71.75 165 ASN B N 1
ATOM 5601 C CA . ASN B 1 165 ? 23.047 14.609 7.801 1 71.75 165 ASN B CA 1
ATOM 5602 C C . ASN B 1 165 ? 24.141 14.477 6.75 1 71.75 165 ASN B C 1
ATOM 5604 O O . ASN B 1 165 ? 25.328 14.594 7.07 1 71.75 165 ASN B O 1
ATOM 5608 N N . GLN B 1 166 ? 23.812 14.281 5.566 1 79.5 166 GLN B N 1
ATOM 5609 C CA . GLN B 1 166 ? 24.828 14.047 4.551 1 79.5 166 GLN B CA 1
ATOM 5610 C C . GLN B 1 166 ? 24.797 15.133 3.479 1 79.5 166 GLN B C 1
ATOM 5612 O O . GLN B 1 166 ? 25.188 14.898 2.338 1 79.5 166 GLN B O 1
ATOM 5617 N N . ALA B 1 167 ? 24.391 16.328 3.857 1 83.62 167 ALA B N 1
ATOM 5618 C CA . ALA B 1 167 ? 24.25 17.391 2.869 1 83.62 167 ALA B CA 1
ATOM 5619 C C . ALA B 1 167 ? 25.594 17.719 2.221 1 83.62 167 ALA B C 1
ATOM 5621 O O . ALA B 1 167 ? 26.625 17.781 2.902 1 83.62 167 ALA B O 1
ATOM 5622 N N . ASP B 1 168 ? 25.609 17.891 0.965 1 86.88 168 ASP B N 1
ATOM 5623 C CA . ASP B 1 168 ? 26.703 18.328 0.114 1 86.88 168 ASP B CA 1
ATOM 5624 C C . ASP B 1 168 ? 27.641 17.172 -0.216 1 86.88 168 ASP B C 1
ATOM 5626 O O . ASP B 1 168 ? 28.656 17.344 -0.895 1 86.88 168 ASP B O 1
ATOM 5630 N N . GLU B 1 169 ? 27.312 15.977 0.214 1 86.5 169 GLU B N 1
ATOM 5631 C CA . GLU B 1 169 ? 28.094 14.812 -0.193 1 86.5 169 GLU B CA 1
ATOM 5632 C C . GLU B 1 169 ? 27.781 14.414 -1.635 1 86.5 169 GLU B C 1
ATOM 5634 O O . GLU B 1 169 ? 26.641 14.484 -2.068 1 86.5 169 GLU B O 1
ATOM 5639 N N . ILE B 1 170 ? 28.859 13.984 -2.283 1 91.25 170 ILE B N 1
ATOM 5640 C CA . ILE B 1 170 ? 28.703 13.547 -3.666 1 91.25 170 ILE B CA 1
ATOM 5641 C C . ILE B 1 170 ? 28.109 12.141 -3.705 1 91.25 170 ILE B C 1
ATOM 5643 O O . ILE B 1 170 ? 28.5 11.266 -2.934 1 91.25 170 ILE B O 1
ATOM 5647 N N . VAL B 1 171 ? 27.141 11.969 -4.539 1 92.69 171 VAL B N 1
ATOM 5648 C CA . VAL B 1 171 ? 26.516 10.664 -4.746 1 92.69 171 VAL B CA 1
ATOM 5649 C C . VAL B 1 171 ? 26.25 10.445 -6.234 1 92.69 171 VAL B C 1
ATOM 5651 O O . VAL B 1 171 ? 26.406 11.367 -7.039 1 92.69 171 VAL B O 1
ATOM 5654 N N . TYR B 1 172 ? 25.922 9.219 -6.586 1 95.31 172 TYR B N 1
ATOM 5655 C CA . TYR B 1 172 ? 25.625 8.852 -7.965 1 95.31 172 TYR B CA 1
ATOM 5656 C C . TYR B 1 172 ? 24.219 8.297 -8.094 1 95.31 172 TYR B C 1
ATOM 5658 O O . TYR B 1 172 ? 23.844 7.367 -7.367 1 95.31 172 TYR B O 1
ATOM 5666 N N . CYS B 1 173 ? 23.453 8.922 -8.992 1 97.25 173 CYS B N 1
ATOM 5667 C CA . CYS B 1 173 ? 22.156 8.359 -9.375 1 97.25 173 CYS B CA 1
ATOM 5668 C C . CYS B 1 173 ? 22.344 7.172 -10.312 1 97.25 173 CYS B C 1
ATOM 5670 O O . CYS B 1 173 ? 22.984 7.297 -11.359 1 97.25 173 CYS B O 1
ATOM 5672 N N . ARG B 1 174 ? 21.781 6.109 -9.906 1 96.94 174 ARG B N 1
ATOM 5673 C CA . ARG B 1 174 ? 21.875 4.879 -10.68 1 96.94 174 ARG B CA 1
ATOM 5674 C C . ARG B 1 174 ? 20.484 4.41 -11.133 1 96.94 174 ARG B C 1
ATOM 5676 O O . ARG B 1 174 ? 19.562 4.355 -10.328 1 96.94 174 ARG B O 1
ATOM 5683 N N . TYR B 1 175 ? 20.375 4.055 -12.414 1 97.75 175 TYR B N 1
ATOM 5684 C CA . TYR B 1 175 ? 19.078 3.82 -13.055 1 97.75 175 TYR B CA 1
ATOM 5685 C C . TYR B 1 175 ? 18.938 2.357 -13.461 1 97.75 175 TYR B C 1
ATOM 5687 O O . TYR B 1 175 ? 19.906 1.712 -13.844 1 97.75 175 TYR B O 1
ATOM 5695 N N . TYR B 1 176 ? 17.688 1.895 -13.391 1 96.94 176 TYR B N 1
ATOM 5696 C CA . TYR B 1 176 ? 17.391 0.521 -13.766 1 96.94 176 TYR B CA 1
ATOM 5697 C C . TYR B 1 176 ? 16.141 0.462 -14.648 1 96.94 176 TYR B C 1
ATOM 5699 O O . TYR B 1 176 ? 15.227 1.274 -14.492 1 96.94 176 TYR B O 1
ATOM 5707 N N . ASP B 1 177 ? 16.125 -0.496 -15.516 1 95.62 177 ASP B N 1
ATOM 5708 C CA . ASP B 1 177 ? 14.992 -0.651 -16.422 1 95.62 177 ASP B CA 1
ATOM 5709 C C . ASP B 1 177 ? 13.914 -1.536 -15.797 1 95.62 177 ASP B C 1
ATOM 5711 O O . ASP B 1 177 ? 13.938 -1.806 -14.594 1 95.62 177 ASP B O 1
ATOM 5715 N N . CYS B 1 178 ? 12.875 -1.951 -16.609 1 93.06 178 CYS B N 1
ATOM 5716 C CA . CYS B 1 178 ? 11.695 -2.666 -16.125 1 93.06 178 CYS B CA 1
ATOM 5717 C C . CYS B 1 178 ? 12.07 -4.051 -15.609 1 93.06 178 CYS B C 1
ATOM 5719 O O . CYS B 1 178 ? 11.281 -4.699 -14.922 1 93.06 178 CYS B O 1
ATOM 5721 N N . ARG B 1 179 ? 13.328 -4.535 -15.914 1 92.38 179 ARG B N 1
ATOM 5722 C CA . ARG B 1 179 ? 13.797 -5.84 -15.453 1 92.38 179 ARG B CA 1
ATOM 5723 C C . ARG B 1 179 ? 14.891 -5.688 -14.398 1 92.38 179 ARG B C 1
ATOM 5725 O O . ARG B 1 179 ? 15.594 -6.648 -14.078 1 92.38 179 ARG B O 1
ATOM 5732 N N . ARG B 1 180 ? 15.109 -4.516 -14.016 1 93.12 180 ARG B N 1
ATOM 5733 C CA . ARG B 1 180 ? 16.062 -4.168 -12.969 1 93.12 180 ARG B CA 1
ATOM 5734 C C . ARG B 1 180 ? 17.5 -4.336 -13.461 1 93.12 180 ARG B C 1
ATOM 5736 O O . ARG B 1 180 ? 18.391 -4.73 -12.703 1 93.12 180 ARG B O 1
ATOM 5743 N N . ARG B 1 181 ? 17.656 -4.234 -14.758 1 94.06 181 ARG B N 1
ATOM 5744 C CA . ARG B 1 181 ? 19.016 -4.141 -15.305 1 94.06 181 ARG B CA 1
ATOM 5745 C C . ARG B 1 181 ? 19.531 -2.709 -15.234 1 94.06 181 ARG B C 1
ATOM 5747 O O . ARG B 1 181 ? 18.828 -1.771 -15.625 1 94.06 181 ARG B O 1
ATOM 5754 N N . GLU B 1 182 ? 20.672 -2.574 -14.766 1 95.31 182 GLU B N 1
ATOM 5755 C CA . GLU B 1 182 ? 21.219 -1.231 -14.594 1 95.31 182 GLU B CA 1
ATOM 5756 C C . GLU B 1 182 ? 21.484 -0.566 -15.945 1 95.31 182 GLU B C 1
ATOM 5758 O O . GLU B 1 182 ? 22.031 -1.192 -16.859 1 95.31 182 GLU B O 1
ATOM 5763 N N . ILE B 1 183 ? 21.031 0.608 -16.047 1 96.44 183 ILE B N 1
ATOM 5764 C CA . ILE B 1 183 ? 21.359 1.473 -17.172 1 96.44 183 ILE B CA 1
ATOM 5765 C C . ILE B 1 183 ? 22.688 2.186 -16.922 1 96.44 183 ILE B C 1
ATOM 5767 O O . ILE B 1 183 ? 22.781 3.033 -16.031 1 96.44 183 ILE B O 1
ATOM 5771 N N . MET B 1 184 ? 23.734 1.834 -17.703 1 95.31 184 MET B N 1
ATOM 5772 C CA . MET B 1 184 ? 25.078 2.314 -17.453 1 95.31 184 MET B CA 1
ATOM 5773 C C . MET B 1 184 ? 25.234 3.766 -17.891 1 95.31 184 MET B C 1
ATOM 5775 O O . MET B 1 184 ? 26.062 4.07 -18.75 1 95.31 184 MET B O 1
ATOM 5779 N N . ASP B 1 185 ? 24.453 4.648 -17.438 1 96.94 185 ASP B N 1
ATOM 5780 C CA . ASP B 1 185 ? 24.453 6.094 -17.641 1 96.94 185 ASP B CA 1
ATOM 5781 C C . ASP B 1 185 ? 24.141 6.832 -16.344 1 96.94 185 ASP B C 1
ATOM 5783 O O . ASP B 1 185 ? 23.094 7.48 -16.219 1 96.94 185 ASP B O 1
ATOM 5787 N N . HIS B 1 186 ? 25.125 6.758 -15.453 1 96.56 186 HIS B N 1
ATOM 5788 C CA . HIS B 1 186 ? 24.953 7.316 -14.117 1 96.56 186 HIS B CA 1
ATOM 5789 C C . HIS B 1 186 ? 25.016 8.836 -14.141 1 96.56 186 HIS B C 1
ATOM 5791 O O . HIS B 1 186 ? 25.547 9.43 -15.094 1 96.56 186 HIS B O 1
ATOM 5797 N N . PHE B 1 187 ? 24.453 9.469 -13.188 1 98 187 PHE B N 1
ATOM 5798 C CA . PHE B 1 187 ? 24.5 10.914 -13.031 1 98 187 PHE B CA 1
ATOM 5799 C C . PHE B 1 187 ? 25.062 11.297 -11.672 1 98 187 PHE B C 1
ATOM 5801 O O . PHE B 1 187 ? 24.594 10.828 -10.633 1 98 187 PHE B O 1
ATOM 5808 N N . GLU B 1 188 ? 26.062 12.109 -11.68 1 96.38 188 GLU B N 1
ATOM 5809 C CA . GLU B 1 188 ? 26.672 12.602 -10.445 1 96.38 188 GLU B CA 1
ATOM 5810 C C . GLU B 1 188 ? 25.859 13.773 -9.875 1 96.38 188 GLU B C 1
ATOM 5812 O O . GLU B 1 188 ? 25.516 14.703 -10.602 1 96.38 188 GLU B O 1
ATOM 5817 N N . SER B 1 189 ? 25.547 13.68 -8.586 1 95.69 189 SER B N 1
ATOM 5818 C CA . SER B 1 189 ? 24.797 14.719 -7.883 1 95.69 189 SER B CA 1
ATOM 5819 C C . SER B 1 189 ? 25.297 14.891 -6.453 1 95.69 189 SER B C 1
ATOM 5821 O O . SER B 1 189 ? 26.375 14.398 -6.105 1 95.69 189 SER B O 1
ATOM 5823 N N . THR B 1 190 ? 24.609 15.727 -5.707 1 93.12 190 THR B N 1
ATOM 5824 C CA . THR B 1 190 ? 24.906 15.953 -4.297 1 93.12 190 THR B CA 1
ATOM 5825 C C . THR B 1 190 ? 23.656 15.781 -3.443 1 93.12 190 THR B C 1
ATOM 5827 O O . THR B 1 190 ? 22.531 15.922 -3.941 1 93.12 190 THR B O 1
ATOM 5830 N N . ILE B 1 191 ? 23.875 15.406 -2.221 1 91.69 191 ILE B N 1
ATOM 5831 C CA . ILE B 1 19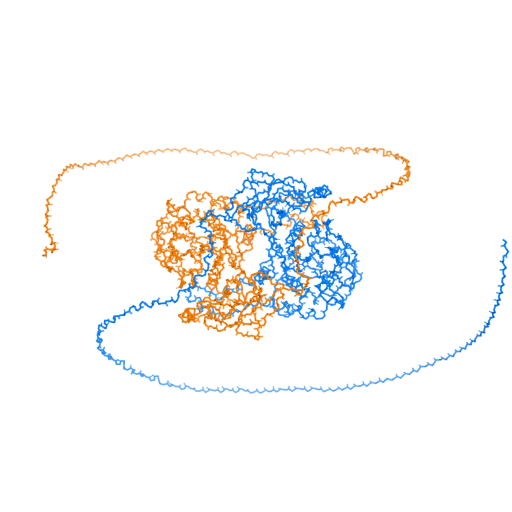1 ? 22.75 15.312 -1.295 1 91.69 191 ILE B CA 1
ATOM 5832 C C . ILE B 1 191 ? 22.344 16.703 -0.833 1 91.69 191 ILE B C 1
ATOM 5834 O O . ILE B 1 191 ? 23.156 17.453 -0.279 1 91.69 191 ILE B O 1
ATOM 5838 N N . PHE B 1 192 ? 21.203 17.125 -1.171 1 93.06 192 PHE B N 1
ATOM 5839 C CA . PHE B 1 192 ? 20.594 18.375 -0.749 1 93.06 192 PHE B CA 1
ATOM 5840 C C . PHE B 1 192 ? 20.141 18.297 0.706 1 93.06 192 PHE B C 1
ATOM 5842 O O . PHE B 1 192 ? 19.922 17.203 1.232 1 93.06 192 PHE B O 1
ATOM 5849 N N . PRO B 1 193 ? 20.047 19.359 1.42 1 88.69 193 PRO B N 1
ATOM 5850 C CA . PRO B 1 193 ? 19.641 19.312 2.828 1 88.69 193 PRO B CA 1
ATOM 5851 C C . PRO B 1 193 ? 18.359 18.531 3.053 1 88.69 193 PRO B C 1
ATOM 5853 O O . PRO B 1 193 ? 17.453 18.578 2.215 1 88.69 193 PRO B O 1
ATOM 5856 N N . ARG B 1 194 ? 18.25 17.859 4.16 1 88 194 ARG B N 1
ATOM 5857 C CA . ARG B 1 194 ? 17.125 17.062 4.621 1 88 194 ARG B CA 1
ATOM 5858 C C . ARG B 1 194 ? 17.047 15.742 3.855 1 88 194 ARG B C 1
ATOM 5860 O O . ARG B 1 194 ? 16.078 14.984 4.02 1 88 194 ARG B O 1
ATOM 5867 N N . GLY B 1 195 ? 18 15.422 3.068 1 89.81 195 GLY B N 1
ATOM 5868 C CA . GLY B 1 195 ? 18.094 14.102 2.484 1 89.81 195 GLY B CA 1
ATOM 5869 C C . GLY B 1 195 ? 17.391 13.977 1.145 1 89.81 195 GLY B C 1
ATOM 5870 O O . GLY B 1 195 ? 16.594 13.062 0.937 1 89.81 195 GLY B O 1
ATOM 5871 N N . THR B 1 196 ? 17.688 14.914 0.246 1 95.5 196 THR B N 1
ATOM 5872 C CA . THR B 1 196 ? 17.141 14.898 -1.106 1 95.5 196 THR B CA 1
ATOM 5873 C C . THR B 1 196 ? 18.266 14.852 -2.141 1 95.5 196 THR B C 1
ATOM 5875 O O . THR B 1 196 ? 19.281 15.523 -1.985 1 95.5 196 THR B O 1
ATOM 5878 N N . VAL B 1 197 ? 18.109 14.039 -3.146 1 96.5 197 VAL B N 1
ATOM 5879 C CA . VAL B 1 197 ? 19.031 14.023 -4.281 1 96.5 197 VAL B CA 1
ATOM 5880 C C . VAL B 1 197 ? 18.266 14.328 -5.57 1 96.5 197 VAL B C 1
ATOM 5882 O O . VAL B 1 197 ? 17.266 13.68 -5.871 1 96.5 197 VAL B O 1
ATOM 5885 N N . TYR B 1 198 ? 18.734 15.336 -6.289 1 98.12 198 TYR B N 1
ATOM 5886 C CA . TYR B 1 198 ? 18.172 15.648 -7.602 1 98.12 198 TYR B CA 1
ATOM 5887 C C . TYR B 1 198 ? 18.938 14.922 -8.703 1 98.12 198 TYR B C 1
ATOM 5889 O O . TYR B 1 198 ? 20.156 15.094 -8.852 1 98.12 198 TYR B O 1
ATOM 5897 N N . CYS B 1 199 ? 18.25 14.125 -9.453 1 98.56 199 CYS B N 1
ATOM 5898 C CA . CYS B 1 199 ? 18.844 13.273 -10.477 1 98.56 199 CYS B CA 1
ATOM 5899 C C . CYS B 1 199 ? 18.328 13.648 -11.859 1 98.56 199 CYS B C 1
ATOM 5901 O O . CYS B 1 199 ? 17.188 14.078 -12.008 1 98.56 199 CYS B O 1
ATOM 5903 N N . ALA B 1 200 ? 19.141 13.492 -12.844 1 98.69 200 ALA B N 1
ATOM 5904 C CA . ALA B 1 200 ? 18.75 13.672 -14.234 1 98.69 200 ALA B CA 1
ATOM 5905 C C . ALA B 1 200 ? 17.844 12.531 -14.703 1 98.69 200 ALA B C 1
ATOM 5907 O O . ALA B 1 200 ? 17.844 11.453 -14.094 1 98.69 200 ALA B O 1
ATOM 5908 N N . ARG B 1 201 ? 17.062 12.805 -15.703 1 98.56 201 ARG B N 1
ATOM 5909 C CA . ARG B 1 201 ? 16.219 11.766 -16.297 1 98.56 201 ARG B CA 1
ATOM 5910 C C . ARG B 1 201 ? 17.016 10.906 -17.266 1 98.56 201 ARG B C 1
ATOM 5912 O O . ARG B 1 201 ? 17.906 11.398 -17.953 1 98.56 201 ARG B O 1
ATOM 5919 N N . ARG B 1 202 ? 16.781 9.617 -17.344 1 98.56 202 ARG B N 1
ATOM 5920 C CA . ARG B 1 202 ? 17.375 8.672 -18.297 1 98.56 202 ARG B CA 1
ATOM 5921 C C . ARG B 1 202 ? 16.281 7.871 -19 1 98.56 202 ARG B C 1
ATOM 5923 O O . ARG B 1 202 ? 15.359 7.363 -18.359 1 98.56 202 ARG B O 1
ATOM 5930 N N . PRO B 1 203 ? 16.375 7.738 -20.312 1 97.62 203 PRO B N 1
ATOM 5931 C CA . PRO B 1 203 ? 15.398 6.926 -21.047 1 97.62 203 PRO B CA 1
ATOM 5932 C C . PRO B 1 203 ? 15.375 5.469 -20.594 1 97.62 203 PRO B C 1
ATOM 5934 O O . PRO B 1 203 ? 16.438 4.867 -20.391 1 97.62 203 PRO B O 1
ATOM 5937 N N . GLY B 1 204 ? 14.172 5 -20.391 1 96.25 204 GLY B N 1
ATOM 5938 C CA . GLY B 1 204 ? 13.992 3.6 -20.047 1 96.25 204 GLY B CA 1
ATOM 5939 C C . GLY B 1 204 ? 14.047 3.342 -18.547 1 96.25 204 GLY B C 1
ATOM 5940 O O . GLY B 1 204 ? 13.711 2.248 -18.094 1 96.25 204 GLY B O 1
ATOM 5941 N N . ALA B 1 205 ? 14.445 4.344 -17.734 1 98.19 205 ALA B N 1
ATOM 5942 C CA . ALA B 1 205 ? 14.555 4.16 -16.281 1 98.19 205 ALA B CA 1
ATOM 5943 C C . ALA B 1 205 ? 13.18 3.977 -15.648 1 98.19 205 ALA B C 1
ATOM 5945 O O . ALA B 1 205 ? 12.273 4.785 -15.867 1 98.19 205 ALA B O 1
ATOM 5946 N N . LYS B 1 206 ? 13.039 2.908 -14.953 1 97.56 206 LYS B N 1
ATOM 5947 C CA . LYS B 1 206 ? 11.82 2.641 -14.203 1 97.56 206 LYS B CA 1
ATOM 5948 C C . LYS B 1 206 ? 12.086 2.629 -12.703 1 97.56 206 LYS B C 1
ATOM 5950 O O . LYS B 1 206 ? 11.164 2.803 -11.898 1 97.56 206 LYS B O 1
ATOM 5955 N N . PHE B 1 207 ? 13.32 2.344 -12.383 1 97.88 207 PHE B N 1
ATOM 5956 C CA . PHE B 1 207 ? 13.781 2.316 -11 1 97.88 207 PHE B CA 1
ATOM 5957 C C . PHE B 1 207 ? 15.055 3.139 -10.836 1 97.88 207 PHE B C 1
ATOM 5959 O O . PHE B 1 207 ? 15.773 3.385 -11.812 1 97.88 207 PHE B O 1
ATOM 5966 N N . ILE B 1 208 ? 15.336 3.537 -9.617 1 98.06 208 ILE B N 1
ATOM 5967 C CA . ILE B 1 208 ? 16.516 4.363 -9.367 1 98.06 208 ILE B CA 1
ATOM 5968 C C . ILE B 1 208 ? 17.031 4.113 -7.949 1 98.06 208 ILE B C 1
ATOM 5970 O O . ILE B 1 208 ? 16.25 3.807 -7.043 1 98.06 208 ILE B O 1
ATOM 5974 N N . THR B 1 209 ? 18.281 4.16 -7.793 1 96.31 209 THR B N 1
ATOM 5975 C CA . THR B 1 209 ? 18.922 4.191 -6.484 1 96.31 209 THR B CA 1
ATOM 5976 C C . THR B 1 209 ? 20.062 5.215 -6.469 1 96.31 209 THR B C 1
ATOM 5978 O O . THR B 1 209 ? 20.344 5.844 -7.488 1 96.31 209 THR B O 1
ATOM 5981 N N . VAL B 1 210 ? 20.5 5.496 -5.297 1 94.12 210 VAL B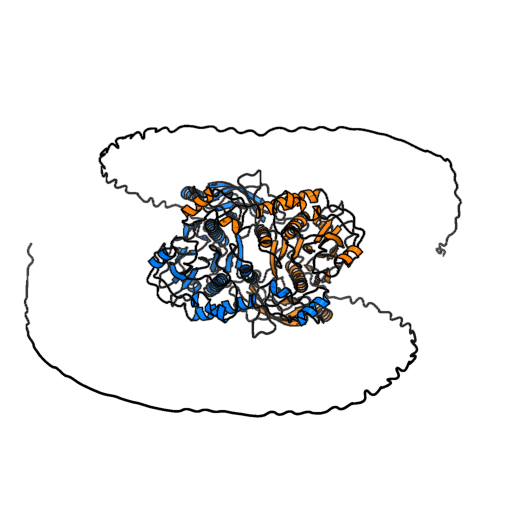 N 1
ATOM 5982 C CA . VAL B 1 210 ? 21.609 6.422 -5.094 1 94.12 210 VAL B CA 1
ATOM 5983 C C . VAL B 1 210 ? 22.734 5.73 -4.312 1 94.12 210 VAL B C 1
ATOM 5985 O O . VAL B 1 210 ? 22.469 4.984 -3.367 1 94.12 210 VAL B O 1
ATOM 5988 N N . SER B 1 211 ? 23.969 5.922 -4.781 1 91.25 211 SER B N 1
ATOM 5989 C CA . SER B 1 211 ? 25.109 5.34 -4.086 1 91.25 211 SER B CA 1
ATOM 5990 C C . SER B 1 211 ? 26.25 6.34 -3.967 1 91.25 211 SER B C 1
ATOM 5992 O O . SER B 1 211 ? 26.359 7.27 -4.77 1 91.25 211 SER B O 1
ATOM 5994 N N . LYS B 1 212 ? 27.078 6.148 -2.961 1 87.44 212 LYS B N 1
ATOM 5995 C CA . LYS B 1 212 ? 28.25 7.012 -2.775 1 87.44 212 LYS B CA 1
ATOM 5996 C C . LYS B 1 212 ? 29.328 6.688 -3.793 1 87.44 212 LYS B C 1
ATOM 5998 O O . LYS B 1 212 ? 30.125 7.559 -4.164 1 87.44 212 LYS B O 1
ATOM 6003 N N . THR B 1 213 ? 29.359 5.363 -4.164 1 88.56 213 THR B N 1
ATOM 6004 C CA . THR B 1 213 ? 30.328 4.926 -5.168 1 88.56 213 THR B CA 1
ATOM 6005 C C . THR B 1 213 ? 29.641 4.066 -6.23 1 88.56 213 THR B C 1
ATOM 6007 O O . THR B 1 213 ? 28.516 3.609 -6.039 1 88.56 213 THR B O 1
ATOM 6010 N N . LEU B 1 214 ? 30.297 3.861 -7.262 1 89.25 214 LEU B N 1
ATOM 6011 C CA . LEU B 1 214 ? 29.75 3.051 -8.344 1 89.25 214 LEU B CA 1
ATOM 6012 C C . LEU B 1 214 ? 30.172 1.593 -8.203 1 89.25 214 LEU B C 1
ATOM 6014 O O . LEU B 1 214 ? 29.75 0.738 -8.977 1 89.25 214 LEU B O 1
ATOM 6018 N N . LYS B 1 215 ? 30.953 1.165 -7.281 1 80.62 215 LYS B N 1
ATOM 6019 C CA . LYS B 1 215 ? 31.438 -0.203 -7.141 1 80.62 215 LYS B CA 1
ATOM 6020 C C . LYS B 1 215 ? 30.406 -1.093 -6.461 1 80.62 215 LYS B C 1
ATOM 6022 O O . LYS B 1 215 ? 30.172 -2.229 -6.887 1 80.62 215 LYS B O 1
ATOM 6027 N N . LYS B 1 216 ? 29.953 -0.745 -5.258 1 69.56 216 LYS B N 1
ATOM 6028 C CA . LYS B 1 216 ? 29 -1.601 -4.551 1 69.56 216 LYS B CA 1
ATOM 6029 C C . LYS B 1 216 ? 27.656 -0.895 -4.355 1 69.56 216 LYS B C 1
ATOM 6031 O O . LYS B 1 216 ? 27.625 0.312 -4.105 1 69.56 216 LYS B O 1
ATOM 6036 N N . ILE B 1 217 ? 26.641 -1.78 -4.84 1 62.62 217 ILE B N 1
ATOM 6037 C CA . ILE B 1 217 ? 25.297 -1.248 -4.586 1 62.62 217 ILE B CA 1
ATOM 6038 C C . ILE B 1 217 ? 24.781 -1.766 -3.242 1 62.62 217 ILE B C 1
ATOM 6040 O O . ILE B 1 217 ? 24.641 -2.975 -3.053 1 62.62 217 ILE B O 1
ATOM 6044 N N . LEU B 1 218 ? 24.688 -0.891 -2.354 1 69.12 218 LEU B N 1
ATOM 6045 C CA . LEU B 1 218 ? 24.203 -1.38 -1.069 1 69.12 218 LEU B CA 1
ATOM 6046 C C . LEU B 1 218 ? 22.703 -1.146 -0.935 1 69.12 218 LEU B C 1
ATOM 6048 O O . LEU B 1 218 ? 22 -1.909 -0.258 1 69.12 218 LEU B O 1
ATOM 6052 N N . GLU B 1 219 ? 22.109 -0.178 -1.729 1 83.06 219 GLU B N 1
ATOM 6053 C CA . GLU B 1 219 ? 20.703 0.167 -1.509 1 83.06 219 GLU B CA 1
ATOM 6054 C C . GLU B 1 219 ? 19.828 -0.386 -2.621 1 83.06 219 GLU B C 1
ATOM 6056 O O . GLU B 1 219 ? 20.203 -0.365 -3.793 1 83.06 219 GLU B O 1
ATOM 6061 N N . TYR B 1 220 ? 18.75 -0.947 -2.176 1 91.5 220 TYR B N 1
ATOM 6062 C CA . TYR B 1 220 ? 17.781 -1.389 -3.17 1 91.5 220 TYR B CA 1
ATOM 6063 C C . TYR B 1 220 ? 17.203 -0.201 -3.928 1 91.5 220 TYR B C 1
ATOM 6065 O O . TYR B 1 220 ? 17.016 0.878 -3.361 1 91.5 220 TYR B O 1
ATOM 6073 N N . SER B 1 221 ? 16.953 -0.407 -5.207 1 95.69 221 SER B N 1
ATOM 6074 C CA . SER B 1 221 ? 16.312 0.633 -6.012 1 95.69 221 SER B CA 1
ATOM 6075 C C . SER B 1 221 ? 14.828 0.747 -5.691 1 95.69 221 SER B C 1
ATOM 6077 O O . SER B 1 221 ? 14.227 -0.192 -5.164 1 95.69 221 SER B O 1
ATOM 6079 N N . VAL B 1 222 ? 14.281 1.919 -5.941 1 97.31 222 VAL B N 1
ATOM 6080 C CA . VAL B 1 222 ? 12.859 2.184 -5.762 1 97.31 222 VAL B CA 1
ATOM 6081 C C . VAL B 1 222 ? 12.234 2.592 -7.098 1 97.31 222 VAL B C 1
ATOM 6083 O O . VAL B 1 222 ? 12.938 3.021 -8.008 1 97.31 222 VAL B O 1
ATOM 6086 N N . PRO B 1 223 ? 10.922 2.363 -7.254 1 98 223 PRO B N 1
ATOM 6087 C CA . PRO B 1 223 ? 10.281 2.787 -8.5 1 98 223 PRO B CA 1
ATOM 6088 C C . PRO B 1 223 ? 10.273 4.305 -8.672 1 98 223 PRO B C 1
ATOM 6090 O O . PRO B 1 223 ? 10.125 5.039 -7.691 1 98 223 PRO B O 1
ATOM 6093 N N . ILE B 1 224 ? 10.414 4.711 -9.891 1 98.5 224 ILE B N 1
ATOM 6094 C CA . ILE B 1 224 ? 10.25 6.121 -10.234 1 98.5 224 ILE B CA 1
ATOM 6095 C C . ILE B 1 224 ? 8.766 6.422 -10.461 1 98.5 224 ILE B C 1
ATOM 6097 O O . ILE B 1 224 ? 8.141 5.852 -11.352 1 98.5 224 ILE B O 1
ATOM 6101 N N . VAL B 1 225 ? 8.203 7.293 -9.664 1 97.75 225 VAL B N 1
ATOM 6102 C CA . VAL B 1 225 ? 6.801 7.668 -9.773 1 97.75 225 VAL B CA 1
ATOM 6103 C C . VAL B 1 225 ? 6.668 8.938 -10.617 1 97.75 225 VAL B C 1
ATOM 6105 O O . VAL B 1 225 ? 7.188 9.992 -10.234 1 97.75 225 VAL B O 1
ATOM 6108 N N . SER B 1 226 ? 5.992 8.859 -11.688 1 96.5 226 SER B N 1
ATOM 6109 C CA . SER B 1 226 ? 5.848 10 -12.586 1 96.5 226 SER B CA 1
ATOM 6110 C C . SER B 1 226 ? 4.855 11.023 -12.039 1 96.5 226 SER B C 1
ATOM 6112 O O . SER B 1 226 ? 3.762 10.656 -11.602 1 96.5 226 SER B O 1
ATOM 6114 N N . ARG B 1 227 ? 5.219 12.25 -12.039 1 96.38 227 ARG B N 1
ATOM 6115 C CA . ARG B 1 227 ? 4.355 13.367 -11.68 1 96.38 227 ARG B CA 1
ATOM 6116 C C . ARG B 1 227 ? 4.137 14.297 -12.875 1 96.38 227 ARG B C 1
ATOM 6118 O O . ARG B 1 227 ? 4.004 15.508 -12.711 1 96.38 227 ARG B O 1
ATOM 6125 N N . LEU B 1 228 ? 4.094 13.703 -14.086 1 93.38 228 LEU B N 1
ATOM 6126 C CA . LEU B 1 228 ? 3.922 14.477 -15.312 1 93.38 228 LEU B CA 1
ATOM 6127 C C . LEU B 1 228 ? 2.449 14.789 -15.547 1 93.38 228 LEU B C 1
ATOM 6129 O O . LEU B 1 228 ? 2.123 15.805 -16.172 1 93.38 228 LEU B O 1
ATOM 6133 N N . GLY B 1 229 ? 1.581 13.938 -15.094 1 86 229 GLY B N 1
ATOM 6134 C CA . GLY B 1 229 ? 0.161 14.148 -15.328 1 86 229 GLY B CA 1
ATOM 6135 C C . GLY B 1 229 ? -0.416 15.289 -14.5 1 86 229 GLY B C 1
ATOM 6136 O O . GLY B 1 229 ? 0.297 15.914 -13.719 1 86 229 GLY B O 1
ATOM 6137 N N . LYS B 1 230 ? -1.652 15.57 -14.75 1 86.12 230 LYS B N 1
ATOM 6138 C CA . LYS B 1 230 ? -2.344 16.594 -13.969 1 86.12 230 LYS B CA 1
ATOM 6139 C C . LYS B 1 230 ? -2.434 16.188 -12.492 1 86.12 230 LYS B C 1
ATOM 6141 O O . LYS B 1 230 ? -2.727 15.039 -12.18 1 86.12 230 LYS B O 1
ATOM 6146 N N . PRO B 1 231 ? -2.162 17.234 -11.672 1 89 231 PRO B N 1
ATOM 6147 C CA . PRO B 1 231 ? -2.295 16.922 -10.242 1 89 231 PRO B CA 1
ATOM 6148 C C . PRO B 1 231 ? -3.699 16.438 -9.875 1 89 231 PRO B C 1
ATOM 6150 O O . PRO B 1 231 ? -4.688 17.016 -10.344 1 89 231 PRO B O 1
ATOM 6153 N N . GLN B 1 232 ? -3.789 15.578 -9.016 1 87.06 232 GLN B N 1
ATOM 6154 C CA . GLN B 1 232 ? -5.027 14.844 -8.781 1 87.06 232 GLN B CA 1
ATOM 6155 C C . GLN B 1 232 ? -5.797 15.438 -7.602 1 87.06 232 GLN B C 1
ATOM 6157 O O . GLN B 1 232 ? -7.004 15.211 -7.465 1 87.06 232 GLN B O 1
ATOM 6162 N N . HIS B 1 233 ? -5.078 16.188 -6.734 1 94 233 HIS B N 1
ATOM 6163 C CA . HIS B 1 233 ? -5.711 16.562 -5.477 1 94 233 HIS B CA 1
ATOM 6164 C C . HIS B 1 233 ? -5.582 18.062 -5.215 1 94 233 HIS B C 1
ATOM 6166 O O . HIS B 1 233 ? -4.617 18.688 -5.648 1 94 233 HIS B O 1
ATOM 6172 N N . TYR B 1 234 ? -6.598 18.578 -4.559 1 95.56 234 TYR B N 1
ATOM 6173 C CA . TYR B 1 234 ? -6.586 19.969 -4.148 1 95.56 234 TYR B CA 1
ATOM 6174 C C . TYR B 1 234 ? -5.957 20.125 -2.768 1 95.56 234 TYR B C 1
ATOM 6176 O O . TYR B 1 234 ? -5.129 21.016 -2.553 1 95.56 234 TYR B O 1
ATOM 6184 N N . PHE B 1 235 ? -6.293 19.297 -1.947 1 97.56 235 PHE B N 1
ATOM 6185 C CA . PHE B 1 235 ? -5.863 19.359 -0.556 1 97.56 235 PHE B CA 1
ATOM 6186 C C . PHE B 1 235 ? -5.555 17.969 -0.014 1 97.56 235 PHE B C 1
ATOM 6188 O O . PHE B 1 235 ? -6.438 17.109 0.035 1 97.56 235 PHE B O 1
ATOM 6195 N N . THR B 1 236 ? -4.281 17.641 0.419 1 98.19 236 THR B N 1
ATOM 6196 C CA . THR B 1 236 ? -3.848 16.375 1.001 1 98.19 236 THR B CA 1
ATOM 6197 C C . THR B 1 236 ? -3.25 16.594 2.389 1 98.19 236 THR B C 1
ATOM 6199 O O . THR B 1 236 ? -2.949 17.734 2.768 1 98.19 236 THR B O 1
ATOM 6202 N N . VAL B 1 237 ? -3.154 15.523 3.162 1 98.56 237 VAL B N 1
ATOM 6203 C CA . VAL B 1 237 ? -2.613 15.609 4.516 1 98.56 237 VAL B CA 1
ATOM 6204 C C . VAL B 1 237 ? -1.546 14.539 4.715 1 98.56 237 VAL B C 1
ATOM 6206 O O . VAL B 1 237 ? -1.719 13.398 4.289 1 98.56 237 VAL B O 1
ATOM 6209 N N . CYS B 1 238 ? -0.397 14.914 5.352 1 97.75 238 CYS B N 1
ATOM 6210 C CA . CYS B 1 238 ? 0.68 14.008 5.734 1 97.75 238 CYS B CA 1
ATOM 6211 C C . CYS B 1 238 ? 0.633 13.703 7.227 1 97.75 238 CYS B C 1
ATOM 6213 O O . CYS B 1 238 ? 0.5 14.609 8.047 1 97.75 238 CYS B O 1
ATOM 6215 N N . MET B 1 239 ? 0.76 12.406 7.512 1 94 239 MET B N 1
ATOM 6216 C CA . MET B 1 239 ? 0.723 12.047 8.93 1 94 239 MET B CA 1
ATOM 6217 C C . MET B 1 239 ? 1.584 10.82 9.195 1 94 239 MET B C 1
ATOM 6219 O O . MET B 1 239 ? 1.637 9.898 8.375 1 94 239 MET B O 1
ATOM 6223 N N . ALA B 1 240 ? 2.25 10.836 10.328 1 88.19 240 ALA B N 1
ATOM 6224 C CA . ALA B 1 240 ? 2.971 9.664 10.812 1 88.19 240 ALA B CA 1
ATOM 6225 C C . ALA B 1 240 ? 2.621 9.359 12.266 1 88.19 240 ALA B C 1
ATOM 6227 O O . ALA B 1 240 ? 2.666 10.25 13.117 1 88.19 240 ALA B O 1
ATOM 6228 N N . PRO B 1 241 ? 2.23 8.102 12.531 1 86.38 241 PRO B N 1
ATOM 6229 C CA . PRO B 1 241 ? 1.989 7.723 13.922 1 86.38 241 PRO B CA 1
ATOM 6230 C C . PRO B 1 241 ? 3.281 7.504 14.703 1 86.38 241 PRO B C 1
ATOM 6232 O O . PRO B 1 241 ? 3.578 6.379 15.109 1 86.38 241 PRO B O 1
ATOM 6235 N N . LEU B 1 242 ? 3.846 8.625 15.008 1 83.12 242 LEU B N 1
ATOM 6236 C CA . LEU B 1 242 ? 5.145 8.562 15.664 1 83.12 242 LEU B CA 1
ATOM 6237 C C . LEU B 1 242 ? 5.004 8.766 17.172 1 83.12 242 LEU B C 1
ATOM 6239 O O . LEU B 1 242 ? 3.928 9.125 17.656 1 83.12 242 LEU B O 1
ATOM 6243 N N . TYR B 1 243 ? 5.977 8.398 17.953 1 77.62 243 TYR B N 1
ATOM 6244 C CA . TYR B 1 243 ? 6.23 8.695 19.359 1 77.62 243 TYR B CA 1
ATOM 6245 C C . TYR B 1 243 ? 5.297 7.902 20.266 1 77.62 243 TYR B C 1
ATOM 6247 O O . TYR B 1 243 ? 4.082 7.902 20.062 1 77.62 243 TYR B O 1
ATOM 6255 N N . GLY B 1 244 ? 5.848 7.215 21.141 1 75.56 244 GLY B N 1
ATOM 6256 C CA . GLY B 1 244 ? 5.148 6.617 22.266 1 75.56 244 GLY B CA 1
ATOM 6257 C C . GLY B 1 244 ? 4.551 5.262 21.953 1 75.56 244 GLY B C 1
ATOM 6258 O O . GLY B 1 244 ? 4.648 4.785 20.812 1 75.56 244 GLY B O 1
ATOM 6259 N N . ASP B 1 245 ? 4.016 4.668 22.938 1 80.19 245 ASP B N 1
ATOM 6260 C CA . ASP B 1 245 ? 3.477 3.316 22.844 1 80.19 245 ASP B CA 1
ATOM 6261 C C . ASP B 1 245 ? 1.957 3.316 23 1 80.19 245 ASP B C 1
ATOM 6263 O O . ASP B 1 245 ? 1.341 2.256 23.125 1 80.19 245 ASP B O 1
ATOM 6267 N N . GLU B 1 246 ? 1.421 4.508 23 1 87.75 246 GLU B N 1
ATOM 6268 C CA . GLU B 1 246 ? -0.034 4.602 23.062 1 87.75 246 GLU B CA 1
ATOM 6269 C C . GLU B 1 246 ? -0.692 3.93 21.859 1 87.75 246 GLU B C 1
ATOM 6271 O O . GLU B 1 246 ? -0.247 4.102 20.734 1 87.75 246 GLU B O 1
ATOM 6276 N N . PRO B 1 247 ? -1.822 3.064 22.203 1 91.81 247 PRO B N 1
ATOM 6277 C CA . PRO B 1 247 ? -2.572 2.535 21.062 1 91.81 247 PRO B CA 1
ATOM 6278 C C . PRO B 1 247 ? -3.096 3.633 20.141 1 91.81 247 PRO B C 1
ATOM 6280 O O . PRO B 1 247 ? -3.482 4.707 20.609 1 91.81 247 PRO B O 1
ATOM 6283 N N . LYS B 1 248 ? -3.221 3.32 18.844 1 94.94 248 LYS B N 1
ATOM 6284 C CA . LYS B 1 248 ? -3.379 4.465 17.953 1 94.94 248 LYS B CA 1
ATOM 6285 C C . LYS B 1 248 ? -4.645 4.328 17.109 1 94.94 248 LYS B C 1
ATOM 6287 O O . LYS B 1 248 ? -5.031 5.27 16.406 1 94.94 248 LYS B O 1
ATOM 6292 N N . PHE B 1 249 ? -5.414 3.254 17.109 1 96.69 249 PHE B N 1
ATOM 6293 C CA . PHE B 1 249 ? -6.504 3.068 16.156 1 96.69 249 PHE B CA 1
ATOM 6294 C C . PHE B 1 249 ? -7.512 4.207 16.266 1 96.69 249 PHE B C 1
ATOM 6296 O O . PHE B 1 249 ? -7.996 4.707 15.242 1 96.69 249 PHE B O 1
ATOM 6303 N N . LEU B 1 250 ? -7.77 4.625 17.531 1 97.38 250 LEU B N 1
ATOM 6304 C CA . LEU B 1 250 ? -8.758 5.684 17.719 1 97.38 250 LEU B CA 1
ATOM 6305 C C . LEU B 1 250 ? -8.219 7.02 17.219 1 97.38 250 LEU B C 1
ATOM 6307 O O . LEU B 1 250 ? -8.945 7.793 16.594 1 97.38 250 LEU B O 1
ATOM 6311 N N . GLN B 1 251 ? -6.965 7.301 17.469 1 96.31 251 GLN B N 1
ATOM 6312 C CA . GLN B 1 251 ? -6.352 8.531 16.969 1 96.31 251 GLN B CA 1
ATOM 6313 C C . GLN B 1 251 ? -6.305 8.547 15.445 1 96.31 251 GLN B C 1
ATOM 6315 O O . GLN B 1 251 ? -6.504 9.594 14.828 1 96.31 251 GLN B O 1
ATOM 6320 N N . ILE B 1 252 ? -6.062 7.383 14.891 1 97.44 252 ILE B N 1
ATOM 6321 C CA . ILE B 1 252 ? -5.957 7.27 13.445 1 97.44 252 ILE B CA 1
ATOM 6322 C C . ILE B 1 252 ? -7.312 7.566 12.805 1 97.44 252 ILE B C 1
ATOM 6324 O O . ILE B 1 252 ? -7.41 8.398 11.898 1 97.44 252 ILE B O 1
ATOM 6328 N N . VAL B 1 253 ? -8.352 6.906 13.258 1 98.31 253 VAL B N 1
ATOM 6329 C CA . VAL B 1 253 ? -9.664 7.09 12.641 1 98.31 253 VAL B CA 1
ATOM 6330 C C . VAL B 1 253 ? -10.156 8.516 12.898 1 98.31 253 VAL B C 1
ATOM 6332 O O . VAL B 1 253 ? -10.766 9.133 12.023 1 98.31 253 VAL B O 1
ATOM 6335 N N . ASP B 1 254 ? -9.906 9.039 14.086 1 97.81 254 ASP B N 1
ATOM 6336 C CA . ASP B 1 254 ? -10.234 10.422 14.406 1 97.81 254 ASP B CA 1
ATOM 6337 C C . ASP B 1 254 ? -9.555 11.391 13.445 1 97.81 254 ASP B C 1
ATOM 6339 O O . ASP B 1 254 ? -10.211 12.25 12.859 1 97.81 254 ASP B O 1
ATOM 6343 N N . PHE B 1 255 ? -8.305 11.203 13.266 1 97.88 255 PHE B N 1
ATOM 6344 C CA . PHE B 1 255 ? -7.488 12.078 12.43 1 97.88 255 PHE B CA 1
ATOM 6345 C C . PHE B 1 255 ? -7.98 12.062 10.992 1 97.88 255 PHE B C 1
ATOM 6347 O O . PHE B 1 255 ? -8.234 13.117 10.406 1 97.88 255 PHE B O 1
ATOM 6354 N N . ILE B 1 256 ? -8.133 10.867 10.383 1 98.38 256 ILE B N 1
ATOM 6355 C CA . ILE B 1 256 ? -8.469 10.727 8.969 1 98.38 256 ILE B CA 1
ATOM 6356 C C . ILE B 1 256 ? -9.883 11.242 8.719 1 98.38 256 ILE B C 1
ATOM 6358 O O . ILE B 1 256 ? -10.102 12.078 7.832 1 98.38 256 ILE B O 1
ATOM 6362 N N . GLU B 1 257 ? -10.859 10.852 9.539 1 98.44 257 GLU B N 1
ATOM 6363 C CA . GLU B 1 257 ? -12.25 11.25 9.32 1 98.44 257 GLU B CA 1
ATOM 6364 C C . GLU B 1 257 ? -12.43 12.75 9.539 1 98.44 257 GLU B C 1
ATOM 6366 O O . GLU B 1 257 ? -13.211 13.398 8.844 1 98.44 257 GLU B O 1
ATOM 6371 N N . TYR B 1 258 ? -11.734 13.297 10.508 1 98.25 258 TYR B N 1
ATOM 6372 C CA . TYR B 1 258 ? -11.82 14.734 10.75 1 98.25 258 TYR B CA 1
ATOM 6373 C C . TYR B 1 258 ? -11.336 15.523 9.539 1 98.25 258 TYR B C 1
ATOM 6375 O O . TYR B 1 258 ? -12.008 16.453 9.078 1 98.25 258 TYR B O 1
ATOM 6383 N N . HIS B 1 259 ? -10.172 15.172 9.055 1 98.38 259 HIS B N 1
ATOM 6384 C CA . HIS B 1 259 ? -9.586 15.977 7.988 1 98.38 259 HIS B CA 1
ATOM 6385 C C . HIS B 1 259 ? -10.289 15.727 6.656 1 98.38 259 HIS B C 1
ATOM 6387 O O . HIS B 1 259 ? -10.281 16.578 5.773 1 98.38 259 HIS B O 1
ATOM 6393 N N . LYS B 1 260 ? -10.898 14.547 6.496 1 97.44 260 LYS B N 1
ATOM 6394 C CA . LYS B 1 260 ? -11.805 14.383 5.367 1 97.44 260 LYS B CA 1
ATOM 6395 C C . LYS B 1 260 ? -12.945 15.398 5.426 1 97.44 260 LYS B C 1
ATOM 6397 O O . LYS B 1 260 ? -13.281 16.016 4.418 1 97.44 260 LYS B O 1
ATOM 6402 N N . LEU B 1 261 ? -13.516 15.617 6.617 1 97.19 261 LEU B N 1
ATOM 6403 C CA . LEU B 1 261 ? -14.578 16.594 6.809 1 97.19 261 LEU B CA 1
ATOM 6404 C C . LEU B 1 261 ? -14.078 18 6.531 1 97.19 261 LEU B C 1
ATOM 6406 O O . LEU B 1 261 ? -14.852 18.875 6.137 1 97.19 261 LEU B O 1
ATOM 6410 N N . GLN B 1 262 ? -12.758 18.156 6.746 1 97.25 262 GLN B N 1
ATOM 6411 C CA . GLN B 1 262 ? -12.172 19.469 6.504 1 97.25 262 GLN B CA 1
ATOM 6412 C C . GLN B 1 262 ? -11.859 19.672 5.023 1 97.25 262 GLN B C 1
ATOM 6414 O O . GLN B 1 262 ? -11.352 20.719 4.629 1 97.25 262 GLN B O 1
ATOM 6419 N N . GLY B 1 263 ? -12.086 18.656 4.211 1 96.31 263 GLY B N 1
ATOM 6420 C CA . GLY B 1 263 ? -11.969 18.812 2.771 1 96.31 263 GLY B CA 1
ATOM 6421 C C . GLY B 1 263 ? -10.781 18.078 2.182 1 96.31 263 GLY B C 1
ATOM 6422 O O . GLY B 1 263 ? -10.547 18.141 0.974 1 96.31 263 GLY B O 1
ATOM 6423 N N . ALA B 1 264 ? -10.023 17.344 2.977 1 97.5 264 ALA B N 1
ATOM 6424 C CA . ALA B 1 264 ? -8.914 16.562 2.447 1 97.5 264 ALA B CA 1
ATOM 6425 C C . ALA B 1 264 ? -9.422 15.383 1.608 1 97.5 264 ALA B C 1
ATOM 6427 O O . ALA B 1 264 ? -10.391 14.719 1.982 1 97.5 264 ALA B O 1
ATOM 6428 N N . THR B 1 265 ? -8.719 15.164 0.456 1 96.06 265 THR B N 1
ATOM 6429 C CA . THR B 1 265 ? -9.18 14.109 -0.442 1 96.06 265 THR B CA 1
ATOM 6430 C C . THR B 1 265 ? -8.211 12.93 -0.439 1 96.06 265 THR B C 1
ATOM 6432 O O . THR B 1 265 ? -8.508 11.875 -1.016 1 96.06 265 THR B O 1
ATOM 6435 N N . PHE B 1 266 ? -7.082 13.094 0.205 1 97.44 266 PHE B N 1
ATOM 6436 C CA . PHE B 1 266 ? -6.098 12.016 0.216 1 97.44 266 PHE B CA 1
ATOM 6437 C C . PHE B 1 266 ? -5.102 12.203 1.355 1 97.44 266 PHE B C 1
ATOM 6439 O O . PHE B 1 266 ? -4.828 13.336 1.767 1 97.44 266 PHE B O 1
ATOM 6446 N N . PHE B 1 267 ? -4.539 11.102 1.873 1 98.5 267 PHE B N 1
ATOM 6447 C CA . PHE B 1 267 ? -3.611 11.133 2.998 1 98.5 267 PHE B CA 1
ATOM 6448 C C . PHE B 1 267 ? -2.369 10.297 2.701 1 98.5 267 PHE B C 1
ATOM 6450 O O . PHE B 1 267 ? -2.467 9.211 2.121 1 98.5 267 PHE B O 1
ATOM 6457 N N . HIS B 1 268 ? -1.229 10.836 2.992 1 98.44 268 HIS B N 1
ATOM 6458 C CA . HIS B 1 268 ? -0.011 10.039 3.074 1 98.44 268 HIS B CA 1
ATOM 6459 C C . HIS B 1 268 ? 0.301 9.656 4.52 1 98.44 268 HIS B C 1
ATOM 6461 O O . HIS B 1 268 ? 0.614 10.523 5.34 1 98.44 268 HIS B O 1
ATOM 6467 N N . ILE B 1 269 ? 0.213 8.367 4.82 1 97.81 269 ILE B N 1
ATOM 6468 C CA . ILE B 1 269 ? 0.416 7.879 6.18 1 97.81 269 ILE B CA 1
ATOM 6469 C C . ILE B 1 269 ? 1.713 7.078 6.25 1 97.81 269 ILE B C 1
ATOM 6471 O O . ILE B 1 269 ? 1.891 6.105 5.508 1 97.81 269 ILE B O 1
ATOM 6475 N N . TYR B 1 270 ? 2.59 7.492 7.113 1 96.19 270 TYR B N 1
ATOM 6476 C CA . TYR B 1 270 ? 3.891 6.855 7.273 1 96.19 270 TYR B CA 1
ATOM 6477 C C . TYR B 1 270 ? 3.877 5.879 8.445 1 96.19 270 TYR B C 1
ATOM 6479 O O . TYR B 1 270 ? 3.65 6.273 9.594 1 96.19 270 TYR B O 1
ATOM 6487 N N . LEU B 1 271 ? 4.188 4.656 8.117 1 91 271 LEU B N 1
ATOM 6488 C CA . LEU B 1 271 ? 4.043 3.559 9.062 1 91 271 LEU B CA 1
ATOM 6489 C C . LEU B 1 271 ? 5.246 3.486 10 1 91 271 LEU B C 1
ATOM 6491 O O . LEU B 1 271 ? 6.375 3.271 9.555 1 91 271 LEU B O 1
ATOM 6495 N N . ARG B 1 272 ? 4.879 3.654 11.203 1 86.25 272 ARG B N 1
ATOM 6496 C CA . ARG B 1 272 ? 5.812 3.447 12.305 1 86.25 272 ARG B CA 1
ATOM 6497 C C . ARG B 1 272 ? 5.074 3.256 13.625 1 86.25 272 ARG B C 1
ATOM 6499 O O . ARG B 1 272 ? 4.07 3.924 13.875 1 86.25 272 ARG B O 1
ATOM 6506 N N . ASN B 1 273 ? 5.492 2.305 14.453 1 81.38 273 ASN B N 1
ATOM 6507 C CA . ASN B 1 273 ? 4.949 2.135 15.797 1 81.38 273 ASN B CA 1
ATOM 6508 C C . ASN B 1 273 ? 3.455 1.828 15.766 1 81.38 273 ASN B C 1
ATOM 6510 O O . ASN B 1 273 ? 2.674 2.441 16.484 1 81.38 273 ASN B O 1
ATOM 6514 N N . VAL B 1 274 ? 3.018 1.045 14.852 1 88.62 274 VAL B N 1
ATOM 6515 C CA . VAL B 1 274 ? 1.617 0.644 14.773 1 88.62 274 VAL B CA 1
ATOM 6516 C C . VAL B 1 274 ? 1.486 -0.841 15.102 1 88.62 274 VAL B C 1
ATOM 6518 O O . VAL B 1 274 ? 2.377 -1.635 14.789 1 88.62 274 VAL B O 1
ATOM 6521 N N . SER B 1 275 ? 0.424 -1.134 15.773 1 90.5 275 SER B N 1
ATOM 6522 C CA . SER B 1 275 ? 0.1 -2.521 16.078 1 90.5 275 SER B CA 1
ATOM 6523 C C . SER B 1 275 ? -0.669 -3.178 14.945 1 90.5 275 SER B C 1
ATOM 6525 O O . SER B 1 275 ? -1.093 -2.5 14 1 90.5 275 SER B O 1
ATOM 6527 N N . ASP B 1 276 ? -0.823 -4.504 15.102 1 89.56 276 ASP B N 1
ATOM 6528 C CA . ASP B 1 276 ? -1.656 -5.227 14.141 1 89.56 276 ASP B CA 1
ATOM 6529 C C . ASP B 1 276 ? -3.084 -4.684 14.141 1 89.56 276 ASP B C 1
ATOM 6531 O O . ASP B 1 276 ? -3.73 -4.633 13.094 1 89.56 276 ASP B O 1
ATOM 6535 N N . TYR B 1 277 ? -3.496 -4.301 15.344 1 93.38 277 TYR B N 1
ATOM 6536 C CA . TYR B 1 277 ? -4.844 -3.76 15.477 1 93.38 277 TYR B CA 1
ATOM 6537 C C . TYR B 1 277 ? -4.977 -2.438 14.727 1 93.38 277 TYR B C 1
ATOM 6539 O O . TYR B 1 277 ? -5.988 -2.186 14.078 1 93.38 277 TYR B O 1
ATOM 6547 N N . ASP B 1 278 ? -3.949 -1.596 14.742 1 94.44 278 ASP B N 1
ATOM 6548 C CA . ASP B 1 278 ? -3.92 -0.339 14 1 94.44 278 ASP B CA 1
ATOM 6549 C C . ASP B 1 278 ? -3.881 -0.592 12.492 1 94.44 278 ASP B C 1
ATOM 6551 O O . ASP B 1 278 ? -4.523 0.124 11.719 1 94.44 278 ASP B O 1
ATOM 6555 N N . ARG B 1 279 ? -3.178 -1.619 12.156 1 93.31 279 ARG B N 1
ATOM 6556 C CA . ARG B 1 279 ? -2.895 -1.885 10.75 1 93.31 279 ARG B CA 1
ATOM 6557 C C . ARG B 1 279 ? -4.164 -2.283 10 1 93.31 279 ARG B C 1
ATOM 6559 O O . ARG B 1 279 ? -4.32 -1.969 8.82 1 93.31 279 ARG B O 1
ATOM 6566 N N . VAL B 1 280 ? -5.047 -2.98 10.656 1 93.44 280 VAL B N 1
ATOM 6567 C CA . VAL B 1 280 ? -6.285 -3.391 10 1 93.44 280 VAL B CA 1
ATOM 6568 C C . VAL B 1 280 ? -7.07 -2.156 9.562 1 93.44 280 VAL B C 1
ATOM 6570 O O . VAL B 1 280 ? -7.629 -2.131 8.461 1 93.44 280 VAL B O 1
ATOM 6573 N N . LEU B 1 281 ? -7.09 -1.219 10.383 1 95.62 281 LEU B N 1
ATOM 6574 C CA . LEU B 1 281 ? -7.758 0.044 10.086 1 95.62 281 LEU B CA 1
ATOM 6575 C C . LEU B 1 281 ? -7.074 0.761 8.922 1 95.62 281 LEU B C 1
ATOM 6577 O O . LEU B 1 281 ? -7.734 1.187 7.977 1 95.62 281 LEU B O 1
ATOM 6581 N N . LEU B 1 282 ? -5.777 0.85 8.969 1 96.31 282 LEU B N 1
ATOM 6582 C CA . LEU B 1 282 ? -5 1.525 7.941 1 96.31 282 LEU B CA 1
ATOM 6583 C C . LEU B 1 282 ? -5.125 0.801 6.605 1 96.31 282 LEU B C 1
ATOM 6585 O O . LEU B 1 282 ? -5.258 1.439 5.559 1 96.31 282 LEU B O 1
ATOM 6589 N N . ASP B 1 283 ? -5.105 -0.467 6.652 1 95.38 283 ASP B N 1
ATOM 6590 C CA . ASP B 1 283 ? -5.258 -1.255 5.434 1 95.38 283 ASP B CA 1
ATOM 6591 C C . ASP B 1 283 ? -6.617 -1.006 4.785 1 95.38 283 ASP B C 1
ATOM 6593 O O . ASP B 1 283 ? -6.734 -0.984 3.559 1 95.38 283 ASP B O 1
ATOM 6597 N N . ASN B 1 284 ? -7.652 -0.889 5.59 1 95.62 284 ASN B N 1
ATOM 6598 C CA . ASN B 1 284 ? -8.977 -0.607 5.043 1 95.62 284 ASN B CA 1
ATOM 6599 C C . ASN B 1 284 ? -9.016 0.754 4.352 1 95.62 284 ASN B C 1
ATOM 6601 O O . ASN B 1 284 ? -9.609 0.896 3.283 1 95.62 284 ASN B O 1
ATOM 6605 N N . TYR B 1 285 ? -8.391 1.751 4.977 1 97.31 285 TYR B N 1
ATOM 6606 C CA . TYR B 1 285 ? -8.344 3.074 4.363 1 97.31 285 TYR B CA 1
ATOM 6607 C C . TYR B 1 285 ? -7.566 3.041 3.055 1 97.31 285 TYR B C 1
ATOM 6609 O O . TYR B 1 285 ? -7.875 3.787 2.121 1 97.31 285 TYR B O 1
ATOM 6617 N N . ALA B 1 286 ? -6.504 2.213 3.018 1 96.94 286 ALA B N 1
ATOM 6618 C CA . ALA B 1 286 ? -5.777 2.041 1.762 1 96.94 286 ALA B CA 1
ATOM 6619 C C . ALA B 1 286 ? -6.664 1.397 0.698 1 96.94 286 ALA B C 1
ATOM 6621 O O . ALA B 1 286 ? -6.68 1.838 -0.454 1 96.94 286 ALA B O 1
ATOM 6622 N N . LYS B 1 287 ? -7.391 0.433 1.088 1 95.69 287 LYS B N 1
ATOM 6623 C CA . LYS B 1 287 ? -8.281 -0.287 0.184 1 95.69 287 LYS B CA 1
ATOM 6624 C C . LYS B 1 287 ? -9.336 0.647 -0.409 1 95.69 287 LYS B C 1
ATOM 6626 O O . LYS B 1 287 ? -9.641 0.569 -1.601 1 95.69 287 LYS B O 1
ATOM 6631 N N . THR B 1 288 ? -9.875 1.53 0.403 1 96.44 288 THR B N 1
ATOM 6632 C CA . THR B 1 288 ? -10.945 2.41 -0.055 1 96.44 288 THR B CA 1
ATOM 6633 C C . THR B 1 288 ? -10.375 3.621 -0.787 1 96.44 288 THR B C 1
ATOM 6635 O O . THR B 1 288 ? -11.125 4.473 -1.272 1 96.44 288 THR B O 1
ATOM 6638 N N . GLY B 1 289 ? -9.062 3.768 -0.82 1 96.94 289 GLY B N 1
ATOM 6639 C CA . GLY B 1 289 ? -8.422 4.781 -1.645 1 96.94 289 GLY B CA 1
ATOM 6640 C C . GLY B 1 289 ? -8.234 6.102 -0.926 1 96.94 289 GLY B C 1
ATOM 6641 O O . GLY B 1 289 ? -7.965 7.125 -1.56 1 96.94 289 GLY B O 1
ATOM 6642 N N . ASP B 1 290 ? -8.336 6.031 0.406 1 97.81 290 ASP B N 1
ATOM 6643 C CA . ASP B 1 290 ? -8.219 7.258 1.191 1 97.81 290 ASP B CA 1
ATOM 6644 C C . ASP B 1 290 ? -6.758 7.605 1.453 1 97.81 290 ASP B C 1
ATOM 6646 O O . ASP B 1 290 ? -6.414 8.781 1.623 1 97.81 290 ASP B O 1
ATOM 6650 N N . ILE B 1 291 ? -5.91 6.543 1.481 1 98.25 291 ILE B N 1
ATOM 6651 C CA . ILE B 1 291 ? -4.555 6.824 1.949 1 98.25 291 ILE B CA 1
ATOM 6652 C C . ILE B 1 291 ? -3.547 6.043 1.111 1 98.25 291 ILE B C 1
ATOM 6654 O O . ILE B 1 291 ? -3.914 5.094 0.414 1 98.25 291 ILE B O 1
ATOM 6658 N N . GLU B 1 292 ? -2.346 6.523 1.098 1 97.69 292 GLU B N 1
ATOM 6659 C CA . GLU B 1 292 ? -1.156 5.746 0.766 1 97.69 292 GLU B CA 1
ATOM 6660 C C . GLU B 1 292 ? -0.347 5.41 2.016 1 97.69 292 GLU B C 1
ATOM 6662 O O . GLU B 1 292 ? -0.102 6.285 2.854 1 97.69 292 GLU B O 1
ATOM 6667 N N . LEU B 1 293 ? -0.015 4.156 2.121 1 96.31 293 LEU B N 1
ATOM 6668 C CA . LEU B 1 293 ? 0.832 3.729 3.229 1 96.31 293 LEU B CA 1
ATOM 6669 C C . LEU B 1 293 ? 2.299 3.699 2.812 1 96.31 293 LEU B C 1
ATOM 6671 O O . LEU B 1 293 ? 2.648 3.092 1.797 1 96.31 293 LEU B O 1
ATOM 6675 N N . ILE B 1 294 ? 3.125 4.422 3.605 1 96.44 294 ILE B N 1
ATOM 6676 C CA . ILE B 1 294 ? 4.562 4.469 3.354 1 96.44 294 ILE B CA 1
ATOM 6677 C C . ILE B 1 294 ? 5.316 3.928 4.562 1 96.44 294 ILE B C 1
ATOM 6679 O O . ILE B 1 294 ? 5.07 4.348 5.695 1 96.44 294 ILE B O 1
ATOM 6683 N N . THR B 1 295 ? 6.18 3.006 4.363 1 90.62 295 THR B N 1
ATOM 6684 C CA . THR B 1 295 ? 6.906 2.42 5.484 1 90.62 295 THR B CA 1
ATOM 6685 C C . THR B 1 295 ? 8.188 3.191 5.762 1 90.62 295 THR B C 1
ATOM 6687 O O . THR B 1 295 ? 8.945 3.502 4.84 1 90.62 295 THR B O 1
ATOM 6690 N N . LEU B 1 296 ? 8.367 3.449 7 1 89.31 296 LEU B N 1
ATOM 6691 C CA . LEU B 1 296 ? 9.617 4.043 7.461 1 89.31 296 LEU B CA 1
ATOM 6692 C C . LEU B 1 296 ? 10.555 2.975 8.008 1 89.31 296 LEU B C 1
ATOM 6694 O O . LEU B 1 296 ? 10.547 2.688 9.203 1 89.31 296 LEU B O 1
ATOM 6698 N N . GLN B 1 297 ? 11.266 2.381 7.105 1 85.88 297 GLN B N 1
ATOM 6699 C CA . GLN B 1 297 ? 12.203 1.322 7.461 1 85.88 297 GLN B CA 1
ATOM 6700 C C . GLN B 1 297 ? 13.445 1.361 6.574 1 85.88 297 GLN B C 1
ATOM 6702 O O . GLN B 1 297 ? 13.352 1.65 5.379 1 85.88 297 GLN B O 1
ATOM 6707 N N . ASP B 1 298 ? 14.531 1.191 7.211 1 86.25 298 ASP B N 1
ATOM 6708 C CA . ASP B 1 298 ? 15.773 0.979 6.469 1 86.25 298 ASP B CA 1
ATOM 6709 C C . ASP B 1 298 ? 16.766 0.141 7.277 1 86.25 298 ASP B C 1
ATOM 6711 O O . ASP B 1 298 ? 16.391 -0.445 8.297 1 86.25 298 ASP B O 1
ATOM 6715 N N . HIS B 1 299 ? 17.875 -0.07 6.766 1 86.5 299 HIS B N 1
ATOM 6716 C CA . HIS B 1 299 ? 18.844 -0.987 7.363 1 86.5 299 HIS B CA 1
ATOM 6717 C C . HIS B 1 299 ? 19.578 -0.329 8.523 1 86.5 299 HIS B C 1
ATOM 6719 O O . HIS B 1 299 ? 20.453 -0.948 9.141 1 86.5 299 HIS B O 1
ATOM 6725 N N . PHE B 1 300 ? 19.188 0.877 8.953 1 85 300 PHE B N 1
ATOM 6726 C CA . PHE B 1 300 ? 19.828 1.598 10.047 1 85 300 PHE B CA 1
ATOM 6727 C C . PHE B 1 300 ? 18.812 1.957 11.125 1 85 300 PHE B C 1
ATOM 6729 O O . PHE B 1 300 ? 17.672 2.293 10.82 1 85 300 PHE B O 1
ATOM 6736 N N . TRP B 1 301 ? 19.312 1.912 12.352 1 85.31 301 TRP B N 1
ATOM 6737 C CA . TRP B 1 301 ? 18.484 2.396 13.445 1 85.31 301 TRP B CA 1
ATOM 6738 C C . TRP B 1 301 ? 18.266 3.904 13.344 1 85.31 301 TRP B C 1
ATOM 6740 O O . TRP B 1 301 ? 19.203 4.648 13.039 1 85.31 301 TRP B O 1
ATOM 6750 N N . ARG B 1 302 ? 17.125 4.297 13.57 1 84.56 302 ARG B N 1
ATOM 6751 C CA . ARG B 1 302 ? 16.797 5.715 13.648 1 84.56 302 ARG B CA 1
ATOM 6752 C C . ARG B 1 302 ? 15.812 5.988 14.789 1 84.56 302 ARG B C 1
ATOM 6754 O O . ARG B 1 302 ? 14.875 5.215 15.008 1 84.56 302 ARG B O 1
ATOM 6761 N N . ALA B 1 303 ? 16.062 7.113 15.438 1 83.44 303 ALA B N 1
ATOM 6762 C CA . ALA B 1 303 ? 15.109 7.543 16.453 1 83.44 303 ALA B CA 1
ATOM 6763 C C . ALA B 1 303 ? 13.852 8.125 15.82 1 83.44 303 ALA B C 1
ATOM 6765 O O . ALA B 1 303 ? 13.859 8.5 14.641 1 83.44 303 ALA B O 1
ATOM 6766 N N . ASP B 1 304 ? 12.789 8.273 16.609 1 85.12 304 ASP B N 1
ATOM 6767 C CA . ASP B 1 304 ? 11.516 8.766 16.109 1 85.12 304 ASP B CA 1
ATOM 6768 C C . ASP B 1 304 ? 11.656 10.164 15.523 1 85.12 304 ASP B C 1
ATOM 6770 O O . ASP B 1 304 ? 11.031 10.492 14.508 1 85.12 304 ASP B O 1
ATOM 6774 N N . TYR B 1 305 ? 12.445 11.016 16.172 1 83.56 305 TYR B N 1
ATOM 6775 C CA . TYR B 1 305 ? 12.578 12.375 15.664 1 83.56 305 TYR B CA 1
ATOM 6776 C C . TYR B 1 305 ? 13.273 12.383 14.312 1 83.56 305 TYR B C 1
ATOM 6778 O O . TYR B 1 305 ? 13.008 13.25 13.469 1 83.56 305 TYR B O 1
ATOM 6786 N N . MET B 1 306 ? 14.195 11.422 14.055 1 85.25 306 MET B N 1
ATOM 6787 C CA . MET B 1 306 ? 14.852 11.289 12.758 1 85.25 306 MET B CA 1
ATOM 6788 C C . MET B 1 306 ? 13.859 10.828 11.695 1 85.25 306 MET B C 1
ATOM 6790 O O . MET B 1 306 ? 13.836 11.375 10.586 1 85.25 306 MET B O 1
ATOM 6794 N N . TRP B 1 307 ? 13.031 9.891 12.086 1 90.25 307 TRP B N 1
ATOM 6795 C CA . TRP B 1 307 ? 11.977 9.445 11.188 1 90.25 307 TRP B CA 1
ATOM 6796 C C . TRP B 1 307 ? 10.992 10.57 10.891 1 90.25 307 TRP B C 1
ATOM 6798 O O . TRP B 1 307 ? 10.477 10.672 9.781 1 90.25 307 TRP B O 1
ATOM 6808 N N . HIS B 1 308 ? 10.766 11.367 11.906 1 91.25 308 HIS B N 1
ATOM 6809 C CA . HIS B 1 308 ? 9.859 12.492 11.742 1 91.25 308 HIS B CA 1
ATOM 6810 C C . HIS B 1 308 ? 10.352 13.453 10.672 1 91.25 308 HIS B C 1
ATOM 6812 O O . HIS B 1 308 ? 9.578 13.883 9.805 1 91.25 308 HIS B O 1
ATOM 6818 N N . ASN B 1 309 ? 11.617 13.703 10.703 1 89.56 309 ASN B N 1
ATOM 6819 C CA . ASN B 1 309 ? 12.211 14.578 9.695 1 89.56 309 ASN B CA 1
ATOM 6820 C C . ASN B 1 309 ? 12.156 13.945 8.305 1 89.56 309 ASN B C 1
ATOM 6822 O O . ASN B 1 309 ? 11.844 14.625 7.324 1 89.56 309 ASN B O 1
ATOM 6826 N N . GLY B 1 310 ? 12.508 12.641 8.242 1 91.44 310 GLY B N 1
ATOM 6827 C CA . GLY B 1 310 ? 12.43 11.93 6.977 1 91.44 310 GLY B CA 1
ATOM 6828 C C . GLY B 1 310 ? 11.031 11.922 6.387 1 91.44 310 GLY B C 1
ATOM 6829 O O . GLY B 1 310 ? 10.859 12.102 5.18 1 91.44 310 GLY B O 1
ATOM 6830 N N . GLN B 1 311 ? 10.062 11.742 7.289 1 95.06 311 GLN B N 1
ATOM 6831 C CA . GLN B 1 311 ? 8.664 11.727 6.879 1 95.06 311 GLN B CA 1
ATOM 6832 C C . GLN B 1 311 ? 8.25 13.078 6.301 1 95.06 311 GLN B C 1
ATOM 6834 O O . GLN B 1 311 ? 7.57 13.133 5.27 1 95.06 311 GLN B O 1
ATOM 6839 N N . ILE B 1 312 ? 8.633 14.133 6.895 1 95.69 312 ILE B N 1
ATOM 6840 C CA . ILE B 1 312 ? 8.281 15.477 6.453 1 95.69 312 ILE B CA 1
ATOM 6841 C C . ILE B 1 312 ? 8.891 15.75 5.078 1 95.69 312 ILE B C 1
ATOM 6843 O O . ILE B 1 312 ? 8.211 16.219 4.172 1 95.69 312 ILE B O 1
ATOM 6847 N N . ASN B 1 313 ? 10.125 15.43 4.949 1 95 313 ASN B N 1
ATOM 6848 C CA . ASN B 1 313 ? 10.812 15.656 3.68 1 95 313 ASN B CA 1
ATOM 6849 C C . ASN B 1 313 ? 10.195 14.828 2.555 1 95 313 ASN B C 1
ATOM 6851 O O . ASN B 1 313 ? 9.891 15.359 1.484 1 95 313 ASN B O 1
ATOM 6855 N N . ASP B 1 314 ? 10.023 13.562 2.787 1 96.75 314 ASP B N 1
ATOM 6856 C CA . ASP B 1 314 ? 9.469 12.688 1.765 1 96.75 314 ASP B CA 1
ATOM 6857 C C . ASP B 1 314 ? 8.055 13.117 1.377 1 96.75 314 ASP B C 1
ATOM 6859 O O . ASP B 1 314 ? 7.719 13.164 0.192 1 96.75 314 ASP B O 1
ATOM 6863 N N . CYS B 1 315 ? 7.266 13.422 2.357 1 98 315 CYS B N 1
ATOM 6864 C CA . CYS B 1 315 ? 5.879 13.789 2.09 1 98 315 CYS B CA 1
ATOM 6865 C C . CYS B 1 315 ? 5.805 15.094 1.3 1 98 315 CYS B C 1
ATOM 6867 O O . CYS B 1 315 ? 4.949 15.242 0.427 1 98 315 CYS B O 1
ATOM 6869 N N . HIS B 1 316 ? 6.668 16.031 1.633 1 97.75 316 HIS B N 1
ATOM 6870 C CA . HIS B 1 316 ? 6.762 17.266 0.854 1 97.75 316 HIS B CA 1
ATOM 6871 C C . HIS B 1 316 ? 6.977 16.969 -0.625 1 97.75 316 HIS B C 1
ATOM 6873 O O . HIS B 1 316 ? 6.199 17.406 -1.473 1 97.75 316 HIS B O 1
ATOM 6879 N N . HIS B 1 317 ? 7.91 16.156 -0.948 1 98 317 HIS B N 1
ATOM 6880 C CA . HIS B 1 317 ? 8.242 15.859 -2.338 1 98 317 HIS B CA 1
ATOM 6881 C C . HIS B 1 317 ? 7.18 14.969 -2.98 1 98 317 HIS B C 1
ATOM 6883 O O . HIS B 1 317 ? 6.906 15.094 -4.176 1 98 317 HIS B O 1
ATOM 6889 N N . ARG B 1 318 ? 6.602 14.125 -2.213 1 97.81 318 ARG B N 1
ATOM 6890 C CA . ARG B 1 318 ? 5.531 13.25 -2.678 1 97.81 318 ARG B CA 1
ATOM 6891 C C . ARG B 1 318 ? 4.328 14.062 -3.15 1 97.81 318 ARG B C 1
ATOM 6893 O O . ARG B 1 318 ? 3.598 13.633 -4.043 1 97.81 318 ARG B O 1
ATOM 6900 N N . ASN B 1 319 ? 4.172 15.211 -2.613 1 98 319 ASN B N 1
ATOM 6901 C CA . ASN B 1 319 ? 2.982 16 -2.908 1 98 319 ASN B CA 1
ATOM 6902 C C . ASN B 1 319 ? 3.27 17.078 -3.941 1 98 319 ASN B C 1
ATOM 6904 O O . ASN B 1 319 ? 2.35 17.734 -4.434 1 98 319 ASN B O 1
ATOM 6908 N N . ARG B 1 320 ? 4.574 17.312 -4.281 1 97.38 320 ARG B N 1
ATOM 6909 C CA . ARG B 1 320 ? 4.875 18.234 -5.383 1 97.38 320 ARG B CA 1
ATOM 6910 C C . ARG B 1 320 ? 4.266 17.734 -6.691 1 97.38 320 ARG B C 1
ATOM 6912 O O . ARG B 1 320 ? 4.48 16.578 -7.082 1 97.38 320 ARG B O 1
ATOM 6919 N N . TYR B 1 321 ? 3.422 18.578 -7.301 1 95.69 321 TYR B N 1
ATOM 6920 C CA . TYR B 1 321 ? 2.699 18.312 -8.539 1 95.69 321 TYR B CA 1
ATOM 6921 C C . TYR B 1 321 ? 1.688 17.188 -8.344 1 95.69 321 TYR B C 1
ATOM 6923 O O . TYR B 1 321 ? 1.309 16.516 -9.305 1 95.69 321 TYR B O 1
ATOM 6931 N N . PHE B 1 322 ? 1.354 16.922 -7.168 1 96.31 322 PHE B N 1
ATOM 6932 C CA . PHE B 1 322 ? 0.333 15.938 -6.812 1 96.31 322 PHE B CA 1
ATOM 6933 C C . PHE B 1 322 ? -0.862 16.625 -6.152 1 96.31 322 PHE B C 1
ATOM 6935 O O . PHE B 1 322 ? -2.01 16.234 -6.391 1 96.31 322 PHE B O 1
ATOM 6942 N N . SER B 1 323 ? -0.552 17.625 -5.312 1 96.62 323 SER B N 1
ATOM 6943 C CA . SER B 1 323 ? -1.571 18.359 -4.562 1 96.62 323 SER B CA 1
ATOM 6944 C C . SER B 1 323 ? -1.306 19.859 -4.578 1 96.62 323 SER B C 1
ATOM 6946 O O . SER B 1 323 ? -0.154 20.297 -4.488 1 96.62 323 SER B O 1
ATOM 6948 N N . LYS B 1 324 ? -2.389 20.641 -4.652 1 96.19 324 LYS B N 1
ATOM 6949 C CA . LYS B 1 324 ? -2.223 22.078 -4.598 1 96.19 324 LYS B CA 1
ATOM 6950 C C . LYS B 1 324 ? -1.797 22.531 -3.205 1 96.19 324 LYS B C 1
ATOM 6952 O O . LYS B 1 324 ? -0.926 23.391 -3.064 1 96.19 324 LYS B O 1
ATOM 6957 N N . TRP B 1 325 ? -2.498 21.984 -2.248 1 97.75 325 TRP B N 1
ATOM 6958 C CA . TRP B 1 325 ? -2.223 22.266 -0.843 1 97.75 325 TRP B CA 1
ATOM 6959 C C . TRP B 1 325 ? -1.943 20.984 -0.076 1 97.75 325 TRP B C 1
ATOM 6961 O O . TRP B 1 325 ? -2.592 19.953 -0.311 1 97.75 325 TRP B O 1
ATOM 6971 N N . THR B 1 326 ? -0.987 21 0.819 1 98.31 326 THR B N 1
ATOM 6972 C CA . THR B 1 326 ? -0.696 19.844 1.659 1 98.31 326 THR B CA 1
ATOM 6973 C C . THR B 1 326 ? -0.49 20.266 3.111 1 98.31 326 THR B C 1
ATOM 6975 O O . THR B 1 326 ? 0.279 21.188 3.389 1 98.31 326 THR B O 1
ATOM 6978 N N . ALA B 1 327 ? -1.19 19.594 3.979 1 98.62 327 ALA B N 1
ATOM 6979 C CA . ALA B 1 327 ? -1.008 19.844 5.406 1 98.62 327 ALA B CA 1
ATOM 6980 C C . ALA B 1 327 ? -0.003 18.875 6.008 1 98.62 327 ALA B C 1
ATOM 6982 O O . ALA B 1 327 ? -0.018 17.672 5.688 1 98.62 327 ALA B O 1
ATOM 6983 N N . LEU B 1 328 ? 0.875 19.328 6.793 1 97.5 328 LEU B N 1
ATOM 6984 C CA . LEU B 1 328 ? 1.788 18.531 7.602 1 97.5 328 LEU B CA 1
ATOM 6985 C C . LEU B 1 328 ? 1.431 18.625 9.078 1 97.5 328 LEU B C 1
ATOM 6987 O O . LEU B 1 328 ? 1.741 19.625 9.734 1 97.5 328 LEU B O 1
ATOM 6991 N N . ILE B 1 329 ? 0.75 17.594 9.57 1 95.25 329 ILE B N 1
ATOM 6992 C CA . ILE B 1 329 ? 0.12 17.594 10.883 1 95.25 329 ILE B CA 1
ATOM 6993 C C . ILE B 1 329 ? 0.405 16.281 11.602 1 95.25 329 ILE B C 1
ATOM 6995 O O . ILE B 1 329 ? 0.438 15.219 10.977 1 95.25 329 ILE B O 1
ATOM 6999 N N . ASP B 1 330 ? 0.603 16.328 12.906 1 94.5 330 ASP B N 1
ATOM 7000 C CA . ASP B 1 330 ? 0.842 15.125 13.688 1 94.5 330 ASP B CA 1
ATOM 7001 C C . ASP B 1 330 ? -0.471 14.43 14.055 1 94.5 330 ASP B C 1
ATOM 7003 O O . ASP B 1 330 ? -1.536 15.055 14.008 1 94.5 330 ASP B O 1
ATOM 7007 N N . ILE B 1 331 ? -0.367 13.211 14.438 1 94.88 331 ILE B N 1
ATOM 7008 C CA . ILE B 1 331 ? -1.523 12.352 14.664 1 94.88 331 ILE B CA 1
ATOM 7009 C C . ILE B 1 331 ? -2.373 12.922 15.797 1 94.88 331 ILE B C 1
ATOM 7011 O O . ILE B 1 331 ? -3.59 12.719 15.836 1 94.88 331 ILE B O 1
ATOM 7015 N N . ASP B 1 332 ? -1.764 13.641 16.75 1 93.56 332 ASP B N 1
ATOM 7016 C CA . ASP B 1 332 ? -2.49 14.164 17.906 1 93.56 332 ASP B CA 1
ATOM 7017 C C . ASP B 1 332 ? -2.869 15.633 17.703 1 93.56 332 ASP B C 1
ATOM 7019 O O . ASP B 1 332 ? -3.145 16.344 18.672 1 93.56 332 ASP B O 1
ATOM 7023 N N . GLU B 1 333 ? -2.842 16.016 16.484 1 95.75 333 GLU B N 1
ATOM 7024 C CA . GLU B 1 333 ? -3.168 17.391 16.125 1 95.75 333 GLU B CA 1
ATOM 7025 C C . GLU B 1 333 ? -4.355 17.453 15.172 1 95.75 333 GLU B C 1
ATOM 7027 O O . GLU B 1 333 ? -4.527 16.578 14.336 1 95.75 333 GLU B O 1
ATOM 7032 N N . ARG B 1 334 ? -5.152 18.594 15.305 1 96.25 334 ARG B N 1
ATOM 7033 C CA . ARG B 1 334 ? -6.258 18.875 14.398 1 96.25 334 ARG B CA 1
ATOM 7034 C C . ARG B 1 334 ? -6.227 20.328 13.938 1 96.25 334 ARG B C 1
ATOM 7036 O O . ARG B 1 334 ? -5.98 21.234 14.734 1 96.25 334 ARG B O 1
ATOM 7043 N N . LEU B 1 335 ? -6.445 20.469 12.68 1 97.25 335 LEU B N 1
ATOM 7044 C CA . LEU B 1 335 ? -6.676 21.797 12.141 1 97.25 335 LEU B CA 1
ATOM 7045 C C . LEU B 1 335 ? -8.102 22.266 12.414 1 97.25 335 LEU B C 1
ATOM 7047 O O . LEU B 1 335 ? -9.031 21.875 11.711 1 97.25 335 LEU B O 1
ATOM 7051 N N . GLU B 1 336 ? -8.281 23.156 13.32 1 96.88 336 GLU B N 1
ATOM 7052 C CA . GLU B 1 336 ? -9.625 23.578 13.695 1 96.88 336 GLU B CA 1
ATOM 7053 C C . GLU B 1 336 ? -9.945 24.969 13.148 1 96.88 336 GLU B C 1
ATOM 7055 O O . GLU B 1 336 ? -9.172 25.906 13.344 1 96.88 336 GLU B O 1
ATOM 7060 N N . MET B 1 337 ? -11.094 25.062 12.477 1 96.88 337 MET B N 1
ATOM 7061 C CA . MET B 1 337 ? -11.578 26.328 11.945 1 96.88 337 MET B CA 1
ATOM 7062 C C . MET B 1 337 ? -12.539 27 12.922 1 96.88 337 MET B C 1
ATOM 7064 O O . MET B 1 337 ? -13.367 26.328 13.539 1 96.88 337 MET B O 1
ATOM 7068 N N . LYS B 1 338 ? -12.477 28.297 13.086 1 92.56 338 LYS B N 1
ATOM 7069 C CA . LYS B 1 338 ? -13.305 29.031 14.031 1 92.56 338 LYS B CA 1
ATOM 7070 C C . LYS B 1 338 ? -14.117 30.125 13.32 1 92.56 338 LYS B C 1
ATOM 7072 O O . LYS B 1 338 ? -15.062 30.672 13.891 1 92.56 338 LYS B O 1
ATOM 7077 N N . SER B 1 339 ? -13.867 30.297 12.148 1 91.75 339 SER B N 1
ATOM 7078 C CA . SER B 1 339 ? -14.516 31.359 11.383 1 91.75 339 SER B CA 1
ATOM 7079 C C . SER B 1 339 ? -15.922 30.938 10.945 1 91.75 339 SER B C 1
ATOM 7081 O O . SER B 1 339 ? -16.141 29.781 10.578 1 91.75 339 SER B O 1
ATOM 7083 N N . ASP B 1 340 ? -16.844 31.922 10.953 1 90.56 340 ASP B N 1
ATOM 7084 C CA . ASP B 1 340 ? -18.172 31.672 10.398 1 90.56 340 ASP B CA 1
ATOM 7085 C C . ASP B 1 340 ? -18.141 31.641 8.875 1 90.56 340 ASP B C 1
ATOM 7087 O O . ASP B 1 340 ? -19 31.031 8.242 1 90.56 340 ASP B O 1
ATOM 7091 N N . LYS B 1 341 ? -17.188 32.312 8.414 1 92.5 341 LYS B N 1
ATOM 7092 C CA . LYS B 1 341 ? -17.047 32.406 6.961 1 92.5 341 LYS B CA 1
ATOM 7093 C C . LYS B 1 341 ? -16.422 31.125 6.391 1 92.5 341 LYS B C 1
ATOM 7095 O O . LYS B 1 341 ? -16.797 30.688 5.301 1 92.5 341 LYS B O 1
ATOM 7100 N N . PHE B 1 342 ? -15.469 30.625 7.082 1 94.94 342 PHE B N 1
ATOM 7101 C CA . PHE B 1 342 ? -14.758 29.422 6.656 1 94.94 342 PHE B CA 1
ATOM 7102 C C . PHE B 1 342 ? -15.016 28.281 7.617 1 94.94 342 PHE B C 1
ATOM 7104 O O . PHE B 1 342 ? -14.242 28.047 8.547 1 94.94 342 PHE B O 1
ATOM 7111 N N . LYS B 1 343 ? -15.977 27.469 7.309 1 91.88 343 LYS B N 1
ATOM 7112 C CA . LYS B 1 343 ? -16.406 26.422 8.227 1 91.88 343 LYS B CA 1
ATOM 7113 C C . LYS B 1 343 ? -15.453 25.234 8.195 1 91.88 343 LYS B C 1
ATOM 7115 O O . LYS B 1 343 ? -15.297 24.531 9.195 1 91.88 343 LYS B O 1
ATOM 7120 N N . ILE B 1 344 ? -14.867 24.984 7.039 1 95.5 344 ILE B N 1
ATOM 7121 C CA . ILE B 1 344 ? -13.875 23.922 6.91 1 95.5 344 ILE B CA 1
ATOM 7122 C C . ILE B 1 344 ? -12.609 24.469 6.266 1 95.5 344 ILE B C 1
ATOM 7124 O O . ILE B 1 344 ? -12.617 25.562 5.691 1 95.5 344 ILE B O 1
ATOM 7128 N N . VAL B 1 345 ? -11.516 23.734 6.348 1 97.81 345 VAL B N 1
ATOM 7129 C CA . VAL B 1 345 ? -10.203 24.172 5.875 1 97.81 345 VAL B CA 1
ATOM 7130 C C . VAL B 1 345 ? -10.266 24.453 4.379 1 97.81 345 VAL B C 1
ATOM 7132 O O . VAL B 1 345 ? -9.727 25.469 3.914 1 97.81 345 VAL B O 1
ATOM 7135 N N . ALA B 1 346 ? -10.961 23.672 3.631 1 96.44 346 ALA B N 1
ATOM 7136 C CA . ALA B 1 346 ? -11.031 23.812 2.18 1 96.44 346 ALA B CA 1
ATOM 7137 C C . ALA B 1 346 ? -11.648 25.156 1.786 1 96.44 346 ALA B C 1
ATOM 7139 O O . ALA B 1 346 ? -11.242 25.766 0.797 1 96.44 346 ALA B O 1
ATOM 7140 N N . ASP B 1 347 ? -12.625 25.641 2.59 1 95.56 347 ASP B N 1
ATOM 7141 C CA . ASP B 1 347 ? -13.227 26.953 2.342 1 95.56 347 ASP B CA 1
ATOM 7142 C C . ASP B 1 347 ? -12.195 28.062 2.449 1 95.56 347 ASP B C 1
ATOM 7144 O O . ASP B 1 347 ? -12.188 29 1.638 1 95.56 347 ASP B O 1
ATOM 7148 N N . TYR B 1 348 ? -11.438 27.984 3.426 1 97.44 348 TYR B N 1
ATOM 7149 C CA . TYR B 1 348 ? -10.391 28.984 3.625 1 97.44 348 TYR B CA 1
ATOM 7150 C C . TYR B 1 348 ? -9.375 28.922 2.494 1 97.44 348 TYR B C 1
ATOM 7152 O O . TYR B 1 348 ? -9.008 29.969 1.935 1 97.44 348 TYR B O 1
ATOM 7160 N N . LEU B 1 349 ? -8.945 27.703 2.102 1 97.56 349 LEU B N 1
ATOM 7161 C CA . LEU B 1 349 ? -7.992 27.531 1.015 1 97.56 349 LEU B CA 1
ATOM 7162 C C . LEU B 1 349 ? -8.547 28.094 -0.292 1 97.56 349 LEU B C 1
ATOM 7164 O O . LEU B 1 349 ? -7.82 28.719 -1.064 1 97.56 349 LEU B O 1
ATOM 7168 N N . ASP B 1 350 ? -9.828 27.922 -0.521 1 96.44 350 ASP B N 1
ATOM 7169 C CA . ASP B 1 350 ? -10.508 28.422 -1.716 1 96.44 350 ASP B CA 1
ATOM 7170 C C . ASP B 1 350 ? -10.438 29.953 -1.786 1 96.44 350 ASP B C 1
ATOM 7172 O O . ASP B 1 350 ? -10.445 30.531 -2.875 1 96.44 350 ASP B O 1
ATOM 7176 N N . SER B 1 351 ? -10.367 30.562 -0.658 1 95.75 351 SER B N 1
ATOM 7177 C CA . SER B 1 351 ? -10.414 32 -0.599 1 95.75 351 SER B CA 1
ATOM 7178 C C . SER B 1 351 ? -9.055 32.625 -0.915 1 95.75 351 SER B C 1
ATOM 7180 O O . SER B 1 351 ? -8.945 33.812 -1.166 1 95.75 351 SER B O 1
ATOM 7182 N N . ILE B 1 352 ? -8.023 31.812 -0.875 1 95.38 352 ILE B N 1
ATOM 7183 C CA . ILE B 1 352 ? -6.672 32.312 -1.067 1 95.38 352 ILE B CA 1
ATOM 7184 C C . ILE B 1 352 ? -6.375 32.438 -2.561 1 95.38 352 ILE B C 1
ATOM 7186 O O . ILE B 1 352 ? -6.18 31.438 -3.248 1 95.38 352 ILE B O 1
ATOM 7190 N N . GLN B 1 353 ? -6.281 33.656 -3.045 1 91.62 353 GLN B N 1
ATOM 7191 C CA . GLN B 1 353 ? -6.012 33.938 -4.453 1 91.62 353 GLN B CA 1
ATOM 7192 C C . GLN B 1 353 ? -4.59 34.469 -4.645 1 91.62 353 GLN B C 1
ATOM 7194 O O . GLN B 1 353 ? -4.047 34.406 -5.75 1 91.62 353 GLN B O 1
ATOM 7199 N N . ASP B 1 354 ? -4.043 34.938 -3.527 1 93.25 354 ASP B N 1
ATOM 7200 C CA . ASP B 1 354 ? -2.695 35.5 -3.553 1 93.25 354 ASP B CA 1
ATOM 7201 C C . ASP B 1 354 ? -1.649 34.406 -3.773 1 93.25 354 ASP B C 1
ATOM 7203 O O . ASP B 1 354 ? -1.425 33.562 -2.898 1 93.25 354 ASP B O 1
ATOM 7207 N N . ASP B 1 355 ? -0.953 34.438 -4.848 1 91 355 ASP B N 1
ATOM 7208 C CA . ASP B 1 355 ? 0.015 33.438 -5.23 1 91 355 ASP B CA 1
ATOM 7209 C C . ASP B 1 355 ? 1.276 33.531 -4.371 1 91 355 ASP B C 1
ATOM 7211 O O . ASP B 1 355 ? 2.102 32.594 -4.379 1 91 355 ASP B O 1
ATOM 7215 N N . SER B 1 356 ? 1.381 34.594 -3.686 1 94.38 356 SER B N 1
ATOM 7216 C CA . SER B 1 356 ? 2.559 34.75 -2.836 1 94.38 356 SER B CA 1
ATOM 7217 C C . SER B 1 356 ? 2.422 33.938 -1.555 1 94.38 356 SER B C 1
ATOM 7219 O O . SER B 1 356 ? 3.408 33.719 -0.851 1 94.38 356 SER B O 1
ATOM 7221 N N . ILE B 1 357 ? 1.244 33.562 -1.276 1 96.19 357 ILE B N 1
ATOM 7222 C CA . ILE B 1 357 ? 1.027 32.75 -0.09 1 96.19 357 ILE B CA 1
ATOM 7223 C C . ILE B 1 357 ? 1.392 31.281 -0.392 1 96.19 357 ILE B C 1
ATOM 7225 O O . ILE B 1 357 ? 0.701 30.609 -1.161 1 96.19 357 ILE B O 1
ATOM 7229 N N . ALA B 1 358 ? 2.455 30.812 0.214 1 96.06 358 ALA B N 1
ATOM 7230 C CA . ALA B 1 358 ? 2.949 29.469 -0.065 1 96.06 358 ALA B CA 1
ATOM 7231 C C . ALA B 1 358 ? 2.955 28.609 1.198 1 96.06 358 ALA B C 1
ATOM 7233 O O . ALA B 1 358 ? 3.084 27.391 1.127 1 96.06 358 ALA B O 1
ATOM 7234 N N . ASN B 1 359 ? 2.785 29.25 2.309 1 97.75 359 ASN B N 1
ATOM 7235 C CA . ASN B 1 359 ? 2.73 28.578 3.607 1 97.75 359 ASN B CA 1
ATOM 7236 C C . ASN B 1 359 ? 1.739 29.266 4.543 1 97.75 359 ASN B C 1
ATOM 7238 O O . ASN B 1 359 ? 1.881 30.453 4.844 1 97.75 359 ASN B O 1
ATOM 7242 N N . LEU B 1 360 ? 0.745 28.547 4.887 1 98.19 360 LEU B N 1
ATOM 7243 C CA . LEU B 1 360 ? -0.167 28.969 5.945 1 98.19 360 LEU B CA 1
ATOM 7244 C C . LEU B 1 360 ? 0.281 28.438 7.297 1 98.19 360 LEU B C 1
ATOM 7246 O O . LEU B 1 360 ? 0.321 27.219 7.504 1 98.19 360 LEU B O 1
ATOM 7250 N N . HIS B 1 361 ? 0.55 29.312 8.211 1 97.44 361 HIS B N 1
ATOM 7251 C CA . HIS B 1 361 ? 1.142 29.031 9.508 1 97.44 361 HIS B CA 1
ATOM 7252 C C . HIS B 1 361 ? 0.091 29.078 10.617 1 97.44 361 HIS B C 1
ATOM 7254 O O . HIS B 1 361 ? -0.366 30.156 11 1 97.44 361 HIS B O 1
ATOM 7260 N N . PHE B 1 362 ? -0.247 27.875 11.164 1 97.88 362 PHE B N 1
ATOM 7261 C CA . PHE B 1 362 ? -1.264 27.781 12.203 1 97.88 362 PHE B CA 1
ATOM 7262 C C . PHE B 1 362 ? -0.62 27.703 13.586 1 97.88 362 PHE B C 1
ATOM 7264 O O . PHE B 1 362 ? 0.253 26.875 13.828 1 97.88 362 PHE B O 1
ATOM 7271 N N . ARG B 1 363 ? -1.075 28.578 14.445 1 97.44 363 ARG B N 1
ATOM 7272 C CA . ARG B 1 363 ? -0.622 28.531 15.836 1 97.44 363 ARG B CA 1
ATOM 7273 C C . ARG B 1 363 ? -1.372 27.453 16.625 1 97.44 363 ARG B C 1
ATOM 7275 O O . ARG B 1 363 ? -2.361 26.906 16.125 1 97.44 363 ARG B O 1
ATOM 7282 N N . VAL B 1 364 ? -0.828 27.156 17.875 1 96.12 364 VAL B N 1
ATOM 7283 C CA . VAL B 1 364 ? -1.308 25.969 18.547 1 96.12 364 VAL B CA 1
ATOM 7284 C C . VAL B 1 364 ? -2.078 26.359 19.812 1 96.12 364 VAL B C 1
ATOM 7286 O O . VAL B 1 364 ? -1.728 27.328 20.484 1 96.12 364 VAL B O 1
ATOM 7289 N N . LYS B 1 365 ? -3.133 25.703 20.078 1 96.69 365 LYS B N 1
ATOM 7290 C CA . LYS B 1 365 ? -3.75 25.594 21.406 1 96.69 365 LYS B CA 1
ATOM 7291 C C . LYS B 1 365 ? -3.703 24.156 21.906 1 96.69 365 LYS B C 1
ATOM 7293 O O . LYS B 1 365 ? -3.99 23.219 21.156 1 96.69 365 LYS B O 1
ATOM 7298 N N . TRP B 1 366 ? -3.418 24 23.141 1 95.19 366 TRP B N 1
ATOM 7299 C CA . TRP B 1 366 ? -3.174 22.672 23.688 1 95.19 366 TRP B CA 1
ATOM 7300 C C . TRP B 1 366 ? -4.418 22.141 24.391 1 95.19 366 TRP B C 1
ATOM 7302 O O . TRP B 1 366 ? -5.191 22.906 24.969 1 95.19 366 TRP B O 1
ATOM 7312 N N . VAL B 1 367 ? -4.555 20.891 24.312 1 95.75 367 VAL B N 1
ATOM 7313 C CA . VAL B 1 367 ? -5.488 20.109 25.109 1 95.75 367 VAL B CA 1
ATOM 7314 C C . VAL B 1 367 ? -4.723 19.047 25.906 1 95.75 367 VAL B C 1
ATOM 7316 O O . VAL B 1 367 ? -3.988 18.25 25.328 1 95.75 367 VAL B O 1
ATOM 7319 N N . MET B 1 368 ? -4.883 19.047 27.172 1 92.38 368 MET B N 1
ATOM 7320 C CA . MET B 1 368 ? -4.176 18.094 28.016 1 92.38 368 MET B CA 1
ATOM 7321 C C . MET B 1 368 ? -4.934 16.766 28.094 1 92.38 368 MET B C 1
ATOM 7323 O O . MET B 1 368 ? -6.105 16.734 28.484 1 92.38 368 MET B O 1
ATOM 7327 N N . LYS B 1 369 ? -4.266 15.758 27.594 1 91.19 369 LYS B N 1
ATOM 7328 C CA . LYS B 1 369 ? -4.77 14.391 27.75 1 91.19 369 LYS B CA 1
ATOM 7329 C C . LYS B 1 369 ? -4.098 13.68 28.906 1 91.19 369 LYS B C 1
ATOM 7331 O O . LYS B 1 369 ? -2.867 13.664 29.016 1 91.19 369 LYS B O 1
ATOM 7336 N N . HIS B 1 370 ? -4.879 12.984 29.734 1 88.56 370 HIS B N 1
ATOM 7337 C CA . HIS B 1 370 ? -4.332 12.398 30.938 1 88.56 370 HIS B CA 1
ATOM 7338 C C . HIS B 1 370 ? -4.301 10.875 30.859 1 88.56 370 HIS B C 1
ATOM 7340 O O . HIS B 1 370 ? -3.801 10.203 31.766 1 88.56 370 HIS B O 1
ATOM 7346 N N . HIS B 1 371 ? -4.785 10.312 29.797 1 89.31 371 HIS B N 1
ATOM 7347 C CA . HIS B 1 371 ? -4.816 8.859 29.656 1 89.31 371 HIS B CA 1
ATOM 7348 C C . HIS B 1 371 ? -4.559 8.438 28.219 1 89.31 371 HIS B C 1
ATOM 7350 O O . HIS B 1 371 ? -4.773 9.227 27.297 1 89.31 371 HIS B O 1
ATOM 7356 N N . ASP B 1 372 ? -4.121 7.195 28.094 1 91.38 372 ASP B N 1
ATOM 7357 C CA . ASP B 1 372 ? -4 6.586 26.766 1 91.38 372 ASP B CA 1
ATOM 7358 C C . ASP B 1 372 ? -5.379 6.293 26.172 1 91.38 372 ASP B C 1
ATOM 7360 O O . ASP B 1 372 ? -6.34 6.07 26.906 1 91.38 372 ASP B O 1
ATOM 7364 N N . THR B 1 373 ? -5.449 6.371 24.875 1 93.31 373 THR B N 1
ATOM 7365 C CA . THR B 1 373 ? -6.645 5.875 24.203 1 93.31 373 THR B CA 1
ATOM 7366 C C . THR B 1 373 ? -6.758 4.359 24.344 1 93.31 373 THR B C 1
ATOM 7368 O O . THR B 1 373 ? -5.762 3.68 24.578 1 93.31 373 THR B O 1
ATOM 7371 N N . PRO B 1 374 ? -7.957 3.842 24.203 1 95.25 374 PRO B N 1
ATOM 7372 C CA . PRO B 1 374 ? -8.109 2.395 24.375 1 95.25 374 PRO B CA 1
ATOM 7373 C C . PRO B 1 374 ? -7.344 1.596 23.328 1 95.25 374 PRO B C 1
ATOM 7375 O O . PRO B 1 374 ? -7.215 2.039 22.188 1 95.25 374 PRO B O 1
ATOM 7378 N N . ALA B 1 375 ? -6.965 0.363 23.719 1 94.62 375 ALA B N 1
ATOM 7379 C CA . ALA B 1 375 ? -6.195 -0.502 22.828 1 94.62 375 ALA B CA 1
ATOM 7380 C C . ALA B 1 375 ? -7.098 -1.173 21.797 1 94.62 375 ALA B C 1
ATOM 7382 O O . ALA B 1 375 ? -6.637 -1.571 20.734 1 94.62 375 ALA B O 1
ATOM 7383 N N . LYS B 1 376 ? -8.367 -1.303 22.203 1 97 376 LYS B N 1
ATOM 7384 C CA . LYS B 1 376 ? -9.289 -2.014 21.328 1 97 376 LYS B CA 1
ATOM 7385 C C . LYS B 1 376 ? -10.688 -1.413 21.406 1 97 376 LYS B C 1
ATOM 7387 O O . LYS B 1 376 ? -11.039 -0.758 22.375 1 97 376 LYS B O 1
ATOM 7392 N N . TYR B 1 377 ? -11.422 -1.641 20.359 1 97.69 377 TYR B N 1
ATOM 7393 C CA . TYR B 1 377 ? -12.852 -1.349 20.328 1 97.69 377 TYR B CA 1
ATOM 7394 C C . TYR B 1 377 ? -13.641 -2.404 21.094 1 97.69 377 TYR B C 1
ATOM 7396 O O . TYR B 1 377 ? -13.477 -3.604 20.859 1 97.69 377 TYR B O 1
ATOM 7404 N N . GLU B 1 378 ? -14.492 -1.941 22.031 1 97.12 378 GLU B N 1
ATOM 7405 C CA . GLU B 1 378 ? -15.305 -2.865 22.812 1 97.12 378 GLU B CA 1
ATOM 7406 C C . GLU B 1 378 ? -16.781 -2.795 22.406 1 97.12 378 GLU B C 1
ATOM 7408 O O . GLU B 1 378 ? -17.406 -3.822 22.125 1 97.12 378 GLU B O 1
ATOM 7413 N N . ASN B 1 379 ? -17.344 -1.591 22.438 1 97.12 379 ASN B N 1
ATOM 7414 C CA . ASN B 1 379 ? -18.719 -1.343 22.031 1 97.12 379 ASN B CA 1
ATOM 7415 C C . ASN B 1 379 ? -18.953 0.131 21.703 1 97.12 379 ASN B C 1
ATOM 7417 O O . ASN B 1 379 ? -18.062 0.958 21.875 1 97.12 379 ASN B O 1
ATOM 7421 N N . GLU B 1 380 ? -20.141 0.401 21.312 1 97.12 380 GLU B N 1
ATOM 7422 C CA . GLU B 1 380 ? -20.484 1.749 20.875 1 97.12 380 GLU B CA 1
ATOM 7423 C C . GLU B 1 380 ? -20.375 2.75 22.016 1 97.12 380 GLU B C 1
ATOM 7425 O O . GLU B 1 380 ? -19.906 3.875 21.828 1 97.12 380 GLU B O 1
ATOM 7430 N N . THR B 1 381 ? -20.781 2.355 23.094 1 97.56 381 THR B N 1
ATOM 7431 C CA . THR B 1 381 ? -20.781 3.242 24.266 1 97.56 381 THR B CA 1
ATOM 7432 C C . THR B 1 381 ? -19.359 3.625 24.656 1 97.56 381 THR B C 1
ATOM 7434 O O . THR B 1 381 ? -19.062 4.801 24.875 1 97.56 381 THR B O 1
ATOM 7437 N N . GLN B 1 382 ? -18.547 2.637 24.703 1 97.62 382 GLN B N 1
ATOM 7438 C CA . GLN B 1 382 ? -17.141 2.898 25 1 97.62 382 GLN B CA 1
ATOM 7439 C C . GLN B 1 382 ? -16.516 3.822 23.953 1 97.62 382 GLN B C 1
ATOM 7441 O O . GLN B 1 382 ? -15.797 4.754 24.297 1 97.62 382 GLN B O 1
ATOM 7446 N N . LEU B 1 383 ? -16.781 3.549 22.719 1 98.06 383 LEU B N 1
ATOM 7447 C CA . LEU B 1 383 ? -16.188 4.328 21.641 1 98.06 383 LEU B CA 1
ATOM 7448 C C . LEU B 1 383 ? -16.609 5.793 21.734 1 98.06 383 LEU B C 1
ATOM 7450 O O . LEU B 1 383 ? -15.766 6.688 21.656 1 98.06 383 LEU B O 1
ATOM 7454 N N . LYS B 1 384 ? -17.859 6.004 21.938 1 97.56 384 LYS B N 1
ATOM 7455 C CA . LYS B 1 384 ? -18.391 7.367 22.031 1 97.56 384 LYS B CA 1
ATOM 7456 C C . LYS B 1 384 ? -17.75 8.125 23.188 1 97.56 384 LYS B C 1
ATOM 7458 O O . LYS B 1 384 ? -17.391 9.297 23.047 1 97.56 384 LYS B O 1
ATOM 7463 N N . ARG B 1 385 ? -17.594 7.469 24.234 1 97.19 385 ARG B N 1
ATOM 7464 C CA . ARG B 1 385 ? -17.016 8.086 25.422 1 97.19 385 ARG B CA 1
ATOM 7465 C C . ARG B 1 385 ? -15.539 8.398 25.219 1 97.19 385 ARG B C 1
ATOM 7467 O O . ARG B 1 385 ? -15.047 9.422 25.688 1 97.19 385 ARG B O 1
ATOM 7474 N N . GLU B 1 386 ? -14.898 7.543 24.469 1 97.56 386 GLU B N 1
ATOM 7475 C CA . GLU B 1 386 ? -13.445 7.609 24.375 1 97.56 386 GLU B CA 1
ATOM 7476 C C . GLU B 1 386 ? -13.008 8.516 23.234 1 97.56 386 GLU B C 1
ATOM 7478 O O . GLU B 1 386 ? -11.82 8.828 23.094 1 97.56 386 GLU B O 1
ATOM 7483 N N . MET B 1 387 ? -13.922 8.945 22.391 1 97.88 387 MET B N 1
ATOM 7484 C CA . MET B 1 387 ? -13.547 9.883 21.328 1 97.88 387 MET B CA 1
ATOM 7485 C C . MET B 1 387 ? -12.844 11.102 21.922 1 97.88 387 MET B C 1
ATOM 7487 O O . MET B 1 387 ? -13.312 11.688 22.891 1 97.88 387 MET B O 1
ATOM 7491 N N . LEU B 1 388 ? -11.773 11.516 21.297 1 96.62 388 LEU B N 1
ATOM 7492 C CA . LEU B 1 388 ? -10.875 12.516 21.859 1 96.62 388 LEU B CA 1
ATOM 7493 C C . LEU B 1 388 ? -11.609 13.828 22.125 1 96.62 388 LEU B C 1
ATOM 7495 O O . LEU B 1 388 ? -11.461 14.43 23.188 1 96.62 388 LEU B O 1
ATOM 7499 N N . PHE B 1 389 ? -12.43 14.234 21.188 1 96.75 389 PHE B N 1
ATOM 7500 C CA . PHE B 1 389 ? -13.094 15.531 21.266 1 96.75 389 PHE B CA 1
ATOM 7501 C C . PHE B 1 389 ? -14.281 15.484 22.219 1 96.75 389 PHE B C 1
ATOM 7503 O O . PHE B 1 389 ? -14.812 16.531 22.609 1 96.75 389 PHE B O 1
ATOM 7510 N N . HIS B 1 390 ? -14.719 14.312 22.609 1 97.19 390 HIS B N 1
ATOM 7511 C CA . HIS B 1 390 ? -15.711 14.164 23.672 1 97.19 390 HIS B CA 1
ATOM 7512 C C . HIS B 1 390 ? -15.055 14.133 25.047 1 97.19 390 HIS B C 1
ATOM 7514 O O . HIS B 1 390 ? -15.547 14.766 25.984 1 97.19 390 HIS B O 1
ATOM 7520 N N . LYS B 1 391 ? -14.008 13.453 25.141 1 96.75 391 LYS B N 1
ATOM 7521 C CA . LYS B 1 391 ? -13.375 13.164 26.422 1 96.75 391 LYS B CA 1
ATOM 7522 C C . LYS B 1 391 ? -12.523 14.336 26.891 1 96.75 391 LYS B C 1
ATOM 7524 O O . LYS B 1 391 ? -12.414 14.586 28.094 1 96.75 391 LYS B O 1
ATOM 7529 N N . TYR B 1 392 ? -11.852 15.008 26 1 96.5 392 TYR B N 1
ATOM 7530 C CA . TYR B 1 392 ? -10.938 16.094 26.328 1 96.5 392 TYR B CA 1
ATOM 7531 C C . TYR B 1 392 ? -11.359 17.391 25.641 1 96.5 392 TYR B C 1
ATOM 7533 O O . TYR B 1 392 ? -11.227 17.516 24.422 1 96.5 392 TYR B O 1
ATOM 7541 N N . GLN B 1 393 ? -11.766 18.406 26.438 1 96.38 393 GLN B N 1
ATOM 7542 C CA . GLN B 1 393 ? -12.312 19.625 25.859 1 96.38 393 GLN B CA 1
ATOM 7543 C C . GLN B 1 393 ? -11.656 20.859 26.484 1 96.38 393 GLN B C 1
ATOM 7545 O O . GLN B 1 393 ? -12.07 21.984 26.219 1 96.38 393 GLN B O 1
ATOM 7550 N N . ASN B 1 394 ? -10.641 20.609 27.297 1 95.69 394 ASN B N 1
ATOM 7551 C CA . ASN B 1 394 ? -9.914 21.734 27.875 1 95.69 394 ASN B CA 1
ATOM 7552 C C . ASN B 1 394 ? -8.953 22.359 26.875 1 95.69 394 ASN B C 1
ATOM 7554 O O . ASN B 1 394 ? -8.109 21.672 26.297 1 95.69 394 ASN B O 1
ATOM 7558 N N . LEU B 1 395 ? -9.055 23.516 26.594 1 96.75 395 LEU B N 1
ATOM 7559 C CA . LEU B 1 395 ? -8.258 24.188 25.578 1 96.75 395 LEU B CA 1
ATOM 7560 C C . LEU B 1 395 ? -7.461 25.344 26.188 1 96.75 395 LEU B C 1
ATOM 7562 O O . LEU B 1 395 ? -8.008 26.156 26.922 1 96.75 395 LEU B O 1
ATOM 7566 N N . SER B 1 396 ? -6.277 25.453 25.859 1 97 396 SER B N 1
ATOM 7567 C CA . SER B 1 396 ? -5.391 26.484 26.391 1 97 396 SER B CA 1
ATOM 7568 C C . SER B 1 396 ? -5.566 27.797 25.656 1 97 396 SER B C 1
ATOM 7570 O O . SER B 1 396 ? -6.348 27.875 24.703 1 97 396 SER B O 1
ATOM 7572 N N . GLN B 1 397 ? -4.742 28.734 26.125 1 96.25 397 GLN B N 1
ATOM 7573 C CA . GLN B 1 397 ? -4.559 29.953 25.344 1 96.25 397 GLN B CA 1
ATOM 7574 C C . GLN B 1 397 ? -3.744 29.672 24.078 1 96.25 397 GLN B C 1
ATOM 7576 O O . GLN B 1 397 ? -3.109 28.625 23.953 1 96.25 397 GLN B O 1
ATOM 7581 N N . LEU B 1 398 ? -3.889 30.609 23.141 1 96.5 398 LEU B N 1
ATOM 7582 C CA . LEU B 1 398 ? -3.168 30.484 21.875 1 96.5 398 LEU B CA 1
ATOM 7583 C C . LEU B 1 398 ? -1.663 30.594 22.094 1 96.5 398 LEU B C 1
ATOM 7585 O O . LEU B 1 398 ? -1.204 31.5 22.797 1 96.5 398 LEU B O 1
ATOM 7589 N N . GLY B 1 399 ? -0.94 29.734 21.562 1 95.38 399 GLY B N 1
ATOM 7590 C CA . GLY B 1 399 ? 0.51 29.797 21.641 1 95.38 399 GLY B CA 1
ATOM 7591 C C . GLY B 1 399 ? 1.102 30.922 20.812 1 95.38 399 GLY B C 1
ATOM 7592 O O . GLY B 1 399 ? 0.426 31.484 19.953 1 95.38 399 GLY B O 1
ATOM 7593 N N . ALA B 1 400 ? 2.377 31.172 21.109 1 94.44 400 ALA B N 1
ATOM 7594 C CA . ALA B 1 400 ? 3.117 32.156 20.312 1 94.44 400 ALA B CA 1
ATOM 7595 C C . ALA B 1 400 ? 3.348 31.625 18.891 1 94.44 400 ALA B C 1
ATOM 7597 O O . ALA B 1 400 ? 3.037 30.469 18.594 1 94.44 400 ALA B O 1
ATOM 7598 N N . ILE B 1 401 ? 3.854 32.406 18.062 1 93.88 401 ILE B N 1
ATOM 7599 C CA . ILE B 1 401 ? 4 32.125 16.641 1 93.88 401 ILE B CA 1
ATOM 7600 C C . ILE B 1 401 ? 4.898 30.906 16.438 1 93.88 401 ILE B C 1
ATOM 7602 O O . ILE B 1 401 ? 4.699 30.125 15.5 1 93.88 401 ILE B O 1
ATOM 7606 N N . TRP B 1 402 ? 5.855 30.609 17.266 1 91.62 402 TRP B N 1
ATOM 7607 C CA . TRP B 1 402 ? 6.801 29.531 17.062 1 91.62 402 TRP B CA 1
ATOM 7608 C C . TRP B 1 402 ? 6.668 28.469 18.156 1 91.62 402 TRP B C 1
ATOM 7610 O O . TRP B 1 402 ? 7.598 27.688 18.391 1 91.62 402 TRP B O 1
ATOM 7620 N N . ASP B 1 403 ? 5.496 28.516 18.891 1 92 403 ASP B N 1
ATOM 7621 C CA . ASP B 1 403 ? 5.199 27.438 19.828 1 92 403 ASP B CA 1
ATOM 7622 C C . ASP B 1 403 ? 4.656 26.203 19.094 1 92 403 ASP B C 1
ATOM 7624 O O . ASP B 1 403 ? 3.445 25.969 19.078 1 92 403 ASP B O 1
ATOM 7628 N N . GLN B 1 404 ? 5.422 25.422 18.453 1 90.56 404 GLN B N 1
ATOM 7629 C CA . GLN B 1 404 ? 5.172 24.172 17.734 1 90.56 404 GLN B CA 1
ATOM 7630 C C . GLN B 1 404 ? 4.039 24.328 16.734 1 90.56 404 GLN B C 1
ATOM 7632 O O . GLN B 1 404 ? 3.102 23.531 16.703 1 90.56 404 GLN B O 1
ATOM 7637 N N . PRO B 1 405 ? 4.137 25.344 15.906 1 93.88 405 PRO B N 1
ATOM 7638 C CA . PRO B 1 405 ? 3.119 25.531 14.867 1 93.88 405 PRO B CA 1
ATOM 7639 C C . PRO B 1 405 ? 3.107 24.391 13.844 1 93.88 405 PRO B C 1
ATOM 7641 O O . PRO B 1 405 ? 4.016 23.562 13.836 1 93.88 405 PRO B O 1
ATOM 7644 N N . LYS B 1 406 ? 2.049 24.312 13.117 1 96.38 406 LYS B N 1
ATOM 7645 C CA . LYS B 1 406 ? 1.969 23.453 11.938 1 96.38 406 LYS B CA 1
ATOM 7646 C C . LYS B 1 406 ? 1.499 24.234 10.719 1 96.38 406 LYS B C 1
ATOM 7648 O O . LYS B 1 406 ? 1.124 25.406 10.828 1 96.38 406 LYS B O 1
ATOM 7653 N N . CYS B 1 407 ? 1.594 23.609 9.555 1 96.81 407 CYS B N 1
ATOM 7654 C CA . CYS B 1 407 ? 1.394 24.453 8.383 1 96.81 407 CYS B CA 1
ATOM 7655 C C . CYS B 1 407 ? 0.673 23.688 7.277 1 96.81 407 CYS B C 1
ATOM 7657 O O . CYS B 1 407 ? 0.602 22.453 7.32 1 96.81 407 CYS B O 1
ATOM 7659 N N . ILE B 1 408 ? 0.016 24.375 6.402 1 98.38 408 ILE B N 1
ATOM 7660 C CA . ILE B 1 408 ? -0.428 23.969 5.078 1 98.38 408 ILE B CA 1
ATOM 7661 C C . ILE B 1 408 ? 0.412 24.656 4.012 1 98.38 408 ILE B C 1
ATOM 7663 O O . ILE B 1 408 ? 0.494 25.891 3.986 1 98.38 408 ILE B O 1
ATOM 7667 N N . ILE B 1 409 ? 0.955 23.875 3.139 1 98.38 409 ILE B N 1
ATOM 7668 C CA . ILE B 1 409 ? 1.897 24.469 2.189 1 98.38 409 ILE B CA 1
ATOM 7669 C C . ILE B 1 409 ? 1.396 24.25 0.763 1 98.38 409 ILE B C 1
ATOM 7671 O O . ILE B 1 409 ? 0.53 23.391 0.526 1 98.38 409 ILE B O 1
ATOM 7675 N N . ARG B 1 410 ? 1.868 25.094 -0.125 1 97.25 410 ARG B N 1
ATOM 7676 C CA . ARG B 1 410 ? 1.946 24.766 -1.543 1 97.25 410 ARG B CA 1
ATOM 7677 C C . ARG B 1 410 ? 3.24 24.016 -1.86 1 97.25 410 ARG B C 1
ATOM 7679 O O . ARG B 1 410 ? 4.293 24.641 -2.027 1 97.25 410 ARG B O 1
ATOM 7686 N N . PRO B 1 411 ? 3.182 22.688 -2.074 1 97.19 411 PRO B N 1
ATOM 7687 C CA . PRO B 1 411 ? 4.406 21.891 -2.096 1 97.19 411 PRO B CA 1
ATOM 7688 C C . PRO B 1 411 ? 5.383 22.328 -3.182 1 97.19 411 PRO B C 1
ATOM 7690 O O . PRO B 1 411 ? 6.602 22.297 -2.975 1 97.19 411 PRO B O 1
ATOM 7693 N N . GLU B 1 412 ? 4.926 22.828 -4.297 1 95.31 412 GLU B N 1
ATOM 7694 C CA . GLU B 1 412 ? 5.789 23.188 -5.418 1 95.31 412 GLU B CA 1
ATOM 7695 C C . GLU B 1 412 ? 6.633 24.422 -5.098 1 95.31 412 GLU B C 1
ATOM 7697 O O . GLU B 1 412 ? 7.695 24.625 -5.688 1 95.31 412 GLU B O 1
ATOM 7702 N N . ASN B 1 413 ? 6.172 25.219 -4.137 1 96.75 413 ASN B N 1
ATOM 7703 C CA . ASN B 1 413 ? 6.836 26.484 -3.826 1 96.75 413 ASN B CA 1
ATOM 7704 C C . ASN B 1 413 ? 7.879 26.312 -2.725 1 96.75 413 ASN B C 1
ATOM 7706 O O . ASN B 1 413 ? 8.695 27.203 -2.496 1 96.75 413 ASN B O 1
ATOM 7710 N N . VAL B 1 414 ? 7.863 25.188 -2.102 1 97.38 414 VAL B N 1
ATOM 7711 C CA . VAL B 1 414 ? 8.742 24.938 -0.964 1 97.38 414 VAL B CA 1
ATOM 7712 C C . VAL B 1 414 ? 10 24.219 -1.433 1 97.38 414 VAL B C 1
ATOM 7714 O O . VAL B 1 414 ? 9.93 23.297 -2.246 1 97.38 414 VAL B O 1
ATOM 7717 N N . ALA B 1 415 ? 11.141 24.625 -0.891 1 96.62 415 ALA B N 1
ATOM 7718 C CA . ALA B 1 415 ? 12.391 23.969 -1.24 1 96.62 415 ALA B CA 1
ATOM 7719 C C . ALA B 1 415 ? 12.844 23.031 -0.123 1 96.62 415 ALA B C 1
ATOM 7721 O O . ALA B 1 415 ? 13.188 21.875 -0.375 1 96.62 415 ALA B O 1
ATOM 7722 N N . ILE B 1 416 ? 12.883 23.516 1.099 1 95.06 416 ILE B N 1
ATOM 7723 C CA . ILE B 1 416 ? 13.312 22.75 2.264 1 95.06 416 ILE B CA 1
ATOM 7724 C C . ILE B 1 416 ? 12.258 22.844 3.359 1 95.06 416 ILE B C 1
ATOM 7726 O O . ILE B 1 416 ? 11.828 23.938 3.73 1 95.06 416 ILE B O 1
ATOM 7730 N N . MET B 1 417 ? 11.883 21.656 3.82 1 94.12 417 MET B N 1
ATOM 7731 C CA . MET B 1 417 ? 10.906 21.609 4.906 1 94.12 417 MET B CA 1
ATOM 7732 C C . MET B 1 417 ? 11.578 21.266 6.227 1 94.12 417 MET B C 1
ATOM 7734 O O . MET B 1 417 ? 12.578 20.531 6.25 1 94.12 417 MET B O 1
ATOM 7738 N N . THR B 1 418 ? 11.016 21.75 7.258 1 91 418 THR B N 1
ATOM 7739 C CA . THR B 1 418 ? 11.266 21.297 8.617 1 91 418 THR B CA 1
ATOM 7740 C C . THR B 1 418 ? 9.969 20.859 9.289 1 91 418 THR B C 1
ATOM 7742 O O . THR B 1 418 ? 8.891 20.969 8.695 1 91 418 THR B O 1
ATOM 7745 N N . ILE B 1 419 ? 10.07 20.375 10.484 1 89.5 419 ILE B N 1
ATOM 7746 C CA . ILE B 1 419 ? 8.93 19.766 11.164 1 89.5 419 ILE B CA 1
ATOM 7747 C C . ILE B 1 419 ? 7.848 20.828 11.383 1 89.5 419 ILE B C 1
ATOM 7749 O O . ILE B 1 419 ? 6.652 20.531 11.328 1 89.5 419 ILE B O 1
ATOM 7753 N N . HIS B 1 420 ? 8.219 22.109 11.531 1 91.56 420 HIS B N 1
ATOM 7754 C CA . HIS B 1 420 ? 7.238 23.125 11.922 1 91.56 420 HIS B CA 1
ATOM 7755 C C . HIS B 1 420 ? 6.938 24.078 10.766 1 91.56 420 HIS B C 1
ATOM 7757 O O . HIS B 1 420 ? 6.023 24.891 10.852 1 91.56 420 HIS B O 1
ATOM 7763 N N . GLY B 1 421 ? 7.707 23.984 9.711 1 93.25 421 GLY B N 1
ATOM 7764 C CA . GLY B 1 421 ? 7.473 24.859 8.578 1 93.25 421 GLY B CA 1
ATOM 7765 C C . GLY B 1 421 ? 8.625 24.875 7.586 1 93.25 421 GLY B C 1
ATOM 7766 O O . GLY B 1 421 ? 9.664 24.266 7.832 1 93.25 421 GLY B O 1
ATOM 7767 N N . PRO B 1 422 ? 8.445 25.641 6.516 1 95.62 422 PRO B N 1
ATOM 7768 C CA . PRO B 1 422 ? 9.5 25.703 5.5 1 95.62 422 PRO B CA 1
ATOM 7769 C C . PRO B 1 422 ? 10.727 26.484 5.961 1 95.62 422 PRO B C 1
ATOM 7771 O O . PRO B 1 422 ? 10.586 27.484 6.668 1 95.62 422 PRO B O 1
ATOM 7774 N N . ARG B 1 423 ? 11.828 25.984 5.578 1 93.62 423 ARG B N 1
ATOM 7775 C CA . ARG B 1 423 ? 13.094 26.672 5.84 1 93.62 423 ARG B CA 1
ATOM 7776 C C . ARG B 1 423 ? 13.508 27.531 4.652 1 93.62 423 ARG B C 1
ATOM 7778 O O . ARG B 1 423 ? 14.023 28.641 4.828 1 93.62 423 ARG B O 1
ATOM 7785 N N . GLU B 1 424 ? 13.391 27.031 3.449 1 95.69 424 GLU B N 1
ATOM 7786 C CA . GLU B 1 424 ? 13.68 27.75 2.213 1 95.69 424 GLU B CA 1
ATOM 7787 C C . GLU B 1 424 ? 12.539 27.609 1.21 1 95.69 424 GLU B C 1
ATOM 7789 O O . GLU B 1 424 ? 11.844 26.594 1.197 1 95.69 424 GLU B O 1
ATOM 7794 N N . MET B 1 425 ? 12.344 28.656 0.397 1 96.38 425 MET B N 1
ATOM 7795 C CA . MET B 1 425 ? 11.266 28.719 -0.583 1 96.38 425 MET B CA 1
ATOM 7796 C C . MET B 1 425 ? 11.812 28.953 -1.987 1 96.38 425 MET B C 1
ATOM 7798 O O . MET B 1 425 ? 12.766 29.703 -2.168 1 96.38 425 MET B O 1
ATOM 7802 N N . TYR B 1 426 ? 11.195 28.281 -2.912 1 95.5 426 TYR B N 1
ATOM 7803 C CA . TYR B 1 426 ? 11.445 28.656 -4.301 1 95.5 426 TYR B CA 1
ATOM 7804 C C . TYR B 1 426 ? 10.656 29.906 -4.676 1 95.5 426 TYR B C 1
ATOM 7806 O O . TYR B 1 426 ? 11.148 30.766 -5.43 1 95.5 426 TYR B O 1
ATOM 7814 N N . LYS B 1 427 ? 9.398 29.969 -4.172 1 94.44 427 LYS B N 1
ATOM 7815 C CA . LYS B 1 427 ? 8.492 31.078 -4.477 1 94.44 427 LYS B CA 1
ATOM 7816 C C . LYS B 1 427 ? 7.535 31.344 -3.318 1 94.44 427 LYS B C 1
ATOM 7818 O O . LYS B 1 427 ? 7.082 30.406 -2.656 1 94.44 427 LYS B O 1
ATOM 7823 N N . GLY B 1 428 ? 7.273 32.594 -3.121 1 93.5 428 GLY B N 1
ATOM 7824 C CA . GLY B 1 428 ? 6.266 33 -2.145 1 93.5 428 GLY B CA 1
ATOM 7825 C C . GLY B 1 428 ? 6.84 33.219 -0.76 1 93.5 428 GLY B C 1
ATOM 7826 O O . GLY B 1 428 ? 8.055 33.156 -0.567 1 93.5 428 GLY B O 1
ATOM 7827 N N . GLU B 1 429 ? 5.898 33.562 0.107 1 91.25 429 GLU B N 1
ATOM 7828 C CA . GLU B 1 429 ? 6.277 33.875 1.478 1 91.25 429 GLU B CA 1
ATOM 7829 C C . GLU B 1 429 ? 6.504 32.625 2.303 1 91.25 429 GLU B C 1
ATOM 7831 O O . GLU B 1 429 ? 5.773 31.641 2.158 1 91.25 429 GLU B O 1
ATOM 7836 N N . LYS B 1 430 ? 7.441 32.781 3.16 1 88.62 430 LYS B N 1
ATOM 7837 C CA . LYS B 1 430 ? 7.816 31.641 4.004 1 88.62 430 LYS B CA 1
ATOM 7838 C C . LYS B 1 430 ? 6.77 31.391 5.082 1 88.62 430 LYS B C 1
ATOM 7840 O O . LYS B 1 430 ? 6.613 30.266 5.551 1 88.62 430 LYS B O 1
ATOM 7845 N N . MET B 1 431 ? 6.152 32.5 5.445 1 93.62 431 MET B N 1
ATOM 7846 C CA . MET B 1 431 ? 5.203 32.344 6.543 1 93.62 431 MET B CA 1
ATOM 7847 C C . MET B 1 431 ? 4.062 33.344 6.414 1 93.62 431 MET B C 1
ATOM 7849 O O . MET B 1 431 ? 4.293 34.562 6.371 1 93.62 431 MET B O 1
ATOM 7853 N N . THR B 1 432 ? 2.939 32.875 6.289 1 96.62 432 THR B N 1
ATOM 7854 C CA . THR B 1 432 ? 1.706 33.625 6.445 1 96.62 432 THR B CA 1
ATOM 7855 C C . THR B 1 432 ? 0.908 33.125 7.645 1 96.62 432 THR B C 1
ATOM 7857 O O . THR B 1 432 ? 0.32 32.062 7.594 1 96.62 432 THR B O 1
ATOM 7860 N N . VAL B 1 433 ? 0.838 33.906 8.672 1 97.31 433 VAL B N 1
ATOM 7861 C CA . VAL B 1 433 ? 0.193 33.5 9.914 1 97.31 433 VAL B CA 1
ATOM 7862 C C . VAL B 1 433 ? -1.324 33.531 9.742 1 97.31 433 VAL B C 1
ATOM 7864 O O . VAL B 1 433 ? -1.89 34.5 9.281 1 97.31 433 VAL B O 1
ATOM 7867 N N . VAL B 1 434 ? -1.942 32.469 10.078 1 97.56 434 VAL B N 1
ATOM 7868 C CA . VAL B 1 434 ? -3.4 32.375 10.062 1 97.56 434 VAL B CA 1
ATOM 7869 C C . VAL B 1 434 ? -3.965 33.062 11.305 1 97.56 434 VAL B C 1
ATOM 7871 O O . VAL B 1 434 ? -3.58 32.75 12.43 1 97.56 434 VAL B O 1
ATOM 7874 N N . PRO B 1 435 ? -4.859 34 11.07 1 96.19 435 PRO B N 1
ATOM 7875 C CA . PRO B 1 435 ? -5.441 34.688 12.234 1 96.19 435 PRO B CA 1
ATOM 7876 C C . PRO B 1 435 ? -6.184 33.719 13.164 1 96.19 435 PRO B C 1
ATOM 7878 O O . PRO B 1 435 ? -6.816 32.781 12.703 1 96.19 435 PRO B O 1
ATOM 7881 N N . GLU B 1 436 ? -6.148 34 14.43 1 93.25 436 GLU B N 1
ATOM 7882 C CA . GLU B 1 436 ? -6.746 33.156 15.461 1 93.25 436 GLU B CA 1
ATOM 7883 C C . GLU B 1 436 ? -8.25 33 15.234 1 93.25 436 GLU B C 1
ATOM 7885 O O . GLU B 1 436 ? -8.82 31.953 15.57 1 93.25 436 GLU B O 1
ATOM 7890 N N . ASN B 1 437 ? -8.891 34.031 14.727 1 95.19 437 ASN B N 1
ATOM 7891 C CA . ASN B 1 437 ? -10.336 33.969 14.516 1 95.19 437 ASN B CA 1
ATOM 7892 C C . ASN B 1 437 ? -10.688 33.156 13.266 1 95.19 437 ASN B C 1
ATOM 7894 O O . ASN B 1 437 ? -11.859 32.906 13 1 95.19 437 ASN B O 1
ATOM 7898 N N . VAL B 1 438 ? -9.695 32.781 12.539 1 97.19 438 VAL B N 1
ATOM 7899 C CA . VAL B 1 438 ? -9.898 31.906 11.375 1 97.19 438 VAL B CA 1
ATOM 7900 C C . VAL B 1 438 ? -9.672 30.453 11.758 1 97.19 438 VAL B C 1
ATOM 7902 O O . VAL B 1 438 ? -10.523 29.594 11.508 1 97.19 438 VAL B O 1
ATOM 7905 N N . GLY B 1 439 ? -8.516 30.172 12.273 1 97.25 439 GLY B N 1
ATOM 7906 C CA . GLY B 1 439 ? -8.266 28.781 12.656 1 97.25 439 GLY B CA 1
ATOM 7907 C C . GLY B 1 439 ? -6.992 28.609 13.469 1 97.25 439 GLY B C 1
ATOM 7908 O O . GLY B 1 439 ? -6.172 29.531 13.547 1 97.25 439 GLY B O 1
ATOM 7909 N N . PHE B 1 440 ? -6.766 27.5 14.109 1 97.81 440 PHE B N 1
ATOM 7910 C CA . PHE B 1 440 ? -5.598 27.125 14.891 1 97.81 440 PHE B CA 1
ATOM 7911 C C . PHE B 1 440 ? -5.453 25.609 14.945 1 97.81 440 PHE B C 1
ATOM 7913 O O . PHE B 1 440 ? -6.297 24.875 14.422 1 97.81 440 PHE B O 1
ATOM 7920 N N . ILE B 1 441 ? -4.289 25.109 15.5 1 97.38 441 ILE B N 1
ATOM 7921 C CA . ILE B 1 441 ? -4.062 23.688 15.727 1 97.38 441 ILE B CA 1
ATOM 7922 C C . ILE B 1 441 ? -4.527 23.312 17.125 1 97.38 441 ILE B C 1
ATOM 7924 O O . ILE B 1 441 ? -4.07 23.891 18.125 1 97.38 441 ILE B O 1
ATOM 7928 N N . ARG B 1 442 ? -5.488 22.5 17.219 1 97.06 442 ARG B N 1
ATOM 7929 C CA . ARG B 1 442 ? -5.848 21.875 18.484 1 97.06 442 ARG B CA 1
ATOM 7930 C C . ARG B 1 442 ? -4.969 20.656 18.766 1 97.06 442 ARG B C 1
ATOM 7932 O O . ARG B 1 442 ? -5.102 19.625 18.094 1 97.06 442 ARG B O 1
ATOM 7939 N N . HIS B 1 443 ? -4.09 20.703 19.703 1 95.81 443 HIS B N 1
ATOM 7940 C CA . HIS B 1 443 ? -3.057 19.703 19.953 1 95.81 443 HIS B CA 1
ATOM 7941 C C . HIS B 1 443 ? -3.359 18.906 21.219 1 95.81 443 HIS B C 1
ATOM 7943 O O . HIS B 1 443 ? -3.232 19.422 22.328 1 95.81 443 HIS B O 1
ATOM 7949 N N . TYR B 1 444 ? -3.777 17.656 21.047 1 93.75 444 TYR B N 1
ATOM 7950 C CA . TYR B 1 444 ? -4.062 16.75 22.156 1 93.75 444 TYR B CA 1
ATOM 7951 C C . TYR B 1 444 ? -2.785 16.109 22.672 1 93.75 444 TYR B C 1
ATOM 7953 O O . TYR B 1 444 ? -2.367 15.055 22.188 1 93.75 444 TYR B O 1
ATOM 7961 N N . ARG B 1 445 ? -2.219 16.625 23.719 1 90.38 445 ARG B N 1
ATOM 7962 C CA . ARG B 1 445 ? -0.948 16.125 24.219 1 90.38 445 ARG B CA 1
ATOM 7963 C C . ARG B 1 445 ? -1.161 15.219 25.438 1 90.38 445 ARG B C 1
ATOM 7965 O O . ARG B 1 445 ? -1.748 15.641 26.438 1 90.38 445 ARG B O 1
ATOM 7972 N N . ASN B 1 446 ? -0.678 14.016 25.297 1 88.31 446 ASN B N 1
ATOM 7973 C CA . ASN B 1 446 ? -0.681 13.094 26.422 1 88.31 446 ASN B CA 1
ATOM 7974 C C . ASN B 1 446 ? 0.401 13.445 27.438 1 88.31 446 ASN B C 1
ATOM 7976 O O . ASN B 1 446 ? 1.592 13.281 27.172 1 88.31 446 ASN B O 1
ATOM 7980 N N . VAL B 1 447 ? 0.048 13.875 28.562 1 82.38 447 VAL B N 1
ATOM 7981 C CA . VAL B 1 447 ? 1.001 14.406 29.547 1 82.38 447 VAL B CA 1
ATOM 7982 C C . VAL B 1 447 ? 1.619 13.258 30.328 1 82.38 447 VAL B C 1
ATOM 7984 O O . VAL B 1 447 ? 2.605 13.445 31.047 1 82.38 447 VAL B O 1
ATOM 7987 N N . GLU B 1 448 ? 0.999 12.094 30.125 1 72.81 448 GLU B N 1
ATOM 7988 C CA . GLU B 1 448 ? 1.612 10.922 30.734 1 72.81 448 GLU B CA 1
ATOM 7989 C C . GLU B 1 448 ? 2.736 10.367 29.875 1 72.81 448 GLU B C 1
ATOM 7991 O O . GLU B 1 448 ? 3.527 9.539 30.328 1 72.81 448 GLU B O 1
ATOM 7996 N N . LEU B 1 449 ? 2.611 10.906 28.672 1 62.16 449 LEU B N 1
ATOM 7997 C CA . LEU B 1 449 ? 3.553 10.344 27.703 1 62.16 449 LEU B CA 1
ATOM 7998 C C . LEU B 1 449 ? 4.992 10.617 28.141 1 62.16 449 LEU B C 1
ATOM 8000 O O . LEU B 1 449 ? 5.367 11.766 28.375 1 62.16 449 LEU B O 1
ATOM 8004 N N . ARG B 1 450 ? 5.637 9.539 28.328 1 59.84 450 ARG B N 1
ATOM 8005 C CA . ARG B 1 450 ? 6.926 9.375 28.984 1 59.84 450 ARG B CA 1
ATOM 8006 C C . ARG B 1 450 ? 8.07 9.82 28.094 1 59.84 450 ARG B C 1
ATOM 8008 O O . ARG B 1 450 ? 9.211 9.953 28.531 1 59.84 450 ARG B O 1
ATOM 8015 N N . ILE B 1 451 ? 7.629 10.211 26.844 1 59.25 451 ILE B N 1
ATOM 8016 C CA . ILE B 1 451 ? 8.719 10.453 25.906 1 59.25 451 ILE B CA 1
ATOM 8017 C C . ILE B 1 451 ? 9.156 11.906 25.984 1 59.25 451 ILE B C 1
ATOM 8019 O O . ILE B 1 451 ? 10.352 12.211 25.859 1 59.25 451 ILE B O 1
ATOM 8023 N N . PHE B 1 452 ? 8.227 12.734 26.312 1 65.81 452 PHE B N 1
ATOM 8024 C CA . PHE B 1 452 ? 8.57 14.148 26.297 1 65.81 452 PHE B CA 1
ATOM 8025 C C . PHE B 1 452 ? 8.773 14.68 27.703 1 65.81 452 PHE B C 1
ATOM 8027 O O . PHE B 1 452 ? 7.809 14.82 28.469 1 65.81 452 PHE B O 1
ATOM 8034 N N . HIS B 1 453 ? 10.016 14.922 27.953 1 68.19 453 HIS B N 1
ATOM 8035 C CA . HIS B 1 453 ? 10.367 15.445 29.281 1 68.19 453 HIS B CA 1
ATOM 8036 C C . HIS B 1 453 ? 9.648 16.766 29.547 1 68.19 453 HIS B C 1
ATOM 8038 O O . HIS B 1 453 ? 9.547 17.609 28.672 1 68.19 453 HIS B O 1
ATOM 8044 N N . LYS B 1 454 ? 9.062 16.922 30.641 1 73.06 454 LYS B N 1
ATOM 8045 C CA . LYS B 1 454 ? 8.453 18.141 31.172 1 73.06 454 LYS B CA 1
ATOM 8046 C C . LYS B 1 454 ? 7.238 18.547 30.344 1 73.06 454 LYS B C 1
ATOM 8048 O O . LYS B 1 454 ? 6.996 19.734 30.125 1 73.06 454 LYS B O 1
ATOM 8053 N N . ALA B 1 455 ? 6.633 17.594 29.797 1 74.94 455 ALA B N 1
ATOM 8054 C CA . ALA B 1 455 ? 5.469 17.875 28.969 1 74.94 455 ALA B CA 1
ATOM 8055 C C . ALA B 1 455 ? 4.395 18.625 29.766 1 74.94 455 ALA B C 1
ATOM 8057 O O . ALA B 1 455 ? 3.82 19.594 29.281 1 74.94 455 ALA B O 1
ATOM 8058 N N . PHE B 1 456 ? 4.207 18.203 30.969 1 81.69 456 PHE B N 1
ATOM 8059 C CA . PHE B 1 456 ? 3.174 18.812 31.797 1 81.69 456 PHE B CA 1
ATOM 8060 C C . PHE B 1 456 ? 3.492 20.281 32.062 1 81.69 456 PHE B C 1
ATOM 8062 O O . PHE B 1 456 ? 2.625 21.141 31.938 1 81.69 456 PHE B O 1
ATOM 8069 N N . GLU B 1 457 ? 4.656 20.578 32.406 1 82.62 457 GLU B N 1
ATOM 8070 C CA . GLU B 1 457 ? 5.074 21.953 32.688 1 82.62 457 GLU B CA 1
ATOM 8071 C C . GLU B 1 457 ? 4.926 22.844 31.453 1 82.62 457 GLU B C 1
ATOM 8073 O O . GLU B 1 457 ? 4.477 23.984 31.562 1 82.62 457 GLU B O 1
ATOM 8078 N N . ARG B 1 458 ? 5.285 22.297 30.406 1 80.75 458 ARG B N 1
ATOM 8079 C CA . ARG B 1 458 ? 5.16 23.031 29.156 1 80.75 458 ARG B CA 1
ATOM 8080 C C . ARG B 1 458 ? 3.697 23.344 28.844 1 80.75 458 ARG B C 1
ATOM 8082 O O . ARG B 1 458 ? 3.371 24.453 28.391 1 80.75 458 ARG B O 1
ATOM 8089 N N . MET B 1 459 ? 2.902 22.422 29.125 1 85.75 459 MET B N 1
ATOM 8090 C CA . MET B 1 459 ? 1.48 22.625 28.859 1 85.75 459 MET B CA 1
ATOM 8091 C C . MET B 1 459 ? 0.904 23.672 29.812 1 85.75 459 MET B C 1
ATOM 8093 O O . MET B 1 459 ? 0.147 24.547 29.375 1 85.75 459 MET B O 1
ATOM 8097 N N . MET B 1 460 ? 1.337 23.656 31.031 1 89.19 460 MET B N 1
ATOM 8098 C CA . MET B 1 460 ? 0.787 24.562 32.031 1 89.19 460 MET B CA 1
ATOM 8099 C C . MET B 1 460 ? 1.226 26 31.781 1 89.19 460 MET B C 1
ATOM 8101 O O . MET B 1 460 ? 0.571 26.938 32.25 1 89.19 460 MET B O 1
ATOM 8105 N N . SER B 1 461 ? 2.246 26.109 31 1 90.25 461 SER B N 1
ATOM 8106 C CA . SER B 1 461 ? 2.693 27.453 30.656 1 90.25 461 SER B CA 1
ATOM 8107 C C . SER B 1 461 ? 1.716 28.125 29.703 1 90.25 461 SER B C 1
ATOM 8109 O O . SER B 1 461 ? 1.788 29.344 29.484 1 90.25 461 SER B O 1
ATOM 8111 N N . HIS B 1 462 ? 0.797 27.422 29.234 1 93.56 462 HIS B N 1
ATOM 8112 C CA . HIS B 1 462 ? -0.204 27.969 28.328 1 93.56 462 HIS B CA 1
ATOM 8113 C C . HIS B 1 462 ? -1.559 28.094 29.016 1 93.56 462 HIS B C 1
ATOM 8115 O O . HIS B 1 462 ? -2.584 28.266 28.359 1 93.56 462 HIS B O 1
ATOM 8121 N N . ALA B 1 463 ? -1.545 28 30.297 1 94.25 463 ALA B N 1
ATOM 8122 C CA . ALA B 1 463 ? -2.762 28.203 31.078 1 94.25 463 ALA B CA 1
ATOM 8123 C C . ALA B 1 463 ? -3.275 29.641 30.922 1 94.25 463 ALA B C 1
ATOM 8125 O O . ALA B 1 463 ? -2.527 30.531 30.516 1 94.25 463 ALA B O 1
ATOM 8126 N N . PRO B 1 464 ? -4.613 29.938 31.234 1 96 464 PRO B N 1
ATOM 8127 C CA . PRO B 1 464 ? -5.605 28.984 31.734 1 96 464 PRO B CA 1
ATOM 8128 C C . PRO B 1 464 ? -6.207 28.125 30.625 1 96 464 PRO B C 1
ATOM 8130 O O . PRO B 1 464 ? -6.113 28.469 29.453 1 96 464 PRO B O 1
ATOM 8133 N N . PHE B 1 465 ? -6.719 27.031 31.031 1 96.19 465 PHE B N 1
ATOM 8134 C CA . PHE B 1 465 ? -7.449 26.109 30.156 1 96.19 465 PHE B CA 1
ATOM 8135 C C . PHE B 1 465 ? -8.953 26.297 30.328 1 96.19 465 PHE B C 1
ATOM 8137 O O . PHE B 1 465 ? -9.453 26.375 31.453 1 96.19 465 PHE B O 1
ATOM 8144 N N . ASN B 1 466 ? -9.664 26.422 29.234 1 96.75 466 ASN B N 1
ATOM 8145 C CA . ASN B 1 466 ? -11.117 26.547 29.25 1 96.75 466 ASN B CA 1
ATOM 8146 C C . ASN B 1 466 ? -11.789 25.422 28.484 1 96.75 466 ASN B C 1
ATOM 8148 O O . ASN B 1 466 ? -11.242 24.922 27.5 1 96.75 466 ASN B O 1
ATOM 8152 N N . ILE B 1 467 ? -12.992 25.062 28.969 1 97.25 467 ILE B N 1
ATOM 8153 C CA . ILE B 1 467 ? -13.758 24.047 28.25 1 97.25 467 ILE B CA 1
ATOM 8154 C C . ILE B 1 467 ? -14.242 24.594 26.922 1 97.25 467 ILE B C 1
ATOM 8156 O O . ILE B 1 467 ? -14.953 25.609 26.875 1 97.25 467 ILE B O 1
ATOM 8160 N N . SER B 1 468 ? -13.812 24 25.875 1 96.12 468 SER B N 1
ATOM 8161 C CA . SER B 1 468 ? -14.125 24.453 24.516 1 96.12 468 SER B CA 1
ATOM 8162 C C . SER B 1 468 ? -14.43 23.266 23.609 1 96.12 468 SER B C 1
ATOM 8164 O O . SER B 1 468 ? -13.562 22.828 22.859 1 96.12 468 SER B O 1
ATOM 8166 N N . PRO B 1 469 ? -15.68 22.812 23.531 1 95.88 469 PRO B N 1
ATOM 8167 C CA . PRO B 1 469 ? -16.031 21.734 22.609 1 95.88 469 PRO B CA 1
ATOM 8168 C C . PRO B 1 469 ? -15.883 22.141 21.141 1 95.88 469 PRO B C 1
ATOM 8170 O O . PRO B 1 469 ? -15.883 23.344 20.828 1 95.88 469 PRO B O 1
ATOM 8173 N N . ILE B 1 470 ? -15.703 21.188 20.312 1 94.94 470 ILE B N 1
ATOM 8174 C CA . ILE B 1 470 ? -15.641 21.484 18.875 1 94.94 470 ILE B CA 1
ATOM 8175 C C . ILE B 1 470 ? -17.031 21.859 18.375 1 94.94 470 ILE B C 1
ATOM 8177 O O . ILE B 1 470 ? -18.016 21.75 19.109 1 94.94 470 ILE B O 1
ATOM 8181 N N . ASP B 1 471 ? -17.062 22.359 17.094 1 94.06 471 ASP B N 1
ATOM 8182 C CA . ASP B 1 471 ? -18.328 22.719 16.469 1 94.06 471 ASP B CA 1
ATOM 8183 C C . ASP B 1 471 ? -19.328 21.562 16.531 1 94.06 471 ASP B C 1
ATOM 8185 O O . ASP B 1 471 ? -18.953 20.406 16.281 1 94.06 471 ASP B O 1
ATOM 8189 N N . LYS B 1 472 ? -20.609 21.891 16.797 1 94.88 472 LYS B N 1
ATOM 8190 C CA . LYS B 1 472 ? -21.625 20.891 17.047 1 94.88 472 LYS B CA 1
ATOM 8191 C C . LYS B 1 472 ? -21.891 20.062 15.789 1 94.88 472 LYS B C 1
ATOM 8193 O O . LYS B 1 472 ? -22.078 18.844 15.875 1 94.88 472 LYS B O 1
ATOM 8198 N N . ASP B 1 473 ? -21.969 20.688 14.688 1 95.25 473 ASP B N 1
ATOM 8199 C CA . ASP B 1 473 ? -22.219 19.969 13.445 1 95.25 473 ASP B CA 1
ATOM 8200 C C . ASP B 1 473 ? -21.062 19.031 13.102 1 95.25 473 ASP B C 1
ATOM 8202 O O . ASP B 1 473 ? -21.266 17.906 12.68 1 95.25 473 ASP B O 1
ATOM 8206 N N . ILE B 1 474 ? -19.828 19.5 13.281 1 96.06 474 ILE B N 1
ATOM 8207 C CA . ILE B 1 474 ? -18.656 18.688 13.047 1 96.06 474 ILE B CA 1
ATOM 8208 C C . ILE B 1 474 ? -18.641 17.5 14.016 1 96.06 474 ILE B C 1
ATOM 8210 O O . ILE B 1 474 ? -18.297 16.391 13.633 1 96.06 474 ILE B O 1
ATOM 8214 N N . ASP B 1 475 ? -18.984 17.766 15.266 1 97.25 475 ASP B N 1
ATOM 8215 C CA . ASP B 1 475 ? -19.047 16.703 16.266 1 97.25 475 ASP B CA 1
ATOM 8216 C C . ASP B 1 475 ? -20 15.594 15.828 1 97.25 475 ASP B C 1
ATOM 8218 O O . ASP B 1 475 ? -19.641 14.414 15.883 1 97.25 475 ASP B O 1
ATOM 8222 N N . GLN B 1 476 ? -21.141 15.969 15.391 1 98 476 GLN B N 1
ATOM 8223 C CA . GLN B 1 476 ? -22.156 14.992 14.984 1 98 476 GLN B CA 1
ATOM 8224 C C . GLN B 1 476 ? -21.672 14.172 13.789 1 98 476 GLN B C 1
ATOM 8226 O O . GLN B 1 476 ? -21.719 12.945 13.82 1 98 476 GLN B O 1
ATOM 8231 N N . ASP B 1 477 ? -21.203 14.828 12.797 1 97.69 477 ASP B N 1
ATOM 8232 C CA . ASP B 1 477 ? -20.734 14.156 11.586 1 97.69 477 ASP B CA 1
ATOM 8233 C C . ASP B 1 477 ? -19.531 13.273 11.875 1 97.69 477 ASP B C 1
ATOM 8235 O O . ASP B 1 477 ? -19.453 12.133 11.414 1 97.69 477 ASP B O 1
ATOM 8239 N N . LEU B 1 478 ? -18.578 13.836 12.609 1 98.31 478 LEU B N 1
ATOM 8240 C CA . LEU B 1 478 ? -17.359 13.109 12.922 1 98.31 478 LEU B CA 1
ATOM 8241 C C . LEU B 1 478 ? -17.656 11.867 13.758 1 98.31 478 LEU B C 1
ATOM 8243 O O . LEU B 1 478 ? -17.125 10.789 13.492 1 98.31 478 LEU B O 1
ATOM 8247 N N . SER B 1 479 ? -18.516 12.039 14.75 1 98.56 479 SER B N 1
ATOM 8248 C CA . SER B 1 479 ? -18.906 10.906 15.586 1 98.56 479 SER B CA 1
ATOM 8249 C C . SER B 1 479 ? -19.516 9.789 14.758 1 98.56 479 SER B C 1
ATOM 8251 O O . SER B 1 479 ? -19.188 8.617 14.945 1 98.56 479 SER B O 1
ATOM 8253 N N . LYS B 1 480 ? -20.344 10.156 13.875 1 97.62 480 LYS B N 1
ATOM 8254 C CA . LYS B 1 480 ? -21 9.172 13.023 1 97.62 480 LYS B CA 1
ATOM 8255 C C . LYS B 1 480 ? -19.984 8.461 12.125 1 97.62 480 LYS B C 1
ATOM 8257 O O . LYS B 1 480 ? -20 7.234 12.008 1 97.62 480 LYS B O 1
ATOM 8262 N N . LYS B 1 481 ? -19.109 9.18 11.492 1 97.56 481 LYS B N 1
ATOM 8263 C CA . LYS B 1 481 ? -18.109 8.617 10.586 1 97.56 481 LYS B CA 1
ATOM 8264 C C . LYS B 1 481 ? -17.172 7.68 11.32 1 97.56 481 LYS B C 1
ATOM 8266 O O . LYS B 1 481 ? -16.812 6.613 10.812 1 97.56 481 LYS B O 1
ATOM 8271 N N . ILE B 1 482 ? -16.703 8.102 12.5 1 98.38 482 ILE B N 1
ATOM 8272 C CA . ILE B 1 482 ? -15.828 7.27 13.312 1 98.38 482 ILE B CA 1
ATOM 8273 C C . ILE B 1 482 ? -16.547 5.977 13.688 1 98.38 482 ILE B C 1
ATOM 8275 O O . ILE B 1 482 ? -16 4.883 13.539 1 98.38 482 ILE B O 1
ATOM 8279 N N . MET B 1 483 ? -17.812 6.141 14.156 1 97.81 483 MET B N 1
ATOM 8280 C CA . MET B 1 483 ? -18.594 4.984 14.562 1 97.81 483 MET B CA 1
ATOM 8281 C C . MET B 1 483 ? -18.781 4.012 13.398 1 97.81 483 MET B C 1
ATOM 8283 O O . MET B 1 483 ? -18.547 2.812 13.547 1 97.81 483 MET B O 1
ATOM 8287 N N . ASP B 1 484 ? -19.125 4.496 12.258 1 95.25 484 ASP B N 1
ATOM 8288 C CA . ASP B 1 484 ? -19.375 3.664 11.086 1 95.25 484 ASP B CA 1
ATOM 8289 C C . ASP B 1 484 ? -18.109 2.914 10.672 1 95.25 484 ASP B C 1
ATOM 8291 O O . ASP B 1 484 ? -18.156 1.705 10.438 1 95.25 484 ASP B O 1
ATOM 8295 N N . ARG B 1 485 ? -17 3.6 10.617 1 96.94 485 ARG B N 1
ATOM 8296 C CA . ARG B 1 485 ? -15.742 2.996 10.172 1 96.94 485 ARG B CA 1
ATOM 8297 C C . ARG B 1 485 ? -15.273 1.936 11.164 1 96.94 485 ARG B C 1
ATOM 8299 O O . ARG B 1 485 ? -14.891 0.833 10.766 1 96.94 485 ARG B O 1
ATOM 8306 N N . VAL B 1 486 ? -15.289 2.303 12.406 1 97.62 486 VAL B N 1
ATOM 8307 C CA . VAL B 1 486 ? -14.812 1.395 13.445 1 97.62 486 VAL B CA 1
ATOM 8308 C C . VAL B 1 486 ? -15.688 0.147 13.484 1 97.62 486 VAL B C 1
ATOM 8310 O O . VAL B 1 486 ? -15.18 -0.976 13.547 1 97.62 486 VAL B O 1
ATOM 8313 N N . LYS B 1 487 ? -16.953 0.312 13.406 1 95.25 487 LYS B N 1
ATOM 8314 C CA . LYS B 1 487 ? -17.859 -0.829 13.438 1 95.25 487 LYS B CA 1
ATOM 8315 C C . LYS B 1 487 ? -17.672 -1.714 12.203 1 95.25 487 LYS B C 1
ATOM 8317 O O . LYS B 1 487 ? -17.641 -2.941 12.312 1 95.25 487 LYS B O 1
ATOM 8322 N N . TRP B 1 488 ? -17.562 -1.094 11.133 1 92.69 488 TRP B N 1
ATOM 8323 C CA . TRP B 1 488 ? -17.391 -1.862 9.898 1 92.69 488 TRP B CA 1
ATOM 8324 C C . TRP B 1 488 ? -16.141 -2.734 9.977 1 92.69 488 TRP B C 1
ATOM 8326 O O . TRP B 1 488 ? -16.141 -3.873 9.5 1 92.69 488 TRP B O 1
ATOM 8336 N N . ILE B 1 489 ? -15.117 -2.246 10.562 1 94.19 489 ILE B N 1
ATOM 8337 C CA . ILE B 1 489 ? -13.812 -2.9 10.531 1 94.19 489 ILE B CA 1
ATOM 8338 C C . ILE B 1 489 ? -13.719 -3.922 11.664 1 94.19 489 ILE B C 1
ATOM 8340 O O . ILE B 1 489 ? -13.211 -5.027 11.469 1 94.19 489 ILE B O 1
ATOM 8344 N N . TYR B 1 490 ? -14.258 -3.566 12.828 1 95.19 490 TYR B N 1
ATOM 8345 C CA . TYR B 1 490 ? -13.914 -4.379 13.992 1 95.19 490 TYR B CA 1
ATOM 8346 C C . TYR B 1 490 ? -15.109 -5.199 14.461 1 95.19 490 TYR B C 1
ATOM 8348 O O . TYR B 1 490 ? -14.953 -6.164 15.203 1 95.19 490 TYR B O 1
ATOM 8356 N N . GLU B 1 491 ? -16.297 -4.793 14.086 1 92.56 491 GLU B N 1
ATOM 8357 C CA . GLU B 1 491 ? -17.469 -5.613 14.406 1 92.56 491 GLU B CA 1
ATOM 8358 C C . GLU B 1 491 ? -17.766 -6.609 13.289 1 92.56 491 GLU B C 1
ATOM 8360 O O . GLU B 1 491 ? -18.703 -6.41 12.508 1 92.56 491 GLU B O 1
ATOM 8365 N N . ILE B 1 492 ? -17.109 -7.637 13.305 1 89.69 492 ILE B N 1
ATOM 8366 C CA . ILE B 1 492 ? -17.219 -8.648 12.266 1 89.69 492 ILE B CA 1
ATOM 8367 C C . ILE B 1 492 ? -18.469 -9.508 12.523 1 89.69 492 ILE B C 1
ATOM 8369 O O . ILE B 1 492 ? -18.641 -10.047 13.617 1 89.69 492 ILE B O 1
ATOM 8373 N N . VAL B 1 493 ? -19.219 -9.602 11.508 1 86.56 493 VAL B N 1
ATOM 8374 C CA . VAL B 1 493 ? -20.391 -10.453 11.602 1 86.56 493 VAL B CA 1
ATOM 8375 C C . VAL B 1 493 ? -19.984 -11.922 11.57 1 86.56 493 VAL B C 1
ATOM 8377 O O . VAL B 1 493 ? -19.359 -12.375 10.602 1 86.56 493 VAL B O 1
ATOM 8380 N N . GLN B 1 494 ? -20.344 -12.602 12.648 1 85.56 494 GLN B N 1
ATOM 8381 C CA . GLN B 1 494 ? -19.938 -14 12.789 1 85.56 494 GLN B CA 1
ATOM 8382 C C . GLN B 1 494 ? -21.094 -14.938 12.461 1 85.56 494 GLN B C 1
ATOM 8384 O O . GLN B 1 494 ? -22.234 -14.695 12.852 1 85.56 494 GLN B O 1
ATOM 8389 N N . PRO B 1 495 ? -20.703 -15.977 11.68 1 82.12 495 PRO B N 1
ATOM 8390 C CA . PRO B 1 495 ? -21.703 -17.047 11.602 1 82.12 495 PRO B CA 1
ATOM 8391 C C . PRO B 1 495 ? -21.828 -17.844 12.906 1 82.12 495 PRO B C 1
ATOM 8393 O O . PRO B 1 495 ? -20.953 -17.719 13.781 1 82.12 495 PRO B O 1
ATOM 8396 N N . THR B 1 496 ? -22.922 -18.594 13.008 1 83.06 496 THR B N 1
ATOM 8397 C CA . THR B 1 496 ? -23.062 -19.469 14.172 1 83.06 496 THR B CA 1
ATOM 8398 C C . THR B 1 496 ? -22.078 -20.625 14.125 1 83.06 496 THR B C 1
ATOM 8400 O O . THR B 1 496 ? -21.531 -20.938 13.062 1 83.06 496 THR B O 1
ATOM 8403 N N . CYS B 1 497 ? -21.844 -21.125 15.281 1 82.31 497 CYS B N 1
ATOM 8404 C CA . CYS B 1 497 ? -20.953 -22.281 15.367 1 82.31 497 CYS B CA 1
ATOM 8405 C C . CYS B 1 497 ? -21.453 -23.422 14.484 1 82.31 497 CYS B C 1
ATOM 8407 O O . CYS B 1 497 ? -20.656 -24.125 13.859 1 82.31 497 CYS B O 1
ATOM 8409 N N . GLU B 1 498 ? -22.734 -23.578 14.484 1 78.94 498 GLU B N 1
ATOM 8410 C CA . GLU B 1 498 ? -23.328 -24.609 13.633 1 78.94 498 GLU B CA 1
ATOM 8411 C C . GLU B 1 498 ? -23.062 -24.328 12.156 1 78.94 498 GLU B C 1
ATOM 8413 O O . GLU B 1 498 ? -22.734 -25.25 11.398 1 78.94 498 GLU B O 1
ATOM 8418 N N . GLN B 1 499 ? -23.156 -23.047 11.805 1 78.88 499 GLN B N 1
ATOM 8419 C CA . GLN B 1 499 ? -22.891 -22.672 10.422 1 78.88 499 GLN B CA 1
ATOM 8420 C C . GLN B 1 499 ? -21.438 -22.906 10.055 1 78.88 499 GLN B C 1
ATOM 8422 O O . GLN B 1 499 ? -21.141 -23.406 8.969 1 78.88 499 GLN B O 1
ATOM 8427 N N . LYS B 1 500 ? -20.531 -22.578 10.883 1 79.62 500 LYS B N 1
ATOM 8428 C CA . LYS B 1 500 ? -19.109 -22.797 10.656 1 79.62 500 LYS B CA 1
ATOM 8429 C C . LYS B 1 500 ? -18.781 -24.281 10.508 1 79.62 500 LYS B C 1
ATOM 8431 O O . LYS B 1 500 ? -18.031 -24.672 9.617 1 79.62 500 LYS B O 1
ATOM 8436 N N . ALA B 1 501 ? -19.391 -25.047 11.406 1 77.06 501 ALA B N 1
ATOM 8437 C CA . ALA B 1 501 ? -19.172 -26.5 11.367 1 77.06 501 ALA B CA 1
ATOM 8438 C C . ALA B 1 501 ? -19.609 -27.078 10.031 1 77.06 501 ALA B C 1
ATOM 8440 O O . ALA B 1 501 ? -18.938 -27.953 9.469 1 77.06 501 ALA B O 1
ATOM 8441 N N . LYS B 1 502 ? -20.688 -26.594 9.594 1 75.19 502 LYS B N 1
ATOM 8442 C CA . LYS B 1 502 ? -21.188 -27.062 8.312 1 75.19 502 LYS B CA 1
ATOM 8443 C C . LYS B 1 502 ? -20.25 -26.703 7.176 1 75.19 502 LYS B C 1
ATOM 8445 O O . LYS B 1 502 ? -20.031 -27.5 6.258 1 75.19 502 LYS B O 1
ATOM 8450 N N . MET B 1 503 ? -19.672 -25.562 7.297 1 74.94 503 MET B N 1
ATOM 8451 C CA . MET B 1 503 ? -18.75 -25.109 6.258 1 74.94 503 MET B CA 1
ATOM 8452 C C . MET B 1 503 ? -17.469 -25.938 6.258 1 74.94 503 MET B C 1
ATOM 8454 O O . MET B 1 503 ? -16.984 -26.328 5.195 1 74.94 503 MET B O 1
ATOM 8458 N N . TYR B 1 504 ? -16.938 -26.25 7.316 1 74.62 504 TYR B N 1
ATOM 8459 C CA . TYR B 1 504 ? -15.688 -26.969 7.426 1 74.62 504 TYR B CA 1
ATOM 8460 C C . TYR B 1 504 ? -15.875 -28.453 7.102 1 74.62 504 TYR B C 1
ATOM 8462 O O . TYR B 1 504 ? -14.953 -29.109 6.617 1 74.62 504 TYR B O 1
ATOM 8470 N N . ARG B 1 505 ? -17 -28.969 7.414 1 69.25 505 ARG B N 1
ATOM 8471 C CA . ARG B 1 505 ? -17.281 -30.359 7.055 1 69.25 505 ARG B CA 1
ATOM 8472 C C . ARG B 1 505 ? -17.188 -30.562 5.547 1 69.25 505 ARG B C 1
ATOM 8474 O O . ARG B 1 505 ? -16.688 -31.594 5.086 1 69.25 505 ARG B O 1
ATOM 8481 N N . VAL B 1 506 ? -17.531 -29.578 4.859 1 64.38 506 VAL B N 1
ATOM 8482 C CA . VAL B 1 506 ? -17.5 -29.672 3.404 1 64.38 506 VAL B CA 1
ATOM 8483 C C . VAL B 1 506 ? -16.062 -29.656 2.91 1 64.38 506 VAL B C 1
ATOM 8485 O O . VAL B 1 506 ? -15.711 -30.375 1.969 1 64.38 506 VAL B O 1
ATOM 8488 N N . GLU B 1 507 ? -15.227 -28.922 3.598 1 62.22 507 GLU B N 1
ATOM 8489 C CA . GLU B 1 507 ? -13.867 -28.75 3.102 1 62.22 507 GLU B CA 1
ATOM 8490 C C . GLU B 1 507 ? -12.898 -29.688 3.83 1 62.22 507 GLU B C 1
ATOM 8492 O O . GLU B 1 507 ? -11.688 -29.625 3.6 1 62.22 507 GLU B O 1
ATOM 8497 N N . SER B 1 508 ? -13.5 -30.578 4.625 1 54.09 508 SER B N 1
ATOM 8498 C CA . SER B 1 508 ? -12.711 -31.547 5.367 1 54.09 508 SER B CA 1
ATOM 8499 C C . SER B 1 508 ? -11.648 -30.859 6.219 1 54.09 508 SER B C 1
ATOM 8501 O O . SER B 1 508 ? -10.516 -31.344 6.301 1 54.09 508 SER B O 1
ATOM 8503 N N . THR B 1 509 ? -11.953 -29.609 6.582 1 58.03 509 THR B N 1
ATOM 8504 C CA . THR B 1 509 ? -11.102 -28.906 7.531 1 58.03 509 THR B CA 1
ATOM 8505 C C . THR B 1 509 ? -11.805 -28.766 8.875 1 58.03 509 THR B C 1
ATOM 8507 O O . THR B 1 509 ? -13.031 -28.797 8.953 1 58.03 509 THR B O 1
ATOM 8510 N N . SER B 1 510 ? -11.328 -29.188 10.18 1 52.25 510 SER B N 1
ATOM 8511 C CA . SER B 1 510 ? -12 -29.266 11.477 1 52.25 510 SER B CA 1
ATOM 8512 C C . SER B 1 510 ? -11.992 -27.922 12.188 1 52.25 510 SER B C 1
ATOM 8514 O O . SER B 1 510 ? -10.961 -27.5 12.711 1 52.25 510 SER B O 1
ATOM 8516 N N . PRO B 1 511 ? -12.922 -26.953 11.883 1 52.97 511 PRO B N 1
ATOM 8517 C CA . PRO B 1 511 ? -12.852 -25.812 12.812 1 52.97 511 PRO B CA 1
ATOM 8518 C C . PRO B 1 511 ? -13.43 -26.141 14.18 1 52.97 511 PRO B C 1
ATOM 8520 O O . PRO B 1 511 ? -14.461 -26.828 14.273 1 52.97 511 PRO B O 1
ATOM 8523 N N . SER B 1 512 ? -12.781 -26.672 15.18 1 51.84 512 SER B N 1
ATOM 8524 C CA . SER B 1 512 ? -13.562 -26.766 16.406 1 51.84 512 SER B CA 1
ATOM 8525 C C . SER B 1 512 ? -14.062 -25.391 16.844 1 51.84 512 SER B C 1
ATOM 8527 O O . SER B 1 512 ? -13.281 -24.438 16.938 1 51.84 512 SER B O 1
ATOM 8529 N N . CYS B 1 513 ? -15.258 -25.047 16.469 1 56.81 513 CYS B N 1
ATOM 8530 C CA . CYS B 1 513 ? -15.859 -23.812 16.953 1 56.81 513 CYS B CA 1
ATOM 8531 C C . CYS B 1 513 ? -15.312 -23.453 18.344 1 56.81 513 CYS B C 1
ATOM 8533 O O . CYS B 1 513 ? -15.43 -22.312 18.766 1 56.81 513 CYS B O 1
ATOM 8535 N N . ASN B 1 514 ? -15.023 -24.344 19.172 1 47.88 514 ASN B N 1
ATOM 8536 C CA . ASN B 1 514 ? -14.594 -24.047 20.531 1 47.88 514 ASN B CA 1
ATOM 8537 C C . ASN B 1 514 ? -13.234 -23.344 20.547 1 47.88 514 ASN B C 1
ATOM 8539 O O . ASN B 1 514 ? -12.93 -22.594 21.469 1 47.88 514 ASN B O 1
ATOM 8543 N N . ASN B 1 515 ? -12.328 -23.703 19.703 1 43.41 515 ASN B N 1
ATOM 8544 C CA . ASN B 1 515 ? -10.945 -23.234 19.828 1 43.41 515 ASN B CA 1
ATOM 8545 C C . ASN B 1 515 ? -10.734 -21.906 19.109 1 43.41 515 ASN B C 1
ATOM 8547 O O . ASN B 1 515 ? -9.633 -21.344 19.125 1 43.41 515 ASN B O 1
ATOM 8551 N N . GLU B 1 516 ? -11.43 -21.484 18.25 1 43.53 516 GLU B N 1
ATOM 8552 C CA . GLU B 1 516 ? -11.172 -20.297 17.438 1 43.53 516 GLU B CA 1
ATOM 8553 C C . GLU B 1 516 ? -11.383 -19.016 18.25 1 43.53 516 GLU B C 1
ATOM 8555 O O . GLU B 1 516 ? -11.039 -17.922 17.797 1 43.53 516 GLU B O 1
ATOM 8560 N N . THR B 1 517 ? -12.094 -18.984 19.266 1 36.09 517 THR B N 1
ATOM 8561 C CA . THR B 1 517 ? -12.328 -17.797 20.078 1 36.09 517 THR B CA 1
ATOM 8562 C C . THR B 1 517 ? -11.016 -17.25 20.625 1 36.09 517 THR B C 1
ATOM 8564 O O . THR B 1 517 ? -10.953 -16.094 21.062 1 36.09 517 THR B O 1
ATOM 8567 N N . LYS B 1 518 ? -9.953 -17.953 20.75 1 34.34 518 LYS B N 1
ATOM 8568 C CA . LYS B 1 518 ? -8.773 -17.438 21.453 1 34.34 518 LYS B CA 1
ATOM 8569 C C . LYS B 1 518 ? -7.949 -16.531 20.531 1 34.34 518 LYS B C 1
ATOM 8571 O O . LYS B 1 518 ? -7.012 -15.867 20.984 1 34.34 518 LYS B O 1
ATOM 8576 N N . THR B 1 519 ? -7.926 -16.781 19.297 1 32.84 519 THR B N 1
ATOM 8577 C CA . THR B 1 519 ? -6.91 -16.094 18.516 1 32.84 519 THR B CA 1
ATOM 8578 C C . THR B 1 519 ? -7.297 -14.633 18.281 1 32.84 519 THR B C 1
ATOM 8580 O O . THR B 1 519 ? -6.465 -13.82 17.875 1 32.84 519 THR B O 1
ATOM 8583 N N . LEU B 1 520 ? -8.523 -14.289 18.109 1 31.41 520 LEU B N 1
ATOM 8584 C CA . LEU B 1 520 ? -8.82 -12.891 17.828 1 31.41 520 LEU B CA 1
ATOM 8585 C C . LEU B 1 520 ? -8.852 -12.078 19.109 1 31.41 520 LEU B C 1
ATOM 8587 O O . LEU B 1 520 ? -8.977 -10.852 19.078 1 31.41 520 LEU B O 1
ATOM 8591 N N . ASN B 1 521 ? -9.156 -12.719 20.344 1 24.95 521 ASN B N 1
ATOM 8592 C CA . ASN B 1 521 ? -9.188 -11.891 21.531 1 24.95 521 ASN B CA 1
ATOM 8593 C C . ASN B 1 521 ? -7.785 -11.586 22.047 1 24.95 521 ASN B C 1
ATOM 8595 O O . ASN B 1 521 ? -6.965 -12.492 22.203 1 24.95 521 ASN B O 1
#

Foldseek 3Di:
DDDDDYDDDDDDDDDDDDDDDDDDDDDDDDDDDDDDDDDDDDDDDDDDDDDDDDDDDPDPPPPPPDPDPPDPPPPPPPPPPPPPPPPCPDDPPPPPPPDDQPDDVDFDFDPQQADWAQDDPPQVVQVVQLVVPQPPVVPPPPDPWAWFAWEDDPWWIKTFTLDFNFGFQKKKKWFAAPVRHTDPPIHIFTQGGLGMTIGTGHHRGQWIDMGSDDPDDPYDIHGYHYLHDAADAAEEEEEEQFDFQFACQLLQLLALLLVVVLVHQAYEYEDDNHDPQNVLLVVVCVVVPRYDYGYDDDPDDDDRQSSLSSSFVVVLVVCQSHYQKYWYDYSQKDKAFQAPQRRHNVSVVVPDPDPQDFKEKAWEKEWEDADGQDNADDDLVNSLCRNCLNPIQWIFATDDRPPQIIIMGRSNQADAADNHFGDDGNGHDRYDYDDVNTIHMYGYDYPVGPGDPCPVVVNCVRDDIDGHHGDPVSSVSSSVSSSVSRCVRPVDDDDDPVVVCVVCVVVVHDDPPVPPVPPVD/DDPPPDDDDDDDDDDDDDYDDDDDDDYDDDDYDDDDDDDDDDDDDDDDDDDDDDDDDPDPPPPDPPPDDDDPPPPPPPPPPPPPPPPCPPDPPPPPPPDDQPDDPDFDFDPQQADWAQDDPPQVVQVVQLVVPQDPVVPQPPPDWAWFAWEDDPWWIKTFTLGFNFRFQKKKKWFAAPNRHTDPPIHIFTQGGLGMTIGTGHHRGQWITMGSDDPDDPYDIHGYHYLHDAADAAEEEEEEQFAFQFACQLLQLLALLLVVVLVHQAYEYEDDNHDPQNVLLVVVCVVVPRYDYGYDDDPDDDHRQSSLSSSFVVVLVVCQSHYQKYWYDYSQKDKAFQAPQRHHNVSVVVVDPDPQCFKEKAWEKEWEDADGQDNADDDLVNSLCRNCLNPIQWIFATDDRPPQIIIMGRSNQADAADNRFGDDGNGHDRYDYDDVNTIHMYGYDYPPRPPDPCSVVVNCVRDDIDGHHGDPVSSVSSSVSSSVSRCVRPVDDDDDPVVVCVVCVVVVHDPNPVPPVPPVD

Nearest PDB structures (foldseek):
  2z86-assembly1_B  TM=5.606E-01  e=1.134E-05  Escherichia coli
  1h7l-assembly1_A  TM=5.033E-01  e=1.122E-04  Bacillus subtilis
  1qgs-assembly1_A  TM=5.212E-01  e=2.874E-04  Bacillus subtilis
  1h7q-assembly1_A  TM=5.127E-01  e=2.020E-04  Bacillus subtilis
  2z87-assembly2_A  TM=4.481E-01  e=8.873E-05  Escherichia coli

Secondary structure (DSSP, 8-state):
-----------------------------------------------------------------------------------------------------SSTT--PPPGGG-------TTHHHHHHHHHHT----TTS------EEEEEE-SS-EEEEES--S-TT-EEEEEEE-TT--EEEEEEEEEEETTTEEEE---TT--EEEEES-SS---S--EEEEE--S---EEEEEEE---SSS---HHHHHHHHHHHHHTT--EEEEEE-S--HHHHHHHHHHHHTTSEEEEE---SB---HHHHHHHHHHHHHHHHTTTEEEEEE--TTEEEEE--SS-SSHHHHHHH---TTB-EEEE-EEEEEE-SPPPSS---HHHHHHH-HHHH--EE-PPPPTTSS-EEEE-GGGEEEE-SSSEEEESSSBS-EEPPTTTEEEEEEEESS-SSSTTHHHHHHTTPPPEE-PPPHHHHHHHHHHHHHHHHHHH-PBPPPHHHHHHHHHHHTB---TTTTHHHH-/-----------------------------------------------------------------------------------------------------SSTT--PPPGGG-------TTHHHHHHHHHHT----TT-------EEEEEE-SS-EEEEES--S-TT-EEEEEEE-TT--EEEEEEEEEEETTTEEEE---TT--EEEEESSSS---S--EEEEE--S---EEEEEEE---SSS---HHHHHHHHHHHHHTT--EEEEEE-S--HHHHHHHHHHHHTTSEEEEE---SB---HHHHHHHHHHHHHHHHTTTEEEEEE--TTEEEEE--SS-SSHHHHHHH---TTB-EEEE-EEEEEE-SPPPSS---HHHHHHH-HHHH--EE-PPPPTTSS-EEEE-GGGEEEE-SSSEEEESSSBS-EEPPTTTEEEEEEEETT-TTBTTHHHHHHTTPPPEE-PPPHHHHHHHHHHHHHHHHHHH-PBPPPHHHHHHHHHHHT----TTTTHHHH-